Protein AF-A0A1V5XFF1-F1 (afdb_monomer)

Structure (mmCIF, N/CA/C/O backbone):
data_AF-A0A1V5XFF1-F1
#
_entry.id   AF-A0A1V5XFF1-F1
#
loop_
_atom_site.group_PDB
_atom_site.id
_atom_site.type_symbol
_atom_site.label_atom_id
_atom_site.label_alt_id
_atom_site.label_comp_id
_atom_site.label_asym_id
_atom_site.label_entity_id
_atom_site.label_seq_id
_atom_site.pdbx_PDB_ins_code
_atom_site.Cartn_x
_atom_site.Cartn_y
_atom_site.Cartn_z
_atom_site.occupancy
_atom_site.B_iso_or_equiv
_atom_site.auth_seq_id
_atom_site.auth_comp_id
_atom_site.auth_asym_id
_atom_site.auth_atom_id
_atom_site.pdbx_PDB_model_num
ATOM 1 N N . MET A 1 1 ? -29.378 35.249 -7.190 1.00 57.44 1 MET A N 1
ATOM 2 C CA . MET A 1 1 ? -29.214 35.812 -5.827 1.00 57.44 1 MET A CA 1
ATOM 3 C C . MET A 1 1 ? -27.917 35.243 -5.268 1.00 57.44 1 MET A C 1
ATOM 5 O O . MET A 1 1 ? -27.360 34.381 -5.937 1.00 57.44 1 MET A O 1
ATOM 9 N N . ALA A 1 2 ? -27.413 35.712 -4.124 1.00 78.12 2 ALA A N 1
ATOM 10 C CA . ALA A 1 2 ? -26.334 34.986 -3.452 1.00 78.12 2 ALA A CA 1
ATOM 11 C C . ALA A 1 2 ? -26.863 33.614 -3.001 1.00 78.12 2 ALA A C 1
ATOM 13 O O . ALA A 1 2 ? -27.995 33.530 -2.524 1.00 78.12 2 ALA A O 1
ATOM 14 N N . THR A 1 3 ? -26.066 32.566 -3.196 1.00 89.62 3 THR A N 1
ATOM 15 C CA . THR A 1 3 ? -26.368 31.204 -2.737 1.00 89.62 3 THR A CA 1
ATOM 16 C C . THR A 1 3 ? -26.318 31.161 -1.215 1.00 89.62 3 THR A C 1
ATOM 18 O O . THR A 1 3 ? -25.297 31.535 -0.644 1.00 89.62 3 THR A O 1
ATOM 21 N N . LYS A 1 4 ? -27.380 30.693 -0.554 1.00 93.62 4 LYS A N 1
ATOM 22 C CA . LYS A 1 4 ? -27.442 30.577 0.910 1.00 93.62 4 LYS A CA 1
ATOM 23 C C . LYS A 1 4 ? -26.995 29.192 1.378 1.00 93.62 4 LYS A C 1
ATOM 25 O O . LYS A 1 4 ? -27.658 28.196 1.088 1.00 93.62 4 LYS A O 1
ATOM 30 N N . VAL A 1 5 ? -25.917 29.128 2.154 1.00 94.62 5 VAL A N 1
ATOM 31 C CA . VAL A 1 5 ? -25.386 27.894 2.753 1.00 94.62 5 VAL A CA 1
ATOM 32 C C . VAL A 1 5 ? -25.586 27.933 4.266 1.00 94.62 5 VAL A C 1
ATOM 34 O O . VAL A 1 5 ? -25.112 28.852 4.926 1.00 94.62 5 VAL A O 1
ATOM 37 N N . LEU A 1 6 ? -26.253 26.922 4.828 1.00 96.44 6 LEU A N 1
ATOM 38 C CA . LEU A 1 6 ? -26.382 26.752 6.278 1.00 96.44 6 LEU A CA 1
ATOM 39 C C . LEU A 1 6 ? -25.467 25.621 6.757 1.00 96.44 6 LEU A C 1
ATOM 41 O O . LEU A 1 6 ? -25.652 24.460 6.384 1.00 96.44 6 LEU A O 1
ATOM 45 N N . VAL A 1 7 ? -24.498 25.963 7.601 1.00 96.31 7 VAL A N 1
ATOM 46 C CA . VAL A 1 7 ? -23.464 25.062 8.119 1.00 96.31 7 VAL A CA 1
ATOM 47 C C . VAL A 1 7 ? -23.729 24.770 9.594 1.00 96.31 7 VAL A C 1
ATOM 49 O O . VAL A 1 7 ? -23.619 25.650 10.445 1.00 96.31 7 VAL A O 1
ATOM 52 N N . PHE A 1 8 ? -24.059 23.520 9.910 1.00 96.62 8 PHE A N 1
ATOM 53 C CA . PHE A 1 8 ? -24.123 23.034 11.285 1.00 96.62 8 PHE A CA 1
ATOM 54 C C . PHE A 1 8 ? -22.757 22.458 11.662 1.00 96.62 8 PHE A C 1
ATOM 56 O O . PHE A 1 8 ? -22.407 21.363 11.213 1.00 96.62 8 PHE A O 1
ATOM 63 N N . GLU A 1 9 ? -21.996 23.180 12.478 1.00 94.69 9 GLU A N 1
ATOM 64 C CA . GLU A 1 9 ? -20.630 22.819 12.853 1.00 94.69 9 GLU A CA 1
ATOM 65 C C . GLU A 1 9 ? -20.289 23.318 14.261 1.00 94.69 9 GLU A C 1
ATOM 67 O O . GLU A 1 9 ? -20.661 24.426 14.644 1.00 94.69 9 GLU A O 1
ATOM 72 N N . SER A 1 10 ? -19.570 22.501 15.036 1.00 92.25 10 SER A N 1
ATOM 73 C CA . SER A 1 10 ? -19.124 22.866 16.390 1.00 92.25 10 SER A CA 1
ATOM 74 C C . SER A 1 10 ? -17.628 23.143 16.497 1.00 92.25 10 SER A C 1
ATOM 76 O O . SER A 1 10 ? -17.191 23.746 17.477 1.00 92.25 10 SER A O 1
ATOM 78 N N . ASP A 1 11 ? -16.839 22.711 15.510 1.00 92.94 11 ASP A N 1
ATOM 79 C CA . ASP A 1 11 ? -15.443 23.123 15.397 1.00 92.94 11 ASP A CA 1
ATOM 80 C C . ASP A 1 11 ? -15.365 24.532 14.792 1.00 92.94 11 ASP A C 1
ATOM 82 O O . ASP A 1 11 ? -15.561 24.735 13.593 1.00 92.94 11 ASP A O 1
ATOM 86 N N . GLY A 1 12 ? -15.070 25.518 15.640 1.00 89.44 12 GLY A N 1
ATOM 87 C CA . GLY A 1 12 ? -14.941 26.913 15.230 1.00 89.44 12 GLY A CA 1
ATOM 88 C C . GLY A 1 12 ? -13.766 27.196 14.288 1.00 89.44 12 GLY A C 1
ATOM 89 O O . GLY A 1 12 ? -13.786 28.232 13.632 1.00 89.44 12 GLY A O 1
ATOM 90 N N . ALA A 1 13 ? -12.754 26.328 14.184 1.00 90.12 13 ALA A N 1
ATOM 91 C CA . ALA A 1 13 ? -11.696 26.497 13.187 1.00 90.12 13 ALA A CA 1
ATOM 92 C C . ALA A 1 13 ? -12.225 26.114 11.797 1.00 90.12 13 ALA A C 1
ATOM 94 O O . ALA A 1 13 ? -12.281 26.961 10.905 1.00 90.12 13 ALA A O 1
ATOM 95 N N . PHE A 1 14 ? -12.727 24.883 11.664 1.00 91.56 14 PHE A N 1
ATOM 96 C CA . PHE A 1 14 ? -13.289 24.356 10.415 1.00 91.56 14 PHE A CA 1
ATOM 97 C C . PHE A 1 14 ? -14.514 25.160 9.938 1.00 91.56 14 PHE A C 1
ATOM 99 O O . PHE A 1 14 ? -14.679 25.417 8.749 1.00 91.56 14 PHE A O 1
ATOM 106 N N . ALA A 1 15 ? -15.356 25.650 10.854 1.00 92.38 15 ALA A N 1
ATOM 107 C CA . ALA A 1 15 ? -16.485 26.506 10.491 1.00 92.38 15 ALA A CA 1
ATOM 108 C C . ALA A 1 15 ? -16.051 27.859 9.890 1.00 92.38 15 ALA A C 1
ATOM 110 O O . ALA A 1 15 ? -16.702 28.352 8.967 1.00 92.38 15 ALA A O 1
ATOM 111 N N . ASN A 1 16 ? -14.959 28.459 10.381 1.00 91.38 16 ASN A N 1
ATOM 112 C CA . ASN A 1 16 ? -14.420 29.714 9.842 1.00 91.38 16 ASN A CA 1
ATOM 113 C C . ASN A 1 16 ? -13.716 29.511 8.489 1.00 91.38 16 ASN A C 1
ATOM 115 O O . ASN A 1 16 ? -13.835 30.370 7.616 1.00 91.38 16 ASN A O 1
ATOM 119 N N . GLU A 1 17 ? -13.033 28.378 8.307 1.00 92.62 17 GLU A N 1
ATOM 120 C CA . GLU A 1 17 ? -12.456 27.926 7.032 1.00 92.62 17 GLU A CA 1
ATOM 121 C C . GLU A 1 17 ? -13.552 27.843 5.954 1.00 92.62 17 GLU A C 1
ATOM 123 O O . GLU A 1 17 ? -13.580 28.676 5.043 1.00 92.62 17 GLU A O 1
ATOM 128 N N . LEU A 1 18 ? -14.570 26.994 6.170 1.00 92.19 18 LEU A N 1
ATOM 129 C CA . LEU A 1 18 ? -15.725 26.862 5.271 1.00 92.19 18 LEU A CA 1
ATOM 130 C C . LEU A 1 18 ? -16.432 28.198 4.994 1.00 92.19 18 LEU A C 1
ATOM 132 O O . LEU A 1 18 ? -16.826 28.471 3.860 1.00 92.19 18 LEU A O 1
ATOM 136 N N . THR A 1 19 ? -16.603 29.038 6.020 1.00 93.12 19 THR A N 1
ATOM 137 C CA . THR A 1 19 ? -17.236 30.358 5.875 1.00 93.12 19 THR A CA 1
ATOM 138 C C . THR A 1 19 ? -16.433 31.261 4.945 1.00 93.12 19 THR A C 1
ATOM 140 O O . THR A 1 19 ? -17.011 31.883 4.056 1.00 93.12 19 THR A O 1
ATOM 143 N N . THR A 1 20 ? -15.111 31.309 5.116 1.00 91.75 20 THR A N 1
ATOM 144 C CA . THR A 1 20 ? -14.217 32.154 4.313 1.00 91.75 20 THR A CA 1
ATOM 145 C C . THR A 1 20 ? -14.233 31.729 2.845 1.00 91.75 20 THR A C 1
ATOM 147 O O . THR A 1 20 ? -14.353 32.568 1.952 1.00 91.75 20 THR A O 1
ATOM 150 N N . GLU A 1 21 ? -14.169 30.425 2.584 1.00 92.19 21 GLU A N 1
ATOM 151 C CA . GLU A 1 21 ? -14.054 29.883 1.230 1.00 92.19 21 GLU A CA 1
ATOM 152 C C . GLU A 1 21 ? -15.381 29.937 0.455 1.00 92.19 21 GLU A C 1
ATOM 154 O O . GLU A 1 21 ? -15.402 30.354 -0.706 1.00 92.19 21 GLU A O 1
ATOM 159 N N . PHE A 1 22 ? -16.522 29.631 1.088 1.00 91.69 22 PHE A N 1
ATOM 160 C CA . PHE A 1 22 ? -17.830 29.831 0.448 1.00 91.69 22 PHE A CA 1
ATOM 161 C C . PHE A 1 22 ? -18.156 31.322 0.237 1.00 91.69 22 PHE A C 1
ATOM 163 O O . PHE A 1 22 ? -18.743 31.667 -0.793 1.00 91.69 22 PHE A O 1
ATOM 170 N N . GLN A 1 23 ? -17.739 32.225 1.135 1.00 90.50 23 GLN A N 1
ATOM 171 C CA . GLN A 1 23 ? -17.880 33.673 0.915 1.00 90.50 23 GLN A CA 1
ATOM 172 C C . GLN A 1 23 ? -16.998 34.179 -0.235 1.00 90.50 23 GLN A C 1
ATOM 174 O O . GLN A 1 23 ? -17.453 35.013 -1.018 1.00 90.50 23 GLN A O 1
ATOM 179 N N . ALA A 1 24 ? -15.786 33.639 -0.412 1.00 87.94 24 ALA A N 1
ATOM 180 C CA . ALA A 1 24 ? -14.931 33.948 -1.564 1.00 87.94 24 ALA A CA 1
ATOM 181 C C . ALA A 1 24 ? -15.564 33.530 -2.910 1.00 87.94 24 ALA A C 1
ATOM 183 O O . ALA A 1 24 ? -15.320 34.167 -3.934 1.00 87.94 24 ALA A O 1
ATOM 184 N N . LEU A 1 25 ? -16.435 32.513 -2.906 1.00 87.69 25 LEU A N 1
ATOM 185 C CA . LEU A 1 25 ? -17.257 32.112 -4.057 1.00 87.69 25 LEU A CA 1
ATOM 186 C C . LEU A 1 25 ? -18.554 32.934 -4.219 1.00 87.69 25 LEU A C 1
ATOM 188 O O . LEU A 1 25 ? -19.330 32.674 -5.138 1.00 87.69 25 LEU A O 1
ATOM 192 N N . GLY A 1 26 ? -18.809 33.925 -3.359 1.00 87.50 26 GLY A N 1
ATOM 193 C CA . GLY A 1 26 ? -20.008 34.771 -3.405 1.00 87.50 26 GLY A CA 1
ATOM 194 C C . GLY A 1 26 ? -21.254 34.164 -2.748 1.00 87.50 26 GLY A C 1
ATOM 195 O O . GLY A 1 26 ? -22.369 34.611 -3.030 1.00 87.50 26 GLY A O 1
ATOM 196 N N . CYS A 1 27 ? -21.092 33.155 -1.887 1.00 91.50 27 CYS A N 1
ATOM 197 C CA . CYS A 1 27 ? -22.190 32.587 -1.103 1.00 91.50 27 CYS A CA 1
ATOM 198 C C . CYS A 1 27 ? -22.416 33.369 0.203 1.00 91.50 27 CYS A C 1
ATOM 200 O O . CYS A 1 27 ? -21.486 33.880 0.824 1.00 91.50 27 CYS A O 1
ATOM 202 N N . GLU A 1 28 ? -23.667 33.414 0.648 1.00 92.69 28 GLU A N 1
ATOM 203 C CA . GLU A 1 28 ? -24.068 33.879 1.974 1.00 92.69 28 GLU A CA 1
ATOM 204 C C . GLU A 1 28 ? -24.065 32.666 2.917 1.00 92.69 28 GLU A C 1
ATOM 206 O O . GLU A 1 28 ? -24.733 31.670 2.637 1.00 92.69 28 GLU A O 1
ATOM 211 N N . VAL A 1 29 ? -23.279 32.712 3.996 1.00 94.19 29 VAL A N 1
ATOM 212 C CA . VAL A 1 29 ? -23.020 31.544 4.857 1.00 94.19 29 VAL A CA 1
ATOM 213 C C . VAL A 1 29 ? -23.477 31.816 6.286 1.00 94.19 29 VAL A C 1
ATOM 215 O O . VAL A 1 29 ? -22.948 32.712 6.943 1.00 94.19 29 VAL A O 1
ATOM 218 N N . ASP A 1 30 ? -24.420 31.008 6.767 1.00 95.25 30 ASP A N 1
ATOM 219 C CA . ASP A 1 30 ? -24.875 30.973 8.158 1.00 95.25 30 ASP A CA 1
ATOM 220 C C . ASP A 1 30 ? -24.226 29.783 8.887 1.00 95.25 30 ASP A C 1
ATOM 222 O O . ASP A 1 30 ? -24.329 28.644 8.427 1.00 95.25 30 ASP A O 1
ATOM 226 N N . VAL A 1 31 ? -23.606 30.018 10.049 1.00 95.75 31 VAL A N 1
ATOM 227 C CA . VAL A 1 31 ? -23.002 28.971 10.900 1.00 95.75 31 VAL A CA 1
ATOM 228 C C . VAL A 1 31 ? -23.797 28.804 12.196 1.00 95.75 31 VAL A C 1
ATOM 230 O O . VAL A 1 31 ? -24.148 29.787 12.847 1.00 95.75 31 VAL A O 1
ATOM 233 N N . VAL A 1 32 ? -24.041 27.555 12.602 1.00 95.56 32 VAL A N 1
ATOM 234 C CA . VAL A 1 32 ? -24.748 27.194 13.843 1.00 95.56 32 VAL A CA 1
ATOM 235 C C . VAL A 1 32 ? -24.099 26.001 14.552 1.00 95.56 32 VAL A C 1
ATOM 237 O O . VAL A 1 32 ? -23.810 24.988 13.923 1.00 95.56 32 VAL A O 1
ATOM 240 N N . ASP A 1 33 ? -23.942 26.077 15.878 1.00 92.00 33 ASP A N 1
ATOM 241 C CA . ASP A 1 33 ? -23.529 24.934 16.705 1.00 92.00 33 ASP A CA 1
ATOM 242 C C . ASP A 1 33 ? -24.740 24.065 17.102 1.00 92.00 33 ASP A C 1
ATOM 244 O O . ASP A 1 33 ? -24.711 22.840 16.997 1.00 92.00 33 ASP A O 1
ATOM 248 N N . ASP A 1 34 ? -25.841 24.683 17.545 1.00 92.75 34 ASP A N 1
ATOM 249 C CA . ASP A 1 34 ? -27.005 23.963 18.062 1.00 92.75 34 ASP A CA 1
ATOM 250 C C . ASP A 1 34 ? -27.969 23.509 16.958 1.00 92.75 34 ASP A C 1
ATOM 252 O O . ASP A 1 34 ? -28.617 24.312 16.276 1.00 92.75 34 ASP A O 1
ATOM 256 N N . GLY A 1 35 ? -28.168 22.191 16.869 1.00 91.12 35 GLY A N 1
ATOM 257 C CA . GLY A 1 35 ? -29.083 21.566 15.916 1.00 91.12 35 GLY A CA 1
ATOM 258 C C . GLY A 1 35 ? -30.542 22.039 15.995 1.00 91.12 35 GLY A C 1
ATOM 259 O O . GLY A 1 35 ? -31.274 21.885 15.019 1.00 91.12 35 GLY A O 1
ATOM 260 N N . ASN A 1 36 ? -31.004 22.633 17.102 1.00 90.94 36 ASN A N 1
ATOM 261 C CA . ASN A 1 36 ? -32.352 23.208 17.194 1.00 90.94 36 ASN A CA 1
ATOM 262 C C . ASN A 1 36 ? -32.414 24.659 16.706 1.00 90.94 36 ASN A C 1
ATOM 264 O O . ASN A 1 36 ? -33.434 25.038 16.131 1.00 90.94 36 ASN A O 1
ATOM 268 N N . ILE A 1 37 ? -31.348 25.444 16.897 1.00 92.12 37 ILE A N 1
ATOM 269 C CA . ILE A 1 37 ? -31.243 26.805 16.348 1.00 92.12 37 ILE A CA 1
ATOM 270 C C . ILE A 1 37 ? -31.150 26.714 14.824 1.00 92.12 37 ILE A C 1
ATOM 272 O O . ILE A 1 37 ? -31.957 27.322 14.122 1.00 92.12 37 ILE A O 1
ATOM 276 N N . GLY A 1 38 ? -30.275 25.847 14.307 1.00 92.38 38 GLY A N 1
ATOM 277 C CA . GLY A 1 38 ? -30.152 25.608 12.870 1.00 92.38 38 GLY A CA 1
ATOM 278 C C . GLY A 1 38 ? -31.439 25.112 12.205 1.00 92.38 38 GLY A C 1
ATOM 279 O O . GLY A 1 38 ? -31.743 25.505 11.084 1.00 92.38 38 GLY A O 1
ATOM 280 N N . LEU A 1 39 ? -32.271 24.325 12.898 1.00 93.06 39 LEU A N 1
ATOM 281 C CA . LEU A 1 39 ? -33.596 23.943 12.386 1.00 93.06 39 LEU A CA 1
ATOM 282 C C . LEU A 1 39 ? -34.573 25.127 12.291 1.00 93.06 39 LEU A C 1
ATOM 284 O O . LEU A 1 39 ? -35.384 25.168 11.367 1.00 93.06 39 LEU A O 1
ATOM 288 N N . GLN A 1 40 ? -34.502 26.093 13.212 1.00 92.19 40 GLN A N 1
ATOM 289 C CA . GLN A 1 40 ? -35.294 27.326 13.129 1.00 92.19 40 GLN A CA 1
ATOM 290 C C . GLN A 1 40 ? -34.773 28.253 12.022 1.00 92.19 40 GLN A C 1
ATOM 292 O O . GLN A 1 40 ? -35.575 28.852 11.302 1.00 92.19 40 GLN A O 1
ATOM 297 N N . MET A 1 41 ? -33.451 28.329 11.832 1.00 91.75 41 MET A N 1
ATOM 298 C CA . MET A 1 41 ? -32.835 29.081 10.734 1.00 91.75 41 MET A CA 1
ATOM 299 C C . MET A 1 41 ? -33.176 28.469 9.372 1.00 91.75 41 MET A C 1
ATOM 301 O O . MET A 1 41 ? -33.690 29.182 8.518 1.00 91.75 41 MET A O 1
ATOM 305 N N . ALA A 1 42 ? -33.049 27.150 9.193 1.00 93.50 42 ALA A N 1
ATOM 306 C CA . ALA A 1 42 ? -33.443 26.462 7.961 1.00 93.50 42 ALA A CA 1
ATOM 307 C C . ALA A 1 42 ? -34.908 26.748 7.574 1.00 93.50 42 ALA A C 1
ATOM 309 O O . ALA A 1 42 ? -35.191 27.107 6.431 1.00 93.50 42 ALA A O 1
ATOM 310 N N . ALA A 1 43 ? -35.832 26.663 8.539 1.00 90.88 43 ALA A N 1
ATOM 311 C CA . ALA A 1 43 ? -37.259 26.916 8.325 1.00 90.88 43 ALA A CA 1
ATOM 312 C C . ALA A 1 43 ? -37.599 28.376 7.959 1.00 90.88 43 ALA A C 1
ATOM 314 O O . ALA A 1 43 ? -38.610 28.616 7.297 1.00 90.88 43 ALA A O 1
ATOM 315 N N . SER A 1 44 ? -36.781 29.343 8.388 1.00 89.25 44 SER A N 1
ATOM 316 C CA . SER A 1 44 ? -37.032 30.782 8.206 1.00 89.25 44 SER A CA 1
ATOM 317 C C . SER A 1 44 ? -36.254 31.403 7.042 1.00 89.25 44 SER A C 1
ATOM 319 O O . SER A 1 44 ? -36.820 32.200 6.300 1.00 89.25 44 SER A O 1
ATOM 321 N N . HIS A 1 45 ? -34.989 31.021 6.862 1.00 86.12 45 HIS A N 1
ATOM 322 C CA . HIS A 1 45 ? -34.074 31.583 5.863 1.00 86.12 45 HIS A CA 1
ATOM 323 C C . HIS A 1 45 ? -34.062 30.786 4.552 1.00 86.12 45 HIS A C 1
ATOM 325 O O . HIS A 1 45 ? -33.697 31.349 3.525 1.00 86.12 45 HIS A O 1
ATOM 331 N N . ARG A 1 46 ? -34.497 29.511 4.585 1.00 87.19 46 ARG A N 1
ATOM 332 C CA . ARG A 1 46 ? -34.538 28.570 3.448 1.00 87.19 46 ARG A CA 1
ATOM 333 C C . ARG A 1 46 ? -33.233 28.556 2.633 1.00 87.19 46 ARG A C 1
ATOM 335 O O . ARG A 1 46 ? -33.215 29.078 1.521 1.00 87.19 46 ARG A O 1
ATOM 342 N N . PRO A 1 47 ? -32.152 27.979 3.185 1.00 94.19 47 PRO A N 1
ATOM 343 C CA . PRO A 1 47 ? -30.883 27.866 2.477 1.00 94.19 47 PRO A CA 1
ATOM 344 C C . PRO A 1 47 ? -31.010 26.991 1.222 1.00 94.19 47 PRO A C 1
ATOM 346 O O . PRO A 1 47 ? -31.809 26.055 1.187 1.00 94.19 47 PRO A O 1
ATOM 349 N N . ASP A 1 48 ? -30.176 27.270 0.225 1.00 93.62 48 ASP A N 1
ATOM 350 C CA . ASP A 1 48 ? -30.041 26.480 -1.003 1.00 93.62 48 ASP A CA 1
ATOM 351 C C . ASP A 1 48 ? -29.194 25.210 -0.777 1.00 93.62 48 ASP A C 1
ATOM 353 O O . ASP A 1 48 ? -29.283 24.255 -1.547 1.00 93.62 48 ASP A O 1
ATOM 357 N N . LEU A 1 49 ? -28.389 25.181 0.294 1.00 94.62 49 LEU A N 1
ATOM 358 C CA . LEU A 1 49 ? -27.532 24.061 0.694 1.00 94.62 49 LEU A CA 1
ATOM 359 C C . LEU A 1 49 ? -27.452 23.938 2.222 1.00 94.62 49 LEU A C 1
ATOM 361 O O . LEU A 1 49 ? -27.310 24.937 2.928 1.00 94.62 49 LEU A O 1
ATOM 365 N N . ILE A 1 50 ? -27.461 22.705 2.737 1.00 96.44 50 ILE A N 1
ATOM 366 C CA . ILE A 1 50 ? -27.206 22.409 4.154 1.00 96.44 50 ILE A CA 1
ATOM 367 C C . ILE A 1 50 ? -25.979 21.500 4.295 1.00 96.44 50 ILE A C 1
ATOM 369 O O . ILE A 1 50 ? -25.960 20.380 3.783 1.00 96.44 50 ILE A O 1
ATOM 373 N N . LEU A 1 51 ? -24.977 21.952 5.049 1.00 96.19 51 LEU A N 1
ATOM 374 C CA . LEU A 1 51 ? -23.839 21.139 5.485 1.00 96.19 51 LEU A CA 1
ATOM 375 C C . LEU A 1 51 ? -24.036 20.780 6.961 1.00 96.19 51 LEU A C 1
ATOM 377 O O . LEU A 1 51 ? -24.276 21.666 7.779 1.00 96.19 51 LEU A O 1
ATOM 381 N N . LEU A 1 52 ? -23.991 19.492 7.309 1.00 96.88 52 LEU A N 1
ATOM 382 C CA . LEU A 1 52 ? -24.436 19.012 8.621 1.00 96.88 52 LEU A CA 1
ATOM 383 C C . LEU A 1 52 ? -23.425 18.081 9.297 1.00 96.88 52 LEU A C 1
ATOM 385 O O . LEU A 1 52 ? -23.353 16.899 8.959 1.00 96.88 52 LEU A O 1
ATOM 389 N N . SER A 1 53 ? -22.704 18.594 10.298 1.00 95.44 53 SER A N 1
ATOM 390 C CA . SER A 1 53 ? -21.917 17.770 11.223 1.00 95.44 53 SER A CA 1
ATOM 391 C C . SER A 1 53 ? -22.814 16.773 11.980 1.00 95.44 53 SER A C 1
ATOM 393 O O . SER A 1 53 ? -23.938 17.100 12.374 1.00 95.44 53 SER A O 1
ATOM 395 N N . ILE A 1 54 ? -22.335 15.546 12.205 1.00 94.56 54 ILE A N 1
ATOM 396 C CA . ILE A 1 54 ? -22.988 14.584 13.115 1.00 94.56 54 ILE A CA 1
ATOM 397 C C . ILE A 1 54 ? -22.706 14.964 14.565 1.00 94.56 54 ILE A C 1
ATOM 399 O O . ILE A 1 54 ? -23.605 14.905 15.411 1.00 94.56 54 ILE A O 1
ATOM 403 N N . GLU A 1 55 ? -21.459 15.344 14.824 1.00 91.75 55 GLU A N 1
ATOM 404 C CA . GLU A 1 55 ? -20.956 15.860 16.083 1.00 91.75 55 GLU A CA 1
ATOM 405 C C . GLU A 1 55 ? -21.444 17.306 16.241 1.00 91.75 55 GLU A C 1
ATOM 407 O O . GLU A 1 55 ? -20.861 18.233 15.682 1.00 91.75 55 GLU A O 1
ATOM 412 N N . LEU A 1 56 ? -22.548 17.479 16.973 1.00 91.19 56 LEU A N 1
ATOM 413 C CA . LEU A 1 56 ? -23.067 18.772 17.421 1.00 91.19 56 LEU A CA 1
ATOM 414 C C . LEU A 1 56 ? -23.282 18.736 18.944 1.00 91.19 56 LEU A C 1
ATOM 416 O O . LEU A 1 56 ? -23.537 17.666 19.513 1.00 91.19 56 LEU A O 1
ATOM 420 N N . PRO A 1 57 ? -23.256 19.883 19.644 1.00 82.56 57 PRO A N 1
ATOM 421 C CA . PRO A 1 57 ? -23.618 19.943 21.047 1.00 82.56 57 PRO A CA 1
ATOM 422 C C . PRO A 1 57 ? -25.102 19.599 21.210 1.00 82.56 57 PRO A C 1
ATOM 424 O O . PRO A 1 57 ? -25.951 20.002 20.413 1.00 82.56 57 PRO A O 1
ATOM 427 N N . ARG A 1 58 ? -25.434 18.876 22.287 1.00 85.69 58 ARG A N 1
ATOM 428 C CA . ARG A 1 58 ? -26.810 18.586 22.748 1.00 85.69 58 ARG A CA 1
ATOM 429 C C . ARG A 1 58 ? -27.697 17.753 21.794 1.00 85.69 58 ARG A C 1
ATOM 431 O O . ARG A 1 58 ? -28.710 17.230 22.252 1.00 85.69 58 ARG A O 1
ATOM 438 N N . THR A 1 59 ? -27.348 17.575 20.517 1.00 88.94 59 THR A N 1
ATOM 439 C CA . THR A 1 59 ? -28.139 16.822 19.522 1.00 88.94 59 THR A CA 1
ATOM 440 C C . THR A 1 59 ? -27.256 16.054 18.535 1.00 88.94 59 THR A C 1
ATOM 442 O O . THR A 1 59 ? -26.150 16.472 18.236 1.00 88.94 59 THR A O 1
ATOM 445 N N . ASN A 1 60 ? -27.746 14.927 18.009 1.00 91.31 60 ASN A N 1
ATOM 446 C CA . ASN A 1 60 ? -27.053 14.151 16.973 1.00 91.31 60 ASN A CA 1
ATOM 447 C C . ASN A 1 60 ? -27.502 14.608 15.571 1.00 91.31 60 ASN A C 1
ATOM 449 O O . ASN A 1 60 ? -28.710 14.670 15.312 1.00 91.31 60 ASN A O 1
ATOM 453 N N . GLY A 1 61 ? -26.560 14.869 14.658 1.00 91.12 61 GLY A N 1
ATOM 454 C CA . GLY A 1 61 ? -26.860 15.355 13.303 1.00 91.12 61 GLY A CA 1
ATOM 455 C C . GLY A 1 61 ? -27.772 14.442 12.468 1.00 91.12 61 GLY A C 1
ATOM 456 O O . GLY A 1 61 ? -28.607 14.945 11.718 1.00 91.12 61 GLY A O 1
ATOM 457 N N . PHE A 1 62 ? -27.758 13.114 12.654 1.00 93.56 62 PHE A N 1
ATOM 458 C CA . PHE A 1 62 ? -28.733 12.232 11.988 1.00 93.56 62 PHE A CA 1
ATOM 459 C C . PHE A 1 62 ? -30.178 12.551 12.400 1.00 93.56 62 PHE A C 1
ATOM 461 O O . PHE A 1 62 ? -31.084 12.528 11.566 1.00 93.56 62 PHE A O 1
ATOM 468 N N . SER A 1 63 ? -30.412 12.910 13.666 1.00 92.75 63 SER A N 1
ATOM 469 C CA . SER A 1 63 ? -31.734 13.331 14.151 1.00 92.75 63 SER A CA 1
ATOM 470 C C . SER A 1 63 ? -32.152 14.694 13.591 1.00 92.75 63 SER A C 1
ATOM 472 O O . SER A 1 63 ? -33.345 14.926 13.388 1.00 92.75 63 SER A O 1
ATOM 474 N N . VAL A 1 64 ? -31.193 15.579 13.301 1.00 94.44 64 VAL A N 1
ATOM 475 C CA . VAL A 1 64 ? -31.427 16.860 12.612 1.00 94.44 64 VAL A CA 1
ATOM 476 C C . VAL A 1 64 ? -31.792 16.613 11.143 1.00 94.44 64 VAL A C 1
ATOM 478 O O . VAL A 1 64 ? -32.852 17.057 10.705 1.00 94.44 64 VAL A O 1
ATOM 481 N N . CYS A 1 65 ? -31.013 15.805 10.415 1.00 94.94 65 CYS A N 1
ATOM 482 C CA . CYS A 1 65 ? -31.302 15.402 9.032 1.00 94.94 65 CYS A CA 1
ATOM 483 C C . CYS A 1 65 ? -32.696 14.759 8.896 1.00 94.94 65 CYS A C 1
ATOM 485 O O . CYS A 1 65 ? -33.489 15.130 8.032 1.00 94.94 65 CYS A O 1
ATOM 487 N N . ASN A 1 66 ? -33.041 13.855 9.817 1.00 93.94 66 ASN A N 1
ATOM 488 C CA . ASN A 1 66 ? -34.337 13.176 9.874 1.00 93.94 66 ASN A CA 1
ATOM 489 C C . ASN A 1 66 ? -35.510 14.153 10.111 1.00 93.94 66 ASN A C 1
ATOM 491 O O . ASN A 1 66 ? -36.605 13.922 9.603 1.00 93.94 66 ASN A O 1
ATOM 495 N N . ARG A 1 67 ? -35.290 15.266 10.832 1.00 93.44 67 ARG A N 1
ATOM 496 C CA . ARG A 1 67 ? -36.272 16.359 10.979 1.00 93.44 67 ARG A CA 1
ATOM 497 C C . ARG A 1 67 ? -36.383 17.182 9.688 1.00 93.44 67 ARG A C 1
ATOM 499 O O . ARG A 1 67 ? -37.498 17.357 9.206 1.00 93.44 67 ARG A O 1
ATOM 506 N N . ILE A 1 68 ? -35.262 17.589 9.084 1.00 94.44 68 ILE A N 1
ATOM 507 C CA . ILE A 1 68 ? -35.221 18.354 7.817 1.00 94.44 68 ILE A CA 1
ATOM 508 C C . ILE A 1 68 ? -35.932 17.593 6.690 1.00 94.44 68 ILE A C 1
ATOM 510 O O . ILE A 1 68 ? -36.876 18.102 6.094 1.00 94.44 68 ILE A O 1
ATOM 514 N N . LYS A 1 69 ? -35.559 16.329 6.452 1.00 93.75 69 LYS A N 1
ATOM 515 C CA . LYS A 1 69 ? -36.131 15.485 5.386 1.00 93.75 69 LYS A CA 1
ATOM 516 C C . LYS A 1 69 ? -37.568 15.005 5.653 1.00 93.75 69 LYS A C 1
ATOM 518 O O . LYS A 1 69 ? -38.144 14.317 4.812 1.00 93.75 69 LYS A O 1
ATOM 523 N N . LYS A 1 70 ? -38.164 15.366 6.797 1.00 92.50 70 LYS A N 1
ATOM 524 C CA . LYS A 1 70 ? -39.600 15.194 7.089 1.00 92.50 70 LYS A CA 1
ATOM 525 C C . LYS A 1 70 ? -40.416 16.471 6.914 1.00 92.50 70 LYS A C 1
ATOM 527 O O . LYS A 1 70 ? -41.632 16.364 6.772 1.00 92.50 70 LYS A O 1
ATOM 532 N N . ASP A 1 71 ? -39.790 17.645 6.926 1.00 91.38 71 ASP A N 1
ATOM 533 C CA . ASP A 1 71 ? -40.492 18.908 6.718 1.00 91.38 71 ASP A CA 1
ATOM 534 C C . ASP A 1 71 ? -40.839 19.074 5.225 1.00 91.38 71 ASP A C 1
ATOM 536 O O . ASP A 1 71 ? -39.929 19.079 4.389 1.00 91.38 71 ASP A O 1
ATOM 540 N N . PRO A 1 72 ? -42.123 19.228 4.842 1.00 89.56 72 PRO A N 1
ATOM 541 C CA . PRO A 1 72 ? -42.516 19.375 3.440 1.00 89.56 72 PRO A CA 1
ATOM 542 C C . PRO A 1 72 ? -41.891 20.576 2.719 1.00 89.56 72 PRO A C 1
ATOM 544 O O . PRO A 1 72 ? -41.906 20.588 1.490 1.00 89.56 72 PRO A O 1
ATOM 547 N N . SER A 1 73 ? -41.376 21.564 3.457 1.00 88.88 73 SER A N 1
ATOM 548 C CA . SER A 1 73 ? -40.761 22.785 2.934 1.00 88.88 73 SER A CA 1
ATOM 549 C C . SER A 1 73 ? -39.229 22.785 2.921 1.00 88.88 73 SER A C 1
ATOM 551 O O . SER A 1 73 ? -38.655 23.657 2.273 1.00 88.88 73 SER A O 1
ATOM 553 N N . LEU A 1 74 ? -38.576 21.818 3.584 1.00 92.81 74 LEU A N 1
ATOM 554 C CA . LEU A 1 74 ? -37.108 21.698 3.644 1.00 92.81 74 LEU A CA 1
ATOM 555 C C . LEU A 1 74 ? -36.571 20.382 3.061 1.00 92.81 74 LEU A C 1
ATOM 557 O O . LEU A 1 74 ? -35.385 20.282 2.759 1.00 92.81 74 LEU A O 1
ATOM 561 N N . LYS A 1 75 ? -37.425 19.367 2.873 1.00 92.00 75 LYS A N 1
ATOM 562 C CA . LYS A 1 75 ? -37.033 18.033 2.384 1.00 92.00 75 LYS A CA 1
ATOM 563 C C . LYS A 1 75 ? -36.276 18.024 1.049 1.00 92.00 75 LYS A C 1
ATOM 565 O O . LYS A 1 75 ? -35.466 17.124 0.834 1.00 92.00 75 LYS A O 1
ATOM 570 N N . ASP A 1 76 ? -36.547 18.998 0.181 1.00 91.31 76 ASP A N 1
ATOM 571 C CA . ASP A 1 76 ? -35.990 19.082 -1.174 1.00 91.31 76 ASP A CA 1
ATOM 572 C C . ASP A 1 76 ? -34.675 19.884 -1.230 1.00 91.31 76 ASP A C 1
ATOM 574 O O . ASP A 1 76 ? -34.037 19.917 -2.276 1.00 91.31 76 ASP A O 1
ATOM 578 N N . ILE A 1 77 ? -34.250 20.501 -0.117 1.00 93.88 77 ILE A N 1
ATOM 579 C CA . ILE A 1 77 ? -32.954 21.188 -0.014 1.00 93.88 77 ILE A CA 1
ATOM 580 C C . ILE A 1 77 ? -31.835 20.128 0.019 1.00 93.88 77 ILE A C 1
ATOM 582 O O . ILE A 1 77 ? -31.929 19.196 0.834 1.00 93.88 77 ILE A O 1
ATOM 586 N N . PRO A 1 78 ? -30.782 20.242 -0.817 1.00 94.19 78 PRO A N 1
ATOM 587 C CA . PRO A 1 78 ? -29.589 19.405 -0.740 1.00 94.19 78 PRO A CA 1
ATOM 588 C C . PRO A 1 78 ? -28.928 19.469 0.638 1.00 94.19 78 PRO A C 1
ATOM 590 O O . PRO A 1 78 ? -28.637 20.545 1.162 1.00 94.19 78 PRO A O 1
ATOM 593 N N . LEU A 1 79 ? -28.680 18.301 1.225 1.00 96.12 79 LEU A N 1
ATOM 594 C CA . LEU A 1 79 ? -28.068 18.155 2.536 1.00 96.12 79 LEU A CA 1
ATOM 595 C C . LEU A 1 79 ? -26.908 17.162 2.451 1.00 96.12 79 LEU A C 1
ATOM 597 O O . LEU A 1 79 ? -27.103 15.996 2.096 1.00 96.12 79 LEU A O 1
ATOM 601 N N . ILE A 1 80 ? -25.713 17.616 2.829 1.00 96.06 80 ILE A N 1
ATOM 602 C CA . ILE A 1 80 ? -24.503 16.792 2.928 1.00 96.06 80 ILE A CA 1
ATOM 603 C C . ILE A 1 80 ? -24.178 16.580 4.407 1.00 96.06 80 ILE A C 1
ATOM 605 O O . ILE A 1 80 ? -24.076 17.537 5.175 1.00 96.06 80 ILE A O 1
ATOM 609 N N . ILE A 1 81 ? -24.025 15.321 4.819 1.00 95.94 81 ILE A N 1
ATOM 610 C CA . ILE A 1 81 ? -23.610 14.972 6.183 1.00 95.94 81 ILE A CA 1
ATOM 611 C C . ILE A 1 81 ? -22.083 14.908 6.259 1.00 95.94 81 ILE A C 1
ATOM 613 O O . ILE A 1 81 ? -21.450 14.263 5.428 1.00 95.94 81 ILE A O 1
ATOM 617 N N . MET A 1 82 ? -21.504 15.524 7.286 1.00 94.94 82 MET A N 1
ATOM 618 C CA . MET A 1 82 ? -20.069 15.524 7.583 1.00 94.94 82 MET A CA 1
ATOM 619 C C . MET A 1 82 ? -19.829 14.897 8.962 1.00 94.94 82 MET A C 1
ATOM 621 O O . MET A 1 82 ? -20.652 15.068 9.859 1.00 94.94 82 MET A O 1
ATOM 625 N N . SER A 1 83 ? -18.728 14.173 9.171 1.00 93.06 83 SER A N 1
ATOM 626 C CA . SER A 1 83 ? -18.398 13.629 10.501 1.00 93.06 83 SER A CA 1
ATOM 627 C C . SER A 1 83 ? -16.930 13.258 10.652 1.00 93.06 83 SER A C 1
ATOM 629 O O . SER A 1 83 ? -16.316 12.812 9.691 1.00 93.06 83 SER A O 1
ATOM 631 N N . SER A 1 84 ? -16.371 13.434 11.849 1.00 88.75 84 SER A N 1
ATOM 632 C CA . SER A 1 84 ? -14.998 13.030 12.198 1.00 88.75 84 SER A CA 1
ATOM 633 C C . SER A 1 84 ? -14.919 11.661 12.881 1.00 88.75 84 SER A C 1
ATOM 635 O O . SER A 1 84 ? -13.841 11.074 12.921 1.00 88.75 84 SER A O 1
ATOM 637 N N . MET A 1 85 ? -16.035 11.146 13.410 1.00 82.44 85 MET A N 1
ATOM 638 C CA . MET A 1 85 ? -16.083 9.910 14.205 1.00 82.44 85 MET A CA 1
ATOM 639 C C . MET A 1 85 ? -16.945 8.787 13.594 1.00 82.44 85 MET A C 1
ATOM 641 O O . MET A 1 85 ? -17.067 7.714 14.190 1.00 82.44 85 MET A O 1
ATOM 645 N N . SER A 1 86 ? -17.585 9.000 12.439 1.00 77.81 86 SER A N 1
ATOM 646 C CA . SER A 1 86 ? -18.518 8.022 11.857 1.00 77.81 86 SER A CA 1
ATOM 647 C C . SER A 1 86 ? -17.852 7.024 10.915 1.00 77.81 86 SER A C 1
ATOM 649 O O . SER A 1 86 ? -17.611 7.311 9.743 1.00 77.81 86 SER A O 1
ATOM 651 N N . ASN A 1 87 ? -17.706 5.785 11.392 1.00 76.00 87 ASN A N 1
ATOM 652 C CA . ASN A 1 87 ? -17.374 4.632 10.554 1.00 76.00 87 ASN A CA 1
ATOM 653 C C . ASN A 1 87 ? -18.290 4.537 9.318 1.00 76.00 87 ASN A C 1
ATOM 655 O O . ASN A 1 87 ? -19.492 4.815 9.382 1.00 76.00 87 ASN A O 1
ATOM 659 N N . LYS A 1 88 ? -17.736 4.043 8.204 1.00 76.69 88 LYS A N 1
ATOM 660 C CA . LYS A 1 88 ? -18.429 3.889 6.911 1.00 76.69 88 LYS A CA 1
ATOM 661 C C . LYS A 1 88 ? -19.779 3.161 7.016 1.00 76.69 88 LYS A C 1
ATOM 663 O O . LYS A 1 88 ? -20.751 3.585 6.389 1.00 76.69 88 LYS A O 1
ATOM 668 N N . ASP A 1 89 ? -19.867 2.129 7.855 1.00 81.56 89 ASP A N 1
ATOM 669 C CA . ASP A 1 89 ? -21.105 1.375 8.101 1.00 81.56 89 ASP A CA 1
ATOM 670 C C . ASP A 1 89 ? -22.242 2.248 8.657 1.00 81.56 89 ASP A C 1
ATOM 672 O O . ASP A 1 89 ? -23.413 2.001 8.368 1.00 81.56 89 ASP A O 1
ATOM 676 N N . THR A 1 90 ? -21.920 3.281 9.438 1.00 83.88 90 THR A N 1
ATOM 677 C CA . THR A 1 90 ? -22.890 4.215 10.027 1.00 83.88 90 THR A CA 1
ATOM 678 C C . THR A 1 90 ? -23.507 5.108 8.948 1.00 83.88 90 THR A C 1
ATOM 680 O O . THR A 1 90 ? -24.729 5.284 8.904 1.00 83.88 90 THR A O 1
ATOM 683 N N . PHE A 1 91 ? -22.690 5.609 8.012 1.00 90.50 91 PHE A N 1
ATOM 684 C CA . PHE A 1 91 ? -23.188 6.310 6.825 1.00 90.50 91 PHE A CA 1
ATOM 685 C C . PHE A 1 91 ? -24.031 5.385 5.940 1.00 90.50 91 PHE A C 1
ATOM 687 O O . PHE A 1 91 ? -25.127 5.769 5.529 1.00 90.50 91 PHE A O 1
ATOM 694 N N . GLU A 1 92 ? -23.584 4.150 5.686 1.00 87.00 92 GLU A N 1
ATOM 695 C CA . GLU A 1 92 ? -24.350 3.183 4.890 1.00 87.00 92 GLU A CA 1
ATOM 696 C C . GLU A 1 92 ? -25.700 2.815 5.519 1.00 87.00 92 GLU A C 1
ATOM 698 O O . GLU A 1 92 ? -26.687 2.662 4.795 1.00 87.00 92 GLU A O 1
ATOM 703 N N . GLN A 1 93 ? -25.779 2.714 6.848 1.00 86.81 93 GLN A N 1
ATOM 704 C CA . GLN A 1 93 ? -27.042 2.533 7.565 1.00 86.81 93 GLN A CA 1
ATOM 705 C C . GLN A 1 93 ? -27.976 3.733 7.366 1.00 86.81 93 GLN A C 1
ATOM 707 O O . GLN A 1 93 ? -29.139 3.540 7.002 1.00 86.81 93 GLN A O 1
ATOM 712 N N . HIS A 1 94 ? -27.483 4.971 7.510 1.00 89.75 94 HIS A N 1
ATOM 713 C CA . HIS A 1 94 ? -28.305 6.163 7.270 1.00 89.75 94 HIS A CA 1
ATOM 714 C C . HIS A 1 94 ? -28.752 6.277 5.801 1.00 89.75 94 HIS A C 1
ATOM 716 O O . HIS A 1 94 ? -29.891 6.656 5.526 1.00 89.75 94 HIS A O 1
ATOM 722 N N . ARG A 1 95 ? -27.897 5.894 4.842 1.00 91.12 95 ARG A N 1
ATOM 723 C CA . ARG A 1 95 ? -28.179 5.953 3.393 1.00 91.12 95 ARG A CA 1
ATOM 724 C C . ARG A 1 95 ? -29.309 5.011 2.952 1.00 91.12 95 ARG A C 1
ATOM 726 O O . ARG A 1 95 ? -29.933 5.247 1.916 1.00 91.12 95 ARG A O 1
ATOM 733 N N . ARG A 1 96 ? -29.608 3.976 3.750 1.00 88.88 96 ARG A N 1
ATOM 734 C CA . ARG A 1 96 ? -30.732 3.035 3.556 1.00 88.88 96 ARG A CA 1
ATOM 735 C C . ARG A 1 96 ? -32.076 3.579 4.075 1.00 88.88 96 ARG A C 1
ATOM 737 O O . ARG A 1 96 ? -33.114 2.986 3.784 1.00 88.88 96 ARG A O 1
ATOM 744 N N . LEU A 1 97 ? -32.093 4.692 4.816 1.00 89.62 97 LEU A N 1
ATOM 745 C CA . LEU A 1 97 ? -33.328 5.311 5.310 1.00 89.62 97 LEU A CA 1
ATOM 746 C C . LEU A 1 97 ? -34.043 6.132 4.225 1.00 89.62 97 LEU A C 1
ATOM 748 O O . LEU A 1 97 ? -33.440 6.643 3.283 1.00 89.62 97 LEU A O 1
ATOM 752 N N . ARG A 1 98 ? -35.357 6.330 4.402 1.00 86.06 98 ARG A N 1
ATOM 753 C CA . ARG A 1 98 ? -36.165 7.223 3.542 1.00 86.06 98 ARG A CA 1
ATOM 754 C C . ARG A 1 98 ? -35.883 8.714 3.788 1.00 86.06 98 ARG A C 1
ATOM 756 O O . ARG A 1 98 ? -36.265 9.531 2.965 1.00 86.06 98 ARG A O 1
ATOM 763 N N . THR A 1 99 ? -35.214 9.045 4.893 1.00 89.44 99 THR A N 1
ATOM 764 C CA . THR A 1 99 ? -34.765 10.393 5.289 1.00 89.44 99 THR A CA 1
ATOM 765 C C . THR A 1 99 ? -33.239 10.514 5.197 1.00 89.44 99 THR A C 1
ATOM 767 O O . THR A 1 99 ? -32.598 11.039 6.105 1.00 89.44 99 THR A O 1
ATOM 770 N N . ARG A 1 100 ? -32.644 9.927 4.154 1.00 92.69 100 ARG A N 1
ATOM 771 C CA . ARG A 1 100 ? -31.201 9.997 3.892 1.00 92.69 100 ARG A CA 1
ATOM 772 C C . ARG A 1 100 ? -30.760 11.419 3.521 1.00 92.69 100 ARG A C 1
ATOM 774 O O . ARG A 1 100 ? -31.571 12.218 3.058 1.00 92.69 100 ARG A O 1
ATOM 781 N N . ALA A 1 101 ? -29.468 11.677 3.681 1.00 94.62 101 ALA A N 1
ATOM 782 C CA . ALA A 1 101 ? -28.792 12.812 3.063 1.00 94.62 101 ALA A CA 1
ATOM 783 C C . ALA A 1 101 ? -28.500 12.514 1.581 1.00 94.62 101 ALA A C 1
ATOM 785 O O . ALA A 1 101 ? -28.541 11.350 1.159 1.00 94.62 101 ALA A O 1
ATOM 786 N N . GLU A 1 102 ? -28.197 13.550 0.803 1.00 94.25 102 GLU A N 1
ATOM 787 C CA . GLU A 1 102 ? -27.787 13.411 -0.595 1.00 94.25 102 GLU A CA 1
ATOM 788 C C . GLU A 1 102 ? -26.371 12.820 -0.686 1.00 94.25 102 GLU A C 1
ATOM 790 O O . GLU A 1 102 ? -26.160 11.828 -1.394 1.00 94.25 102 GLU A O 1
ATOM 795 N N . ASP A 1 103 ? -25.434 13.341 0.114 1.00 93.81 103 ASP A N 1
ATOM 796 C CA . ASP A 1 103 ? -24.064 12.825 0.210 1.00 93.81 103 ASP A CA 1
ATOM 797 C C . ASP A 1 103 ? -23.506 12.817 1.649 1.00 93.81 103 ASP A C 1
ATOM 799 O O . ASP A 1 103 ? -24.106 13.363 2.580 1.00 93.81 103 ASP A O 1
ATOM 803 N N . TYR A 1 104 ? -22.383 12.116 1.834 1.00 94.44 104 TYR A N 1
ATOM 804 C CA . TYR A 1 104 ? -21.768 11.811 3.126 1.00 94.44 104 TYR A CA 1
ATOM 805 C C . TYR A 1 104 ? -20.239 11.941 3.039 1.00 94.44 104 TYR A C 1
ATOM 807 O O . TYR A 1 104 ? -19.611 11.352 2.156 1.00 94.44 104 TYR A O 1
ATOM 815 N N . LEU A 1 105 ? -19.644 12.669 3.983 1.00 92.94 105 LEU A N 1
ATOM 816 C CA . LEU A 1 105 ? -18.230 13.038 4.013 1.00 92.94 105 LEU A CA 1
ATOM 817 C C . LEU A 1 105 ? -17.589 12.758 5.378 1.00 92.94 105 LEU A C 1
ATOM 819 O O . LEU A 1 105 ? -18.192 12.999 6.424 1.00 92.94 105 LEU A O 1
ATOM 823 N N . HIS A 1 106 ? -16.343 12.282 5.363 1.00 92.62 106 HIS A N 1
ATOM 824 C CA . HIS A 1 106 ? -15.557 12.019 6.568 1.00 92.62 106 HIS A CA 1
ATOM 825 C C . HIS A 1 106 ? -14.481 13.098 6.732 1.00 92.62 106 HIS A C 1
ATOM 827 O O . HIS A 1 106 ? -13.651 13.251 5.845 1.00 92.62 106 HIS A O 1
ATOM 833 N N . LYS A 1 107 ? -14.498 13.827 7.852 1.00 89.38 107 LYS A N 1
ATOM 834 C CA . LYS A 1 107 ? -13.501 14.841 8.236 1.00 89.38 107 LYS A CA 1
ATOM 835 C C . LYS A 1 107 ? -12.146 14.172 8.555 1.00 89.38 107 LYS A C 1
ATOM 837 O O . LYS A 1 107 ? -12.165 13.056 9.084 1.00 89.38 107 LYS A O 1
ATOM 842 N N . PRO A 1 108 ? -10.995 14.831 8.325 1.00 85.56 108 PRO A N 1
ATOM 843 C CA . PRO A 1 108 ? -10.831 16.113 7.631 1.00 85.56 108 PRO A CA 1
ATOM 844 C C . PRO A 1 108 ? -11.141 15.996 6.129 1.00 85.56 108 PRO A C 1
ATOM 846 O O . PRO A 1 108 ? -10.921 14.950 5.526 1.00 85.56 108 PRO A O 1
ATOM 849 N N . ILE A 1 109 ? -11.668 17.071 5.539 1.00 89.31 109 ILE A N 1
ATOM 850 C CA . ILE A 1 109 ? -12.035 17.168 4.116 1.00 89.31 109 ILE A CA 1
ATOM 851 C C . ILE A 1 109 ? -11.370 18.436 3.583 1.00 89.31 109 ILE A C 1
ATOM 853 O O . ILE A 1 109 ? -11.542 19.487 4.195 1.00 89.31 109 ILE A O 1
ATOM 857 N N . ALA A 1 110 ? -10.649 18.368 2.463 1.00 89.81 110 ALA A N 1
ATOM 858 C CA . ALA A 1 110 ? -10.165 19.577 1.801 1.00 89.81 110 ALA A CA 1
ATOM 859 C C . ALA A 1 110 ? -11.334 20.302 1.115 1.00 89.81 110 ALA A C 1
ATOM 861 O O . ALA A 1 110 ? -12.193 19.658 0.507 1.00 89.81 110 ALA A O 1
ATOM 862 N N . PHE A 1 111 ? -11.365 21.637 1.155 1.00 90.31 111 PHE A N 1
ATOM 863 C CA . PHE A 1 111 ? -12.475 22.408 0.584 1.00 90.31 111 PHE A CA 1
ATOM 864 C C . PHE A 1 111 ? -12.738 22.101 -0.896 1.00 90.31 111 PHE A C 1
ATOM 866 O O . PHE A 1 111 ? -13.891 22.038 -1.311 1.00 90.31 111 PHE A O 1
ATOM 873 N N . ALA A 1 112 ? -11.695 21.812 -1.681 1.00 87.56 112 ALA A N 1
ATOM 874 C CA . ALA A 1 112 ? -11.832 21.394 -3.076 1.00 87.56 112 ALA A CA 1
ATOM 875 C C . ALA A 1 112 ? -12.699 20.124 -3.246 1.00 87.56 112 ALA A C 1
ATOM 877 O O . ALA A 1 112 ? -13.556 20.082 -4.131 1.00 87.56 112 ALA A O 1
ATOM 878 N N . ASP A 1 113 ? -12.543 19.122 -2.372 1.00 89.50 113 ASP A N 1
ATOM 879 C CA . ASP A 1 113 ? -13.324 17.874 -2.403 1.00 89.50 113 ASP A CA 1
ATOM 880 C C . ASP A 1 113 ? -14.779 18.096 -1.965 1.00 89.50 113 ASP A C 1
ATOM 882 O O . ASP A 1 113 ? -15.707 17.469 -2.488 1.00 89.50 113 ASP A O 1
ATOM 886 N N . LEU A 1 114 ? -14.991 18.998 -0.999 1.00 91.88 114 LEU A N 1
ATOM 887 C CA . LEU A 1 114 ? -16.321 19.421 -0.565 1.00 91.88 114 LEU A CA 1
ATOM 888 C C . LEU A 1 114 ? -17.033 20.198 -1.682 1.00 91.88 114 LEU A C 1
ATOM 890 O O . LEU A 1 114 ? -18.177 19.883 -2.014 1.00 91.88 114 LEU A O 1
ATOM 894 N N . LEU A 1 115 ? -16.352 21.164 -2.299 1.00 90.69 115 LEU A N 1
ATOM 895 C CA . LEU A 1 115 ? -16.870 21.979 -3.394 1.00 90.69 115 LEU A CA 1
ATOM 896 C C . LEU A 1 115 ? -17.241 21.114 -4.605 1.00 90.69 115 LEU A C 1
ATOM 898 O O . LEU A 1 115 ? -18.339 21.268 -5.136 1.00 90.69 115 LEU A O 1
ATOM 902 N N . GLN A 1 116 ? -16.400 20.142 -4.981 1.00 89.75 116 GLN A N 1
ATOM 903 C CA . GLN A 1 116 ? -16.686 19.198 -6.071 1.00 89.75 116 GLN A CA 1
ATOM 904 C C . GLN A 1 116 ? -17.969 18.375 -5.828 1.00 89.75 116 GLN A C 1
ATOM 906 O O . GLN A 1 116 ? -18.634 17.948 -6.776 1.00 89.75 116 GLN A O 1
ATOM 911 N N . ARG A 1 117 ? -18.343 18.135 -4.565 1.00 91.19 117 ARG A N 1
ATOM 912 C CA . ARG A 1 117 ? -19.590 17.440 -4.195 1.00 91.19 117 ARG A CA 1
ATOM 913 C C . ARG A 1 117 ? -20.776 18.384 -4.136 1.00 91.19 117 ARG A C 1
ATOM 915 O O . ARG A 1 117 ? -21.838 18.045 -4.644 1.00 91.19 117 ARG A O 1
ATOM 922 N N . VAL A 1 118 ? -20.595 19.587 -3.599 1.00 91.31 118 VAL A N 1
ATOM 923 C CA . VAL A 1 118 ? -21.621 20.640 -3.620 1.00 91.31 118 VAL A CA 1
ATOM 924 C C . VAL A 1 118 ? -22.019 21.000 -5.056 1.00 91.31 118 VAL A C 1
ATOM 926 O O . VAL A 1 118 ? -23.210 21.091 -5.351 1.00 91.31 118 VAL A O 1
ATOM 929 N N . GLN A 1 119 ? -21.054 21.090 -5.975 1.00 88.69 119 GLN A N 1
ATOM 930 C CA . GLN A 1 119 ? -21.285 21.374 -7.397 1.00 88.69 119 GLN A CA 1
ATOM 931 C C . GLN A 1 119 ? -22.082 20.285 -8.145 1.00 88.69 119 GLN A C 1
ATOM 933 O O . GLN A 1 119 ? -22.577 20.544 -9.237 1.00 88.69 119 GLN A O 1
ATOM 938 N N . GLN A 1 120 ? -22.282 19.094 -7.563 1.00 87.44 120 GLN A N 1
ATOM 939 C CA . GLN A 1 120 ? -23.192 18.072 -8.112 1.00 87.44 120 GLN A CA 1
ATOM 940 C C . GLN A 1 120 ? -24.670 18.355 -7.793 1.00 87.44 120 GLN A C 1
ATOM 942 O O . GLN A 1 120 ? -25.554 17.743 -8.393 1.00 87.44 120 GLN A O 1
ATOM 947 N N . PHE A 1 121 ? -24.941 19.267 -6.855 1.00 86.69 121 PHE A N 1
ATOM 948 C CA . PHE A 1 121 ? -26.286 19.624 -6.402 1.00 86.69 121 PHE A CA 1
ATOM 949 C C . PHE A 1 121 ? -26.635 21.101 -6.634 1.00 86.69 121 PHE A C 1
ATOM 951 O O . PHE A 1 121 ? -27.821 21.432 -6.645 1.00 86.69 121 PHE A O 1
ATOM 958 N N . LEU A 1 122 ? -25.641 21.982 -6.811 1.00 85.50 122 LEU A N 1
ATOM 959 C CA . LEU A 1 122 ? -25.848 23.425 -6.941 1.00 85.50 122 LEU A CA 1
ATOM 960 C C . LEU A 1 122 ? -24.751 24.103 -7.784 1.00 85.50 122 LEU A C 1
ATOM 962 O O . LEU A 1 122 ? -23.563 23.939 -7.516 1.00 85.50 122 LEU A O 1
ATOM 966 N N . GLU A 1 123 ? -25.140 24.907 -8.778 1.00 76.69 123 GLU A N 1
ATOM 967 C CA . GLU A 1 123 ? -24.219 25.587 -9.708 1.00 76.69 123 GLU A CA 1
ATOM 968 C C . GLU A 1 123 ? -23.514 26.801 -9.065 1.00 76.69 123 GLU A C 1
ATOM 970 O O . GLU A 1 123 ? -23.816 27.959 -9.358 1.00 76.69 123 GLU A O 1
ATOM 975 N N . ILE A 1 124 ? -22.545 26.549 -8.180 1.00 72.06 124 ILE A N 1
ATOM 976 C CA . ILE A 1 124 ? -21.692 27.599 -7.603 1.00 72.06 124 ILE A CA 1
ATOM 977 C C . ILE A 1 124 ? -20.586 27.965 -8.603 1.00 72.06 124 ILE A C 1
ATOM 979 O O . ILE A 1 124 ? -19.586 27.253 -8.734 1.00 72.06 124 ILE A O 1
ATOM 983 N N . SER A 1 125 ? -20.783 29.091 -9.293 1.00 59.97 125 SER A N 1
ATOM 984 C CA . SER A 1 125 ? -19.799 29.741 -10.171 1.00 59.97 125 SER A CA 1
ATOM 985 C C . SER A 1 125 ? -19.233 31.001 -9.503 1.00 59.97 125 SER A C 1
ATOM 987 O O . SER A 1 125 ? -20.008 31.727 -8.877 1.00 59.97 125 SER A O 1
ATOM 989 N N . PRO A 1 126 ? -17.932 31.320 -9.652 1.00 56.19 126 PRO A N 1
ATOM 990 C CA . PRO A 1 126 ? -17.365 32.547 -9.098 1.00 56.19 126 PRO A CA 1
ATOM 991 C C . PRO A 1 126 ? -18.029 33.776 -9.734 1.00 56.19 126 PRO A C 1
ATOM 993 O O . PRO A 1 126 ? -18.002 33.954 -10.953 1.00 56.19 126 PRO A O 1
ATOM 996 N N . SER A 1 127 ? -18.645 34.626 -8.909 1.00 43.16 127 SER A N 1
ATOM 997 C CA . SER A 1 127 ? -19.334 35.826 -9.391 1.00 43.16 127 SER A CA 1
ATOM 998 C C . SER A 1 127 ? -18.346 36.805 -10.022 1.00 43.16 127 SER A C 1
ATOM 1000 O O . SER A 1 127 ? -17.438 37.294 -9.351 1.00 43.16 127 SER A O 1
ATOM 1002 N N . ALA A 1 128 ? -18.574 37.173 -11.285 1.00 45.22 128 ALA A N 1
ATOM 1003 C CA . ALA A 1 128 ? -17.872 38.291 -11.905 1.00 45.22 128 ALA A CA 1
ATOM 1004 C C . ALA A 1 128 ? -18.086 39.573 -11.076 1.00 45.22 128 ALA A C 1
ATOM 1006 O O . ALA A 1 128 ? -19.220 39.917 -10.728 1.00 45.22 128 ALA A O 1
ATOM 1007 N N . GLY A 1 129 ? -16.993 40.259 -10.735 1.00 36.41 129 GLY A N 1
ATOM 1008 C CA . GLY A 1 129 ? -17.033 41.505 -9.968 1.00 36.41 129 GLY A CA 1
ATOM 1009 C C . GLY A 1 129 ? -17.607 42.677 -10.781 1.00 36.41 129 GLY A C 1
ATOM 1010 O O . GLY A 1 129 ? -17.506 42.682 -12.010 1.00 36.41 129 GLY A O 1
ATOM 1011 N N . PRO A 1 130 ? -18.214 43.686 -10.128 1.00 45.03 130 PRO A N 1
ATOM 1012 C CA . PRO A 1 130 ? -18.773 44.841 -10.820 1.00 45.03 130 PRO A CA 1
ATOM 1013 C C . PRO A 1 130 ? -17.682 45.749 -11.411 1.00 45.03 130 PRO A C 1
ATOM 1015 O O . PRO A 1 130 ? -16.664 46.035 -10.788 1.00 45.03 130 PRO A O 1
ATOM 1018 N N . SER A 1 131 ? -17.947 46.240 -12.619 1.00 38.66 131 SER A N 1
ATOM 1019 C CA . SER A 1 131 ? -17.082 47.109 -13.425 1.00 38.66 131 SER A CA 1
ATOM 1020 C C . SER A 1 131 ? -16.754 48.468 -12.795 1.00 38.66 131 SER A C 1
ATOM 1022 O O . SER A 1 131 ? -17.667 49.131 -12.297 1.00 38.66 131 SER A O 1
ATOM 1024 N N . SER A 1 132 ? -15.528 48.970 -13.003 1.00 31.59 132 SER A N 1
ATOM 1025 C CA . SER A 1 132 ? -15.237 50.399 -13.261 1.00 31.59 132 SER A CA 1
ATOM 1026 C C . SER A 1 132 ? -13.794 50.624 -13.737 1.00 31.59 132 SER A C 1
ATOM 1028 O O . SER A 1 132 ? -12.886 50.447 -12.935 1.00 31.59 132 SER A O 1
ATOM 1030 N N . LEU A 1 133 ? -13.642 51.138 -14.970 1.00 32.75 133 LEU A N 1
ATOM 1031 C CA . LEU A 1 133 ? -12.436 51.779 -15.546 1.00 32.75 133 LEU A CA 1
ATOM 1032 C C . LEU A 1 133 ? -11.205 50.844 -15.745 1.00 32.75 133 LEU A C 1
ATOM 1034 O O . LEU A 1 133 ? -10.976 49.934 -14.962 1.00 32.75 133 LEU A O 1
ATOM 1038 N N . GLU A 1 134 ? -10.387 50.970 -16.798 1.00 39.50 134 GLU A N 1
ATOM 1039 C CA . GLU A 1 134 ? -10.272 52.039 -17.811 1.00 39.50 134 GLU A CA 1
ATOM 1040 C C . GLU A 1 134 ? -9.943 51.491 -19.229 1.00 39.50 134 GLU A C 1
ATOM 1042 O O . GLU A 1 134 ? -9.875 50.280 -19.435 1.00 39.50 134 GLU A O 1
ATOM 1047 N N . ASP A 1 135 ? -9.837 52.389 -20.215 1.00 32.38 135 ASP A N 1
ATOM 1048 C CA . ASP A 1 135 ? -9.860 52.137 -21.671 1.00 32.38 135 ASP A CA 1
ATOM 1049 C C . ASP A 1 135 ? -8.633 51.439 -22.309 1.00 32.38 135 ASP A C 1
ATOM 1051 O O . ASP A 1 135 ? -7.503 51.599 -21.857 1.00 32.38 135 ASP A O 1
ATOM 1055 N N . ALA A 1 136 ? -8.875 50.857 -23.501 1.00 34.16 136 ALA A N 1
ATOM 1056 C CA . ALA A 1 136 ? -7.905 50.438 -24.537 1.00 34.16 136 ALA A CA 1
ATOM 1057 C C . ALA A 1 136 ? -6.948 49.276 -24.148 1.00 34.16 136 ALA A C 1
ATOM 1059 O O . ALA A 1 136 ? -6.530 49.128 -23.012 1.00 34.16 136 ALA A O 1
ATOM 1060 N N . ILE A 1 137 ? -6.561 48.365 -25.047 1.00 32.28 137 ILE A N 1
ATOM 1061 C CA . ILE A 1 137 ? -6.123 48.542 -26.444 1.00 32.28 137 ILE A CA 1
ATOM 1062 C C . ILE A 1 137 ? -6.645 47.402 -27.346 1.00 32.28 137 ILE A C 1
ATOM 1064 O O . ILE A 1 137 ? -6.787 46.269 -26.899 1.00 32.28 137 ILE A O 1
ATOM 1068 N N . ILE A 1 138 ? -6.870 47.698 -28.634 1.00 42.03 138 ILE A N 1
ATOM 1069 C CA . ILE A 1 138 ? -7.024 46.694 -29.704 1.00 42.03 138 ILE A CA 1
ATOM 1070 C C . ILE A 1 138 ? -5.685 46.572 -30.441 1.00 42.03 138 ILE A C 1
ATOM 1072 O O . ILE A 1 138 ? -5.261 47.552 -31.056 1.00 42.03 138 ILE A O 1
ATOM 1076 N N . ILE A 1 139 ? -5.061 45.391 -30.418 1.00 35.69 139 ILE A N 1
ATOM 1077 C CA . ILE A 1 139 ? -4.078 44.926 -31.413 1.00 35.69 139 ILE A CA 1
ATOM 1078 C C . ILE A 1 139 ? -4.355 43.431 -31.662 1.00 35.69 139 ILE A C 1
ATOM 1080 O O . ILE A 1 139 ? -4.716 42.714 -30.729 1.00 35.69 139 ILE A O 1
ATOM 1084 N N . ASP A 1 140 ? -4.246 43.014 -32.923 1.00 35.06 140 ASP A N 1
ATOM 1085 C CA . ASP A 1 140 ? -4.443 41.645 -33.415 1.00 35.06 140 ASP A CA 1
ATOM 1086 C C . ASP A 1 140 ? -3.181 40.754 -33.261 1.00 35.06 140 ASP A C 1
ATOM 1088 O O . ASP A 1 140 ? -2.160 41.168 -32.713 1.00 35.06 140 ASP A O 1
ATOM 1092 N N . ASP A 1 141 ? -3.276 39.567 -33.865 1.00 34.66 141 ASP A N 1
ATOM 1093 C CA . ASP A 1 141 ? -2.205 38.697 -34.369 1.00 34.66 141 ASP A CA 1
ATOM 1094 C C . ASP A 1 141 ? -1.444 37.750 -33.422 1.00 34.66 141 ASP A C 1
ATOM 1096 O O . ASP A 1 141 ? -1.189 37.989 -32.241 1.00 34.66 141 ASP A O 1
ATOM 1100 N N . ASP A 1 142 ? -1.093 36.615 -34.036 1.00 45.06 142 ASP A N 1
ATOM 1101 C CA . ASP A 1 142 ? -0.289 35.521 -33.507 1.00 45.06 142 ASP A CA 1
ATOM 1102 C C . ASP A 1 142 ? 1.069 35.989 -32.972 1.00 45.06 142 ASP A C 1
ATOM 1104 O O . ASP A 1 142 ? 1.773 36.763 -33.623 1.00 45.06 142 ASP A O 1
ATOM 1108 N N . ILE A 1 143 ? 1.532 35.365 -31.885 1.00 34.69 143 ILE A N 1
ATOM 1109 C CA . ILE A 1 143 ? 2.965 35.134 -31.685 1.00 34.69 143 ILE A CA 1
ATOM 1110 C C . ILE A 1 143 ? 3.191 33.850 -30.881 1.00 34.69 143 ILE A C 1
ATOM 1112 O O . ILE A 1 143 ? 2.646 33.648 -29.797 1.00 34.69 143 ILE A O 1
ATOM 1116 N N . SER A 1 144 ? 4.029 32.977 -31.432 1.00 42.78 144 SER A N 1
ATOM 1117 C CA . SER A 1 144 ? 4.636 31.843 -30.741 1.00 42.78 144 SER A CA 1
ATOM 1118 C C . SER A 1 144 ? 6.027 32.242 -30.256 1.00 42.78 144 SER A C 1
ATOM 1120 O O . SER A 1 144 ? 6.836 32.663 -31.084 1.00 42.78 144 SER A O 1
ATOM 1122 N N . PHE A 1 145 ? 6.343 32.028 -28.978 1.00 34.28 145 PHE A N 1
ATOM 1123 C CA . PHE A 1 145 ? 7.732 31.977 -28.518 1.00 34.28 145 PHE A CA 1
ATOM 1124 C C . PHE A 1 145 ? 7.952 30.826 -27.539 1.00 34.28 145 PHE A C 1
ATOM 1126 O O . PHE A 1 145 ? 7.181 30.622 -26.603 1.00 34.28 145 PHE A O 1
ATOM 1133 N N . GLU A 1 146 ? 9.018 30.078 -27.808 1.00 40.53 146 GLU A N 1
ATOM 1134 C CA . GLU A 1 146 ? 9.704 29.213 -26.854 1.00 40.53 146 GLU A CA 1
ATOM 1135 C C . GLU A 1 146 ? 10.790 30.030 -26.119 1.00 40.53 146 GL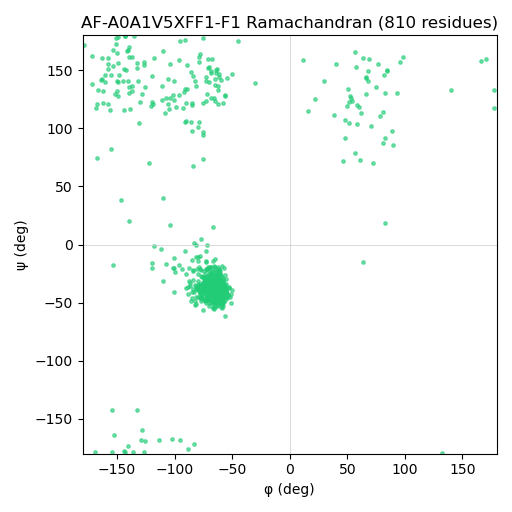U A C 1
ATOM 1137 O O . GLU A 1 146 ? 10.969 31.217 -26.386 1.00 40.53 146 GLU A O 1
ATOM 1142 N N . GLU A 1 147 ? 11.553 29.335 -25.274 1.00 40.09 147 GLU A N 1
ATOM 1143 C CA . GLU A 1 147 ? 12.835 29.743 -24.679 1.00 40.09 147 GLU A CA 1
ATOM 1144 C C . GLU A 1 147 ? 12.828 30.725 -23.485 1.00 40.09 147 GLU A C 1
ATOM 1146 O O . GLU A 1 147 ? 12.602 31.922 -23.604 1.00 40.09 147 GLU A O 1
ATOM 1151 N N . ASN A 1 148 ? 13.210 30.139 -22.342 1.00 35.38 148 ASN A N 1
ATOM 1152 C CA . ASN A 1 148 ? 14.313 30.545 -21.460 1.00 35.38 148 ASN A CA 1
ATOM 1153 C C . ASN A 1 148 ? 14.309 31.948 -20.819 1.00 35.38 148 ASN A C 1
ATOM 1155 O O . ASN A 1 148 ? 14.544 32.954 -21.475 1.00 35.38 148 ASN A O 1
ATOM 1159 N N . ASP A 1 149 ? 14.281 31.953 -19.483 1.00 37.84 149 ASP A N 1
ATOM 1160 C CA . ASP A 1 149 ? 15.399 32.483 -18.687 1.00 37.84 149 ASP A CA 1
ATOM 1161 C C . ASP A 1 149 ? 15.464 31.719 -17.345 1.00 37.84 149 ASP A C 1
ATOM 1163 O O . ASP A 1 149 ? 14.442 31.526 -16.682 1.00 37.84 149 ASP A O 1
ATOM 1167 N N . ASP A 1 150 ? 16.659 31.262 -16.957 1.00 41.81 150 ASP A N 1
ATOM 1168 C CA . ASP A 1 150 ? 16.955 30.715 -15.624 1.00 41.81 150 ASP A CA 1
ATOM 1169 C C . ASP A 1 150 ? 17.440 31.852 -14.705 1.00 41.81 150 ASP A C 1
ATOM 1171 O O . ASP A 1 150 ? 18.367 32.562 -15.088 1.00 41.81 150 ASP A O 1
ATOM 1175 N N . GLU A 1 151 ? 16.942 31.961 -13.464 1.00 39.31 151 GLU A N 1
ATOM 1176 C CA . GLU A 1 151 ? 17.822 32.287 -12.324 1.00 39.31 151 GLU A CA 1
ATOM 1177 C C . GLU A 1 151 ? 17.231 31.926 -10.940 1.00 39.31 151 GLU A C 1
ATOM 1179 O O . GLU A 1 151 ? 16.046 32.092 -10.653 1.00 39.31 151 GLU A O 1
ATOM 1184 N N . ASP A 1 152 ? 18.126 31.414 -10.094 1.00 37.38 152 ASP A N 1
ATOM 1185 C CA . ASP A 1 152 ? 18.002 30.937 -8.710 1.00 37.38 152 ASP A CA 1
ATOM 1186 C C . ASP A 1 152 ? 16.954 31.572 -7.768 1.00 37.38 152 ASP A C 1
ATOM 1188 O O . ASP A 1 152 ? 16.954 32.782 -7.535 1.00 37.38 152 ASP A O 1
ATOM 1192 N N . LEU A 1 153 ? 16.285 30.720 -6.963 1.00 31.34 153 LEU A N 1
ATOM 1193 C CA . LEU A 1 153 ? 16.204 30.978 -5.513 1.00 31.34 153 LEU A CA 1
ATOM 1194 C C . LEU A 1 153 ? 16.017 29.725 -4.625 1.00 31.34 153 LEU A C 1
ATOM 1196 O O . LEU A 1 153 ? 15.409 28.731 -5.003 1.00 31.34 153 LEU A O 1
ATOM 1200 N N . HIS A 1 154 ? 16.489 29.847 -3.378 1.00 36.44 154 HIS A N 1
ATOM 1201 C CA . HIS A 1 154 ? 16.247 28.974 -2.216 1.00 36.44 154 HIS A CA 1
ATOM 1202 C C . HIS A 1 154 ? 16.891 27.576 -2.149 1.00 36.44 154 HIS A C 1
ATOM 1204 O O . HIS A 1 154 ? 16.246 26.548 -1.950 1.00 36.44 154 HIS A O 1
ATOM 1210 N N . THR A 1 155 ? 18.214 27.594 -1.969 1.00 31.25 155 THR A N 1
ATOM 1211 C CA . THR A 1 155 ? 18.821 26.759 -0.914 1.00 31.25 155 THR A CA 1
ATOM 1212 C C . THR A 1 155 ? 18.230 27.112 0.460 1.00 31.25 155 THR A C 1
ATOM 1214 O O . THR A 1 155 ? 18.415 28.243 0.896 1.00 31.25 155 THR A O 1
ATOM 1217 N N . VAL A 1 156 ? 17.621 26.146 1.166 1.00 31.28 156 VAL A N 1
ATOM 1218 C CA . VAL A 1 156 ? 17.883 25.812 2.591 1.00 31.28 156 VAL A CA 1
ATOM 1219 C C . VAL A 1 156 ? 17.419 24.371 2.847 1.00 31.28 156 VAL A C 1
ATOM 1221 O O . VAL A 1 156 ? 16.228 24.086 2.775 1.00 31.28 156 VAL A O 1
ATOM 1224 N N . MET A 1 157 ? 18.318 23.484 3.288 1.00 26.55 157 MET A N 1
ATOM 1225 C CA . MET A 1 157 ? 17.911 22.338 4.108 1.00 26.55 157 MET A CA 1
ATOM 1226 C C . MET A 1 157 ? 19.004 21.927 5.101 1.00 26.55 157 MET A C 1
ATOM 1228 O O . MET A 1 157 ? 20.188 21.980 4.791 1.00 26.55 157 MET A O 1
ATOM 1232 N N . MET A 1 158 ? 18.558 21.470 6.275 1.00 29.67 158 MET A N 1
ATOM 1233 C CA . MET A 1 158 ? 19.309 20.758 7.320 1.00 29.67 158 MET A CA 1
ATOM 1234 C C . MET A 1 158 ? 20.547 21.441 7.938 1.00 29.67 158 MET A C 1
ATOM 1236 O O . MET A 1 158 ? 21.609 21.530 7.330 1.00 29.67 158 MET A O 1
ATOM 1240 N N . ASN A 1 159 ? 20.499 21.652 9.262 1.00 30.70 159 ASN A N 1
ATOM 1241 C CA . ASN A 1 159 ? 21.271 20.773 10.155 1.00 30.70 159 ASN A CA 1
ATOM 1242 C C . ASN A 1 159 ? 20.829 20.811 11.636 1.00 30.70 159 ASN A C 1
ATOM 1244 O O . ASN A 1 159 ? 20.748 21.867 12.246 1.00 30.70 159 ASN A O 1
ATOM 1248 N N . ARG A 1 160 ? 20.672 19.599 12.190 1.00 28.94 160 ARG A N 1
ATOM 1249 C CA . ARG A 1 160 ? 20.987 19.138 13.562 1.00 28.94 160 ARG A CA 1
ATOM 1250 C C . ARG A 1 160 ? 20.482 19.889 14.806 1.00 28.94 160 ARG A C 1
ATOM 1252 O O . ARG A 1 160 ? 20.904 20.987 15.144 1.00 28.94 160 ARG A O 1
ATOM 1259 N N . SER A 1 161 ? 19.763 19.120 15.619 1.00 31.19 161 SER A N 1
ATOM 1260 C CA . SER A 1 161 ? 19.553 19.296 17.058 1.00 31.19 161 SER A CA 1
ATOM 1261 C C . SER A 1 161 ? 20.853 19.233 17.881 1.00 31.19 161 SER A C 1
ATOM 1263 O O . SER A 1 161 ? 21.720 18.403 17.599 1.00 31.19 161 SER A O 1
ATOM 1265 N N . SER A 1 162 ? 20.930 20.006 18.976 1.00 28.39 162 SER A N 1
ATOM 1266 C CA . SER A 1 162 ? 21.641 19.647 20.224 1.00 28.39 162 SER A CA 1
ATOM 1267 C C . SER A 1 162 ? 21.289 20.582 21.395 1.00 28.39 162 SER A C 1
ATOM 1269 O O . SER A 1 162 ? 21.556 21.770 21.310 1.00 28.39 162 SER A O 1
ATOM 1271 N N . LEU A 1 163 ? 20.760 19.978 22.470 1.00 27.20 163 LEU A N 1
ATOM 1272 C CA . LEU A 1 163 ? 20.939 20.275 23.909 1.00 27.20 163 LEU A CA 1
ATOM 1273 C C . LEU A 1 163 ? 20.756 21.699 24.497 1.00 27.20 163 LEU A C 1
ATOM 1275 O O . LEU A 1 163 ? 21.418 22.646 24.101 1.00 27.20 163 LEU A O 1
ATOM 1279 N N . GLU A 1 164 ? 20.009 21.714 25.616 1.00 29.02 164 GLU A N 1
ATOM 1280 C CA . GLU A 1 164 ? 20.057 22.662 26.757 1.00 29.02 164 GLU A CA 1
ATOM 1281 C C . GLU A 1 164 ? 19.599 24.125 26.492 1.00 29.02 164 GLU A C 1
ATOM 1283 O O . GLU A 1 164 ? 19.833 24.696 25.438 1.00 29.02 164 GLU A O 1
ATOM 1288 N N . ALA A 1 165 ? 18.881 24.807 27.398 1.00 28.41 165 ALA A N 1
ATOM 1289 C CA . ALA A 1 165 ? 18.735 24.606 28.846 1.00 28.41 165 ALA A CA 1
ATOM 1290 C C . ALA A 1 165 ? 17.302 24.859 29.383 1.00 28.41 165 ALA A C 1
ATOM 1292 O O . ALA A 1 165 ? 16.460 25.459 28.720 1.00 28.41 165 ALA A O 1
ATOM 1293 N N . PHE A 1 166 ? 17.049 24.422 30.623 1.00 28.23 166 PHE A N 1
ATOM 1294 C CA . PHE A 1 166 ? 15.874 24.794 31.429 1.00 28.23 166 PHE A CA 1
ATOM 1295 C C . PHE A 1 166 ? 16.098 26.145 32.127 1.00 28.23 166 PHE A C 1
ATOM 1297 O O . PHE A 1 166 ? 17.157 26.348 32.719 1.00 28.23 166 PHE A O 1
ATOM 1304 N N . GLU A 1 167 ? 15.069 26.994 32.198 1.00 29.69 167 GLU A N 1
ATOM 1305 C CA . GLU A 1 167 ? 15.007 28.093 33.171 1.00 29.69 167 GLU A CA 1
ATOM 1306 C C . GLU A 1 167 ? 13.583 28.219 33.743 1.00 29.69 167 GLU A C 1
ATOM 1308 O O . GLU A 1 167 ? 12.620 28.481 33.025 1.00 29.69 167 GLU A O 1
ATOM 1313 N N . THR A 1 168 ? 13.440 27.999 35.053 1.00 31.34 168 THR A N 1
ATOM 1314 C CA . THR A 1 168 ? 12.180 28.145 35.804 1.00 31.34 168 THR A CA 1
ATOM 1315 C C . THR A 1 168 ? 12.451 28.842 37.131 1.00 31.34 168 THR A C 1
ATOM 1317 O O . THR A 1 168 ? 13.430 28.529 37.807 1.00 31.34 168 THR A O 1
ATOM 1320 N N . VAL A 1 169 ? 11.587 29.789 37.498 1.00 35.19 169 VAL A N 1
ATOM 1321 C CA . VAL A 1 169 ? 11.863 30.787 38.542 1.00 35.19 169 VAL A CA 1
ATOM 1322 C C . VAL A 1 169 ? 11.584 30.279 39.971 1.00 35.19 169 VAL A C 1
ATOM 1324 O O . VAL A 1 169 ? 10.659 29.512 40.220 1.00 35.19 169 VAL A O 1
ATOM 1327 N N . GLU A 1 170 ? 12.428 30.766 40.884 1.00 31.02 170 GLU A N 1
ATOM 1328 C CA . GLU A 1 170 ? 12.416 30.765 42.363 1.00 31.02 170 GLU A CA 1
ATOM 1329 C C . GLU A 1 170 ? 11.064 31.124 43.066 1.00 31.02 170 GLU A C 1
ATOM 1331 O O . GLU A 1 170 ? 10.147 31.554 42.363 1.00 31.02 170 GLU A O 1
ATOM 1336 N N . PRO A 1 171 ? 10.903 31.066 44.432 1.00 50.56 171 PRO A N 1
ATOM 1337 C CA . PRO A 1 171 ? 11.946 31.123 45.495 1.00 50.56 171 PRO A CA 1
ATOM 1338 C C . PRO A 1 171 ? 11.778 30.257 46.793 1.00 50.56 171 PRO A C 1
ATOM 1340 O O . PRO A 1 171 ? 10.750 29.636 47.041 1.00 50.56 171 PRO A O 1
ATOM 1343 N N . LYS A 1 172 ? 12.764 30.419 47.712 1.00 30.30 172 LYS A N 1
ATOM 1344 C CA . LYS A 1 172 ? 12.695 30.399 49.215 1.00 30.30 172 LYS A CA 1
ATOM 1345 C C . LYS A 1 172 ? 12.877 29.095 50.052 1.00 30.30 172 LYS A C 1
ATOM 1347 O O . LYS A 1 172 ? 11.919 28.512 50.538 1.00 30.30 172 LYS A O 1
ATOM 1352 N N . ALA A 1 173 ? 14.149 28.766 50.347 1.00 33.31 173 ALA A N 1
ATOM 1353 C CA . ALA A 1 173 ? 14.864 28.914 51.652 1.00 33.31 173 ALA A CA 1
ATOM 1354 C C . ALA A 1 173 ? 14.182 28.610 53.031 1.00 33.31 173 ALA A C 1
ATOM 1356 O O . ALA A 1 173 ? 13.013 28.956 53.193 1.00 33.31 173 ALA A O 1
ATOM 1357 N N . PRO A 1 174 ? 14.939 28.271 54.124 1.00 49.12 174 PRO A N 1
ATOM 1358 C CA . PRO A 1 174 ? 16.296 27.664 54.233 1.00 49.12 174 PRO A CA 1
ATOM 1359 C C . PRO A 1 174 ? 16.528 26.643 55.412 1.00 49.12 174 PRO A C 1
ATOM 1361 O O . PRO A 1 174 ? 15.677 26.471 56.276 1.00 49.12 174 PRO A O 1
ATOM 1364 N N . ALA A 1 175 ? 17.775 26.126 55.525 1.00 29.86 175 ALA A N 1
ATOM 1365 C CA . ALA A 1 175 ? 18.441 25.536 56.726 1.00 29.86 175 ALA A CA 1
ATOM 1366 C C . ALA A 1 175 ? 18.038 24.083 57.157 1.00 29.86 175 ALA A C 1
ATOM 1368 O O . ALA A 1 175 ? 16.960 23.625 56.810 1.00 29.86 175 ALA A O 1
ATOM 1369 N N . THR A 1 176 ? 18.841 23.252 57.868 1.00 31.42 176 THR A N 1
ATOM 1370 C CA . THR A 1 176 ? 20.124 23.459 58.605 1.00 31.42 176 THR A CA 1
ATOM 1371 C C . THR A 1 176 ? 20.983 22.160 58.761 1.00 31.42 176 THR A C 1
ATOM 1373 O O . THR A 1 176 ? 20.432 21.096 59.001 1.00 31.42 176 THR A O 1
ATOM 1376 N N . THR A 1 177 ? 22.327 22.278 58.734 1.00 30.39 177 THR A N 1
ATOM 1377 C CA . THR A 1 177 ? 23.389 21.468 59.434 1.00 30.39 177 THR A CA 1
ATOM 1378 C C . THR A 1 177 ? 23.493 19.910 59.439 1.00 30.39 177 THR A C 1
ATOM 1380 O O . THR A 1 177 ? 22.770 19.240 60.162 1.00 30.39 177 THR A O 1
ATOM 1383 N N . ALA A 1 178 ? 24.638 19.428 58.901 1.00 28.84 178 ALA A N 1
ATOM 1384 C CA . ALA A 1 178 ? 25.754 18.718 59.601 1.00 28.84 178 ALA A CA 1
ATOM 1385 C C . ALA A 1 178 ? 25.883 17.161 59.734 1.00 28.84 178 ALA A C 1
ATOM 1387 O O . ALA A 1 178 ? 25.026 16.490 60.285 1.00 28.84 178 ALA A O 1
ATOM 1388 N N . VAL A 1 179 ? 27.102 16.674 59.388 1.00 31.67 179 VAL A N 1
ATOM 1389 C CA . VAL A 1 179 ? 27.953 15.625 60.049 1.00 31.67 179 VAL A CA 1
ATOM 1390 C C . VAL A 1 179 ? 27.352 14.203 60.225 1.00 31.67 179 VAL A C 1
ATOM 1392 O O . VAL A 1 179 ? 26.486 13.996 61.056 1.00 31.67 179 VAL A O 1
ATOM 1395 N N . SER A 1 180 ? 27.713 13.168 59.441 1.00 26.38 180 SER A N 1
ATOM 1396 C CA . SER A 1 180 ? 29.005 12.438 59.275 1.00 26.38 180 SER A CA 1
ATOM 1397 C C . SER A 1 180 ? 29.317 11.358 60.336 1.00 26.38 180 SER A C 1
ATOM 1399 O O . SER A 1 180 ? 29.583 11.696 61.485 1.00 26.38 180 SER A O 1
ATOM 1401 N N . THR A 1 181 ? 29.359 10.070 59.932 1.00 29.53 181 THR A N 1
ATOM 1402 C CA . THR A 1 181 ? 30.429 9.054 60.189 1.00 29.53 181 THR A CA 1
ATOM 1403 C C . THR A 1 181 ? 30.014 7.626 59.758 1.00 29.53 181 THR A C 1
ATOM 1405 O O . THR A 1 181 ? 28.837 7.323 59.592 1.00 29.53 181 THR A O 1
ATOM 1408 N N . THR A 1 182 ? 31.001 6.748 59.542 1.00 29.55 182 THR A N 1
ATOM 1409 C CA . THR A 1 182 ? 30.896 5.300 59.216 1.00 29.55 182 THR A CA 1
ATOM 1410 C C . THR A 1 182 ? 31.742 4.500 60.244 1.00 29.55 182 THR A C 1
ATOM 1412 O O . THR A 1 182 ? 32.231 5.139 61.180 1.00 29.55 182 THR A O 1
ATOM 1415 N N . PRO A 1 183 ? 32.051 3.181 60.123 1.00 50.31 183 PRO A N 1
ATOM 1416 C CA . PRO A 1 183 ? 31.479 2.052 59.357 1.00 50.31 183 PRO A CA 1
ATOM 1417 C C . PRO A 1 183 ? 31.200 0.812 60.269 1.00 50.31 183 PRO A C 1
ATOM 1419 O O . PRO A 1 183 ? 31.352 0.909 61.484 1.00 50.31 183 PRO A O 1
ATOM 1422 N N . SER A 1 184 ? 30.903 -0.385 59.712 1.00 28.48 184 SER A N 1
ATOM 1423 C CA . SER A 1 184 ? 31.673 -1.648 59.966 1.00 28.48 184 SER A CA 1
ATOM 1424 C C . SER A 1 184 ? 30.996 -2.960 59.503 1.00 28.48 184 SER A C 1
ATOM 1426 O O . SER A 1 184 ? 29.783 -3.054 59.353 1.00 28.48 184 SER A O 1
ATOM 1428 N N . ARG A 1 185 ? 31.824 -4.000 59.304 1.00 28.73 185 ARG A N 1
ATOM 1429 C CA . ARG A 1 185 ? 31.521 -5.418 58.973 1.00 28.73 185 ARG A CA 1
ATOM 1430 C C . ARG A 1 185 ? 32.448 -6.295 59.861 1.00 28.73 185 ARG A C 1
ATOM 1432 O O . ARG A 1 185 ? 33.462 -5.748 60.299 1.00 28.73 185 ARG A O 1
ATOM 1439 N N . PRO A 1 186 ? 32.206 -7.605 60.108 1.00 45.97 186 PRO A N 1
ATOM 1440 C CA . PRO A 1 186 ? 32.615 -8.646 59.145 1.00 45.97 186 PRO A CA 1
ATOM 1441 C C . PRO A 1 186 ? 31.720 -9.921 59.085 1.00 45.97 186 PRO A C 1
ATOM 1443 O O . PRO A 1 186 ? 30.729 -10.066 59.789 1.00 45.97 186 PRO A O 1
ATOM 1446 N N . ARG A 1 187 ? 32.096 -10.835 58.174 1.00 31.06 187 ARG A N 1
ATOM 1447 C CA . ARG A 1 187 ? 31.668 -12.255 58.001 1.00 31.06 187 ARG A CA 1
ATOM 1448 C C . ARG A 1 187 ? 32.698 -13.189 58.721 1.00 31.06 187 ARG A C 1
ATOM 1450 O O . ARG A 1 187 ? 33.555 -12.603 59.382 1.00 31.06 187 ARG A O 1
ATOM 1457 N N . PRO A 1 188 ? 32.756 -14.548 58.589 1.00 51.66 188 PRO A N 1
ATOM 1458 C CA . PRO A 1 188 ? 32.036 -15.536 57.742 1.00 51.66 188 PRO A CA 1
ATOM 1459 C C . PRO A 1 188 ? 31.426 -16.701 58.586 1.00 51.66 188 PRO A C 1
ATOM 1461 O O . PRO A 1 188 ? 31.230 -16.506 59.775 1.00 51.66 188 PRO A O 1
ATOM 1464 N N . SER A 1 189 ? 31.057 -17.912 58.127 1.00 30.94 189 SER A N 1
ATOM 1465 C CA . SER A 1 189 ? 31.159 -18.694 56.863 1.00 30.94 189 SER A CA 1
ATOM 1466 C C . SER A 1 189 ? 29.985 -19.718 56.820 1.00 30.94 189 SER A C 1
ATOM 1468 O O . SER A 1 189 ? 29.207 -19.719 57.765 1.00 30.94 189 SER A O 1
ATOM 1470 N N . SER A 1 190 ? 29.736 -20.622 55.858 1.00 33.88 190 SER A N 1
ATOM 1471 C CA . SER A 1 190 ? 30.299 -21.053 54.548 1.00 33.88 190 SER A CA 1
ATOM 1472 C C . SER A 1 190 ? 29.109 -21.654 53.725 1.00 33.88 190 SER A C 1
ATOM 1474 O O . SER A 1 190 ? 27.978 -21.369 54.102 1.00 33.88 190 SER A O 1
ATOM 1476 N N . ARG A 1 191 ? 29.160 -22.433 52.624 1.00 29.17 191 ARG A N 1
ATOM 1477 C CA . ARG A 1 191 ? 30.175 -23.004 51.698 1.00 29.17 191 ARG A CA 1
ATOM 1478 C C . ARG A 1 191 ? 29.506 -23.154 50.298 1.00 29.17 191 ARG A C 1
ATOM 1480 O O . ARG A 1 191 ? 28.287 -23.125 50.204 1.00 29.17 191 ARG A O 1
ATOM 1487 N N . ALA A 1 192 ? 30.289 -23.351 49.231 1.00 26.92 192 ALA A N 1
ATOM 1488 C CA . ALA A 1 192 ? 29.855 -23.793 47.888 1.00 26.92 192 ALA A CA 1
ATOM 1489 C C . ALA A 1 192 ? 30.901 -24.804 47.311 1.00 26.92 192 ALA A C 1
ATOM 1491 O O . ALA A 1 192 ? 31.848 -25.113 48.055 1.00 26.92 192 ALA A O 1
ATOM 1492 N N . PRO A 1 193 ? 30.846 -25.291 46.043 1.00 48.69 193 PRO A N 1
ATOM 1493 C CA . PRO A 1 193 ? 29.811 -25.156 44.990 1.00 48.69 193 PRO A CA 1
ATOM 1494 C C . PRO A 1 193 ? 29.457 -26.474 44.224 1.00 48.69 193 PRO A C 1
ATOM 1496 O O . PRO A 1 193 ? 30.120 -27.478 44.443 1.00 48.69 193 PRO A O 1
ATOM 1499 N N . SER A 1 194 ? 28.511 -26.393 43.258 1.00 31.86 194 SER A N 1
ATOM 1500 C CA . SER A 1 194 ? 28.446 -27.104 41.935 1.00 31.86 194 SER A CA 1
ATOM 1501 C C . SER A 1 194 ? 28.461 -28.661 41.868 1.00 31.86 194 SER A C 1
ATOM 1503 O O . SER A 1 194 ? 29.035 -29.297 42.735 1.00 31.86 194 SER A O 1
ATOM 1505 N N . GLN A 1 195 ? 27.907 -29.372 40.868 1.00 29.75 195 GLN A N 1
ATOM 1506 C CA . GLN A 1 195 ? 27.599 -29.112 39.437 1.00 29.75 195 GLN A CA 1
ATOM 1507 C C . GLN A 1 195 ? 26.365 -29.940 38.959 1.00 29.75 195 GLN A C 1
ATOM 1509 O O . GLN A 1 195 ? 25.981 -30.835 39.697 1.00 29.75 195 GLN A O 1
ATOM 1514 N N . MET A 1 196 ? 25.871 -29.682 37.725 1.00 29.95 196 MET A N 1
ATOM 1515 C CA . MET A 1 196 ? 25.247 -30.611 36.725 1.00 29.95 196 MET A CA 1
ATOM 1516 C C . MET A 1 196 ? 24.071 -31.537 37.156 1.00 29.95 196 MET A C 1
ATOM 1518 O O . MET A 1 196 ? 24.103 -32.158 38.207 1.00 29.95 196 MET A O 1
ATOM 1522 N N . GLU A 1 197 ? 22.929 -31.553 36.446 1.00 31.22 197 GLU A N 1
ATOM 1523 C CA . GLU A 1 197 ? 22.654 -32.336 35.205 1.00 31.22 197 GLU A CA 1
ATOM 1524 C C . GLU A 1 197 ? 22.947 -33.847 35.400 1.00 31.22 197 GLU A C 1
ATOM 1526 O O . GLU A 1 197 ? 24.058 -34.203 35.784 1.00 31.22 197 GLU A O 1
ATOM 1531 N N . VAL A 1 198 ? 22.025 -34.798 35.179 1.00 31.91 198 VAL A N 1
ATOM 1532 C CA . VAL A 1 198 ? 20.882 -34.867 34.231 1.00 31.91 198 VAL A CA 1
ATOM 1533 C C . VAL A 1 198 ? 19.631 -35.577 34.808 1.00 31.91 198 VAL A C 1
ATOM 1535 O O . VAL A 1 198 ? 19.628 -36.011 35.958 1.00 31.91 198 VAL A O 1
ATOM 1538 N N . ASP A 1 199 ? 18.586 -35.646 33.979 1.00 30.56 199 ASP A N 1
ATOM 1539 C CA . ASP A 1 199 ? 17.188 -36.032 34.221 1.00 30.56 199 ASP A CA 1
ATOM 1540 C C . ASP A 1 199 ? 16.862 -37.540 34.407 1.00 30.56 199 ASP A C 1
ATOM 1542 O O . ASP A 1 199 ? 17.694 -38.424 34.201 1.00 30.56 199 ASP A O 1
ATOM 1546 N N . ASP A 1 200 ? 15.563 -37.757 34.670 1.00 32.22 200 ASP A N 1
ATOM 1547 C CA . ASP A 1 200 ? 14.691 -38.880 34.269 1.00 32.22 200 ASP A CA 1
ATOM 1548 C C . ASP A 1 200 ? 14.606 -40.210 35.057 1.00 32.22 200 ASP A C 1
ATOM 1550 O O . ASP A 1 200 ? 15.561 -40.727 35.636 1.00 32.22 200 ASP A O 1
ATOM 1554 N N . LEU A 1 201 ? 13.390 -40.781 34.938 1.00 32.03 201 LEU A N 1
ATOM 1555 C CA . LEU A 1 201 ? 12.886 -42.110 35.337 1.00 32.03 201 LEU A CA 1
ATOM 1556 C C . LEU A 1 201 ? 12.620 -42.325 36.856 1.00 32.03 201 LEU A C 1
ATOM 1558 O O . LEU A 1 201 ? 13.451 -42.002 37.698 1.00 32.03 201 LEU A O 1
ATOM 1562 N N . ASP A 1 202 ? 11.501 -42.926 37.294 1.00 36.50 202 ASP A N 1
ATOM 1563 C CA . ASP A 1 202 ? 10.271 -43.304 36.568 1.00 36.50 202 ASP A CA 1
ATOM 1564 C C . ASP A 1 202 ? 9.082 -43.600 37.522 1.00 36.50 202 ASP A C 1
ATOM 1566 O O . ASP A 1 202 ? 9.291 -43.924 38.688 1.00 36.50 202 ASP A O 1
ATOM 1570 N N . VAL A 1 203 ? 7.860 -43.549 36.967 1.00 30.45 203 VAL A N 1
ATOM 1571 C CA . VAL A 1 203 ? 6.669 -44.400 37.249 1.00 30.45 203 VAL A CA 1
ATOM 1572 C C . VAL A 1 203 ? 6.213 -44.666 38.711 1.00 30.45 203 VAL A C 1
ATOM 1574 O O . VAL A 1 203 ? 6.736 -45.540 39.391 1.00 30.45 203 VAL A O 1
ATOM 1577 N N . ASP A 1 204 ? 5.092 -44.011 39.059 1.00 34.47 204 ASP A N 1
ATOM 1578 C CA . ASP A 1 204 ? 3.871 -44.504 39.749 1.00 34.47 204 ASP A CA 1
ATOM 1579 C C . ASP A 1 204 ? 3.863 -45.194 41.145 1.00 34.47 204 ASP A C 1
ATOM 1581 O O . ASP A 1 204 ? 4.843 -45.698 41.676 1.00 34.47 204 ASP A O 1
ATOM 1585 N N . GLU A 1 205 ? 2.625 -45.260 41.673 1.00 36.66 205 GLU A N 1
ATOM 1586 C CA . GLU A 1 205 ? 2.090 -46.116 42.756 1.00 36.66 205 GLU A CA 1
ATOM 1587 C C . GLU A 1 205 ? 2.329 -45.656 44.229 1.00 36.66 205 GLU A C 1
ATOM 1589 O O . GLU A 1 205 ? 3.454 -45.388 44.630 1.00 36.66 205 GLU A O 1
ATOM 1594 N N . PHE A 1 206 ? 1.357 -45.577 45.165 1.00 29.89 206 PHE A N 1
ATOM 1595 C CA . PHE A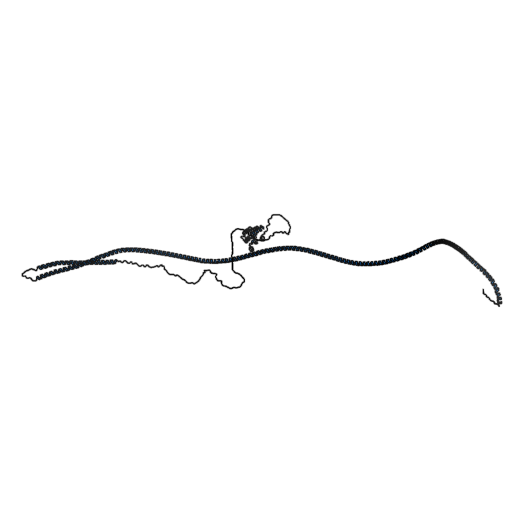 1 206 ? -0.121 -45.445 45.152 1.00 29.89 206 PHE A CA 1
ATOM 1596 C C . PHE A 1 206 ? -0.629 -45.200 46.601 1.00 29.89 206 PHE A C 1
ATOM 1598 O O . PHE A 1 206 ? -0.204 -45.902 47.512 1.00 29.89 206 PHE A O 1
ATOM 1605 N N . ALA A 1 207 ? -1.596 -44.288 46.781 1.00 30.80 207 ALA A N 1
ATOM 1606 C CA . ALA A 1 207 ? -2.527 -44.168 47.927 1.00 30.80 207 ALA A CA 1
ATOM 1607 C C . ALA A 1 207 ? -2.039 -43.868 49.383 1.00 30.80 207 ALA A C 1
ATOM 1609 O O . ALA A 1 207 ? -0.894 -44.045 49.778 1.00 30.80 207 ALA A O 1
ATOM 1610 N N . ASP A 1 208 ? -3.016 -43.393 50.173 1.00 33.78 208 ASP A N 1
ATOM 1611 C CA . ASP A 1 208 ? -3.233 -43.561 51.623 1.00 33.78 208 ASP A CA 1
ATOM 1612 C C . ASP A 1 208 ? -2.165 -43.167 52.671 1.00 33.78 208 ASP A C 1
ATOM 1614 O O . ASP A 1 208 ? -1.605 -44.024 53.351 1.00 33.78 208 ASP A O 1
ATOM 1618 N N . ALA A 1 209 ? -2.057 -41.856 52.966 1.00 30.83 209 ALA A N 1
ATOM 1619 C CA . ALA A 1 209 ? -1.890 -41.340 54.346 1.00 30.83 209 ALA A CA 1
ATOM 1620 C C . ALA A 1 209 ? -2.104 -39.806 54.465 1.00 30.83 209 ALA A C 1
ATOM 1622 O O . ALA A 1 209 ? -1.147 -39.053 54.640 1.00 30.83 209 ALA A O 1
ATOM 1623 N N . ALA A 1 210 ? -3.350 -39.311 54.403 1.00 30.73 210 ALA A N 1
ATOM 1624 C CA . ALA A 1 210 ? -3.641 -37.872 54.568 1.00 30.73 210 ALA A CA 1
ATOM 1625 C C . ALA A 1 210 ? -4.989 -37.565 55.261 1.00 30.73 210 ALA A C 1
ATOM 1627 O O . ALA A 1 210 ? -5.685 -36.625 54.883 1.00 30.73 210 ALA A O 1
ATOM 1628 N N . PHE A 1 211 ? -5.371 -38.357 56.269 1.00 33.06 211 PHE A N 1
ATOM 1629 C CA . PHE A 1 211 ? -6.630 -38.177 57.005 1.00 33.06 211 PHE A CA 1
ATOM 1630 C C . PHE A 1 211 ? -6.395 -37.982 58.511 1.00 33.06 211 PHE A C 1
ATOM 1632 O O . PHE A 1 211 ? -6.718 -38.853 59.313 1.00 33.06 211 PHE A O 1
ATOM 1639 N N . ASP A 1 212 ? -5.828 -36.834 58.898 1.00 35.88 212 ASP A N 1
ATOM 1640 C CA . ASP A 1 212 ? -5.994 -36.304 60.259 1.00 35.88 212 ASP A CA 1
ATOM 1641 C C . ASP A 1 212 ? -5.740 -34.781 60.328 1.00 35.88 212 ASP A C 1
ATOM 1643 O O . ASP A 1 212 ? -4.926 -34.242 59.578 1.00 35.88 212 ASP A O 1
ATOM 1647 N N . ARG A 1 213 ? -6.403 -34.106 61.277 1.00 37.25 213 ARG A N 1
ATOM 1648 C CA . ARG A 1 213 ? -6.244 -32.683 61.661 1.00 37.25 213 ARG A CA 1
ATOM 1649 C C . ARG A 1 213 ? -6.515 -31.589 60.610 1.00 37.25 213 ARG A C 1
ATOM 1651 O O . ARG A 1 213 ? -5.624 -30.797 60.304 1.00 37.25 213 ARG A O 1
ATOM 1658 N N . LEU A 1 214 ? -7.791 -31.376 60.270 1.00 30.44 214 LEU A N 1
ATOM 1659 C CA . LEU A 1 214 ? -8.339 -30.005 60.286 1.00 30.44 214 LEU A CA 1
ATOM 1660 C C . LEU A 1 214 ? -9.869 -29.973 60.463 1.00 30.44 214 LEU A C 1
ATOM 1662 O O . LEU A 1 214 ? -10.591 -29.838 59.483 1.00 30.44 214 LEU A O 1
ATOM 1666 N N . LEU A 1 215 ? -10.345 -30.074 61.710 1.00 30.22 215 LEU A N 1
ATOM 1667 C CA . LEU A 1 215 ? -11.663 -29.616 62.193 1.00 30.22 215 LEU A CA 1
ATOM 1668 C C . LEU A 1 215 ? -11.805 -30.002 63.674 1.00 30.22 215 LEU A C 1
ATOM 1670 O O . LEU A 1 215 ? -11.809 -31.192 63.962 1.00 30.22 215 LEU A O 1
ATOM 1674 N N . ASP A 1 216 ? -11.933 -29.026 64.583 1.00 33.56 216 ASP A N 1
ATOM 1675 C CA . ASP A 1 216 ? -12.911 -29.111 65.684 1.00 33.56 216 ASP A CA 1
ATOM 1676 C C . ASP A 1 216 ? -13.107 -27.756 66.399 1.00 33.56 216 ASP A C 1
ATOM 1678 O O . ASP A 1 216 ? -12.138 -27.071 66.736 1.00 33.56 216 ASP A O 1
ATOM 1682 N N . ALA A 1 217 ? -14.366 -27.378 66.625 1.00 32.28 217 ALA A N 1
ATOM 1683 C CA . ALA A 1 217 ? -14.820 -26.258 67.457 1.00 32.28 217 ALA A CA 1
ATOM 1684 C C . ALA A 1 217 ? -16.325 -26.462 67.761 1.00 32.28 217 ALA A C 1
ATOM 1686 O O . ALA A 1 217 ? -17.046 -26.952 66.891 1.00 32.28 217 ALA A O 1
ATOM 1687 N N . PRO A 1 218 ? -16.821 -26.141 68.971 1.00 42.00 218 PRO A N 1
ATOM 1688 C CA . PRO A 1 218 ? -17.989 -26.837 69.523 1.00 42.00 218 PRO A CA 1
ATOM 1689 C C . PRO A 1 218 ? -19.371 -26.359 69.031 1.00 42.00 218 PRO A C 1
ATOM 1691 O O . PRO A 1 218 ? -19.637 -25.161 68.999 1.00 42.00 218 PRO A O 1
ATOM 1694 N N . GLU A 1 219 ? -20.237 -27.342 68.730 1.00 36.00 219 GLU A N 1
ATOM 1695 C CA . GLU A 1 219 ? -21.574 -27.620 69.324 1.00 36.00 219 GLU A CA 1
ATOM 1696 C C . GLU A 1 219 ? -22.420 -26.432 69.875 1.00 36.00 219 GLU A C 1
ATOM 1698 O O . GLU A 1 219 ? -21.898 -25.584 70.601 1.00 36.00 219 GLU A O 1
ATOM 1703 N N . PRO A 1 220 ? -23.764 -26.427 69.665 1.00 45.59 220 PRO A N 1
ATOM 1704 C CA . PRO A 1 220 ? -24.590 -27.601 69.972 1.00 45.59 220 PRO A CA 1
ATOM 1705 C C . PRO A 1 220 ? -25.605 -28.086 68.921 1.00 45.59 220 PRO A C 1
ATOM 1707 O O . PRO A 1 220 ? -26.110 -27.342 68.081 1.00 45.59 220 PRO A O 1
ATOM 1710 N N . SER A 1 221 ? -25.920 -29.373 69.060 1.00 33.41 221 SER A N 1
ATOM 1711 C CA . SER A 1 221 ? -26.834 -30.205 68.268 1.00 33.41 221 SER A CA 1
ATOM 1712 C C . SER A 1 221 ? -28.266 -30.321 68.843 1.00 33.41 221 SER A C 1
ATOM 1714 O O . SER A 1 221 ? -28.564 -29.833 69.934 1.00 33.41 221 SER A O 1
ATOM 1716 N N . ASP A 1 222 ? -29.169 -30.992 68.111 1.00 31.39 222 ASP A N 1
ATOM 1717 C CA . ASP A 1 222 ? -30.530 -31.353 68.554 1.00 31.39 222 ASP A CA 1
ATOM 1718 C C . ASP A 1 222 ? -30.908 -32.788 68.097 1.00 31.39 222 ASP A C 1
ATOM 1720 O O . ASP A 1 222 ? -30.335 -33.321 67.149 1.00 31.39 222 ASP A O 1
ATOM 1724 N N . GLN A 1 223 ? -31.922 -33.372 68.749 1.00 30.55 223 GLN A N 1
ATOM 1725 C CA . GLN A 1 223 ? -32.588 -34.670 68.510 1.00 30.55 223 GLN A CA 1
ATOM 1726 C C . GLN A 1 223 ? -31.944 -35.963 69.082 1.00 30.55 223 GLN A C 1
ATOM 1728 O O . GLN A 1 223 ? -31.177 -36.672 68.445 1.00 30.55 223 GLN A O 1
ATOM 1733 N N . LYS A 1 224 ? -32.393 -36.297 70.308 1.00 30.67 224 LYS A N 1
ATOM 1734 C CA . LYS A 1 224 ? -32.988 -37.578 70.802 1.00 30.67 224 LYS A CA 1
ATOM 1735 C C . LYS A 1 224 ? -32.920 -38.869 69.931 1.00 30.67 224 LYS A C 1
ATOM 1737 O O . LYS A 1 224 ? -33.066 -38.763 68.720 1.00 30.67 224 LYS A O 1
ATOM 1742 N N . PRO A 1 225 ? -33.063 -40.091 70.528 1.00 46.28 225 PRO A N 1
ATOM 1743 C CA . PRO A 1 225 ? -33.007 -40.472 71.961 1.00 46.28 225 PRO A CA 1
ATOM 1744 C C . PRO A 1 225 ? -32.261 -41.803 72.295 1.00 46.28 225 PRO A C 1
ATOM 1746 O O . PRO A 1 225 ? -32.071 -42.655 71.434 1.00 46.28 225 PRO A O 1
ATOM 1749 N N . SER A 1 226 ? -32.022 -42.067 73.596 1.00 28.47 226 SER A N 1
ATOM 1750 C CA . SER A 1 226 ? -32.514 -43.257 74.356 1.00 28.47 226 SER A CA 1
ATOM 1751 C C . SER A 1 226 ? -31.547 -43.935 75.368 1.00 28.47 226 SER A C 1
ATOM 1753 O O . SER A 1 226 ? -30.418 -44.277 75.059 1.00 28.47 226 SER A O 1
ATOM 1755 N N . GLN A 1 227 ? -32.106 -44.193 76.565 1.00 32.22 227 GLN A N 1
ATOM 1756 C CA . GLN A 1 227 ? -31.814 -45.246 77.567 1.00 32.22 227 GLN A CA 1
ATOM 1757 C C . GLN A 1 227 ? -30.479 -45.342 78.368 1.00 32.22 227 GLN A C 1
ATOM 1759 O O . GLN A 1 227 ? -29.393 -45.536 77.842 1.00 32.22 227 GLN A O 1
ATOM 1764 N N . THR A 1 228 ? -30.680 -45.470 79.694 1.00 26.23 228 THR A N 1
ATOM 1765 C CA . THR A 1 228 ? -29.862 -46.176 80.719 1.00 26.23 228 THR A CA 1
ATOM 1766 C C . THR A 1 228 ? -28.720 -45.443 81.446 1.00 26.23 228 THR A C 1
ATOM 1768 O O . THR A 1 228 ? -27.564 -45.486 81.043 1.00 26.23 228 THR A O 1
ATOM 1771 N N . ALA A 1 229 ? -29.032 -44.958 82.656 1.00 29.75 229 ALA A N 1
ATOM 1772 C CA . ALA A 1 229 ? -28.131 -44.903 83.818 1.00 29.75 229 ALA A CA 1
ATOM 1773 C C . ALA A 1 229 ? -28.968 -45.041 85.115 1.00 29.75 229 ALA A C 1
ATOM 1775 O O . ALA A 1 229 ? -30.171 -44.775 85.093 1.00 29.75 229 ALA A O 1
ATOM 1776 N N . LEU A 1 230 ? -28.371 -45.492 86.227 1.00 29.98 230 LEU A N 1
ATOM 1777 C CA . LEU A 1 230 ? -29.071 -45.830 87.483 1.00 29.98 230 LEU A CA 1
ATOM 1778 C C . LEU A 1 230 ? -28.636 -44.958 88.681 1.00 29.98 230 LEU A C 1
ATOM 1780 O O . LEU A 1 230 ? -27.514 -44.473 88.708 1.00 29.98 230 LEU A O 1
ATOM 1784 N N . GLN A 1 231 ? -29.502 -44.933 89.710 1.00 29.78 231 GLN A N 1
ATOM 1785 C CA . GLN A 1 231 ? -29.190 -44.738 91.145 1.00 29.78 231 GLN A CA 1
ATOM 1786 C C . GLN A 1 231 ? -28.725 -43.325 91.599 1.00 29.78 231 GLN A C 1
ATOM 1788 O O . GLN A 1 231 ? -27.621 -42.899 91.296 1.00 29.78 231 GLN A O 1
ATOM 1793 N N . THR A 1 232 ? -29.590 -42.497 92.224 1.00 30.08 232 THR A N 1
ATOM 1794 C CA . THR A 1 232 ? -30.057 -42.461 93.657 1.00 30.08 232 THR A CA 1
ATOM 1795 C C . THR A 1 232 ? -29.115 -41.687 94.604 1.00 30.08 232 THR A C 1
ATOM 1797 O O . THR A 1 232 ? -27.916 -41.722 94.347 1.00 30.08 232 THR A O 1
ATOM 1800 N N . PRO A 1 233 ? -29.592 -41.030 95.700 1.00 44.19 233 PRO A N 1
ATOM 1801 C CA . PRO A 1 233 ? -30.797 -41.358 96.494 1.00 44.19 233 PRO A CA 1
ATOM 1802 C C . PRO A 1 233 ? -31.720 -40.185 96.915 1.00 44.19 233 PRO A C 1
ATOM 1804 O O . PRO A 1 233 ? -31.436 -39.031 96.626 1.00 44.19 233 PRO A O 1
ATOM 1807 N N . SER A 1 234 ? -32.783 -40.537 97.663 1.00 31.11 234 SER A N 1
ATOM 1808 C CA . SER A 1 234 ? -33.639 -39.676 98.516 1.00 31.11 234 SER A CA 1
ATOM 1809 C C . SER A 1 234 ? -34.419 -38.558 97.792 1.00 31.11 234 SER A C 1
ATOM 1811 O O . SER A 1 234 ? -33.836 -37.615 97.281 1.00 31.11 234 SER A O 1
ATOM 1813 N N . GLN A 1 235 ? -35.755 -38.542 97.688 1.00 30.45 235 GLN A N 1
ATOM 1814 C CA . GLN A 1 235 ? -36.820 -39.009 98.595 1.00 30.45 235 GLN A CA 1
ATOM 1815 C C . GLN A 1 235 ? -36.704 -38.492 100.038 1.00 30.45 235 GLN A C 1
ATOM 1817 O O . GLN A 1 235 ? -35.945 -39.021 100.844 1.00 30.45 235 GLN A O 1
ATOM 1822 N N . ILE A 1 236 ? -37.562 -37.523 100.368 1.00 30.45 236 ILE A N 1
ATOM 1823 C CA . ILE A 1 236 ? -38.129 -37.338 101.707 1.00 30.45 236 ILE A CA 1
ATOM 1824 C C . ILE A 1 236 ? -39.643 -37.503 101.539 1.00 30.45 236 ILE A C 1
ATOM 1826 O O . ILE A 1 236 ? -40.254 -36.813 100.723 1.00 30.45 236 ILE A O 1
ATOM 1830 N N . ALA A 1 237 ? -40.220 -38.466 102.254 1.00 27.09 237 ALA A N 1
ATOM 1831 C CA . ALA A 1 237 ? -41.664 -38.654 102.353 1.00 27.09 237 ALA A CA 1
ATOM 1832 C C . ALA A 1 237 ? -42.219 -37.865 103.554 1.00 27.09 237 ALA A C 1
ATOM 1834 O O . ALA A 1 237 ? -41.462 -37.254 104.308 1.00 27.09 237 ALA A O 1
ATOM 1835 N N . ALA A 1 238 ? -43.539 -37.871 103.729 1.00 29.73 238 ALA A N 1
ATOM 1836 C CA . ALA A 1 238 ? -44.178 -37.268 104.895 1.00 29.73 238 ALA A CA 1
ATOM 1837 C C . ALA A 1 238 ? -43.775 -37.975 106.201 1.00 29.73 238 ALA A C 1
ATOM 1839 O O . ALA A 1 238 ? -43.665 -39.199 106.203 1.00 29.73 238 ALA A O 1
ATOM 1840 N N . ASP A 1 239 ? -43.699 -37.223 107.306 1.00 25.20 239 ASP A N 1
ATOM 1841 C CA . ASP A 1 239 ? -44.452 -37.612 108.504 1.00 25.20 239 ASP A CA 1
ATOM 1842 C C . ASP A 1 239 ? -44.730 -36.450 109.486 1.00 25.20 239 ASP A C 1
ATOM 1844 O O . ASP A 1 239 ? -44.028 -35.442 109.498 1.00 25.20 239 ASP A O 1
ATOM 1848 N N . THR A 1 240 ? -45.794 -36.624 110.278 1.00 28.86 240 THR A N 1
ATOM 1849 C CA . THR A 1 240 ? -46.202 -35.947 111.539 1.00 28.86 240 THR A CA 1
ATOM 1850 C C . THR A 1 240 ? -45.677 -34.537 111.922 1.00 28.86 240 THR A C 1
ATOM 1852 O O . THR A 1 240 ? -44.499 -34.382 112.236 1.00 28.86 240 THR A O 1
ATOM 1855 N N . MET A 1 241 ? -46.582 -33.571 112.189 1.00 27.20 241 MET A N 1
ATOM 1856 C CA . MET A 1 241 ? -46.995 -33.200 113.574 1.00 27.20 241 MET A CA 1
ATOM 1857 C C . MET A 1 241 ? -47.994 -32.014 113.679 1.00 27.20 241 MET A C 1
ATOM 1859 O O . MET A 1 241 ? -47.792 -30.949 113.110 1.00 27.20 241 MET A O 1
ATOM 1863 N N . SER A 1 242 ? -49.034 -32.240 114.488 1.00 25.55 242 SER A N 1
ATOM 1864 C CA . SER A 1 242 ? -49.887 -31.348 115.308 1.00 25.55 242 SER A CA 1
ATOM 1865 C C . SER A 1 242 ? -49.945 -29.813 115.127 1.00 25.55 242 SER A C 1
ATOM 1867 O O . SER A 1 242 ? -49.057 -29.103 115.593 1.00 25.55 242 SER A O 1
ATOM 1869 N N . THR A 1 243 ? -51.124 -29.324 114.712 1.00 29.12 243 THR A N 1
ATOM 1870 C CA . THR A 1 243 ? -52.076 -28.477 115.495 1.00 29.12 243 THR A CA 1
ATOM 1871 C C . THR A 1 243 ? -53.450 -28.547 114.787 1.00 29.12 243 THR A C 1
ATOM 1873 O O . THR A 1 243 ? -53.511 -28.495 113.564 1.00 29.12 243 THR A O 1
ATOM 1876 N N . GLU A 1 244 ? -54.549 -28.983 115.419 1.00 27.05 244 GLU A N 1
ATOM 1877 C CA . GLU A 1 244 ? -55.466 -28.210 116.295 1.00 27.05 244 GLU A CA 1
ATOM 1878 C C . GLU A 1 244 ? -56.003 -26.921 115.624 1.00 27.05 244 GLU A C 1
ATOM 1880 O O . GLU A 1 244 ? -55.203 -26.098 115.200 1.00 27.05 244 GLU A O 1
ATOM 1885 N N . VAL A 1 245 ? -57.311 -26.618 115.514 1.00 28.69 245 VAL A N 1
ATOM 1886 C CA . VAL A 1 245 ? -58.595 -27.226 115.974 1.00 28.69 245 VAL A CA 1
ATOM 1887 C C . VAL A 1 245 ? -59.757 -26.422 115.299 1.00 28.69 245 VAL A C 1
ATOM 1889 O O . VAL A 1 245 ? -59.500 -25.267 114.958 1.00 28.69 245 VAL A O 1
ATOM 1892 N N . PRO A 1 246 ? -61.040 -26.858 115.175 1.00 37.44 246 PRO A N 1
ATOM 1893 C CA . PRO A 1 246 ? -61.659 -28.186 114.991 1.00 37.44 246 PRO A CA 1
ATOM 1894 C C . PRO A 1 246 ? -62.636 -28.233 113.761 1.00 37.44 246 PRO A C 1
ATOM 1896 O O . PRO A 1 246 ? -62.871 -27.214 113.112 1.00 37.44 246 PRO A O 1
ATOM 1899 N N . PRO A 1 247 ? -63.307 -29.365 113.460 1.00 37.44 247 PRO A N 1
ATOM 1900 C CA . PRO A 1 247 ? -64.566 -29.384 112.700 1.00 37.44 247 PRO A CA 1
ATOM 1901 C C . PRO A 1 247 ? -65.802 -29.261 113.620 1.00 37.44 247 PRO A C 1
ATOM 1903 O O . PRO A 1 247 ? -65.759 -29.656 114.785 1.00 37.44 247 PRO A O 1
ATOM 1906 N N . MET A 1 248 ? -66.924 -28.753 113.097 1.00 31.86 248 MET A N 1
ATOM 1907 C CA . MET A 1 248 ? -68.194 -28.668 113.840 1.00 31.86 248 MET A CA 1
ATOM 1908 C C . MET A 1 248 ? -68.868 -30.038 114.018 1.00 31.86 248 MET A C 1
ATOM 1910 O O . MET A 1 248 ? -68.920 -30.833 113.080 1.00 31.86 248 MET A O 1
ATOM 1914 N N . LEU A 1 249 ? -69.504 -30.243 115.175 1.00 32.16 249 LEU A N 1
ATOM 1915 C CA . LEU A 1 249 ? -70.611 -31.186 115.350 1.00 32.16 249 LEU A CA 1
ATOM 1916 C C . LEU A 1 249 ? -71.810 -30.449 115.959 1.00 32.16 249 LEU A C 1
ATOM 1918 O O . LEU A 1 249 ? -71.656 -29.653 116.884 1.00 32.16 249 LEU A O 1
ATOM 1922 N N . LEU A 1 250 ? -72.993 -30.721 115.412 1.00 32.19 250 LEU A N 1
ATOM 1923 C CA . LEU A 1 250 ? -74.289 -30.289 115.935 1.00 32.19 250 LEU A CA 1
ATOM 1924 C C . LEU A 1 250 ? -74.912 -31.409 116.779 1.00 32.19 250 LEU A C 1
ATOM 1926 O O . LEU A 1 250 ? -74.616 -32.580 116.546 1.00 32.19 250 LEU A O 1
ATOM 1930 N N . GLN A 1 251 ? -75.847 -31.022 117.658 1.00 31.56 251 GLN A N 1
ATOM 1931 C CA . GLN A 1 251 ? -76.705 -31.894 118.482 1.00 31.56 251 GLN A CA 1
ATOM 1932 C C . GLN A 1 251 ? -75.948 -32.686 119.588 1.00 31.56 251 GLN A C 1
ATOM 1934 O O . GLN A 1 251 ? -74.760 -32.961 119.480 1.00 31.56 251 GLN A O 1
ATOM 1939 N N . GLU A 1 252 ? -76.550 -33.015 120.739 1.00 32.25 252 GLU A N 1
ATOM 1940 C CA . GLU A 1 252 ? -77.973 -32.957 121.115 1.00 32.25 252 GLU A CA 1
ATOM 1941 C C . GLU A 1 252 ? -78.185 -32.781 122.639 1.00 32.25 252 GLU A C 1
ATOM 1943 O O . GLU A 1 252 ? -77.271 -33.010 123.425 1.00 32.25 252 GLU A O 1
ATOM 1948 N N . GLY A 1 253 ? -79.418 -32.458 123.053 1.00 30.80 253 GLY A N 1
ATOM 1949 C CA . GLY A 1 253 ? -79.973 -32.897 124.345 1.00 30.80 253 GLY A CA 1
ATOM 1950 C C . GLY A 1 253 ? -79.605 -32.129 125.626 1.00 30.80 253 GLY A C 1
ATOM 1951 O O . GLY A 1 253 ? -78.770 -32.574 126.409 1.00 30.80 253 GLY A O 1
ATOM 1952 N N . ILE A 1 254 ? -80.366 -31.074 125.951 1.00 32.41 254 ILE A N 1
ATOM 1953 C CA . ILE A 1 254 ? -80.549 -30.649 127.353 1.00 32.41 254 ILE A CA 1
ATOM 1954 C C . ILE A 1 254 ? -81.694 -31.481 127.955 1.00 32.41 254 ILE A C 1
ATOM 1956 O O . ILE A 1 254 ? -82.862 -31.139 127.779 1.00 32.41 254 ILE A O 1
ATOM 1960 N N . GLU A 1 255 ? -81.385 -32.557 128.684 1.00 29.86 255 GLU A N 1
ATOM 1961 C CA . GLU A 1 255 ? -82.391 -33.240 129.515 1.00 29.86 255 GLU A CA 1
ATOM 1962 C C . GLU A 1 255 ? -82.506 -32.585 130.898 1.00 29.86 255 GLU A C 1
ATOM 1964 O O . GLU A 1 255 ? -81.677 -32.771 131.792 1.00 29.86 255 GLU A O 1
ATOM 1969 N N . THR A 1 256 ? -83.587 -31.835 131.103 1.00 35.69 256 THR A N 1
ATOM 1970 C CA . THR A 1 256 ? -83.960 -31.301 132.415 1.00 35.69 256 THR A CA 1
ATOM 1971 C C . THR A 1 256 ? -84.497 -32.407 133.328 1.00 35.69 256 THR A C 1
ATOM 1973 O O . THR A 1 256 ? -85.522 -33.017 133.016 1.00 35.69 256 THR A O 1
ATOM 1976 N N . ARG A 1 257 ? -83.898 -32.601 134.512 1.00 28.70 257 ARG A N 1
ATOM 1977 C CA . ARG A 1 257 ? -84.544 -33.316 135.630 1.00 28.70 257 ARG A CA 1
ATOM 1978 C C . ARG A 1 257 ? -85.106 -32.325 136.663 1.00 28.70 257 ARG A C 1
ATOM 1980 O O . ARG A 1 257 ? -84.476 -31.298 136.905 1.00 28.70 257 ARG A O 1
ATOM 1987 N N . PRO A 1 258 ? -86.293 -32.594 137.242 1.00 32.59 258 PRO A N 1
ATOM 1988 C CA . PRO A 1 258 ? -87.048 -31.600 138.000 1.00 32.59 258 PRO A CA 1
ATOM 1989 C C . PRO A 1 258 ? -86.519 -31.381 139.422 1.00 32.59 258 PRO A C 1
ATOM 1991 O O . PRO A 1 258 ? -85.816 -32.214 139.992 1.00 32.59 258 PRO A O 1
ATOM 1994 N N . ALA A 1 259 ? -86.910 -30.248 140.006 1.00 35.59 259 ALA A N 1
ATOM 1995 C CA . ALA A 1 259 ? -86.515 -29.839 141.346 1.00 35.59 259 ALA A CA 1
ATOM 1996 C C . ALA A 1 259 ? -87.160 -30.680 142.463 1.00 35.59 259 ALA A C 1
ATOM 1998 O O . ALA A 1 259 ? -88.303 -31.127 142.371 1.00 35.59 259 ALA A O 1
ATOM 1999 N N . THR A 1 260 ? -86.459 -30.787 143.590 1.00 28.77 260 THR A N 1
ATOM 2000 C CA . THR A 1 260 ? -87.061 -31.011 144.911 1.00 28.77 260 THR A CA 1
ATOM 2001 C C . THR A 1 260 ? -86.238 -30.236 145.932 1.00 28.77 260 THR A C 1
ATOM 2003 O O . THR A 1 260 ? -85.061 -30.528 146.124 1.00 28.77 260 THR A O 1
ATOM 2006 N N . ILE A 1 261 ? -86.849 -29.239 146.571 1.00 36.59 261 ILE A N 1
ATOM 2007 C CA . ILE A 1 261 ? -86.264 -28.537 147.718 1.00 36.59 261 ILE A CA 1
ATOM 2008 C C . ILE A 1 261 ? -86.613 -29.359 148.967 1.00 36.59 261 ILE A C 1
ATOM 2010 O O . ILE A 1 261 ? -87.804 -29.561 149.218 1.00 36.59 261 ILE A O 1
ATOM 2014 N N . PRO A 1 262 ? -85.639 -29.844 149.759 1.00 36.06 262 PRO A N 1
ATOM 2015 C CA . PRO A 1 262 ? -85.931 -30.433 151.060 1.00 36.06 262 PRO A CA 1
ATOM 2016 C C . PRO A 1 262 ? -86.472 -29.351 152.002 1.00 36.06 262 PRO A C 1
ATOM 2018 O O . PRO A 1 262 ? -85.837 -28.312 152.179 1.00 36.06 262 PRO A O 1
ATOM 2021 N N . ALA A 1 263 ? -87.637 -29.586 152.604 1.00 33.75 263 ALA A N 1
ATOM 2022 C CA . ALA A 1 263 ? -88.169 -28.703 153.637 1.00 33.75 263 ALA A CA 1
ATOM 2023 C C . ALA A 1 263 ? -87.255 -28.700 154.877 1.00 33.75 263 ALA A C 1
ATOM 2025 O O . ALA A 1 263 ? -86.617 -29.711 155.185 1.00 33.75 263 ALA A O 1
ATOM 2026 N N . LEU A 1 264 ? -87.212 -27.579 155.607 1.00 34.19 264 LEU A N 1
ATOM 2027 C CA . LEU A 1 264 ? -86.536 -27.533 156.904 1.00 34.19 264 LEU A CA 1
ATOM 2028 C C . LEU A 1 264 ? -87.224 -28.514 157.876 1.00 34.19 264 LEU A C 1
ATOM 2030 O O . LEU A 1 264 ? -88.456 -28.528 157.933 1.00 34.19 264 LEU A O 1
ATOM 2034 N N . PRO A 1 265 ? -86.470 -29.302 158.665 1.00 39.50 265 PRO A N 1
ATOM 2035 C CA . PRO A 1 265 ? -87.043 -30.080 159.757 1.00 39.50 265 PRO A CA 1
ATOM 2036 C C . PRO A 1 265 ? -87.678 -29.163 160.808 1.00 39.50 265 PRO A C 1
ATOM 2038 O O . PRO A 1 265 ? -87.056 -28.198 161.254 1.00 39.50 265 PRO A O 1
ATOM 2041 N N . ASP A 1 266 ? -88.898 -29.485 161.231 1.00 47.06 266 ASP A N 1
ATOM 2042 C CA . ASP A 1 266 ? -89.677 -28.682 162.180 1.00 47.06 266 ASP A CA 1
ATOM 2043 C C . ASP A 1 266 ? -89.290 -29.012 163.637 1.00 47.06 266 ASP A C 1
ATOM 2045 O O . ASP A 1 266 ? -90.040 -29.635 164.394 1.00 47.06 266 ASP A O 1
ATOM 2049 N N . ILE A 1 267 ? -88.050 -28.652 163.998 1.00 48.34 267 ILE A N 1
ATOM 2050 C CA . ILE A 1 267 ? -87.345 -29.074 165.227 1.00 48.34 267 ILE A CA 1
ATOM 2051 C C . ILE A 1 267 ? -88.122 -28.738 166.514 1.00 48.34 267 ILE A C 1
ATOM 2053 O O . ILE A 1 267 ? -87.975 -29.430 167.518 1.00 48.34 267 ILE A O 1
ATOM 2057 N N . HIS A 1 268 ? -88.981 -27.716 166.498 1.00 52.28 268 HIS A N 1
ATOM 2058 C CA . HIS A 1 268 ? -89.715 -27.268 167.686 1.00 52.28 268 HIS A CA 1
ATOM 2059 C C . HIS A 1 268 ? -91.019 -28.034 167.961 1.00 52.28 268 HIS A C 1
ATOM 2061 O O . HIS A 1 268 ? -91.566 -27.915 169.058 1.00 52.28 268 HIS A O 1
ATOM 2067 N N . SER A 1 269 ? -91.517 -28.827 167.007 1.00 54.88 269 SER A N 1
ATOM 2068 C CA . SER A 1 269 ? -92.797 -29.539 167.136 1.00 54.88 269 SER A CA 1
ATOM 2069 C C . SER A 1 269 ? -92.776 -30.624 168.227 1.00 54.88 269 SER A C 1
ATOM 2071 O O . SER A 1 269 ? -93.579 -30.572 169.162 1.00 54.88 269 SER A O 1
ATOM 2073 N N . GLU A 1 270 ? -91.824 -31.564 168.172 1.00 56.78 270 GLU A N 1
ATOM 2074 C CA . GLU A 1 270 ? -91.734 -32.667 169.142 1.00 56.78 270 GLU A CA 1
ATOM 2075 C C . GLU A 1 270 ? -91.432 -32.198 170.576 1.00 56.78 270 GLU A C 1
ATOM 2077 O O . GLU A 1 270 ? -91.967 -32.763 171.531 1.00 56.78 270 GLU A O 1
ATOM 2082 N N . GLU A 1 271 ? -90.582 -31.183 170.764 1.00 58.22 271 GLU A N 1
ATOM 2083 C CA . GLU A 1 271 ? -90.224 -30.706 172.109 1.00 58.22 271 GLU A CA 1
ATOM 2084 C C . GLU A 1 271 ? -91.399 -29.999 172.799 1.00 58.22 271 GLU A C 1
ATOM 2086 O O . GLU A 1 271 ? -91.665 -30.251 173.979 1.00 58.22 271 GLU A O 1
ATOM 2091 N N . LEU A 1 272 ? -92.163 -29.188 172.055 1.00 58.50 272 LEU A N 1
ATOM 2092 C CA . LEU A 1 272 ? -93.384 -28.559 172.562 1.00 58.50 272 LEU A CA 1
ATOM 2093 C C . LEU A 1 272 ? -94.450 -29.594 172.941 1.00 58.50 272 LEU A C 1
ATOM 2095 O O . LEU A 1 272 ? -95.112 -29.443 173.971 1.00 58.50 272 LEU A O 1
ATOM 2099 N N . GLU A 1 273 ? -94.615 -30.657 172.149 1.00 63.75 273 GLU A N 1
ATOM 2100 C CA . GLU A 1 273 ? -95.603 -31.697 172.443 1.00 63.75 273 GLU A CA 1
ATOM 2101 C C . GLU A 1 273 ? -95.204 -32.551 173.661 1.00 63.75 273 GLU A C 1
ATOM 2103 O O . GLU A 1 273 ? -96.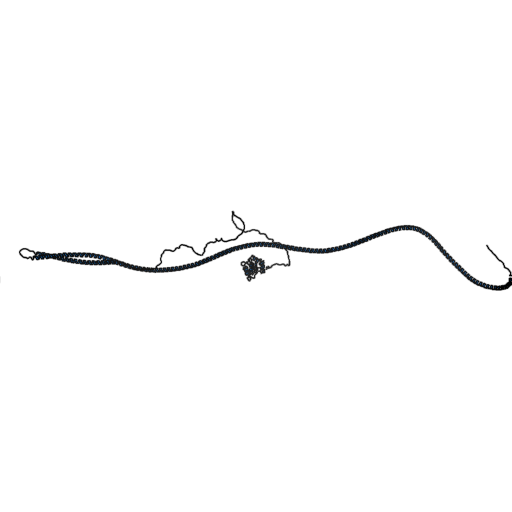064 -32.890 174.481 1.00 63.75 273 GLU A O 1
ATOM 2108 N N . ARG A 1 274 ? -93.905 -32.817 173.868 1.00 66.56 274 ARG A N 1
ATOM 2109 C CA . ARG A 1 274 ? -93.395 -33.482 175.084 1.00 66.56 274 ARG A CA 1
ATOM 2110 C C . ARG A 1 274 ? -93.657 -32.650 176.344 1.00 66.56 274 ARG A C 1
ATOM 2112 O O . ARG A 1 274 ? -94.288 -33.156 177.272 1.00 66.56 274 ARG A O 1
ATOM 2119 N N . LEU A 1 275 ? -93.255 -31.374 176.354 1.00 65.75 275 LEU A N 1
ATOM 2120 C CA . LEU A 1 275 ? -93.456 -30.460 177.492 1.00 65.75 275 LEU A CA 1
ATOM 2121 C C . LEU A 1 275 ? -94.938 -30.338 177.886 1.00 65.75 275 LEU A C 1
ATOM 2123 O O . LEU A 1 275 ? -95.283 -30.348 179.069 1.00 65.75 275 LEU A O 1
ATOM 2127 N N . ARG A 1 276 ? -95.834 -30.275 176.894 1.00 67.44 276 ARG A N 1
ATOM 2128 C CA . ARG A 1 276 ? -97.282 -30.145 177.117 1.00 67.44 276 ARG A CA 1
ATOM 2129 C C . ARG A 1 276 ? -97.890 -31.378 177.796 1.00 67.44 276 ARG A C 1
ATOM 2131 O O . ARG A 1 276 ? -98.681 -31.228 178.725 1.00 67.44 276 ARG A O 1
ATOM 2138 N N . ASN A 1 277 ? -97.480 -32.577 177.377 1.00 69.31 277 ASN A N 1
ATOM 2139 C CA . ASN A 1 277 ? -97.903 -33.846 177.982 1.00 69.31 277 ASN A CA 1
ATOM 2140 C C . ASN A 1 277 ? -97.376 -34.034 179.419 1.00 69.31 277 ASN A C 1
ATOM 2142 O O . ASN A 1 277 ? -97.992 -34.738 180.222 1.00 69.31 277 ASN A O 1
ATOM 2146 N N . GLU A 1 278 ? -96.229 -33.443 179.758 1.00 67.75 278 GLU A N 1
ATOM 2147 C CA . GLU A 1 278 ? -95.620 -33.566 181.087 1.00 67.75 278 GLU A CA 1
ATOM 2148 C C . GLU A 1 278 ? -96.269 -32.618 182.114 1.00 67.75 278 GLU A C 1
ATOM 2150 O O . GLU A 1 278 ? -96.540 -33.021 183.250 1.00 67.75 278 GLU A O 1
ATOM 2155 N N . LEU A 1 279 ? -96.645 -31.407 181.683 1.00 70.81 279 LEU A N 1
ATOM 2156 C CA . LEU A 1 279 ? -97.398 -30.431 182.480 1.00 70.81 279 LEU A CA 1
ATOM 2157 C C . LEU A 1 279 ? -98.749 -30.993 182.976 1.00 70.81 279 LEU A C 1
ATOM 2159 O O . LEU A 1 279 ? -99.063 -30.918 184.167 1.00 70.81 279 LEU A O 1
ATOM 2163 N N . GLU A 1 280 ? -99.533 -31.606 182.084 1.00 71.06 280 GLU A N 1
ATOM 2164 C CA . GLU A 1 280 ? -100.874 -32.140 182.385 1.00 71.06 280 GLU A CA 1
ATOM 2165 C C . GLU A 1 280 ? -100.839 -33.301 183.406 1.00 71.06 280 GLU A C 1
ATOM 2167 O O . GLU A 1 280 ? -101.696 -33.413 184.295 1.00 71.06 280 GLU A O 1
ATOM 2172 N N . ARG A 1 281 ? -99.788 -34.132 183.354 1.00 73.19 281 ARG A N 1
ATOM 2173 C CA . ARG A 1 281 ? -99.530 -35.201 184.339 1.00 73.19 281 ARG A CA 1
ATOM 2174 C C . ARG A 1 281 ? -99.245 -34.648 185.736 1.00 73.19 281 ARG A C 1
ATOM 2176 O O . ARG A 1 281 ? -99.703 -35.215 186.728 1.00 73.19 281 ARG A O 1
ATOM 2183 N N . MET A 1 282 ? -98.509 -33.540 185.833 1.00 68.31 282 MET A N 1
ATOM 2184 C CA . MET A 1 282 ? -98.212 -32.903 187.121 1.00 68.31 282 MET A CA 1
ATOM 2185 C C . MET A 1 282 ? -99.458 -32.242 187.728 1.00 68.31 282 MET A C 1
ATOM 2187 O O . MET A 1 282 ? -99.721 -32.421 188.920 1.00 68.31 282 MET A O 1
ATOM 2191 N N . GLN A 1 283 ? -100.283 -31.578 186.909 1.00 70.12 283 GLN A N 1
ATOM 2192 C CA . GLN A 1 283 ? -101.557 -30.988 187.348 1.00 70.12 283 GLN A CA 1
ATOM 2193 C C . GLN A 1 283 ? -102.516 -32.049 187.913 1.00 70.12 283 GLN A C 1
ATOM 2195 O O . GLN A 1 283 ? -103.069 -31.874 189.001 1.00 70.12 283 GLN A O 1
ATOM 2200 N N . THR A 1 284 ? -102.655 -33.198 187.242 1.00 73.75 284 THR A N 1
ATOM 2201 C CA . THR A 1 284 ? -103.496 -34.303 187.741 1.00 73.75 284 THR A CA 1
ATOM 2202 C C . THR A 1 284 ? -102.956 -34.977 189.008 1.00 73.75 284 THR A C 1
ATOM 2204 O O . THR A 1 284 ? -103.756 -35.499 189.791 1.00 73.75 284 THR A O 1
ATOM 2207 N N . LYS A 1 285 ? -101.640 -34.937 189.279 1.00 71.62 285 LYS A N 1
ATOM 2208 C CA . LYS A 1 285 ? -101.084 -35.429 190.553 1.00 71.62 285 LYS A CA 1
ATOM 2209 C C . LYS A 1 285 ? -101.425 -34.504 191.728 1.00 71.62 285 LYS A C 1
ATOM 2211 O O . LYS A 1 285 ? -101.872 -34.997 192.765 1.00 71.62 285 LYS A O 1
ATOM 2216 N N . ALA A 1 286 ? -101.257 -33.190 191.566 1.00 69.19 286 ALA A N 1
ATOM 2217 C CA . ALA A 1 286 ? -101.480 -32.212 192.637 1.00 69.19 286 ALA A CA 1
ATOM 2218 C C . ALA A 1 286 ? -102.919 -32.254 193.198 1.00 69.19 286 ALA A C 1
ATOM 2220 O O . ALA A 1 286 ? -103.117 -32.198 194.412 1.00 69.19 286 ALA A O 1
ATOM 2221 N N . VAL A 1 287 ? -103.919 -32.437 192.324 1.00 75.81 287 VAL A N 1
ATOM 2222 C CA . VAL A 1 287 ? -105.343 -32.516 192.708 1.00 75.81 287 VAL A CA 1
ATOM 2223 C C . VAL A 1 287 ? -105.658 -33.736 193.585 1.00 75.81 287 VAL A C 1
ATOM 2225 O O . VAL A 1 287 ? -106.499 -33.638 194.476 1.00 75.81 287 VAL A O 1
ATOM 2228 N N . ARG A 1 288 ? -104.988 -34.881 193.379 1.00 72.19 288 ARG A N 1
ATOM 2229 C CA . ARG A 1 288 ? -105.227 -36.094 194.187 1.00 72.19 288 ARG A CA 1
ATOM 2230 C C . ARG A 1 288 ? -104.723 -35.936 195.621 1.00 72.19 288 ARG A C 1
ATOM 2232 O O . ARG A 1 288 ? -105.477 -36.186 196.556 1.00 72.19 288 ARG A O 1
ATOM 2239 N N . LEU A 1 289 ? -103.496 -35.434 195.786 1.00 73.12 289 LEU A N 1
ATOM 2240 C CA . LEU A 1 289 ? -102.883 -35.210 197.103 1.00 73.12 289 LEU A CA 1
ATOM 2241 C C . LEU A 1 289 ? -103.714 -34.264 197.989 1.00 73.12 289 LEU A C 1
ATOM 2243 O O . LEU A 1 289 ? -103.754 -34.428 199.204 1.00 73.12 289 LEU A O 1
ATOM 2247 N N . GLU A 1 290 ? -104.419 -33.299 197.394 1.00 71.25 290 GLU A N 1
ATOM 2248 C CA . GLU A 1 290 ? -105.334 -32.398 198.109 1.00 71.25 290 GLU A CA 1
ATOM 2249 C C . GLU A 1 290 ? -106.589 -33.111 198.655 1.00 71.25 290 GLU A C 1
ATOM 2251 O O . GLU A 1 290 ? -107.081 -32.760 199.732 1.00 71.25 290 GLU A O 1
ATOM 2256 N N . GLN A 1 291 ? -107.090 -34.140 197.962 1.00 71.31 291 GLN A N 1
ATOM 2257 C CA . GLN A 1 291 ? -108.273 -34.895 198.389 1.00 71.31 291 GLN A CA 1
ATOM 2258 C C . GLN A 1 291 ? -107.966 -35.800 199.590 1.00 71.31 291 GLN A C 1
ATOM 2260 O O . GLN A 1 291 ? -108.657 -35.707 200.608 1.00 71.31 291 GLN A O 1
ATOM 2265 N N . ASP A 1 292 ? -106.902 -36.604 199.525 1.00 72.00 292 ASP A N 1
ATOM 2266 C CA . ASP A 1 292 ? -106.518 -37.543 200.596 1.00 72.00 292 ASP A CA 1
ATOM 2267 C C . ASP A 1 292 ? -106.225 -36.820 201.926 1.00 72.00 292 ASP A C 1
ATOM 2269 O O . ASP A 1 292 ? -106.645 -37.232 203.013 1.00 72.00 292 ASP A O 1
ATOM 2273 N N . LEU A 1 293 ? -105.566 -35.665 201.824 1.00 74.38 293 LEU A N 1
ATOM 2274 C CA . LEU A 1 293 ? -105.211 -34.788 202.938 1.00 74.38 293 LEU A CA 1
ATOM 2275 C C . LEU A 1 293 ? -106.465 -34.188 203.606 1.00 74.38 293 LEU A C 1
ATOM 2277 O O . LEU A 1 293 ? -106.515 -34.029 204.829 1.00 74.38 293 LEU A O 1
ATOM 2281 N N . SER A 1 294 ? -107.525 -33.920 202.833 1.00 72.56 294 SER A N 1
ATOM 2282 C CA . SER A 1 294 ? -108.808 -33.467 203.386 1.00 72.56 294 SER A CA 1
ATOM 2283 C C . SER A 1 294 ? -109.511 -34.543 204.231 1.00 72.56 294 SER A C 1
ATOM 2285 O O . SER A 1 294 ? -110.097 -34.214 205.265 1.00 72.56 294 SER A O 1
ATOM 2287 N N . ALA A 1 295 ? -109.391 -35.820 203.847 1.00 70.69 295 ALA A N 1
ATOM 2288 C CA . ALA A 1 295 ? -109.981 -36.950 204.563 1.00 70.69 295 ALA A CA 1
ATOM 2289 C C . ALA A 1 295 ? -109.264 -37.227 205.898 1.00 70.69 295 ALA A C 1
ATOM 2291 O O . ALA A 1 295 ? -109.911 -37.293 206.943 1.00 70.69 295 ALA A O 1
ATOM 2292 N N . SER A 1 296 ? -107.925 -37.284 205.898 1.00 68.19 296 SER A N 1
ATOM 2293 C CA . SER A 1 296 ? -107.122 -37.507 207.117 1.00 68.19 296 SER A CA 1
ATOM 2294 C C . SER A 1 296 ? -107.400 -36.460 208.213 1.00 68.19 296 SER A C 1
ATOM 2296 O O . SER A 1 296 ? -107.519 -36.785 209.401 1.00 68.19 296 SER A O 1
ATOM 2298 N N . ARG A 1 297 ? -107.610 -35.196 207.820 1.00 72.81 297 ARG A N 1
ATOM 2299 C CA . ARG A 1 297 ? -107.987 -34.099 208.731 1.00 72.81 297 ARG A CA 1
ATOM 2300 C C . ARG A 1 297 ? -109.408 -34.213 209.303 1.00 72.81 297 ARG A C 1
ATOM 2302 O O . ARG A 1 297 ? -109.692 -33.556 210.307 1.00 72.81 297 ARG A O 1
ATOM 2309 N N . ALA A 1 298 ? -110.302 -34.996 208.697 1.00 68.00 298 ALA A N 1
ATOM 2310 C CA . ALA A 1 298 ? -111.670 -35.187 209.184 1.00 68.00 298 ALA A CA 1
ATOM 2311 C C . ALA A 1 298 ? -111.739 -36.226 210.316 1.00 68.00 298 ALA A C 1
ATOM 2313 O O . ALA A 1 298 ? -112.356 -35.962 211.350 1.00 68.00 298 ALA A O 1
ATOM 2314 N N . ASP A 1 299 ? -111.062 -37.368 210.169 1.00 65.88 299 ASP A N 1
ATOM 2315 C CA . ASP A 1 299 ? -111.094 -38.431 211.184 1.00 65.88 299 ASP A CA 1
ATOM 2316 C C . ASP A 1 299 ? -110.314 -38.070 212.460 1.00 65.88 299 ASP A C 1
ATOM 2318 O O . ASP A 1 299 ? -110.735 -38.444 213.5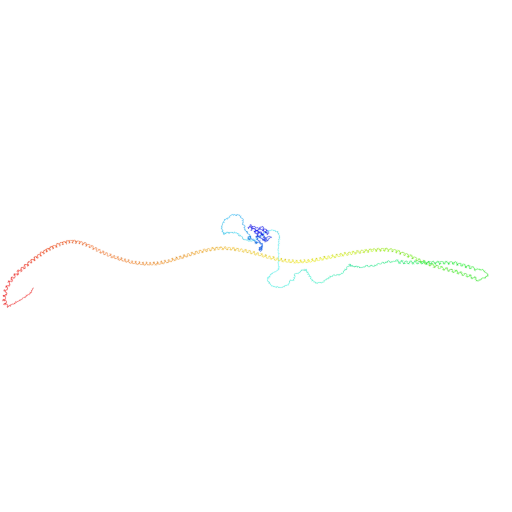55 1.00 65.88 299 ASP A O 1
ATOM 2322 N N . ASN A 1 300 ? -109.274 -37.228 212.360 1.00 65.75 300 ASN A N 1
ATOM 2323 C CA . ASN A 1 300 ? -108.622 -36.623 213.531 1.00 65.75 300 ASN A CA 1
ATOM 2324 C C . ASN A 1 300 ? -109.635 -35.930 214.470 1.00 65.75 300 ASN A C 1
ATOM 2326 O O . ASN A 1 300 ? -109.608 -36.151 215.680 1.00 65.75 300 ASN A O 1
ATOM 2330 N N . ARG A 1 301 ? -110.576 -35.142 213.922 1.00 70.50 301 ARG A N 1
ATOM 2331 C CA . ARG A 1 301 ? -111.578 -34.407 214.724 1.00 70.50 301 ARG A CA 1
ATOM 2332 C C . ARG A 1 301 ? -112.552 -35.343 215.440 1.00 70.50 301 ARG A C 1
ATOM 2334 O O . ARG A 1 301 ? -112.910 -35.090 216.585 1.00 70.50 301 ARG A O 1
ATOM 2341 N N . ARG A 1 302 ? -112.955 -36.439 214.787 1.00 66.88 302 ARG A N 1
ATOM 2342 C CA . ARG A 1 302 ? -113.848 -37.453 215.379 1.00 66.88 302 ARG A CA 1
ATOM 2343 C C . ARG A 1 302 ? -113.228 -38.125 216.601 1.00 66.88 302 ARG A C 1
ATOM 2345 O O . ARG A 1 302 ? -113.942 -38.417 217.557 1.00 66.88 302 ARG A O 1
ATOM 2352 N N . LEU A 1 303 ? -111.919 -38.370 216.575 1.00 64.75 303 LEU A N 1
ATOM 2353 C CA . LEU A 1 303 ? -111.201 -38.946 217.712 1.00 64.75 303 LEU A CA 1
ATOM 2354 C C . LEU A 1 303 ? -111.021 -37.915 218.843 1.00 64.75 303 LEU A C 1
ATOM 2356 O O . LEU A 1 303 ? -111.256 -38.263 220.000 1.00 64.75 303 LEU A O 1
ATOM 2360 N N . GLU A 1 304 ? -110.717 -36.643 218.530 1.00 65.38 304 GLU A N 1
ATOM 2361 C CA . GLU A 1 304 ? -110.661 -35.550 219.529 1.00 65.38 304 GLU A CA 1
ATOM 2362 C C . GLU A 1 304 ? -111.993 -35.397 220.294 1.00 65.38 304 GLU A C 1
ATOM 2364 O O . GLU A 1 304 ? -112.005 -35.143 221.500 1.00 65.38 304 GLU A O 1
ATOM 2369 N N . GLU A 1 305 ? -113.123 -35.585 219.610 1.00 63.31 305 GLU A N 1
ATOM 2370 C CA . GLU A 1 305 ? -114.465 -35.434 220.181 1.00 63.31 305 GLU A CA 1
ATOM 2371 C C . GLU A 1 305 ? -114.876 -36.613 221.088 1.00 63.31 305 GLU A C 1
ATOM 2373 O O . GLU A 1 305 ? -115.547 -36.411 222.102 1.00 63.31 305 GLU A O 1
ATOM 2378 N N . GLN A 1 306 ? -114.408 -37.835 220.798 1.00 60.47 306 GLN A N 1
ATOM 2379 C CA . GLN A 1 306 ? -114.656 -39.009 221.648 1.00 60.47 306 GLN A CA 1
ATOM 2380 C C . GLN A 1 306 ? -113.899 -38.950 222.980 1.00 60.47 306 GLN A C 1
ATOM 2382 O O . GLN A 1 306 ? -114.486 -39.291 224.007 1.00 60.47 306 GLN A O 1
ATOM 2387 N N . VAL A 1 307 ? -112.646 -38.479 222.996 1.00 63.88 307 VAL A N 1
ATOM 2388 C CA . VAL A 1 307 ? -111.834 -38.368 224.229 1.00 63.88 307 VAL A CA 1
ATOM 2389 C C . VAL A 1 307 ? -112.490 -37.441 225.268 1.00 63.88 307 VAL A C 1
ATOM 2391 O O . VAL A 1 307 ? -112.483 -37.746 226.457 1.00 63.88 307 VAL A O 1
ATOM 2394 N N . ARG A 1 308 ? -113.153 -36.357 224.836 1.00 63.78 308 ARG A N 1
ATOM 2395 C CA . ARG A 1 308 ? -113.880 -35.441 225.743 1.00 63.78 308 ARG A CA 1
ATOM 2396 C C . ARG A 1 308 ? -115.095 -36.072 226.427 1.00 63.78 308 ARG A C 1
ATOM 2398 O O . ARG A 1 308 ? -115.489 -35.643 227.508 1.00 63.78 308 ARG A O 1
ATOM 2405 N N . SER A 1 309 ? -115.721 -37.074 225.806 1.00 58.72 309 SER A N 1
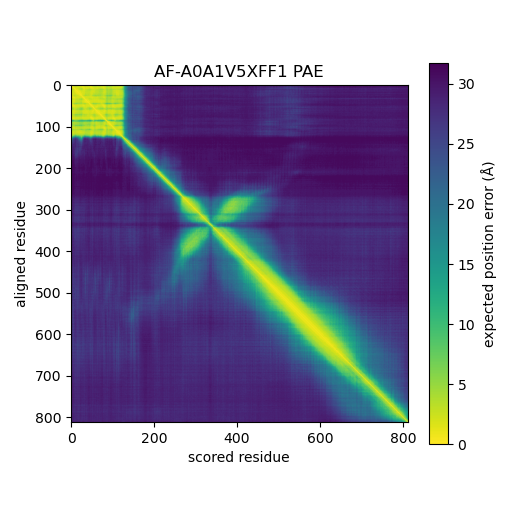ATOM 2406 C CA . SER A 1 309 ? -116.910 -37.724 226.379 1.00 58.72 309 SER A CA 1
ATOM 2407 C C . SER A 1 309 ? -116.581 -38.553 227.622 1.00 58.72 309 SER A C 1
ATOM 2409 O O . SER A 1 309 ? -117.371 -38.599 228.565 1.00 58.72 309 SER A O 1
ATOM 2411 N N . THR A 1 310 ? -115.393 -39.162 227.662 1.00 60.97 310 THR A N 1
ATOM 2412 C CA . THR A 1 310 ? -114.981 -40.044 228.759 1.00 60.97 310 THR A CA 1
ATOM 2413 C C . THR A 1 310 ? -114.535 -39.268 230.003 1.00 60.97 310 THR A C 1
ATOM 2415 O O . THR A 1 310 ? -114.643 -39.788 231.111 1.00 60.97 310 THR A O 1
ATOM 2418 N N . GLU A 1 311 ? -114.153 -37.991 229.866 1.00 59.50 311 GLU A N 1
ATOM 2419 C CA . GLU A 1 311 ? -113.830 -37.115 231.004 1.00 59.50 311 GLU A CA 1
ATOM 2420 C C . GLU A 1 311 ? -115.007 -36.973 231.991 1.00 59.50 311 GLU A C 1
ATOM 2422 O O . GLU A 1 311 ? -114.787 -36.894 233.201 1.00 59.50 311 GLU A O 1
ATOM 2427 N N . GLN A 1 312 ? -116.261 -37.021 231.516 1.00 57.38 312 GLN A N 1
ATOM 2428 C CA . GLN A 1 312 ? -117.449 -36.923 232.378 1.00 57.38 312 GLN A CA 1
ATOM 2429 C C . GLN A 1 312 ? -117.596 -38.105 233.352 1.00 57.38 312 GLN A C 1
ATOM 2431 O O . GLN A 1 312 ? -118.073 -37.912 234.471 1.00 57.38 312 GLN A O 1
ATOM 2436 N N . ALA A 1 313 ? -117.127 -39.304 232.984 1.00 57.91 313 ALA A N 1
ATOM 2437 C CA . ALA A 1 313 ? -117.190 -40.486 233.848 1.00 57.91 313 ALA A CA 1
ATOM 2438 C C . ALA A 1 313 ? -116.305 -40.354 235.106 1.00 57.91 313 ALA A C 1
ATOM 2440 O O . ALA A 1 313 ? -116.583 -40.974 236.134 1.00 57.91 313 ALA A O 1
ATOM 2441 N N . SER A 1 314 ? -115.272 -39.500 235.069 1.00 56.75 314 SER A N 1
ATOM 2442 C CA . SER A 1 314 ? -114.387 -39.263 236.220 1.00 56.75 314 SER A CA 1
ATOM 2443 C C . SER A 1 314 ? -115.126 -38.688 237.440 1.00 56.75 314 SER A C 1
ATOM 2445 O O . SER A 1 314 ? -114.809 -39.040 238.578 1.00 56.75 314 SER A O 1
ATOM 2447 N N . ALA A 1 315 ? -116.164 -37.873 237.218 1.00 58.91 315 ALA A N 1
ATOM 2448 C CA . ALA A 1 315 ? -116.977 -37.278 238.279 1.00 58.91 315 ALA A CA 1
ATOM 2449 C C . ALA A 1 315 ? -117.945 -38.282 238.938 1.00 58.91 315 ALA A C 1
ATOM 2451 O O . ALA A 1 315 ? -118.375 -38.083 240.077 1.00 58.91 315 ALA A O 1
ATOM 2452 N N . GLU A 1 316 ? -118.291 -39.370 238.246 1.00 58.38 316 GLU A N 1
ATOM 2453 C CA . GLU A 1 316 ? -119.192 -40.403 238.766 1.00 58.38 316 GLU A CA 1
ATOM 2454 C C . GLU A 1 316 ? -118.468 -41.349 239.740 1.00 58.38 316 GLU A C 1
ATOM 2456 O O . GLU A 1 316 ? -119.022 -41.716 240.780 1.00 58.38 316 GLU A O 1
ATOM 2461 N N . VAL A 1 317 ? -117.180 -41.618 239.487 1.00 59.12 317 VAL A N 1
ATOM 2462 C CA . VAL A 1 317 ? -116.284 -42.355 240.398 1.00 59.12 317 VAL A CA 1
ATOM 2463 C C . VAL A 1 317 ? -116.210 -41.689 241.780 1.00 59.12 317 VAL A C 1
ATOM 2465 O O . VAL A 1 317 ? -116.458 -42.350 242.792 1.00 59.12 317 VAL A O 1
ATOM 2468 N N . GLU A 1 318 ? -115.972 -40.370 241.848 1.00 59.94 318 GLU A N 1
ATOM 2469 C CA . GLU A 1 318 ? -115.976 -39.631 243.126 1.00 59.94 318 GLU A CA 1
ATOM 2470 C C . GLU A 1 318 ? -117.295 -39.778 243.900 1.00 59.94 318 GLU A C 1
ATOM 2472 O O . GLU A 1 318 ? -117.318 -39.762 245.137 1.00 59.94 318 GLU A O 1
ATOM 2477 N N . ARG A 1 319 ? -118.414 -39.867 243.175 1.00 60.41 319 ARG A N 1
ATOM 2478 C CA . ARG A 1 319 ? -119.757 -39.895 243.753 1.00 60.41 319 ARG A CA 1
ATOM 2479 C C . ARG A 1 319 ? -120.057 -41.241 244.408 1.00 60.41 319 ARG A C 1
ATOM 2481 O O . ARG A 1 319 ? -120.655 -41.265 245.485 1.00 60.41 319 ARG A O 1
ATOM 2488 N N . LEU A 1 320 ? -119.599 -42.337 243.798 1.00 60.97 320 LEU A N 1
ATOM 2489 C CA . LEU A 1 320 ? -119.684 -43.685 244.365 1.00 60.97 320 LEU A CA 1
ATOM 2490 C C . LEU A 1 320 ? -118.819 -43.828 245.624 1.00 60.97 320 LEU A C 1
ATOM 2492 O O . LEU A 1 320 ? -119.281 -44.415 246.605 1.00 60.97 320 LEU A O 1
ATOM 2496 N N . GLN A 1 321 ? -117.624 -43.222 245.638 1.00 60.06 321 GLN A N 1
ATOM 2497 C CA . GLN A 1 321 ? -116.704 -43.231 246.784 1.00 60.06 321 GLN A CA 1
ATOM 2498 C C . GLN A 1 321 ? -117.401 -42.809 248.094 1.00 60.06 321 GLN A C 1
ATOM 2500 O O . GLN A 1 321 ? -117.358 -43.530 249.090 1.00 60.06 321 GLN A O 1
ATOM 2505 N N . ARG A 1 322 ? -118.118 -41.674 248.079 1.00 60.66 322 ARG A N 1
ATOM 2506 C CA . ARG A 1 322 ? -118.740 -41.074 249.281 1.00 60.66 322 ARG A CA 1
ATOM 2507 C C . ARG A 1 322 ? -119.826 -41.960 249.909 1.00 60.66 322 ARG A C 1
ATOM 2509 O O . ARG A 1 322 ? -120.005 -41.944 251.123 1.00 60.66 322 ARG A O 1
ATOM 2516 N N . GLN A 1 323 ? -120.523 -42.768 249.105 1.00 58.03 323 GLN A N 1
ATOM 2517 C CA . GLN A 1 323 ? -121.569 -43.679 249.592 1.00 58.03 323 GLN A CA 1
ATOM 2518 C C . GLN A 1 323 ? -121.014 -44.894 250.355 1.00 58.03 323 GLN A C 1
ATOM 2520 O O . GLN A 1 323 ? -121.750 -45.530 251.108 1.00 58.03 323 GLN A O 1
ATOM 2525 N N . ILE A 1 324 ? -119.740 -45.246 250.156 1.00 60.72 324 ILE A N 1
ATOM 2526 C CA . ILE A 1 324 ? -119.101 -46.373 250.851 1.00 60.72 324 ILE A CA 1
ATOM 2527 C C . ILE A 1 324 ? -118.825 -46.012 252.318 1.00 60.72 324 ILE A C 1
ATOM 2529 O O . ILE A 1 324 ? -118.989 -46.854 253.203 1.00 60.72 324 ILE A O 1
ATOM 2533 N N . ASP A 1 325 ? -118.448 -44.764 252.599 1.00 58.91 325 ASP A N 1
ATOM 2534 C CA . ASP A 1 325 ? -118.109 -44.330 253.958 1.00 58.91 325 ASP A CA 1
ATOM 2535 C C . ASP A 1 325 ? -119.345 -44.085 254.834 1.00 58.91 325 ASP A C 1
ATOM 2537 O O . ASP A 1 325 ? -119.336 -44.440 256.015 1.00 58.91 325 ASP A O 1
ATOM 2541 N N . GLU A 1 326 ? -120.446 -43.594 254.256 1.00 59.25 326 GLU A N 1
ATOM 2542 C CA . GLU A 1 326 ? -121.720 -43.450 254.972 1.00 59.25 326 GLU A CA 1
ATOM 2543 C C . GLU A 1 326 ? -122.243 -44.809 255.477 1.00 59.25 326 GLU A C 1
ATOM 2545 O O . GLU A 1 326 ? -122.636 -44.931 256.640 1.00 59.25 326 GLU A O 1
ATOM 2550 N N . LEU A 1 327 ? -122.152 -45.868 254.660 1.00 56.81 327 LEU A N 1
ATOM 2551 C CA . LEU A 1 327 ? -122.578 -47.223 255.039 1.00 56.81 327 LEU A CA 1
ATOM 2552 C C . LEU A 1 327 ? -121.754 -47.832 256.188 1.00 56.81 327 LEU A C 1
ATOM 2554 O O . LEU A 1 327 ? -122.315 -48.564 257.006 1.00 56.81 327 LEU A O 1
ATOM 2558 N N . LYS A 1 328 ? -120.457 -47.509 256.307 1.00 59.03 328 LYS A N 1
ATOM 2559 C CA . LYS A 1 328 ? -119.605 -47.991 257.417 1.00 59.03 328 LYS A CA 1
ATOM 2560 C C . LYS A 1 328 ? -120.033 -47.432 258.777 1.00 59.03 328 LYS A C 1
ATOM 2562 O O . LYS A 1 328 ? -119.854 -48.103 259.792 1.00 59.03 328 LYS A O 1
ATOM 2567 N N . SER A 1 329 ? -120.602 -46.223 258.814 1.00 54.50 329 SER A N 1
ATOM 2568 C CA . SER A 1 329 ? -120.941 -45.522 260.065 1.00 54.50 329 SER A CA 1
ATOM 2569 C C . SER A 1 329 ? -121.968 -46.259 260.939 1.00 54.50 329 SER A C 1
ATOM 2571 O O . SER A 1 329 ? -121.972 -46.114 262.160 1.00 54.50 329 SER A O 1
ATOM 2573 N N . ARG A 1 330 ? -122.825 -47.086 260.328 1.00 51.16 330 ARG A N 1
ATOM 2574 C CA . ARG A 1 330 ? -124.017 -47.673 260.960 1.00 51.16 330 ARG A CA 1
ATOM 2575 C C . ARG A 1 330 ? -123.739 -48.914 261.829 1.00 51.16 330 ARG A C 1
ATOM 2577 O O . ARG A 1 330 ? -124.674 -49.479 262.388 1.00 51.16 330 ARG A O 1
ATOM 2584 N N . ALA A 1 331 ? -122.485 -49.359 261.928 1.00 52.25 331 ALA A N 1
ATOM 2585 C CA . ALA A 1 331 ? -122.131 -50.721 262.343 1.00 52.25 331 ALA A CA 1
ATOM 2586 C C . ALA A 1 331 ? -121.587 -50.893 263.786 1.00 52.25 331 ALA A C 1
ATOM 2588 O O . ALA A 1 331 ? -120.969 -51.921 264.064 1.00 52.25 331 ALA A O 1
ATOM 2589 N N . SER A 1 332 ? -121.750 -49.930 264.711 1.00 53.31 332 SER A N 1
ATOM 2590 C CA . SER A 1 332 ? -121.110 -50.017 266.045 1.00 53.31 332 SER A CA 1
ATOM 2591 C C . SER A 1 332 ? -121.788 -49.217 267.175 1.00 53.31 332 SER A C 1
ATOM 2593 O O . SER A 1 332 ? -121.755 -47.990 267.136 1.00 53.31 332 SER A O 1
ATOM 2595 N N . ILE A 1 333 ? -122.315 -49.898 268.214 1.00 53.84 333 ILE A N 1
ATOM 2596 C CA . ILE A 1 333 ? -122.609 -49.358 269.569 1.00 53.84 333 ILE A CA 1
ATOM 2597 C C . ILE A 1 333 ? -122.476 -50.476 270.657 1.00 53.84 333 ILE A C 1
ATOM 2599 O O . ILE A 1 333 ? -122.904 -51.604 270.410 1.00 53.84 333 ILE A O 1
ATOM 2603 N N . PRO A 1 334 ? -121.914 -50.191 271.859 1.00 54.19 334 PRO A N 1
ATOM 2604 C CA . PRO A 1 334 ? -121.868 -51.070 273.056 1.00 54.19 334 PRO A CA 1
ATOM 2605 C C . PRO A 1 334 ? -122.931 -50.669 274.131 1.00 54.19 334 PRO A C 1
ATOM 2607 O O . PRO A 1 334 ? -123.712 -49.761 273.860 1.00 54.19 334 PRO A O 1
ATOM 2610 N N . PRO A 1 335 ? -122.931 -51.155 275.403 1.00 55.38 335 PRO A N 1
ATOM 2611 C CA . PRO A 1 335 ? -122.532 -52.448 275.989 1.00 55.38 335 PRO A CA 1
ATOM 2612 C C . PRO A 1 335 ? -123.640 -53.124 276.856 1.00 55.38 335 PRO A C 1
ATOM 2614 O O . PRO A 1 335 ? -124.426 -52.458 277.525 1.00 55.38 335 PRO A O 1
ATOM 2617 N N . GLY A 1 336 ? -123.566 -54.451 277.033 1.00 45.72 336 GLY A N 1
ATOM 2618 C CA . GLY A 1 336 ? -124.138 -55.146 278.207 1.00 45.72 336 GLY A CA 1
ATOM 2619 C C . GLY A 1 336 ? -125.544 -55.771 278.084 1.00 45.72 336 GLY A C 1
ATOM 2620 O O . GLY A 1 336 ? -126.348 -55.404 277.242 1.00 45.72 336 GLY A O 1
ATOM 2621 N N . ARG A 1 337 ? -125.785 -56.755 278.969 1.00 38.38 337 ARG A N 1
ATOM 2622 C CA . ARG A 1 337 ? -127.015 -57.530 279.275 1.00 38.38 337 ARG A CA 1
ATOM 2623 C C . ARG A 1 337 ? -127.965 -57.965 278.128 1.00 38.38 337 ARG A C 1
ATOM 2625 O O . ARG A 1 337 ? -128.786 -57.203 277.644 1.00 38.38 337 ARG A O 1
ATOM 2632 N N . THR A 1 338 ? -127.992 -59.285 277.899 1.00 38.56 338 THR A N 1
ATOM 2633 C CA . THR A 1 338 ? -129.188 -60.100 277.556 1.00 38.56 338 THR A CA 1
ATOM 2634 C C . THR A 1 338 ? -130.134 -59.590 276.454 1.00 38.56 338 THR A C 1
ATOM 2636 O O . THR A 1 338 ? -131.154 -58.969 276.744 1.00 38.56 338 THR A O 1
ATOM 2639 N N . GLY A 1 339 ? -129.885 -60.012 275.212 1.00 42.41 339 GLY A N 1
ATOM 2640 C CA . GLY A 1 339 ? -130.840 -59.958 274.099 1.00 42.41 339 GLY A CA 1
ATOM 2641 C C . GLY A 1 339 ? -130.388 -60.875 272.956 1.00 42.41 339 GLY A C 1
ATOM 2642 O O . GLY A 1 339 ? -129.190 -61.000 272.716 1.00 42.41 339 GLY A O 1
ATOM 2643 N N . THR A 1 340 ? -131.317 -61.561 272.287 1.00 46.28 340 THR A N 1
ATOM 2644 C CA . THR A 1 340 ? -131.017 -62.530 271.213 1.00 46.28 340 THR A CA 1
ATOM 2645 C C . THR A 1 340 ? -131.234 -61.929 269.826 1.00 46.28 340 THR A C 1
ATOM 2647 O O . THR A 1 340 ? -132.353 -61.527 269.516 1.00 46.28 340 THR A O 1
ATOM 2650 N N . VAL A 1 341 ? -130.213 -61.967 268.966 1.00 50.59 341 VAL A N 1
ATOM 2651 C CA . VAL A 1 341 ? -130.320 -61.722 267.512 1.00 50.59 341 VAL A CA 1
ATOM 2652 C C . VAL A 1 341 ? -129.553 -62.829 266.772 1.00 50.59 341 VAL A C 1
ATOM 2654 O O . VAL A 1 341 ? -128.655 -63.450 267.342 1.00 50.59 341 VAL A O 1
ATOM 2657 N N . SER A 1 342 ? -129.964 -63.145 265.541 1.00 35.84 342 SER A N 1
ATOM 2658 C CA . SER A 1 342 ? -129.551 -64.347 264.801 1.00 35.84 342 SER A CA 1
ATOM 2659 C C . SER A 1 342 ? -128.524 -64.057 263.698 1.00 35.84 342 SER A C 1
ATOM 2661 O O . SER A 1 342 ? -128.481 -62.963 263.144 1.00 35.84 342 SER A O 1
ATOM 2663 N N . SER A 1 343 ? -127.730 -65.063 263.321 1.00 49.91 343 SER A N 1
ATOM 2664 C CA . SER A 1 343 ? -126.568 -64.975 262.414 1.00 49.91 343 SER A CA 1
ATOM 2665 C C . SER A 1 343 ? -126.868 -64.629 260.941 1.00 49.91 343 SER A C 1
ATOM 2667 O O . SER A 1 343 ? -126.007 -64.843 260.091 1.00 49.91 343 SER A O 1
ATOM 2669 N N . ARG A 1 344 ? -128.070 -64.142 260.607 1.00 55.81 344 ARG A N 1
ATOM 2670 C CA . ARG A 1 344 ? -128.507 -63.910 259.219 1.00 55.81 344 ARG A CA 1
ATOM 2671 C C . ARG A 1 344 ? -128.145 -62.516 258.696 1.00 55.81 344 ARG A C 1
ATOM 2673 O O . ARG A 1 344 ? -127.643 -62.405 257.588 1.00 55.81 344 ARG A O 1
ATOM 2680 N N . GLU A 1 345 ? -128.326 -61.476 259.508 1.00 52.72 345 GLU A N 1
ATOM 2681 C CA . GLU A 1 345 ? -128.191 -60.066 259.086 1.00 52.72 345 GLU A CA 1
ATOM 2682 C C . GLU A 1 345 ? -126.738 -59.642 258.788 1.00 52.72 345 GLU A C 1
ATOM 2684 O O . GLU A 1 345 ? -126.494 -58.674 258.072 1.00 52.72 345 GLU A O 1
ATOM 2689 N N . PHE A 1 346 ? -125.753 -60.377 259.315 1.00 52.53 346 PHE A N 1
ATOM 2690 C CA . PHE A 1 346 ? -124.328 -60.059 259.156 1.00 52.53 346 PHE A CA 1
ATOM 2691 C C . PHE A 1 346 ? -123.741 -60.482 257.795 1.00 52.53 346 PHE A C 1
ATOM 2693 O O . PHE A 1 346 ? -122.605 -60.117 257.486 1.00 52.53 346 PHE A O 1
ATOM 2700 N N . LEU A 1 347 ? -124.478 -61.264 256.993 1.00 55.78 347 LEU A N 1
ATOM 2701 C CA . LEU A 1 347 ? -124.042 -61.684 255.656 1.00 55.78 347 LEU A CA 1
ATOM 2702 C C . LEU A 1 347 ? -124.309 -60.583 254.619 1.00 55.78 347 LEU A C 1
ATOM 2704 O O . LEU A 1 347 ? -123.392 -60.165 253.911 1.00 55.78 347 LEU A O 1
ATOM 2708 N N . ASP A 1 348 ? -125.544 -60.077 254.596 1.00 57.38 348 ASP A N 1
ATOM 2709 C CA . ASP A 1 348 ? -126.068 -59.139 253.596 1.00 57.38 348 ASP A CA 1
ATOM 2710 C C . ASP A 1 348 ? -125.223 -57.850 253.501 1.00 57.38 348 ASP A C 1
ATOM 2712 O O . ASP A 1 348 ? -124.927 -57.360 252.408 1.00 57.38 348 ASP A O 1
ATOM 2716 N N . LEU A 1 349 ? -124.740 -57.333 254.643 1.00 57.25 349 LEU A N 1
ATOM 2717 C CA . LEU A 1 349 ? -123.861 -56.153 254.687 1.00 57.25 349 LEU A CA 1
ATOM 2718 C C . LEU A 1 349 ? -122.524 -56.349 253.949 1.00 57.25 349 LEU A C 1
ATOM 2720 O O . LEU A 1 349 ? -121.936 -55.374 253.479 1.00 57.25 349 LEU A O 1
ATOM 2724 N N . ARG A 1 350 ? -122.012 -57.584 253.871 1.00 58.19 350 ARG A N 1
ATOM 2725 C CA . ARG A 1 350 ? -120.698 -57.878 253.280 1.00 58.19 350 ARG A CA 1
ATOM 2726 C C . ARG A 1 350 ? -120.762 -58.030 251.762 1.00 58.19 350 ARG A C 1
ATOM 2728 O O . ARG A 1 350 ? -119.792 -57.701 251.081 1.00 58.19 350 ARG A O 1
ATOM 2735 N N . GLU A 1 351 ? -121.891 -58.493 251.234 1.00 59.41 351 GLU A N 1
ATOM 2736 C CA . GLU A 1 351 ? -122.114 -58.632 249.792 1.00 59.41 351 GLU A CA 1
ATOM 2737 C C . GLU A 1 351 ? -122.273 -57.262 249.111 1.00 59.41 351 GLU A C 1
ATOM 2739 O O . GLU A 1 351 ? -121.673 -57.012 248.063 1.00 59.41 351 GLU A O 1
ATOM 2744 N N . ALA A 1 352 ? -122.980 -56.330 249.761 1.00 57.03 352 ALA A N 1
ATOM 2745 C CA . ALA A 1 352 ? -123.210 -54.976 249.253 1.00 57.03 352 ALA A CA 1
ATOM 2746 C C . ALA A 1 352 ? -121.921 -54.161 249.013 1.00 57.03 352 ALA A C 1
ATOM 2748 O O . ALA A 1 352 ? -121.871 -53.356 248.082 1.00 57.03 352 ALA A O 1
ATOM 2749 N N . LEU A 1 353 ? -120.877 -54.364 249.828 1.00 58.00 353 LEU A N 1
ATOM 2750 C CA . LEU A 1 353 ? -119.615 -53.620 249.714 1.00 58.00 353 LEU A CA 1
ATOM 2751 C C . LEU A 1 353 ? -118.820 -54.038 248.461 1.00 58.00 353 LEU A C 1
ATOM 2753 O O . LEU A 1 353 ? -118.394 -53.197 247.674 1.00 58.00 353 LEU A O 1
ATOM 2757 N N . ASN A 1 354 ? -118.695 -55.351 248.245 1.00 57.16 354 ASN A N 1
ATOM 2758 C CA . ASN A 1 354 ? -117.850 -55.958 247.209 1.00 57.16 354 ASN A CA 1
ATOM 2759 C C . ASN A 1 354 ? -118.322 -55.668 245.769 1.00 57.16 354 ASN A C 1
ATOM 2761 O O . ASN A 1 354 ? -117.533 -55.738 244.827 1.00 57.16 354 ASN A O 1
ATOM 2765 N N . ASN A 1 355 ? -119.604 -55.339 245.579 1.00 58.94 355 ASN A N 1
ATOM 2766 C CA . ASN A 1 355 ? -120.125 -54.958 244.265 1.00 58.94 355 ASN A CA 1
ATOM 2767 C C . ASN A 1 355 ? -119.674 -53.551 243.834 1.00 58.94 355 ASN A C 1
ATOM 2769 O O . ASN A 1 355 ? -119.421 -53.354 242.647 1.00 58.94 355 ASN A O 1
ATOM 2773 N N . LYS A 1 356 ? -119.510 -52.594 244.762 1.00 59.31 356 LYS A N 1
ATOM 2774 C CA . LYS A 1 356 ? -119.130 -51.212 244.408 1.00 59.31 356 LYS A CA 1
ATOM 2775 C C . LYS A 1 356 ? -117.661 -51.061 244.016 1.00 59.31 356 LYS A C 1
ATOM 2777 O O . LYS A 1 356 ? -117.357 -50.305 243.098 1.00 59.31 356 LYS A O 1
ATOM 2782 N N . ASP A 1 357 ? -116.759 -51.820 244.639 1.00 59.31 357 ASP A N 1
ATOM 2783 C CA . ASP A 1 357 ? -115.326 -51.759 244.311 1.00 59.31 357 ASP A CA 1
ATOM 2784 C C . ASP A 1 357 ? -115.019 -52.231 242.872 1.00 59.31 357 ASP A C 1
ATOM 2786 O O . ASP A 1 357 ? -114.059 -51.766 242.257 1.00 59.31 357 ASP A O 1
ATOM 2790 N N . LYS A 1 358 ? -115.855 -53.107 242.289 1.00 58.78 358 LYS A N 1
ATOM 2791 C CA . LYS A 1 358 ? -115.725 -53.542 240.884 1.00 58.78 358 LYS A CA 1
ATOM 2792 C C . LYS A 1 358 ? -116.064 -52.449 239.871 1.00 58.78 358 LYS A C 1
ATOM 2794 O O . LYS A 1 358 ? -115.437 -52.383 238.816 1.00 58.78 358 LYS A O 1
ATOM 2799 N N . GLU A 1 359 ? -117.066 -51.630 240.172 1.00 60.31 359 GLU A N 1
ATOM 2800 C CA . GLU A 1 359 ? -117.652 -50.658 239.240 1.00 60.31 359 GLU A CA 1
ATOM 2801 C C . GLU A 1 359 ? -116.662 -49.527 238.909 1.00 60.31 359 GLU A C 1
ATOM 2803 O O . GLU A 1 359 ? -116.508 -49.135 237.753 1.00 60.31 359 GLU A O 1
ATOM 2808 N N . ILE A 1 360 ? -115.885 -49.099 239.910 1.00 59.72 360 ILE A N 1
ATOM 2809 C CA . ILE A 1 360 ? -114.841 -48.071 239.781 1.00 59.72 360 ILE A CA 1
ATOM 2810 C C . ILE A 1 360 ? -113.670 -48.520 238.887 1.00 59.72 360 ILE A C 1
ATOM 2812 O O . ILE A 1 360 ? -113.053 -47.686 238.222 1.00 59.72 360 ILE A O 1
ATOM 2816 N N . LEU A 1 361 ? -113.341 -49.817 238.858 1.00 59.22 361 LEU A N 1
ATOM 2817 C CA . LEU A 1 361 ? -112.170 -50.30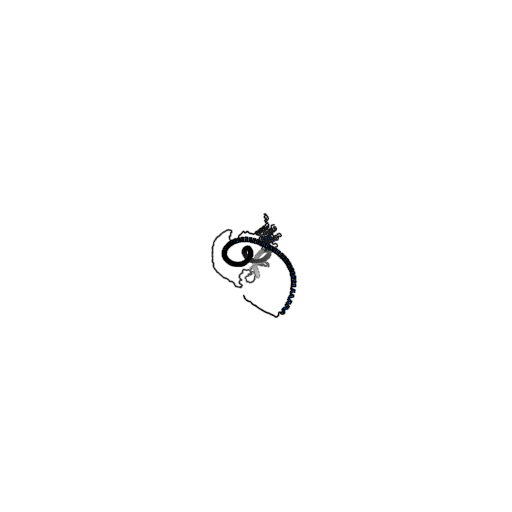7 238.123 1.00 59.22 361 LEU A CA 1
ATOM 2818 C C . LEU A 1 361 ? -112.395 -50.282 236.601 1.00 59.22 361 LEU A C 1
ATOM 2820 O O . LEU A 1 361 ? -111.519 -49.843 235.858 1.00 59.22 361 LEU A O 1
ATOM 2824 N N . ALA A 1 362 ? -113.585 -50.685 236.144 1.00 61.34 362 ALA A N 1
ATOM 2825 C CA . ALA A 1 362 ? -113.912 -50.809 234.720 1.00 61.34 362 ALA A CA 1
ATOM 2826 C C . ALA A 1 362 ? -113.897 -49.467 233.961 1.00 61.34 362 ALA A C 1
ATOM 2828 O O . ALA A 1 362 ? -113.517 -49.421 232.791 1.00 61.34 362 ALA A O 1
ATOM 2829 N N . LEU A 1 363 ? -114.266 -48.367 234.627 1.00 61.50 363 LEU A N 1
ATOM 2830 C CA . LEU A 1 363 ? -114.274 -47.024 234.031 1.00 61.50 363 LEU A CA 1
ATOM 2831 C C . LEU A 1 363 ? -112.862 -46.481 233.745 1.00 61.50 363 LEU A C 1
ATOM 2833 O O . LEU A 1 363 ? -112.707 -45.580 232.921 1.00 61.50 363 LEU A O 1
ATOM 2837 N N . ARG A 1 364 ? -111.822 -47.008 234.408 1.00 59.75 364 ARG A N 1
ATOM 2838 C CA . ARG A 1 364 ? -110.457 -46.468 234.305 1.00 59.75 364 ARG A CA 1
ATOM 2839 C C . ARG A 1 364 ? -109.695 -46.963 233.074 1.00 59.75 364 ARG A C 1
ATOM 2841 O O . ARG A 1 364 ? -108.964 -46.176 232.477 1.00 59.75 364 ARG A O 1
ATOM 2848 N N . ASP A 1 365 ? -109.909 -48.211 232.661 1.00 60.94 365 ASP A N 1
ATOM 2849 C CA . ASP A 1 365 ? -109.248 -48.784 231.477 1.00 60.94 365 ASP A CA 1
ATOM 2850 C C . ASP A 1 365 ? -109.737 -48.136 230.167 1.00 60.94 365 ASP A C 1
ATOM 2852 O O . ASP A 1 365 ? -108.941 -47.899 229.255 1.00 60.94 365 ASP A O 1
ATOM 2856 N N . GLN A 1 366 ? -111.026 -47.774 230.076 1.00 61.09 366 GLN A N 1
ATOM 2857 C CA . GLN A 1 366 ? -111.595 -47.161 228.864 1.00 61.09 366 GLN A CA 1
ATOM 2858 C C . GLN A 1 366 ? -110.954 -45.811 228.496 1.00 61.09 366 GLN A C 1
ATOM 2860 O O . GLN A 1 366 ? -110.812 -45.524 227.307 1.00 61.09 366 GLN A O 1
ATOM 2865 N N . MET A 1 367 ? -110.528 -45.014 229.485 1.00 58.44 367 MET A N 1
ATOM 2866 C CA . MET A 1 367 ? -109.833 -43.737 229.256 1.00 58.44 367 MET A CA 1
ATOM 2867 C C . MET A 1 367 ? -108.534 -43.937 228.460 1.00 58.44 367 MET A C 1
ATOM 2869 O O . MET A 1 367 ? -108.344 -43.336 227.403 1.00 58.44 367 MET A O 1
ATOM 2873 N N . SER A 1 368 ? -107.652 -44.822 228.940 1.00 60.19 368 SER A N 1
ATOM 2874 C CA . SER A 1 368 ? -106.296 -44.977 228.390 1.00 60.19 368 SER A CA 1
ATOM 2875 C C . SER A 1 368 ? -106.286 -45.557 226.970 1.00 60.19 368 SER A C 1
ATOM 2877 O O . SER A 1 368 ? -105.398 -45.250 226.172 1.00 60.19 368 SER A O 1
ATOM 2879 N N . GLN A 1 369 ? -107.299 -46.358 226.623 1.00 61.81 369 GLN A N 1
ATOM 2880 C CA . GLN A 1 369 ? -107.462 -46.900 225.274 1.00 61.81 369 GLN A CA 1
ATOM 2881 C C . GLN A 1 369 ? -107.679 -45.780 224.234 1.00 61.81 369 GLN A C 1
ATOM 2883 O O . GLN A 1 369 ? -107.124 -45.846 223.137 1.00 61.81 369 GLN A O 1
ATOM 2888 N N . LYS A 1 370 ? -108.463 -44.746 224.580 1.00 64.50 370 LYS A N 1
ATOM 2889 C CA . LYS A 1 370 ? -108.927 -43.699 223.651 1.00 64.50 370 LYS A CA 1
ATOM 2890 C C . LYS A 1 370 ? -107.866 -42.658 223.304 1.00 64.50 370 LYS A C 1
ATOM 2892 O O . LYS A 1 370 ? -107.737 -42.286 222.140 1.00 64.50 370 LYS A O 1
ATOM 2897 N N . GLU A 1 371 ? -107.066 -42.229 224.277 1.00 61.97 371 GLU A N 1
ATOM 2898 C CA . GLU A 1 371 ? -105.987 -41.249 224.061 1.00 61.97 371 GLU A CA 1
ATOM 2899 C C . GLU A 1 371 ? -104.937 -41.750 223.051 1.00 61.97 371 GLU A C 1
ATOM 2901 O O . GLU A 1 371 ? -104.338 -40.971 222.308 1.00 61.97 371 GLU A O 1
ATOM 2906 N N . LYS A 1 372 ? -104.738 -43.072 222.990 1.00 63.41 372 LYS A N 1
ATOM 2907 C CA . LYS A 1 372 ? -103.724 -43.721 222.153 1.00 63.41 372 LYS A CA 1
ATOM 2908 C C . LYS A 1 372 ? -104.097 -43.787 220.667 1.00 63.41 372 LYS A C 1
ATOM 2910 O O . LYS A 1 372 ? -103.205 -43.782 219.822 1.00 63.41 372 LYS A O 1
ATOM 2915 N N . GLU A 1 373 ? -105.392 -43.818 220.345 1.00 62.25 373 GLU A N 1
ATOM 2916 C CA . GLU A 1 373 ? -105.894 -43.785 218.961 1.00 62.25 373 GLU A CA 1
ATOM 2917 C C . GLU A 1 373 ? -105.696 -42.398 218.320 1.00 62.25 373 GLU A C 1
ATOM 2919 O O . GLU A 1 373 ? -105.433 -42.295 217.122 1.00 62.25 373 GLU A O 1
ATOM 2924 N N . LEU A 1 374 ? -105.755 -41.335 219.131 1.00 67.94 374 LEU A N 1
ATOM 2925 C CA . LEU A 1 374 ? -105.652 -39.941 218.694 1.00 67.94 374 LEU A CA 1
ATOM 2926 C C . LEU A 1 374 ? -104.306 -39.606 218.031 1.00 67.94 374 LEU A C 1
ATOM 2928 O O . LEU A 1 374 ? -104.259 -38.951 216.991 1.00 67.94 374 LEU A O 1
ATOM 2932 N N . LEU A 1 375 ? -103.207 -40.035 218.657 1.00 69.06 375 LEU A N 1
ATOM 2933 C CA . LEU A 1 375 ? -101.846 -39.677 218.247 1.00 69.06 375 LEU A CA 1
ATOM 2934 C C . LEU A 1 375 ? -101.499 -40.234 216.860 1.00 69.06 375 LEU A C 1
ATOM 2936 O O . LEU A 1 375 ? -100.998 -39.497 216.014 1.00 69.06 375 LEU A O 1
ATOM 2940 N N . ALA A 1 376 ? -101.844 -41.498 216.600 1.00 64.62 376 ALA A N 1
ATOM 2941 C CA . ALA A 1 376 ? -101.540 -42.167 215.334 1.00 64.62 376 ALA A CA 1
ATOM 2942 C C . ALA A 1 376 ? -102.233 -41.515 214.121 1.00 64.62 376 ALA A C 1
ATOM 2944 O O . ALA A 1 376 ? -101.680 -41.514 213.022 1.00 64.62 376 ALA A O 1
ATOM 2945 N N . ALA A 1 377 ? -103.420 -40.926 214.308 1.00 64.00 377 ALA A N 1
ATOM 2946 C CA . ALA A 1 377 ? -104.121 -40.209 213.244 1.00 64.00 377 ALA A CA 1
ATOM 2947 C C . ALA A 1 377 ? -103.429 -38.887 212.858 1.00 64.00 377 ALA A C 1
ATOM 2949 O O . ALA A 1 377 ? -103.552 -38.437 211.714 1.00 64.00 377 ALA A O 1
ATOM 2950 N N . ARG A 1 378 ? -102.697 -38.258 213.788 1.00 68.31 378 ARG A N 1
ATOM 2951 C CA . ARG A 1 378 ? -102.119 -36.918 213.600 1.00 68.31 378 ARG A CA 1
ATOM 2952 C C . ARG A 1 378 ? -100.864 -36.938 212.726 1.00 68.31 378 ARG A C 1
ATOM 2954 O O . ARG A 1 378 ? -100.707 -36.064 211.876 1.00 68.31 378 ARG A O 1
ATOM 2961 N N . ASP A 1 379 ? -100.026 -37.965 212.876 1.00 70.38 379 ASP A N 1
ATOM 2962 C CA . ASP A 1 379 ? -98.789 -38.132 212.097 1.00 70.38 379 ASP A CA 1
ATOM 2963 C C . ASP A 1 379 ? -99.059 -38.326 210.593 1.00 70.38 379 ASP A C 1
ATOM 2965 O O . ASP A 1 379 ? -98.333 -37.792 209.752 1.00 70.38 379 ASP A O 1
ATOM 2969 N N . VAL A 1 380 ? -100.144 -39.027 210.236 1.00 70.69 380 VAL A N 1
ATOM 2970 C CA . VAL A 1 380 ? -100.532 -39.282 208.833 1.00 70.69 380 VAL A CA 1
ATOM 2971 C C . VAL A 1 380 ? -100.920 -37.993 208.095 1.00 70.69 380 VAL A C 1
ATOM 2973 O O . VAL A 1 380 ? -100.655 -37.867 206.901 1.00 70.69 380 VAL A O 1
ATOM 2976 N N . SER A 1 381 ? -101.488 -36.999 208.787 1.00 70.12 381 SER A N 1
ATOM 2977 C CA . SER A 1 381 ? -101.856 -35.723 208.154 1.00 70.12 381 SER A CA 1
ATOM 2978 C C . SER A 1 381 ? -100.640 -34.855 207.797 1.00 70.12 381 SER A C 1
ATOM 2980 O O . SER A 1 381 ? -100.761 -33.984 206.939 1.00 70.12 381 SER A O 1
ATOM 2982 N N . LEU A 1 382 ? -99.482 -35.063 208.439 1.00 72.06 382 LEU A N 1
ATOM 2983 C CA . LEU A 1 382 ? -98.283 -34.229 208.264 1.00 72.06 382 LEU A CA 1
ATOM 2984 C C . LEU A 1 382 ? -97.371 -34.680 207.112 1.00 72.06 382 LEU A C 1
ATOM 2986 O O . LEU A 1 382 ? -96.563 -33.886 206.628 1.00 72.06 382 LEU A O 1
ATOM 2990 N N . SER A 1 383 ? -97.474 -35.933 206.657 1.00 71.81 383 SER A N 1
ATOM 2991 C CA . SER A 1 383 ? -96.699 -36.426 205.510 1.00 71.81 383 SER A CA 1
ATOM 2992 C C . SER A 1 383 ? -97.261 -35.911 204.181 1.00 71.81 383 SER A C 1
ATOM 2994 O O . SER A 1 383 ? -96.510 -35.385 203.359 1.00 71.81 383 SER A O 1
ATOM 2996 N N . LEU A 1 384 ? -98.586 -35.980 204.008 1.00 74.75 384 LEU A N 1
ATOM 2997 C CA . LEU A 1 384 ? -99.299 -35.540 202.802 1.00 74.75 384 LEU A CA 1
ATOM 2998 C C . LEU A 1 384 ? -99.134 -34.033 202.527 1.00 74.75 384 LEU A C 1
ATOM 3000 O O . LEU A 1 384 ? -99.047 -33.621 201.370 1.00 74.75 384 LEU A O 1
ATOM 3004 N N . GLU A 1 385 ? -99.029 -33.207 203.576 1.00 68.25 385 GLU A N 1
ATOM 3005 C CA . GLU A 1 385 ? -98.785 -31.760 203.446 1.00 68.25 385 GLU A CA 1
ATOM 3006 C C . GLU A 1 385 ? -97.449 -31.432 202.764 1.00 68.25 385 GLU A C 1
ATOM 3008 O O . GLU A 1 385 ? -97.362 -30.431 202.052 1.00 68.25 385 GLU A O 1
ATOM 3013 N N . ARG A 1 386 ? -96.426 -32.283 202.925 1.00 73.88 386 ARG A N 1
ATOM 3014 C CA . ARG A 1 386 ? -95.109 -32.078 202.304 1.00 73.88 386 ARG A CA 1
ATOM 3015 C C . ARG A 1 386 ? -95.108 -32.451 200.826 1.00 73.88 386 ARG A C 1
ATOM 3017 O O . ARG A 1 386 ? -94.645 -31.662 200.010 1.00 73.88 386 ARG A O 1
ATOM 3024 N N . GLU A 1 387 ? -95.674 -33.606 200.467 1.00 74.44 387 GLU A N 1
ATOM 3025 C CA . GLU A 1 387 ? -95.673 -34.053 199.065 1.00 74.44 387 GLU A CA 1
ATOM 3026 C C . GLU A 1 387 ? -96.467 -33.101 198.154 1.00 74.44 387 GLU A C 1
ATOM 3028 O O . GLU A 1 387 ? -96.089 -32.904 196.999 1.00 74.44 387 GLU A O 1
ATOM 3033 N N . LYS A 1 388 ? -97.525 -32.450 198.668 1.00 75.06 388 LYS A N 1
ATOM 3034 C CA . LYS A 1 388 ? -98.265 -31.448 197.887 1.00 75.06 388 LYS A CA 1
ATOM 3035 C C . LYS A 1 388 ? -97.357 -30.288 197.449 1.00 75.06 388 LYS A C 1
ATOM 3037 O O . LYS A 1 388 ? -97.361 -29.947 196.266 1.00 75.06 388 LYS A O 1
ATOM 3042 N N . ALA A 1 389 ? -96.572 -29.717 198.366 1.00 72.25 389 ALA A N 1
ATOM 3043 C CA . ALA A 1 389 ? -95.714 -28.561 198.087 1.00 72.25 389 ALA A CA 1
ATOM 3044 C C . ALA A 1 389 ? -94.700 -28.851 196.963 1.00 72.25 389 ALA A C 1
ATOM 3046 O O . ALA A 1 389 ? -94.672 -28.136 195.961 1.00 72.25 389 ALA A O 1
ATOM 3047 N N . ASP A 1 390 ? -93.976 -29.971 197.060 1.00 76.50 390 ASP A N 1
ATOM 3048 C CA . ASP A 1 390 ? -92.956 -30.392 196.083 1.00 76.50 390 ASP A CA 1
ATOM 3049 C C . ASP A 1 390 ? -93.506 -30.610 194.656 1.00 76.50 390 ASP A C 1
ATOM 3051 O O . ASP A 1 390 ? -92.745 -30.593 193.680 1.00 76.50 390 ASP A O 1
ATOM 3055 N N . THR A 1 391 ? -94.815 -30.857 194.508 1.00 74.75 391 THR A N 1
ATOM 3056 C CA . THR A 1 391 ? -95.468 -30.966 193.187 1.00 74.75 391 THR A CA 1
ATOM 3057 C C . THR A 1 391 ? -95.866 -29.621 192.588 1.00 74.75 391 THR A C 1
ATOM 3059 O O . THR A 1 391 ? -96.012 -29.532 191.370 1.00 74.75 391 THR A O 1
ATOM 3062 N N . GLN A 1 392 ? -96.029 -28.585 193.413 1.00 72.94 392 GLN A N 1
ATOM 3063 C CA . GLN A 1 392 ? -96.593 -27.303 192.998 1.00 72.94 392 GLN A CA 1
ATOM 3064 C C . GLN A 1 392 ? -95.519 -26.340 192.459 1.00 72.94 392 GLN A C 1
ATOM 3066 O O . GLN A 1 392 ? -95.759 -25.682 191.447 1.00 72.94 392 GLN A O 1
ATOM 3071 N N . ASP A 1 393 ? -94.312 -26.335 193.036 1.00 75.25 393 ASP A N 1
ATOM 3072 C CA . ASP A 1 393 ? -93.192 -25.506 192.549 1.00 75.25 393 ASP A CA 1
ATOM 3073 C C . ASP A 1 393 ? -92.728 -25.909 191.138 1.00 75.25 393 ASP A C 1
ATOM 3075 O O . ASP A 1 393 ? -92.523 -25.058 190.272 1.00 75.25 393 ASP A O 1
ATOM 3079 N N . LYS A 1 394 ? -92.645 -27.219 190.863 1.00 74.19 394 LYS A N 1
ATOM 3080 C CA . LYS A 1 394 ? -92.236 -27.770 189.552 1.00 74.19 394 LYS A CA 1
ATOM 3081 C C . LYS A 1 394 ? -93.181 -27.391 188.411 1.00 74.19 394 LYS A C 1
ATOM 3083 O O . LYS A 1 394 ? -92.789 -27.412 187.250 1.00 74.19 394 LYS A O 1
ATOM 3088 N N . LEU A 1 395 ? -94.428 -27.059 188.733 1.00 74.25 395 LEU A N 1
ATOM 3089 C CA . LEU A 1 395 ? -95.448 -26.698 187.754 1.00 74.25 395 LEU A CA 1
ATOM 3090 C C . LEU A 1 395 ? -95.190 -25.299 187.164 1.00 74.25 395 LEU A C 1
ATOM 3092 O O . LEU A 1 395 ? -95.296 -25.110 185.955 1.00 74.25 395 LEU A O 1
ATOM 3096 N N . LEU A 1 396 ? -94.747 -24.353 188.000 1.00 75.25 396 LEU A N 1
ATOM 3097 C CA . LEU A 1 396 ? -94.412 -22.979 187.600 1.00 75.25 396 LEU A CA 1
ATOM 3098 C C . LEU A 1 396 ? -93.166 -22.882 186.703 1.00 75.25 396 LEU A C 1
ATOM 3100 O O . LEU A 1 396 ? -93.008 -21.908 185.964 1.00 75.25 396 LEU A O 1
ATOM 3104 N N . GLU A 1 397 ? -92.263 -23.862 186.772 1.00 74.69 397 GLU A N 1
ATOM 3105 C CA . GLU A 1 397 ? -91.029 -23.874 185.979 1.00 74.69 397 GLU A CA 1
ATOM 3106 C C . GLU A 1 397 ? -91.301 -24.230 184.507 1.00 74.69 397 GLU A C 1
ATOM 3108 O O . GLU A 1 397 ? -90.828 -23.532 183.605 1.00 74.69 397 GLU A O 1
ATOM 3113 N N . PHE A 1 398 ? -92.149 -25.233 184.253 1.00 74.00 398 PHE A N 1
ATOM 3114 C CA . PHE A 1 398 ? -92.557 -25.619 182.897 1.00 74.00 398 PHE A CA 1
ATOM 3115 C C . PHE A 1 398 ? -93.436 -24.563 182.202 1.00 74.00 398 PHE A C 1
ATOM 3117 O O . PHE A 1 398 ? -93.288 -24.341 180.999 1.00 74.00 398 PHE A O 1
ATOM 3124 N N . GLU A 1 399 ? -94.314 -23.862 182.935 1.00 72.12 399 GLU A N 1
ATOM 3125 C CA . GLU A 1 399 ? -95.172 -22.814 182.350 1.00 72.12 399 GLU A CA 1
ATOM 3126 C C . GLU A 1 399 ? -94.373 -21.638 181.760 1.00 72.12 399 GLU A C 1
ATOM 3128 O O . GLU A 1 399 ? -94.791 -21.058 180.756 1.00 72.12 399 GLU A O 1
ATOM 3133 N N . LYS A 1 400 ? -93.197 -21.314 182.320 1.00 74.62 400 LYS A N 1
ATOM 3134 C CA . LYS A 1 400 ? -92.297 -20.300 181.742 1.00 74.62 400 LYS A CA 1
ATOM 3135 C C . LYS A 1 400 ? -91.704 -20.744 180.408 1.00 74.62 400 LYS A C 1
ATOM 3137 O O . LYS A 1 400 ? -91.762 -19.989 179.441 1.00 74.62 400 LYS A O 1
ATOM 3142 N N . GLN A 1 401 ? -91.169 -21.965 180.349 1.00 74.56 401 GLN A N 1
ATOM 3143 C CA . GLN A 1 401 ? -90.481 -22.487 179.161 1.00 74.56 401 GLN A CA 1
ATOM 3144 C C . GLN A 1 401 ? -91.400 -22.481 177.928 1.00 74.56 401 GLN A C 1
ATOM 3146 O O . GLN A 1 401 ? -90.987 -22.082 176.840 1.00 74.56 401 GLN A O 1
ATOM 3151 N N . ALA A 1 402 ? -92.679 -22.828 178.108 1.00 71.56 402 ALA A N 1
ATOM 3152 C CA . ALA A 1 402 ? -93.678 -22.809 177.039 1.00 71.56 402 ALA A CA 1
ATOM 3153 C C . ALA A 1 402 ? -93.964 -21.405 176.456 1.00 71.56 402 ALA A C 1
ATOM 3155 O O . ALA A 1 402 ? -94.433 -21.297 175.319 1.00 71.56 402 ALA A O 1
ATOM 3156 N N . LEU A 1 403 ? -93.702 -20.326 177.204 1.00 74.69 403 LEU A N 1
ATOM 3157 C CA . LEU A 1 403 ? -93.975 -18.953 176.768 1.00 74.69 403 LEU A CA 1
ATOM 3158 C C . LEU A 1 403 ? -92.850 -18.398 175.879 1.00 74.69 403 LEU A C 1
ATOM 3160 O O . LEU A 1 403 ? -93.143 -17.779 174.852 1.00 74.69 403 LEU A O 1
ATOM 3164 N N . ASP A 1 404 ? -91.588 -18.678 176.220 1.00 74.06 404 ASP A N 1
ATOM 3165 C CA . ASP A 1 404 ? -90.415 -18.220 175.460 1.00 74.06 404 ASP A CA 1
ATOM 3166 C C . ASP A 1 404 ? -90.359 -18.831 174.047 1.00 74.06 404 ASP A C 1
ATOM 3168 O O . ASP A 1 404 ? -90.102 -18.120 173.069 1.00 74.06 404 ASP A O 1
ATOM 3172 N N . PHE A 1 405 ? -90.686 -20.124 173.902 1.00 72.69 405 PHE A N 1
ATOM 3173 C CA . PHE A 1 405 ? -90.766 -20.780 172.587 1.00 72.69 405 PHE A CA 1
ATOM 3174 C C . PHE A 1 405 ? -91.765 -20.087 171.648 1.00 72.69 405 PHE A C 1
ATOM 3176 O O . PHE A 1 405 ? -91.454 -19.858 170.476 1.00 72.69 405 PHE A O 1
ATOM 3183 N N . ARG A 1 406 ? -92.940 -19.683 172.155 1.00 73.06 406 ARG A N 1
ATOM 3184 C CA . ARG A 1 406 ? -93.966 -19.015 171.337 1.00 73.06 406 ARG A CA 1
ATOM 3185 C C . ARG A 1 406 ? -93.467 -17.683 170.767 1.00 73.06 406 ARG A C 1
ATOM 3187 O O . ARG A 1 406 ? -93.695 -17.405 169.595 1.00 73.06 406 ARG A O 1
ATOM 3194 N N . MET A 1 407 ? -92.713 -16.909 171.550 1.00 72.62 407 MET A N 1
ATOM 3195 C CA . MET A 1 407 ? -92.143 -15.632 171.096 1.00 72.62 407 MET A CA 1
ATOM 3196 C C . MET A 1 407 ? -91.047 -15.781 170.024 1.00 72.62 407 MET A C 1
ATOM 3198 O O . MET A 1 407 ? -90.766 -14.814 169.312 1.00 72.62 407 MET A O 1
ATOM 3202 N N . SER A 1 408 ? -90.432 -16.962 169.880 1.00 74.19 408 SER A N 1
ATOM 3203 C CA . SER A 1 408 ? -89.509 -17.244 168.768 1.00 74.19 408 SER A CA 1
ATOM 3204 C C . SER A 1 408 ? -90.249 -17.568 167.467 1.00 74.19 408 SER A C 1
ATOM 3206 O O . SER A 1 408 ? -89.860 -17.072 166.409 1.00 74.19 408 SER A O 1
ATOM 3208 N N . ILE A 1 409 ? -91.344 -18.334 167.540 1.00 74.69 409 ILE A N 1
ATOM 3209 C CA . ILE A 1 409 ? -92.147 -18.736 166.371 1.00 74.69 409 ILE A CA 1
ATOM 3210 C C . ILE A 1 409 ? -92.737 -17.510 165.653 1.00 74.69 409 ILE A C 1
ATOM 3212 O O . ILE A 1 409 ? -92.627 -17.397 164.428 1.00 74.69 409 ILE A O 1
ATOM 3216 N N . ASP A 1 410 ? -93.280 -16.547 166.406 1.00 71.62 410 ASP A N 1
ATOM 3217 C CA . ASP A 1 410 ? -93.852 -15.314 165.841 1.00 71.62 410 ASP A CA 1
ATOM 3218 C C . ASP A 1 410 ? -92.811 -14.501 165.039 1.00 71.62 410 ASP A C 1
ATOM 3220 O O . ASP A 1 410 ? -93.126 -13.938 163.989 1.00 71.62 410 ASP A O 1
ATOM 3224 N N . ARG A 1 411 ? -91.545 -14.472 165.487 1.00 72.25 411 ARG A N 1
ATOM 3225 C CA . ARG A 1 411 ? -90.450 -13.763 164.794 1.00 72.25 411 ARG A CA 1
ATOM 3226 C C . ARG A 1 411 ? -90.044 -14.450 163.491 1.00 72.25 411 ARG A C 1
ATOM 3228 O O . ARG A 1 411 ? -89.930 -13.779 162.466 1.00 72.25 411 ARG A O 1
ATOM 3235 N N . LEU A 1 412 ? -89.856 -15.770 163.525 1.00 73.19 412 LEU A N 1
ATOM 3236 C CA . LEU A 1 412 ? -89.475 -16.561 162.348 1.00 73.19 412 LEU A CA 1
ATOM 3237 C C . LEU A 1 412 ? -90.539 -16.474 161.243 1.00 73.19 412 LEU A C 1
ATOM 3239 O O . LEU A 1 412 ? -90.204 -16.344 160.066 1.00 73.19 412 LEU A O 1
ATOM 3243 N N . THR A 1 413 ? -91.818 -16.454 161.629 1.00 71.81 413 THR A N 1
ATOM 3244 C CA . THR A 1 413 ? -92.953 -16.332 160.699 1.00 71.81 413 THR A CA 1
ATOM 3245 C C . THR A 1 413 ? -92.901 -15.030 159.888 1.00 71.81 413 THR A C 1
ATOM 3247 O O . THR A 1 413 ? -93.138 -15.048 158.680 1.00 71.81 413 THR A O 1
ATOM 3250 N N . VAL A 1 414 ? -92.527 -13.903 160.511 1.00 74.44 414 VAL A N 1
ATOM 3251 C CA . VAL A 1 414 ? -92.369 -12.613 159.809 1.00 74.44 414 VAL A CA 1
ATOM 3252 C C . VAL A 1 414 ? -91.177 -12.641 158.848 1.00 74.44 414 VAL A C 1
ATOM 3254 O O . VAL A 1 414 ? -91.306 -12.206 157.704 1.00 74.44 414 VAL A O 1
ATOM 3257 N N . GLN A 1 415 ? -90.035 -13.195 159.274 1.00 73.38 415 GLN A N 1
ATOM 3258 C CA . GLN A 1 415 ? -88.840 -13.286 158.424 1.00 73.38 415 GLN A CA 1
ATOM 3259 C C . GLN A 1 415 ? -89.095 -14.127 157.165 1.00 73.38 415 GLN A C 1
ATOM 3261 O O . GLN A 1 415 ? -88.718 -13.712 156.069 1.00 73.38 415 GLN A O 1
ATOM 3266 N N . HIS A 1 416 ? -89.807 -15.251 157.296 1.00 75.75 416 HIS A N 1
ATOM 3267 C CA . HIS A 1 416 ? -90.146 -16.104 156.157 1.00 75.75 416 HIS A CA 1
ATOM 3268 C C . HIS A 1 416 ? -91.025 -15.386 155.115 1.00 75.75 416 HIS A C 1
ATOM 3270 O O . HIS A 1 416 ? -90.826 -15.561 153.912 1.00 75.75 416 HIS A O 1
ATOM 3276 N N . GLY A 1 417 ? -91.955 -14.528 155.555 1.00 70.31 417 GLY A N 1
ATOM 3277 C CA . GLY A 1 417 ? -92.771 -13.704 154.658 1.00 70.31 417 GLY A CA 1
ATOM 3278 C C . GLY A 1 417 ? -91.939 -12.722 153.824 1.00 70.31 417 GLY A C 1
ATOM 3279 O O . GLY A 1 417 ? -92.140 -12.611 152.613 1.00 70.31 417 GLY A O 1
ATOM 3280 N N . GLU A 1 418 ? -90.952 -12.059 154.436 1.00 73.25 418 GLU A N 1
ATOM 3281 C CA . GLU A 1 418 ? -90.037 -11.189 153.689 1.00 73.25 418 GLU A CA 1
ATOM 3282 C C . GLU A 1 418 ? -89.162 -11.964 152.691 1.00 73.25 418 GLU A C 1
ATOM 3284 O O . GLU A 1 418 ? -88.872 -11.459 151.605 1.00 73.25 418 GLU A O 1
ATOM 3289 N N . GLU A 1 419 ? -88.705 -13.167 153.047 1.00 71.44 419 GLU A N 1
ATOM 3290 C CA . GLU A 1 419 ? -87.882 -14.002 152.165 1.00 71.44 419 GLU A CA 1
ATOM 3291 C C . GLU A 1 419 ? -88.671 -14.542 150.968 1.00 71.44 419 GLU A C 1
ATOM 3293 O O . GLU A 1 419 ? -88.161 -14.502 149.847 1.00 71.44 419 GLU A O 1
ATOM 3298 N N . GLN A 1 420 ? -89.934 -14.946 151.152 1.00 71.38 420 GLN A N 1
ATOM 3299 C CA . GLN A 1 420 ? -90.805 -15.314 150.030 1.00 71.38 420 GLN A CA 1
ATOM 3300 C C . GLN A 1 420 ? -90.989 -14.150 149.045 1.00 71.38 420 GLN A C 1
ATOM 3302 O O . GLN A 1 420 ? -90.882 -14.350 147.833 1.00 71.38 420 GLN A O 1
ATOM 3307 N N . GLN A 1 421 ? -91.201 -12.923 149.534 1.00 72.38 421 GLN A N 1
ATOM 3308 C CA . GLN A 1 421 ? -91.385 -11.769 148.650 1.00 72.38 421 GLN A CA 1
ATOM 3309 C C . GLN A 1 421 ? -90.084 -11.356 147.933 1.00 72.38 421 GLN A C 1
ATOM 3311 O O . GLN A 1 421 ? -90.129 -10.985 146.759 1.00 72.38 421 GLN A O 1
ATOM 3316 N N . LYS A 1 422 ? -88.918 -11.498 148.583 1.00 77.19 422 LYS A N 1
ATOM 3317 C CA . LYS A 1 422 ? -87.595 -11.339 147.940 1.00 77.19 422 LYS A CA 1
ATOM 3318 C C . LYS A 1 422 ? -87.359 -12.410 146.864 1.00 77.19 422 LYS A C 1
ATOM 3320 O O . LYS A 1 422 ? -86.864 -12.086 145.788 1.00 77.19 422 LYS A O 1
ATOM 3325 N N . SER A 1 423 ? -87.753 -13.659 147.122 1.00 74.94 423 SER A N 1
ATOM 3326 C CA . SER A 1 423 ? -87.666 -14.768 146.161 1.00 74.94 423 SER A CA 1
ATOM 3327 C C . SER A 1 423 ? -88.515 -14.511 144.908 1.00 74.94 423 SER A C 1
ATOM 3329 O O . SER A 1 423 ? -88.017 -14.629 143.789 1.00 74.94 423 SER A O 1
ATOM 3331 N N . ALA A 1 424 ? -89.762 -14.056 145.080 1.00 73.81 424 ALA A N 1
ATOM 3332 C CA . ALA A 1 424 ? -90.656 -13.730 143.968 1.00 73.81 424 ALA A CA 1
ATOM 3333 C C . ALA A 1 424 ? -90.114 -12.595 143.073 1.00 73.81 424 ALA A C 1
ATOM 3335 O O . ALA A 1 424 ? -90.150 -12.709 141.847 1.00 73.81 424 ALA A O 1
ATOM 3336 N N . ASP A 1 425 ? -89.567 -11.526 143.663 1.00 76.06 425 ASP A N 1
ATOM 3337 C CA . ASP A 1 425 ? -88.974 -10.415 142.903 1.00 76.06 425 ASP A CA 1
ATOM 3338 C C . ASP A 1 425 ? -87.682 -10.834 142.171 1.00 76.06 425 ASP A C 1
ATOM 3340 O O . ASP A 1 425 ? -87.474 -10.476 141.011 1.00 76.06 425 ASP A O 1
ATOM 3344 N N . LEU A 1 426 ? -86.843 -11.674 142.791 1.00 78.38 426 LEU A N 1
ATOM 3345 C CA . LEU A 1 426 ? -85.686 -12.282 142.121 1.00 78.38 426 LEU A CA 1
ATOM 3346 C C . LEU A 1 426 ? -86.102 -13.174 140.942 1.00 78.38 426 LEU A C 1
ATOM 3348 O O . LEU A 1 426 ? -85.469 -13.121 139.888 1.00 78.38 426 LEU A O 1
ATOM 3352 N N . GLN A 1 427 ? -87.176 -13.953 141.082 1.00 78.50 427 GLN A N 1
ATOM 3353 C CA . GLN A 1 427 ? -87.673 -14.827 140.019 1.00 78.50 427 GLN A CA 1
ATOM 3354 C C . GLN A 1 427 ? -88.297 -14.033 138.856 1.00 78.50 427 GLN A C 1
ATOM 3356 O O . GLN A 1 427 ? -88.097 -14.386 137.693 1.00 78.50 427 GLN A O 1
ATOM 3361 N N . ALA A 1 428 ? -88.966 -12.909 139.136 1.00 76.50 428 ALA A N 1
ATOM 3362 C CA . ALA A 1 428 ? -89.429 -11.979 138.105 1.00 76.50 428 ALA A CA 1
ATOM 3363 C C . ALA A 1 428 ? -88.257 -11.348 137.326 1.00 76.50 428 ALA A C 1
ATOM 3365 O O . ALA A 1 428 ? -88.276 -11.319 136.093 1.00 76.50 428 ALA A O 1
ATOM 3366 N N . ARG A 1 429 ? -87.200 -10.908 138.027 1.00 79.88 429 ARG A N 1
ATOM 3367 C CA . ARG A 1 42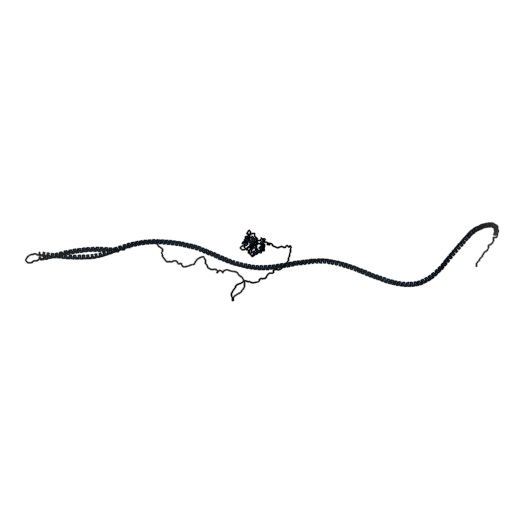9 ? -85.965 -10.386 137.407 1.00 79.88 429 ARG A CA 1
ATOM 3368 C C . ARG A 1 429 ? -85.240 -11.445 136.573 1.00 79.88 429 ARG A C 1
ATOM 3370 O O . ARG A 1 429 ? -84.743 -11.123 135.497 1.00 79.88 429 ARG A O 1
ATOM 3377 N N . LEU A 1 430 ? -85.197 -12.696 137.040 1.00 81.12 430 LEU A N 1
ATOM 3378 C CA . LEU A 1 430 ? -84.597 -13.813 136.307 1.00 81.12 430 LEU A CA 1
ATOM 3379 C C . LEU A 1 430 ? -85.321 -14.061 134.977 1.00 81.12 430 LEU A C 1
ATOM 3381 O O . LEU A 1 430 ? -84.665 -14.149 133.944 1.00 81.12 430 LEU A O 1
ATOM 3385 N N . ASN A 1 431 ? -86.656 -14.095 134.986 1.00 80.31 431 ASN A N 1
ATOM 3386 C CA . ASN A 1 431 ? -87.451 -14.289 133.771 1.00 80.31 431 ASN A CA 1
ATOM 3387 C C . ASN A 1 431 ? -87.266 -13.136 132.767 1.00 80.31 431 ASN A C 1
ATOM 3389 O O . ASN A 1 431 ? -87.098 -13.386 131.577 1.00 80.31 431 ASN A O 1
ATOM 3393 N N . ALA A 1 432 ? -87.221 -11.884 133.239 1.00 79.62 432 ALA A N 1
ATOM 3394 C CA . ALA A 1 432 ? -86.925 -10.731 132.384 1.00 79.62 432 ALA A CA 1
ATOM 3395 C C . ALA A 1 432 ? -85.505 -10.796 131.782 1.00 79.62 432 ALA A C 1
ATOM 3397 O O . ALA A 1 432 ? -85.315 -10.484 130.608 1.00 79.62 432 ALA A O 1
ATOM 3398 N N . SER A 1 433 ? -84.518 -11.251 132.563 1.00 78.50 433 SER A N 1
ATOM 3399 C CA . SER A 1 433 ? -83.142 -11.467 132.094 1.00 78.50 433 SER A CA 1
ATOM 3400 C C . SER A 1 433 ? -83.059 -12.576 131.037 1.00 78.50 433 SER A C 1
ATOM 3402 O O . SER A 1 433 ? -82.368 -12.414 130.035 1.00 78.50 433 SER A O 1
ATOM 3404 N N . LEU A 1 434 ? -83.801 -13.677 131.211 1.00 83.25 434 LEU A N 1
ATOM 3405 C CA . LEU A 1 434 ? -83.881 -14.760 130.224 1.00 83.25 434 LEU A CA 1
ATOM 3406 C C . LEU A 1 434 ? -84.492 -14.277 128.903 1.00 83.25 434 LEU A C 1
ATOM 3408 O O . LEU A 1 434 ? -83.890 -14.487 127.856 1.00 83.25 434 LEU A O 1
ATOM 3412 N N . GLN A 1 435 ? -85.609 -13.546 128.948 1.00 81.31 435 GLN A N 1
ATOM 3413 C CA . GLN A 1 435 ? -86.225 -12.978 127.743 1.00 81.31 435 GLN A CA 1
ATOM 3414 C C . GLN A 1 435 ? -85.283 -11.992 127.022 1.00 81.31 435 GLN A C 1
ATOM 3416 O O . GLN A 1 435 ? -85.203 -11.989 125.794 1.00 81.31 435 GLN A O 1
ATOM 3421 N N . GLN A 1 436 ? -84.513 -11.190 127.767 1.00 83.56 436 GLN A N 1
ATOM 3422 C CA . GLN A 1 436 ? -83.494 -10.308 127.189 1.00 83.56 436 GLN A CA 1
ATOM 3423 C C . GLN A 1 436 ? -82.327 -11.089 126.552 1.00 83.56 436 GLN A C 1
ATOM 3425 O O . GLN A 1 436 ? -81.788 -10.656 125.533 1.00 83.56 436 GLN A O 1
ATOM 3430 N N . ILE A 1 437 ? -81.940 -12.234 127.124 1.00 82.75 437 ILE A N 1
ATOM 3431 C CA . ILE A 1 437 ? -80.919 -13.136 126.568 1.00 82.75 437 ILE A CA 1
ATOM 3432 C C . ILE A 1 437 ? -81.430 -13.812 125.287 1.00 82.75 437 ILE A C 1
ATOM 3434 O O . ILE A 1 437 ? -80.697 -13.861 124.302 1.00 82.75 437 ILE A O 1
ATOM 3438 N N . GLU A 1 438 ? -82.687 -14.259 125.249 1.00 82.00 438 GLU A N 1
ATOM 3439 C CA . GLU A 1 438 ? -83.330 -14.801 124.042 1.00 82.00 438 GLU A CA 1
ATOM 3440 C C . GLU A 1 438 ? -83.401 -13.750 122.919 1.00 82.00 438 GLU A C 1
ATOM 3442 O O . GLU A 1 438 ? -83.008 -14.032 121.786 1.00 82.00 438 GLU A O 1
ATOM 3447 N N . GLU A 1 439 ? -83.795 -12.509 123.235 1.00 81.69 439 GLU A N 1
ATOM 3448 C CA . GLU A 1 439 ? -83.767 -11.385 122.287 1.00 81.69 439 GLU A CA 1
ATOM 3449 C C . GLU A 1 439 ? -82.359 -11.000 121.808 1.00 81.69 439 GLU A C 1
ATOM 3451 O O . GLU A 1 439 ? -82.222 -10.428 120.725 1.00 81.69 439 GLU A O 1
ATOM 3456 N N . GLN A 1 440 ? -81.306 -11.261 122.588 1.00 81.69 440 GLN A N 1
ATOM 3457 C CA . GLN A 1 440 ? -79.932 -11.057 122.125 1.00 81.69 440 GLN A CA 1
ATOM 3458 C C . GLN A 1 440 ? -79.435 -12.231 121.281 1.00 81.69 440 GLN A C 1
ATOM 3460 O O . GLN A 1 440 ? -78.793 -11.992 120.261 1.00 81.69 440 GLN A O 1
ATOM 3465 N N . HIS A 1 441 ? -79.778 -13.474 121.630 1.00 83.62 441 HIS A N 1
ATOM 3466 C CA . HIS A 1 441 ? -79.434 -14.642 120.822 1.00 83.62 441 HIS A CA 1
ATOM 3467 C C . HIS A 1 441 ? -80.056 -14.585 119.425 1.00 83.62 441 HIS A C 1
ATOM 3469 O O . HIS A 1 441 ? -79.334 -14.810 118.457 1.00 83.62 441 HIS A O 1
ATOM 3475 N N . THR A 1 442 ? -81.337 -14.223 119.287 1.00 84.00 442 THR A N 1
ATOM 3476 C CA . THR A 1 442 ? -81.963 -14.083 117.958 1.00 84.00 442 THR A CA 1
ATOM 3477 C C . THR A 1 442 ? -81.230 -13.046 117.107 1.00 84.00 442 THR A C 1
ATOM 3479 O O . THR A 1 442 ? -80.759 -13.380 116.021 1.00 84.00 442 THR A O 1
ATOM 3482 N N . ARG A 1 443 ? -81.002 -11.836 117.637 1.00 84.00 443 ARG A N 1
ATOM 3483 C CA . ARG A 1 443 ? -80.253 -10.766 116.947 1.00 84.00 443 ARG A CA 1
ATOM 3484 C C . ARG A 1 443 ? -78.825 -11.175 116.568 1.00 84.00 443 ARG A C 1
ATOM 3486 O O . ARG A 1 443 ? -78.355 -10.789 115.501 1.00 84.00 443 ARG A O 1
ATOM 3493 N N . ILE A 1 444 ? -78.136 -11.948 117.414 1.00 84.38 444 ILE A N 1
ATOM 3494 C CA . ILE A 1 444 ? -76.803 -12.493 117.105 1.00 84.38 444 ILE A CA 1
ATOM 3495 C C . ILE A 1 444 ? -76.902 -13.493 115.950 1.00 84.38 444 ILE A C 1
ATOM 3497 O O . ILE A 1 444 ? -76.202 -13.318 114.957 1.00 84.38 444 ILE A O 1
ATOM 3501 N N . THR A 1 445 ? -77.817 -14.467 116.008 1.00 82.94 445 THR A N 1
ATOM 3502 C CA . THR A 1 445 ? -77.984 -15.453 114.923 1.00 82.94 445 THR A CA 1
ATOM 3503 C C . THR A 1 445 ? -78.410 -14.817 113.595 1.00 82.94 445 THR A C 1
ATOM 3505 O O . THR A 1 445 ? -77.974 -15.261 112.535 1.00 82.94 445 THR A O 1
ATOM 3508 N N . GLU A 1 446 ? -79.194 -13.734 113.624 1.00 83.56 446 GLU A N 1
ATOM 3509 C CA . GLU A 1 446 ? -79.533 -12.945 112.434 1.00 83.56 446 GLU A CA 1
ATOM 3510 C C . GLU A 1 446 ? -78.311 -12.195 111.874 1.00 83.56 446 GLU A C 1
ATOM 3512 O O . GLU A 1 446 ? -78.092 -12.207 110.662 1.00 83.56 446 GLU A O 1
ATOM 3517 N N . GLN A 1 447 ? -77.472 -11.593 112.729 1.00 84.00 447 GLN A N 1
ATOM 3518 C CA . GLN A 1 447 ? -76.213 -10.968 112.297 1.00 84.00 447 GLN A CA 1
ATOM 3519 C C . GLN A 1 447 ? -75.195 -11.980 111.759 1.00 84.00 447 GLN A C 1
ATOM 3521 O O . GLN A 1 447 ? -74.488 -11.675 110.800 1.00 84.00 447 GLN A O 1
ATOM 3526 N N . GLU A 1 448 ? -75.109 -13.170 112.348 1.00 83.62 448 GLU A N 1
ATOM 3527 C CA . GLU A 1 448 ? -74.237 -14.251 111.881 1.00 83.62 448 GLU A CA 1
ATOM 3528 C C . GLU A 1 448 ? -74.717 -14.803 110.534 1.00 83.62 448 GLU A C 1
ATOM 3530 O O . GLU A 1 448 ? -73.911 -14.946 109.617 1.00 83.62 448 GLU A O 1
ATOM 3535 N N . ALA A 1 449 ? -76.028 -15.004 110.356 1.00 81.88 449 ALA A N 1
ATOM 3536 C CA . ALA A 1 449 ? -76.610 -15.413 109.077 1.00 81.88 449 ALA A CA 1
ATOM 3537 C C . ALA A 1 449 ? -76.449 -14.351 107.972 1.00 81.88 449 ALA A C 1
ATOM 3539 O O . ALA A 1 449 ? -76.235 -14.704 106.811 1.00 81.88 449 ALA A O 1
ATOM 3540 N N . LEU A 1 450 ? -76.525 -13.057 108.309 1.00 86.25 450 LEU A N 1
ATOM 3541 C CA . LEU A 1 450 ? -76.238 -11.966 107.369 1.00 86.25 450 LEU A CA 1
ATOM 3542 C C . LEU A 1 450 ? -74.757 -11.938 106.978 1.00 86.25 450 LEU A C 1
ATOM 3544 O O . LEU A 1 450 ? -74.449 -11.970 105.790 1.00 86.25 450 LEU A O 1
ATOM 3548 N N . ARG A 1 451 ? -73.842 -11.975 107.954 1.00 85.31 451 ARG A N 1
ATOM 3549 C CA . ARG A 1 451 ? -72.391 -12.004 107.701 1.00 85.31 451 ARG A CA 1
ATOM 3550 C C . ARG A 1 451 ? -71.943 -13.236 106.924 1.00 85.31 451 ARG A C 1
ATOM 3552 O O . ARG A 1 451 ? -71.014 -13.138 106.128 1.00 85.31 451 ARG A O 1
ATOM 3559 N N . LEU A 1 452 ? -72.586 -14.385 107.139 1.00 86.75 452 LEU A N 1
ATOM 3560 C CA . LEU A 1 452 ? -72.317 -15.589 106.361 1.00 86.75 452 LEU A CA 1
ATOM 3561 C C . LEU A 1 452 ? -72.693 -15.376 104.889 1.00 86.75 452 LEU A C 1
ATOM 3563 O O . LEU A 1 452 ? -71.862 -15.642 104.031 1.00 86.75 452 LEU A O 1
ATOM 3567 N N . ARG A 1 453 ? -73.869 -14.800 104.598 1.00 84.75 453 ARG A N 1
ATOM 3568 C CA . ARG A 1 453 ? -74.275 -14.455 103.221 1.00 84.75 453 ARG A CA 1
ATOM 3569 C C . ARG A 1 453 ? -73.355 -13.421 102.577 1.00 84.75 453 ARG A C 1
ATOM 3571 O O . ARG A 1 453 ? -72.928 -13.626 101.450 1.00 84.75 453 ARG A O 1
ATOM 3578 N N . GLU A 1 454 ? -73.000 -12.351 103.291 1.00 86.88 454 GLU A N 1
ATOM 3579 C CA . GLU A 1 454 ? -72.032 -11.349 102.811 1.00 86.88 454 GLU A CA 1
ATOM 3580 C C . GLU A 1 454 ? -70.674 -12.003 102.485 1.00 86.88 454 GLU A C 1
ATOM 3582 O O . GLU A 1 454 ? -70.063 -11.710 101.458 1.00 86.88 454 GLU A O 1
ATOM 3587 N N . SER A 1 455 ? -70.220 -12.945 103.320 1.00 83.69 455 SER A N 1
ATOM 3588 C CA . SER A 1 455 ? -68.997 -13.726 103.098 1.00 83.69 455 SER A CA 1
ATOM 3589 C C . SER A 1 455 ? -69.112 -14.694 101.909 1.00 83.69 455 SER A C 1
ATOM 3591 O O . SER A 1 455 ? -68.166 -14.823 101.134 1.00 83.69 455 SER A O 1
ATOM 3593 N N . GLU A 1 456 ? -70.262 -15.345 101.720 1.00 87.12 456 GLU A N 1
ATOM 3594 C CA . GLU A 1 456 ? -70.542 -16.240 100.587 1.00 87.12 456 GLU A CA 1
ATOM 3595 C C . GLU A 1 456 ? -70.633 -15.471 99.257 1.00 87.12 456 GLU A C 1
ATOM 3597 O O . GLU A 1 456 ? -70.050 -15.898 98.259 1.00 87.12 456 GLU A O 1
ATOM 3602 N N . GLU A 1 457 ? -71.272 -14.297 99.236 1.00 86.06 457 GLU A N 1
ATOM 3603 C CA . GLU A 1 457 ? -71.308 -13.398 98.074 1.00 86.06 457 GLU A CA 1
ATOM 3604 C C . GLU A 1 457 ? -69.910 -12.834 97.748 1.00 86.06 457 GLU A C 1
ATOM 3606 O O . GLU A 1 457 ? -69.491 -12.810 96.582 1.00 86.06 457 GLU A O 1
ATOM 3611 N N . HIS A 1 458 ? -69.127 -12.447 98.761 1.00 87.00 458 HIS A N 1
ATOM 3612 C CA . HIS A 1 458 ? -67.729 -12.051 98.568 1.00 87.00 458 HIS A CA 1
ATOM 3613 C C . HIS A 1 458 ? -66.846 -13.209 98.072 1.00 87.00 458 HIS A C 1
ATOM 3615 O O . HIS A 1 458 ? -66.021 -13.006 97.179 1.00 87.00 458 HIS A O 1
ATOM 3621 N N . ALA A 1 459 ? -67.037 -14.431 98.572 1.00 87.06 459 ALA A N 1
ATOM 3622 C CA . ALA A 1 459 ? -66.336 -15.612 98.072 1.00 87.06 459 ALA A CA 1
ATOM 3623 C C . ALA A 1 459 ? -66.702 -15.916 96.608 1.00 87.06 459 ALA A C 1
ATOM 3625 O O . ALA A 1 459 ? -65.809 -16.150 95.792 1.00 87.06 459 ALA A O 1
ATOM 3626 N N . ALA A 1 460 ? -67.987 -15.837 96.247 1.00 87.38 460 ALA A N 1
ATOM 3627 C CA . ALA A 1 460 ? -68.459 -16.046 94.880 1.00 87.38 460 ALA A CA 1
ATOM 3628 C C . ALA A 1 460 ? -67.881 -15.008 93.900 1.00 87.38 460 ALA A C 1
ATOM 3630 O O . ALA A 1 460 ? -67.399 -15.377 92.828 1.00 87.38 460 ALA A O 1
ATOM 3631 N N . THR A 1 461 ? -67.864 -13.723 94.276 1.00 89.19 461 THR A N 1
ATOM 3632 C CA . THR A 1 461 ? -67.275 -12.650 93.448 1.00 89.19 461 THR A CA 1
ATOM 3633 C C . THR A 1 461 ? -65.753 -12.756 93.313 1.00 89.19 461 THR A C 1
ATOM 3635 O O . THR A 1 461 ? -65.212 -12.480 92.240 1.00 89.19 461 THR A O 1
ATOM 3638 N N . LEU A 1 462 ? -65.047 -13.235 94.341 1.00 89.50 462 LEU A N 1
ATOM 3639 C CA . LEU A 1 462 ? -63.631 -13.604 94.230 1.00 89.50 462 LEU A CA 1
ATOM 3640 C C . LEU A 1 462 ? -63.421 -14.813 93.302 1.00 89.50 462 LEU A C 1
ATOM 3642 O O . LEU A 1 462 ? -62.444 -14.851 92.553 1.00 89.50 462 LEU A O 1
ATOM 3646 N N . GLU A 1 463 ? -64.328 -15.794 93.300 1.00 88.69 463 GLU A N 1
ATOM 3647 C CA . GLU A 1 463 ? -64.226 -16.966 92.424 1.00 88.69 463 GLU A CA 1
ATOM 3648 C C . GLU A 1 463 ? -64.545 -16.647 90.950 1.00 88.69 463 GLU A C 1
ATOM 3650 O O . GLU A 1 463 ? -63.965 -17.270 90.053 1.00 88.69 463 GLU A O 1
ATOM 3655 N N . THR A 1 464 ? -65.407 -15.661 90.663 1.00 91.00 464 THR A N 1
ATOM 3656 C CA . THR A 1 464 ? -65.602 -15.151 89.292 1.00 91.00 464 THR A CA 1
ATOM 3657 C C . THR A 1 464 ? -64.406 -14.325 88.829 1.00 91.00 464 THR A C 1
ATOM 3659 O O . THR A 1 464 ? -63.854 -14.635 87.775 1.00 91.00 464 THR A O 1
ATOM 3662 N N . GLN A 1 465 ? -63.906 -13.385 89.642 1.00 91.31 465 GLN A N 1
ATOM 3663 C CA . GLN A 1 465 ? -62.684 -12.624 89.329 1.00 91.31 465 GLN A CA 1
ATOM 3664 C C . GLN A 1 465 ? -61.477 -13.545 89.085 1.00 91.31 465 GLN A C 1
ATOM 3666 O O . GLN A 1 465 ? -60.691 -13.325 88.166 1.00 91.31 465 GLN A O 1
ATOM 3671 N N . LYS A 1 466 ? -61.350 -14.633 89.857 1.00 92.81 466 LYS A N 1
ATOM 3672 C CA . LYS A 1 466 ? -60.321 -15.664 89.653 1.00 92.81 466 LYS A CA 1
ATOM 3673 C C . LYS A 1 466 ? -60.485 -16.415 88.325 1.00 92.81 466 LYS A C 1
ATOM 3675 O O . LYS A 1 466 ? -59.478 -16.729 87.692 1.00 92.81 466 LYS A O 1
ATOM 3680 N N . ARG A 1 467 ? -61.717 -16.706 87.882 1.00 90.06 467 ARG A N 1
ATOM 3681 C CA . ARG A 1 467 ? -61.964 -17.296 86.549 1.00 90.06 467 ARG A CA 1
ATOM 3682 C C . ARG A 1 467 ? -61.593 -16.326 85.432 1.00 90.06 467 ARG A C 1
ATOM 3684 O O . ARG A 1 467 ? -60.884 -16.730 84.517 1.00 90.06 467 ARG A O 1
ATOM 3691 N N . GLU A 1 468 ? -62.011 -15.069 85.534 1.00 91.94 468 GLU A N 1
ATOM 3692 C CA . GLU A 1 468 ? -61.706 -14.019 84.554 1.00 91.94 468 GLU A CA 1
ATOM 3693 C C . GLU A 1 468 ? -60.192 -13.780 84.437 1.00 91.94 468 GLU A C 1
ATOM 3695 O O . GLU A 1 468 ? -59.650 -13.773 83.332 1.00 91.94 468 GLU A O 1
ATOM 3700 N N . ALA A 1 469 ? -59.484 -13.685 85.568 1.00 90.19 469 ALA A N 1
ATOM 3701 C CA . ALA A 1 469 ? -58.029 -13.542 85.600 1.00 90.19 469 ALA A CA 1
ATOM 3702 C C . ALA A 1 469 ? -57.300 -14.753 84.989 1.00 90.19 469 ALA A C 1
ATOM 3704 O O . ALA A 1 469 ? -56.355 -14.576 84.221 1.00 90.19 469 ALA A O 1
ATOM 3705 N N . ASN A 1 470 ? -57.753 -15.980 85.272 1.00 91.88 470 ASN A N 1
ATOM 3706 C CA . ASN A 1 470 ? -57.197 -17.186 84.650 1.00 91.88 470 ASN A CA 1
ATOM 3707 C C . ASN A 1 470 ? -57.446 -17.210 83.132 1.00 91.88 470 ASN A C 1
ATOM 3709 O O . ASN A 1 470 ? -56.527 -17.495 82.370 1.00 91.88 470 ASN A O 1
ATOM 3713 N N . GLN A 1 471 ? -58.651 -16.853 82.679 1.00 93.44 471 GLN A N 1
ATOM 3714 C CA . GLN A 1 471 ? -58.980 -16.794 81.252 1.00 93.44 471 GLN A CA 1
ATOM 3715 C C . GLN A 1 471 ? -58.153 -15.724 80.517 1.00 93.44 471 GLN A C 1
ATOM 3717 O O . GLN A 1 471 ? -57.693 -15.960 79.401 1.00 93.44 471 GLN A O 1
ATOM 3722 N N . ALA A 1 472 ? -57.895 -14.576 81.151 1.00 92.12 472 ALA A N 1
ATOM 3723 C CA . ALA A 1 472 ? -56.984 -13.564 80.622 1.00 92.12 472 ALA A CA 1
ATOM 3724 C C . ALA A 1 472 ? -55.530 -14.070 80.538 1.00 92.12 472 ALA A C 1
ATOM 3726 O O . ALA A 1 472 ? -54.850 -13.810 79.545 1.00 92.12 472 ALA A O 1
ATOM 3727 N N . LEU A 1 473 ? -55.057 -14.830 81.534 1.00 94.00 473 LEU A N 1
ATOM 3728 C CA . LEU A 1 473 ? -53.725 -15.447 81.515 1.00 94.00 473 LEU A CA 1
ATOM 3729 C C . LEU A 1 473 ? -53.576 -16.502 80.410 1.00 94.00 473 LEU A C 1
ATOM 3731 O O . LEU A 1 473 ? -52.524 -16.552 79.773 1.00 94.00 473 LEU A O 1
ATOM 3735 N N . ASP A 1 474 ? -54.600 -17.316 80.152 1.00 92.88 474 ASP A N 1
ATOM 3736 C CA . ASP A 1 474 ? -54.558 -18.315 79.078 1.00 92.88 474 ASP A CA 1
ATOM 3737 C C . ASP A 1 474 ? -54.669 -17.674 77.679 1.00 92.88 474 ASP A C 1
ATOM 3739 O O . ASP A 1 474 ? -53.959 -18.095 76.765 1.00 92.88 474 ASP A O 1
ATOM 3743 N N . ASN A 1 475 ? -55.424 -16.578 77.521 1.00 92.75 475 ASN A N 1
ATOM 3744 C CA . ASN A 1 475 ? -55.388 -15.764 76.297 1.00 92.75 475 ASN A CA 1
ATOM 3745 C C . ASN A 1 475 ? -53.979 -15.190 76.040 1.00 92.75 475 ASN A C 1
ATOM 3747 O O . ASN A 1 475 ? -53.426 -15.364 74.954 1.00 92.75 475 ASN A O 1
ATOM 3751 N N . LEU A 1 476 ? -53.359 -14.572 77.055 1.00 93.94 476 LEU A N 1
ATOM 3752 C CA . LEU A 1 476 ? -51.999 -14.017 76.965 1.00 93.94 476 LEU A CA 1
ATOM 3753 C C . LEU A 1 476 ? -50.926 -15.095 76.725 1.00 93.94 476 LEU A C 1
ATOM 3755 O O . LEU A 1 476 ? -49.892 -14.815 76.117 1.00 93.94 476 LEU A O 1
ATOM 3759 N N . ARG A 1 477 ? -51.157 -16.339 77.168 1.00 94.19 477 ARG A N 1
ATOM 3760 C CA . ARG A 1 477 ? -50.315 -17.493 76.812 1.00 94.19 477 ARG A CA 1
ATOM 3761 C C . ARG A 1 477 ? -50.431 -17.837 75.331 1.00 94.19 477 ARG A C 1
ATOM 3763 O O . ARG A 1 477 ? -49.395 -17.961 74.688 1.00 94.19 477 ARG A O 1
ATOM 3770 N N . GLY A 1 478 ? -51.645 -17.914 74.784 1.00 93.06 478 GLY A N 1
ATOM 3771 C CA . GLY A 1 478 ? -51.861 -18.151 73.351 1.00 93.06 478 GLY A CA 1
ATOM 3772 C C . GLY A 1 478 ? -51.250 -17.054 72.469 1.00 93.06 478 GLY A C 1
ATOM 3773 O O . GLY A 1 478 ? -50.549 -17.346 71.498 1.00 93.06 478 GLY A O 1
ATOM 3774 N N . GLU A 1 479 ? -51.421 -15.782 72.842 1.00 95.06 479 GLU A N 1
ATOM 3775 C CA . GLU A 1 479 ? -50.740 -14.660 72.178 1.00 95.06 479 GLU A CA 1
ATOM 3776 C C . GLU A 1 479 ? -49.213 -14.814 72.240 1.00 95.06 479 GLU A C 1
ATOM 3778 O O . GLU A 1 479 ? -48.537 -14.713 71.215 1.00 95.06 479 GLU A O 1
ATOM 3783 N N . ARG A 1 480 ? -48.652 -15.144 73.411 1.00 95.88 480 ARG A N 1
ATOM 3784 C CA . ARG A 1 480 ? -47.210 -15.383 73.564 1.00 95.88 480 ARG A CA 1
ATOM 3785 C C . ARG A 1 480 ? -46.709 -16.558 72.717 1.00 95.88 480 ARG A C 1
ATOM 3787 O O . ARG A 1 480 ? -45.619 -16.454 72.162 1.00 95.88 480 ARG A O 1
ATOM 3794 N N . GLU A 1 481 ? -47.464 -17.648 72.604 1.00 94.75 481 GLU A N 1
ATOM 3795 C CA . GLU A 1 481 ? -47.100 -18.791 71.758 1.00 94.75 481 GLU A CA 1
ATOM 3796 C C . GLU A 1 481 ? -47.105 -18.413 70.270 1.00 94.75 481 GLU A C 1
ATOM 3798 O O . GLU A 1 481 ? -46.116 -18.671 69.585 1.00 94.75 481 GLU A O 1
ATOM 3803 N N . THR A 1 482 ? -48.134 -17.709 69.782 1.00 95.31 482 THR A N 1
ATOM 3804 C CA . THR A 1 482 ? -48.177 -17.246 68.376 1.00 95.31 482 THR A CA 1
ATOM 3805 C C . THR A 1 482 ? -47.092 -16.215 68.041 1.00 95.31 482 THR A C 1
ATOM 3807 O O . THR A 1 482 ? -46.542 -16.225 66.936 1.00 95.31 482 THR A O 1
ATOM 3810 N N . LEU A 1 483 ? -46.721 -15.355 68.996 1.00 95.56 483 LEU A N 1
ATOM 3811 C CA . LEU A 1 483 ? -45.558 -14.476 68.865 1.00 95.56 483 LEU A CA 1
ATOM 3812 C C . LEU A 1 483 ? -44.251 -15.280 68.853 1.00 95.56 483 LEU A C 1
ATOM 3814 O O . LEU A 1 483 ? -43.382 -14.999 68.033 1.00 95.56 483 LEU A O 1
ATOM 3818 N N . SER A 1 484 ? -44.126 -16.308 69.698 1.00 96.19 484 SER A N 1
ATOM 3819 C CA . SER A 1 484 ? -42.950 -17.183 69.738 1.00 96.19 484 SER A CA 1
ATOM 3820 C C . SER A 1 484 ? -42.746 -17.935 68.421 1.00 96.19 484 SER A C 1
ATOM 3822 O O . SER A 1 484 ? -41.623 -17.975 67.927 1.00 96.19 484 SER A O 1
ATOM 3824 N N . THR A 1 485 ? -43.805 -18.486 67.813 1.00 96.38 485 THR A N 1
ATOM 3825 C CA . THR A 1 485 ? -43.699 -19.141 66.496 1.00 96.38 485 THR A CA 1
ATOM 3826 C C . THR A 1 485 ? -43.333 -18.151 65.394 1.00 96.38 485 THR A C 1
ATOM 3828 O O . THR A 1 485 ? -42.547 -18.471 64.511 1.00 96.38 485 THR A O 1
ATOM 3831 N N . ARG A 1 486 ? -43.852 -16.919 65.451 1.00 97.38 486 ARG A N 1
ATOM 3832 C CA . ARG A 1 486 ? -43.534 -15.902 64.441 1.00 97.38 486 ARG A CA 1
ATOM 3833 C C . ARG A 1 486 ? -42.117 -15.339 64.585 1.00 97.38 486 ARG A C 1
ATOM 3835 O O . ARG A 1 486 ? -41.525 -14.932 63.589 1.00 97.38 486 ARG A O 1
ATOM 3842 N N . ILE A 1 487 ? -41.562 -15.327 65.798 1.00 96.94 487 ILE A N 1
ATOM 3843 C CA . ILE A 1 487 ? -40.145 -15.021 66.029 1.00 96.94 487 ILE A CA 1
ATOM 3844 C C . ILE A 1 487 ? -39.273 -16.098 65.374 1.00 96.94 487 ILE A C 1
ATOM 3846 O O . ILE A 1 487 ? -38.416 -15.741 64.572 1.00 96.94 487 ILE A O 1
ATOM 3850 N N . THR A 1 488 ? -39.544 -17.390 65.598 1.00 96.00 488 THR A N 1
ATOM 3851 C CA . THR A 1 488 ? -38.731 -18.465 64.999 1.00 96.00 488 THR A CA 1
ATOM 3852 C C . THR A 1 488 ? -38.851 -18.541 63.471 1.00 96.00 488 THR A C 1
ATOM 3854 O O . THR A 1 488 ? -37.869 -18.853 62.794 1.00 96.00 488 THR A O 1
ATOM 3857 N N . GLU A 1 489 ? -40.003 -18.179 62.893 1.00 96.25 489 GLU A N 1
ATOM 3858 C CA . GLU A 1 489 ? -40.131 -17.971 61.442 1.00 96.25 489 GLU A CA 1
ATOM 3859 C C . GLU A 1 489 ? -39.229 -16.832 60.940 1.00 96.25 489 GLU A C 1
ATOM 3861 O O . GLU A 1 489 ? -38.509 -17.014 59.960 1.00 96.25 489 GLU A O 1
ATOM 3866 N N . LEU A 1 490 ? -39.221 -15.675 61.614 1.00 96.25 490 LEU A N 1
ATOM 3867 C CA . LEU A 1 490 ? -38.393 -14.523 61.234 1.00 96.25 490 LEU A CA 1
ATOM 3868 C C . LEU A 1 490 ? -36.891 -14.777 61.431 1.00 96.25 490 LEU A C 1
ATOM 3870 O O . LEU A 1 490 ? -36.091 -14.326 60.615 1.00 96.25 490 LEU A O 1
ATOM 3874 N N . GLU A 1 491 ? -36.498 -15.515 62.469 1.00 97.25 491 GLU A N 1
ATOM 3875 C CA . GLU A 1 491 ? -35.112 -15.945 62.699 1.00 97.25 491 GLU A CA 1
ATOM 3876 C C . GLU A 1 491 ? -34.619 -16.860 61.570 1.00 97.25 491 GLU A C 1
ATOM 3878 O O . GLU A 1 491 ? -33.510 -16.674 61.058 1.00 97.25 491 GLU A O 1
ATOM 3883 N N . LYS A 1 492 ? -35.467 -17.787 61.103 1.00 97.19 492 LYS A N 1
ATOM 3884 C CA . LYS A 1 492 ? -35.175 -18.596 59.915 1.00 97.19 492 LYS A CA 1
ATOM 3885 C C . LYS A 1 492 ? -35.068 -17.730 58.655 1.00 97.19 492 LYS A C 1
ATOM 3887 O O . LYS A 1 492 ? -34.093 -17.855 57.918 1.00 97.19 492 LYS A O 1
ATOM 3892 N N . ASP A 1 493 ? -36.026 -16.833 58.428 1.00 97.12 493 ASP A N 1
ATOM 3893 C CA . ASP A 1 493 ? -36.058 -15.945 57.258 1.00 97.12 493 ASP A CA 1
ATOM 3894 C C . ASP A 1 493 ? -34.813 -15.035 57.197 1.00 97.12 493 ASP A C 1
ATOM 3896 O O . ASP A 1 493 ? -34.287 -14.749 56.121 1.00 97.12 493 ASP A O 1
ATOM 3900 N N . LEU A 1 494 ? -34.298 -14.610 58.358 1.00 97.12 494 LEU A N 1
ATOM 3901 C CA . LEU A 1 494 ? -33.032 -13.886 58.492 1.00 97.12 494 LEU A CA 1
ATOM 3902 C C . LEU A 1 494 ? -31.816 -14.777 58.202 1.00 97.12 494 LEU A C 1
ATOM 3904 O O . LEU A 1 494 ? -30.912 -14.330 57.496 1.00 97.12 494 LEU A O 1
ATOM 3908 N N . SER A 1 495 ? -31.800 -16.025 58.678 1.00 96.50 495 SER A N 1
ATOM 3909 C CA . SER A 1 495 ? -30.740 -17.000 58.374 1.00 96.50 495 SER A CA 1
ATOM 3910 C C . SER A 1 495 ? -30.645 -17.290 56.869 1.00 96.50 495 SER A C 1
ATOM 3912 O O . SER A 1 495 ? -29.579 -17.135 56.270 1.00 96.50 495 SER A O 1
ATOM 3914 N N . ASP A 1 496 ? -31.774 -17.590 56.218 1.00 96.81 496 ASP A N 1
ATOM 3915 C CA . ASP A 1 496 ? -31.844 -17.857 54.774 1.00 96.81 496 ASP A CA 1
ATOM 3916 C C . ASP A 1 496 ? -31.402 -16.632 53.942 1.00 96.81 496 ASP A C 1
ATOM 3918 O O . ASP A 1 496 ? -30.704 -16.768 52.931 1.00 96.81 496 ASP A O 1
ATOM 3922 N N . ARG A 1 497 ? -31.725 -15.408 54.392 1.00 96.94 497 ARG A N 1
ATOM 3923 C CA . ARG A 1 497 ? -31.214 -14.162 53.787 1.00 96.94 497 ARG A CA 1
ATOM 3924 C C . ARG A 1 497 ? -29.712 -13.981 54.003 1.00 96.94 497 ARG A C 1
ATOM 3926 O O . ARG A 1 497 ? -29.029 -13.583 53.063 1.00 96.94 497 ARG A O 1
ATOM 3933 N N . ASN A 1 498 ? -29.191 -14.285 55.190 1.00 97.75 498 ASN A N 1
ATOM 3934 C CA . ASN A 1 498 ? -27.766 -14.166 55.502 1.00 97.75 498 ASN A CA 1
ATOM 3935 C C . ASN A 1 498 ? -26.923 -15.135 54.651 1.00 97.75 498 ASN A C 1
ATOM 3937 O O . ASN A 1 498 ? -25.932 -14.730 54.050 1.00 97.75 498 ASN A O 1
ATOM 3941 N N . ASN A 1 499 ? -27.392 -16.377 54.489 1.00 96.94 499 ASN A N 1
ATOM 3942 C CA . ASN A 1 499 ? -26.791 -17.379 53.599 1.00 96.94 499 ASN A CA 1
ATOM 3943 C C . ASN A 1 499 ? -26.808 -16.944 52.120 1.00 96.94 499 ASN A C 1
ATOM 3945 O O . ASN A 1 499 ? -25.892 -17.247 51.355 1.00 96.94 499 ASN A O 1
ATOM 3949 N N . ARG A 1 500 ? -27.832 -16.189 51.699 1.00 97.88 500 ARG A N 1
ATOM 3950 C CA . ARG A 1 500 ? -27.889 -15.597 50.355 1.00 97.88 500 ARG A CA 1
ATOM 3951 C C . ARG A 1 500 ? -26.950 -14.396 50.192 1.00 97.88 500 ARG A C 1
ATOM 3953 O O . ARG A 1 500 ? -26.420 -14.205 49.100 1.00 97.88 500 ARG A O 1
ATOM 3960 N N . ILE A 1 501 ? -26.736 -13.602 51.243 1.00 97.88 501 ILE A N 1
ATOM 3961 C CA . ILE A 1 501 ? -25.778 -12.485 51.238 1.00 97.88 501 ILE A CA 1
ATOM 3962 C C . ILE A 1 501 ? -24.351 -13.021 51.093 1.00 97.88 501 ILE A C 1
ATOM 3964 O O . ILE A 1 501 ? -23.657 -12.605 50.170 1.00 97.88 501 ILE A O 1
ATOM 3968 N N . THR A 1 502 ? -23.940 -14.006 51.897 1.00 96.94 502 THR A N 1
ATOM 3969 C CA . THR A 1 502 ? -22.590 -14.596 51.798 1.00 96.94 502 THR A CA 1
ATOM 3970 C C . THR A 1 502 ? -22.343 -15.287 50.451 1.00 96.94 502 THR A C 1
ATOM 3972 O O . THR A 1 502 ? -21.235 -15.220 49.917 1.00 96.94 502 THR A O 1
ATOM 3975 N N . GLY A 1 503 ? -23.377 -15.878 49.839 1.00 96.88 503 GLY A N 1
ATOM 3976 C CA . GLY A 1 503 ? -23.324 -16.347 48.450 1.00 96.88 503 GLY A CA 1
ATOM 3977 C C . GLY A 1 503 ? -23.025 -15.220 47.451 1.00 96.88 503 GLY A C 1
ATOM 3978 O O . GLY A 1 503 ? -22.096 -15.334 46.654 1.00 96.88 503 GLY A O 1
ATOM 3979 N N . LEU A 1 504 ? -23.758 -14.103 47.533 1.00 96.81 504 LEU A N 1
ATOM 3980 C CA . LEU A 1 504 ? -23.549 -12.934 46.667 1.00 96.81 504 LEU A CA 1
ATOM 3981 C C . LEU A 1 504 ? -22.186 -12.256 46.891 1.00 96.81 504 LEU A C 1
ATOM 3983 O O . LEU A 1 504 ? -21.568 -11.810 45.930 1.00 96.81 504 LEU A O 1
ATOM 3987 N N . GLU A 1 505 ? -21.683 -12.212 48.125 1.00 97.88 505 GLU A N 1
ATOM 3988 C CA . GLU A 1 505 ? -20.335 -11.712 48.430 1.00 97.88 505 GLU A CA 1
ATOM 3989 C C . GLU A 1 505 ? -19.236 -12.554 47.770 1.00 97.88 505 GLU A C 1
ATOM 3991 O O . GLU A 1 505 ? -18.208 -12.017 47.358 1.00 97.88 505 GLU A O 1
ATOM 3996 N N . ASN A 1 506 ? -19.431 -13.869 47.661 1.00 97.12 506 ASN A N 1
ATOM 3997 C CA . ASN A 1 506 ? -18.479 -14.756 46.995 1.00 97.12 506 ASN A CA 1
ATOM 3998 C C . ASN A 1 506 ? -18.568 -14.639 45.464 1.00 97.12 506 ASN A C 1
ATOM 4000 O O . ASN A 1 506 ? -17.529 -14.584 44.805 1.00 97.12 506 ASN A O 1
ATOM 4004 N N . ASP A 1 507 ? -19.775 -14.485 44.909 1.00 97.81 507 ASP A N 1
ATOM 4005 C CA . ASP A 1 507 ? -19.990 -14.122 43.500 1.00 97.81 507 ASP A CA 1
ATOM 4006 C C . ASP A 1 507 ? -19.315 -12.788 43.135 1.00 97.81 507 ASP A C 1
ATOM 4008 O O . ASP A 1 507 ? -18.768 -12.655 42.039 1.00 97.81 507 ASP A O 1
ATOM 4012 N N . ILE A 1 508 ? -19.344 -11.798 44.036 1.00 97.56 508 ILE A N 1
ATOM 4013 C CA . ILE A 1 508 ? -18.670 -10.504 43.855 1.00 97.56 508 ILE A CA 1
ATOM 4014 C C . ILE A 1 508 ? -17.147 -10.697 43.843 1.00 97.56 508 ILE A C 1
ATOM 4016 O O . ILE A 1 508 ? -16.529 -10.384 42.831 1.00 97.56 508 ILE A O 1
ATOM 4020 N N . LYS A 1 509 ? -16.552 -11.343 44.858 1.00 97.19 509 LYS A N 1
ATOM 4021 C CA . LYS A 1 509 ? -15.096 -11.627 44.902 1.00 97.19 509 LYS A CA 1
ATOM 4022 C C . LYS A 1 509 ? -14.597 -12.380 43.658 1.00 97.19 509 LYS A C 1
ATOM 4024 O O . LYS A 1 509 ? -13.501 -12.111 43.162 1.00 97.19 509 LYS A O 1
ATOM 4029 N N . ALA A 1 510 ? -15.394 -13.314 43.135 1.00 96.69 510 ALA A N 1
ATOM 4030 C CA . ALA A 1 510 ? -15.084 -14.043 41.905 1.00 96.69 510 ALA A CA 1
ATOM 4031 C C . ALA A 1 510 ? -15.142 -13.149 40.650 1.00 96.69 510 ALA A C 1
ATOM 4033 O O . ALA A 1 510 ? -14.337 -13.318 39.733 1.00 96.69 510 ALA A O 1
ATOM 4034 N N . ARG A 1 511 ? -16.064 -12.176 40.603 1.00 97.00 511 ARG A N 1
ATOM 4035 C CA . ARG A 1 511 ? -16.131 -11.169 39.530 1.00 97.00 511 ARG A CA 1
ATOM 4036 C C . ARG A 1 511 ? -14.991 -10.165 39.627 1.00 97.00 511 ARG A C 1
ATOM 4038 O O . ARG A 1 511 ? -14.387 -9.895 38.598 1.00 97.00 511 ARG A O 1
ATOM 4045 N N . ASP A 1 512 ? -14.659 -9.686 40.822 1.00 98.12 512 ASP A N 1
ATOM 4046 C CA . ASP A 1 512 ? -13.552 -8.752 41.056 1.00 98.12 512 ASP A CA 1
ATOM 4047 C C . ASP A 1 512 ? -12.223 -9.370 40.597 1.00 98.12 512 ASP A C 1
ATOM 4049 O O . ASP A 1 512 ? -11.492 -8.775 39.810 1.00 98.12 512 ASP A O 1
ATOM 4053 N N . SER A 1 513 ? -11.976 -10.632 40.971 1.00 96.88 513 SER A N 1
ATOM 4054 C CA . SER A 1 513 ? -10.804 -11.404 40.526 1.00 96.88 513 SER A CA 1
ATOM 4055 C C . SER A 1 513 ? -10.711 -11.492 38.995 1.00 96.88 513 SER A C 1
ATOM 4057 O O . SER A 1 513 ? -9.633 -11.350 38.418 1.00 96.88 513 SER A O 1
ATOM 4059 N N . ARG A 1 514 ? -11.853 -11.687 38.321 1.00 98.00 514 ARG A N 1
ATOM 4060 C CA . ARG A 1 514 ? -11.946 -11.737 36.855 1.00 98.00 514 ARG A CA 1
ATOM 4061 C C . ARG A 1 514 ? -11.838 -10.356 36.198 1.00 98.00 514 ARG A C 1
ATOM 4063 O O . ARG A 1 514 ? -11.391 -10.271 35.058 1.00 98.00 514 ARG A O 1
ATOM 4070 N N . ILE A 1 515 ? -12.237 -9.284 36.880 1.00 98.00 515 ILE A N 1
ATOM 4071 C CA . ILE A 1 515 ? -12.009 -7.910 36.417 1.00 98.00 515 ILE A CA 1
ATOM 4072 C C . ILE A 1 515 ? -10.504 -7.634 36.417 1.00 98.00 515 ILE A C 1
ATOM 4074 O O . ILE A 1 515 ? -9.984 -7.270 35.370 1.00 98.00 515 ILE A O 1
ATOM 4078 N N . THR A 1 516 ? -9.787 -7.950 37.499 1.00 97.38 516 THR A N 1
ATOM 4079 C CA . THR A 1 516 ? -8.321 -7.806 37.560 1.00 97.38 516 THR A CA 1
ATOM 4080 C C . THR A 1 516 ? -7.592 -8.652 36.506 1.00 97.38 516 THR A C 1
ATOM 4082 O O . THR A 1 516 ? -6.629 -8.188 35.897 1.00 97.38 516 THR A O 1
ATOM 4085 N N . GLU A 1 517 ? -8.070 -9.869 36.216 1.00 97.50 517 GLU A N 1
ATOM 4086 C CA . GLU A 1 517 ? -7.555 -10.681 35.101 1.00 97.50 517 GLU A CA 1
ATOM 4087 C C . GLU A 1 517 ? -7.759 -9.983 33.740 1.00 97.50 517 GLU A C 1
ATOM 4089 O O . GLU A 1 517 ? -6.849 -9.942 32.907 1.00 97.50 517 GLU A O 1
ATOM 4094 N N . LEU A 1 518 ? -8.944 -9.411 33.501 1.00 97.00 518 LEU A N 1
ATOM 4095 C CA . LEU A 1 518 ? -9.260 -8.699 32.260 1.00 97.00 518 LEU A CA 1
ATOM 4096 C C . LEU A 1 518 ? -8.488 -7.378 32.128 1.00 97.00 518 LEU A C 1
ATOM 4098 O O . LEU A 1 518 ? -8.049 -7.061 31.026 1.00 97.00 518 LEU A O 1
ATOM 4102 N N . GLU A 1 519 ? -8.274 -6.649 33.222 1.00 98.00 519 GLU A N 1
ATOM 4103 C CA . GLU A 1 519 ? -7.446 -5.437 33.277 1.00 98.00 519 GLU A CA 1
ATOM 4104 C C . GLU A 1 519 ? -5.988 -5.746 32.904 1.00 98.00 519 GLU A C 1
ATOM 4106 O O . GLU A 1 519 ? -5.411 -5.053 32.064 1.00 98.00 519 GLU A O 1
ATOM 4111 N N . GLY A 1 520 ? -5.418 -6.843 33.420 1.00 96.88 520 GLY A N 1
ATOM 4112 C CA . GLY A 1 520 ? -4.098 -7.331 33.001 1.00 96.88 520 GLY A CA 1
ATOM 4113 C C . GLY A 1 520 ? -4.040 -7.679 31.507 1.00 96.88 520 GLY A C 1
ATOM 4114 O O . GLY A 1 520 ? -3.160 -7.208 30.790 1.00 96.88 520 GLY A O 1
ATOM 4115 N N . ASN A 1 521 ? -5.036 -8.420 31.005 1.00 97.94 521 ASN A N 1
ATOM 4116 C CA . ASN A 1 521 ? -5.156 -8.756 29.578 1.00 97.94 521 ASN A CA 1
ATOM 4117 C C . ASN A 1 521 ? -5.351 -7.528 28.662 1.00 97.94 521 ASN A C 1
ATOM 4119 O O . ASN A 1 521 ? -5.063 -7.610 27.464 1.00 97.94 521 ASN A O 1
ATOM 4123 N N . VAL A 1 522 ? -5.878 -6.413 29.179 1.00 97.81 522 VAL A N 1
ATOM 4124 C CA . VAL A 1 522 ? -5.943 -5.131 28.460 1.00 97.81 522 VAL A CA 1
ATOM 4125 C C . VAL A 1 522 ? -4.570 -4.462 28.465 1.00 97.81 522 VAL A C 1
ATOM 4127 O O . VAL A 1 522 ? -4.069 -4.159 27.387 1.00 97.81 522 VAL A O 1
ATOM 4130 N N . GLY A 1 523 ? -3.895 -4.367 29.614 1.00 97.31 523 GLY A N 1
ATOM 4131 C CA . GLY A 1 523 ? -2.534 -3.819 29.697 1.00 97.31 523 GLY A CA 1
ATOM 4132 C C . GLY A 1 523 ? -1.524 -4.536 28.787 1.00 97.31 523 GLY A C 1
ATOM 4133 O O . GLY A 1 523 ? -0.737 -3.887 28.100 1.00 97.31 523 GLY A O 1
ATOM 4134 N N . ASP A 1 524 ? -1.586 -5.867 28.688 1.00 97.38 524 ASP A N 1
ATOM 4135 C CA . ASP A 1 524 ? -0.758 -6.646 27.751 1.00 97.38 524 ASP A CA 1
ATOM 4136 C C . ASP A 1 524 ? -1.066 -6.340 26.273 1.00 97.38 524 ASP A C 1
ATOM 4138 O O . ASP A 1 524 ? -0.175 -6.377 25.417 1.00 97.38 524 ASP A O 1
ATOM 4142 N N . ARG A 1 525 ? -2.322 -6.007 25.950 1.00 97.56 525 ARG A N 1
ATOM 4143 C CA . ARG A 1 525 ? -2.720 -5.573 24.603 1.00 97.56 525 ARG A CA 1
ATOM 4144 C C . ARG A 1 525 ? -2.264 -4.151 24.314 1.00 97.56 525 ARG A C 1
ATOM 4146 O O . ARG A 1 525 ? -1.760 -3.927 23.218 1.00 97.56 525 ARG A O 1
ATOM 4153 N N . ASP A 1 526 ? -2.357 -3.243 25.276 1.00 98.12 526 ASP A N 1
ATOM 4154 C CA . ASP A 1 526 ? -1.892 -1.861 25.138 1.00 98.12 526 ASP A CA 1
ATOM 4155 C C . ASP A 1 526 ? -0.368 -1.818 24.943 1.00 98.12 526 ASP A C 1
ATOM 4157 O O . ASP A 1 526 ? 0.125 -1.205 23.995 1.00 98.12 526 ASP A O 1
ATOM 4161 N N . ASN A 1 527 ? 0.385 -2.595 25.733 1.00 97.06 527 ASN A N 1
ATOM 4162 C CA . ASN A 1 527 ? 1.825 -2.807 25.540 1.00 97.06 527 ASN A CA 1
ATOM 4163 C C . ASN A 1 527 ? 2.150 -3.334 24.127 1.00 97.06 527 ASN A C 1
ATOM 4165 O O . ASN A 1 527 ? 3.107 -2.889 23.487 1.00 97.06 527 ASN A O 1
ATOM 4169 N N . ARG A 1 528 ? 1.337 -4.262 23.602 1.00 98.12 528 ARG A N 1
ATOM 4170 C CA . ARG A 1 528 ? 1.489 -4.786 22.236 1.00 98.12 528 ARG A CA 1
ATOM 4171 C C . ARG A 1 528 ? 1.126 -3.756 21.159 1.00 98.12 528 ARG A C 1
ATOM 4173 O O . ARG A 1 528 ? 1.773 -3.754 20.113 1.00 98.12 528 ARG A O 1
ATOM 4180 N N . ILE A 1 529 ? 0.133 -2.898 21.391 1.00 98.06 529 ILE A N 1
ATOM 4181 C CA . ILE A 1 529 ? -0.236 -1.797 20.488 1.00 98.06 529 ILE A CA 1
ATOM 4182 C C . ILE A 1 529 ? 0.924 -0.801 20.398 1.00 98.06 529 ILE A C 1
ATOM 4184 O O . ILE A 1 529 ? 1.397 -0.544 19.295 1.00 98.06 529 ILE A O 1
ATOM 4188 N N . VAL A 1 530 ? 1.480 -0.359 21.531 1.00 97.62 530 VAL A N 1
ATOM 4189 C CA . VAL A 1 530 ? 2.667 0.520 21.573 1.00 97.62 530 VAL A CA 1
ATOM 4190 C C . VAL A 1 530 ? 3.868 -0.106 20.849 1.00 97.62 530 VAL A C 1
ATOM 4192 O O . VAL A 1 530 ? 4.598 0.584 20.136 1.00 97.62 530 VAL A O 1
ATOM 4195 N N . GLY A 1 531 ? 4.062 -1.425 20.968 1.00 96.75 531 GLY A N 1
ATOM 4196 C CA . GLY A 1 531 ? 5.056 -2.156 20.177 1.00 96.75 531 GLY A CA 1
ATOM 4197 C C . GLY A 1 531 ? 4.819 -2.036 18.665 1.00 96.75 531 GLY A C 1
ATOM 4198 O O . GLY A 1 531 ? 5.729 -1.658 17.928 1.00 96.75 531 GLY A O 1
ATOM 4199 N N . LEU A 1 532 ? 3.589 -2.296 18.210 1.00 97.00 532 LEU A N 1
ATOM 4200 C CA . LEU A 1 532 ? 3.202 -2.205 16.797 1.00 97.00 532 LEU A CA 1
ATOM 4201 C C . LEU A 1 532 ? 3.281 -0.773 16.244 1.00 97.00 532 LEU A C 1
ATOM 4203 O O . LEU A 1 532 ? 3.692 -0.594 15.101 1.00 97.00 532 LEU A O 1
ATOM 4207 N N . GLU A 1 533 ? 2.956 0.248 17.037 1.00 98.12 533 GLU A N 1
ATOM 4208 C CA . GLU A 1 533 ? 3.111 1.655 16.647 1.00 98.12 533 GLU A CA 1
ATOM 4209 C C . GLU A 1 533 ? 4.571 2.038 16.378 1.00 98.12 533 GLU A C 1
ATOM 4211 O O . GLU A 1 533 ? 4.853 2.816 15.468 1.00 98.12 533 GLU A O 1
ATOM 4216 N N . ASN A 1 534 ? 5.515 1.513 17.161 1.00 97.12 534 ASN A N 1
ATOM 4217 C CA . ASN A 1 534 ? 6.942 1.779 16.968 1.00 97.12 534 ASN A CA 1
ATOM 4218 C C . ASN A 1 534 ? 7.507 1.007 15.764 1.00 97.12 534 ASN A C 1
ATOM 4220 O O . ASN A 1 534 ? 8.346 1.529 15.027 1.00 97.12 534 ASN A O 1
ATOM 4224 N N . ASP A 1 535 ? 6.982 -0.191 15.512 1.00 98.00 535 ASP A N 1
ATOM 4225 C CA . ASP A 1 535 ? 7.205 -0.965 14.288 1.00 98.00 535 ASP A CA 1
ATOM 4226 C C . ASP A 1 535 ? 6.704 -0.215 13.038 1.00 98.00 535 ASP A C 1
ATOM 4228 O O . ASP A 1 535 ? 7.386 -0.201 12.013 1.00 98.00 535 ASP A O 1
ATOM 4232 N N . ILE A 1 536 ? 5.539 0.441 13.126 1.00 97.56 536 ILE A N 1
ATOM 4233 C CA . ILE A 1 536 ? 4.962 1.282 12.065 1.00 97.56 536 ILE A CA 1
ATOM 4234 C C . ILE A 1 536 ? 5.845 2.511 11.816 1.00 97.56 536 ILE A C 1
ATOM 4236 O O . ILE A 1 536 ? 6.383 2.626 10.720 1.00 97.56 536 ILE A O 1
ATOM 4240 N N . LYS A 1 537 ? 6.146 3.327 12.839 1.00 96.88 537 LYS A N 1
ATOM 4241 C CA . LYS A 1 537 ? 7.030 4.514 12.720 1.00 96.88 537 LYS A CA 1
ATOM 4242 C C . LYS A 1 537 ? 8.387 4.181 12.077 1.00 96.88 537 LYS A C 1
ATOM 4244 O O . LYS A 1 537 ? 8.937 4.967 11.303 1.00 96.88 537 LYS A O 1
ATOM 4249 N N . THR A 1 538 ? 8.925 2.997 12.379 1.00 97.44 538 THR A N 1
ATOM 4250 C CA . THR A 1 538 ? 10.180 2.482 11.805 1.00 97.44 538 THR A CA 1
ATOM 4251 C C . THR A 1 538 ? 10.034 2.108 10.323 1.00 97.44 538 THR A C 1
ATOM 4253 O O . THR A 1 538 ? 10.958 2.321 9.537 1.00 97.44 538 THR A O 1
ATOM 4256 N N . ARG A 1 539 ? 8.880 1.564 9.914 1.00 97.44 539 ARG A N 1
ATOM 4257 C CA . ARG A 1 539 ? 8.564 1.266 8.507 1.00 97.44 539 ARG A CA 1
ATOM 4258 C C . ARG A 1 539 ? 8.298 2.539 7.714 1.00 97.44 539 ARG A C 1
ATOM 4260 O O . ARG A 1 539 ? 8.849 2.651 6.628 1.00 97.44 539 ARG A O 1
ATOM 4267 N N . ASP A 1 540 ? 7.556 3.492 8.269 1.00 98.00 540 ASP A N 1
ATOM 4268 C CA . ASP A 1 540 ? 7.270 4.787 7.639 1.00 98.00 540 ASP A CA 1
ATOM 4269 C C . ASP A 1 540 ? 8.576 5.539 7.339 1.00 98.00 540 ASP A C 1
ATOM 4271 O O . ASP A 1 540 ? 8.826 5.932 6.203 1.00 98.00 540 ASP A O 1
ATOM 4275 N N . SER A 1 541 ? 9.485 5.604 8.321 1.00 96.56 541 SER A N 1
ATOM 4276 C CA . SER A 1 541 ? 10.826 6.193 8.155 1.00 96.56 541 SER A CA 1
ATOM 4277 C C . SER A 1 541 ? 11.616 5.561 6.995 1.00 96.56 541 SER A C 1
ATOM 4279 O O . SER A 1 541 ? 12.320 6.252 6.260 1.00 96.56 541 SER A O 1
ATOM 4281 N N . ARG A 1 542 ? 11.484 4.241 6.811 1.00 98.06 542 ARG A N 1
ATOM 4282 C CA . ARG A 1 542 ? 12.122 3.482 5.724 1.00 98.06 542 ARG A CA 1
ATOM 4283 C C . ARG A 1 542 ? 11.383 3.613 4.386 1.00 98.06 542 ARG A C 1
ATOM 4285 O O . ARG A 1 542 ? 12.007 3.452 3.341 1.00 98.06 542 ARG A O 1
ATOM 4292 N N . ILE A 1 543 ? 10.080 3.891 4.392 1.00 98.19 543 ILE A N 1
ATOM 4293 C CA . ILE A 1 543 ? 9.322 4.227 3.180 1.00 98.19 543 ILE A CA 1
ATOM 4294 C C . ILE A 1 543 ? 9.832 5.566 2.642 1.00 98.19 543 ILE A C 1
ATOM 4296 O O . ILE A 1 543 ? 10.257 5.605 1.494 1.00 98.19 543 ILE A O 1
ATOM 4300 N N . THR A 1 544 ? 9.959 6.592 3.489 1.00 96.88 544 THR A N 1
ATOM 4301 C CA . THR A 1 544 ? 10.519 7.898 3.093 1.00 96.88 544 THR A CA 1
ATOM 4302 C C . THR A 1 544 ? 11.967 7.808 2.586 1.00 96.88 544 THR A C 1
ATOM 4304 O O . THR A 1 544 ? 12.325 8.479 1.619 1.00 96.88 544 THR A O 1
ATOM 4307 N N . GLU A 1 545 ? 12.804 6.940 3.170 1.00 97.50 545 GLU A N 1
ATOM 4308 C CA . GLU A 1 545 ? 14.148 6.645 2.636 1.00 97.50 545 GLU A CA 1
ATOM 4309 C C . GLU A 1 545 ? 14.085 6.045 1.216 1.00 97.50 545 GLU A C 1
ATOM 4311 O O . GLU A 1 545 ? 14.826 6.457 0.322 1.00 97.50 545 GLU A O 1
ATOM 4316 N N . LEU A 1 546 ? 13.182 5.085 0.986 1.00 97.31 546 LEU A N 1
ATOM 4317 C CA . LEU A 1 546 ? 13.005 4.445 -0.320 1.00 97.31 546 LEU A CA 1
ATOM 4318 C C . LEU A 1 546 ? 12.402 5.394 -1.365 1.00 97.31 546 LEU A C 1
ATOM 4320 O O . LEU A 1 546 ? 12.815 5.337 -2.520 1.00 97.31 546 LEU A O 1
ATOM 4324 N N . GLU A 1 547 ? 11.480 6.273 -0.973 1.00 97.94 547 GLU A N 1
ATOM 4325 C CA . GLU A 1 547 ? 10.896 7.314 -1.829 1.00 97.94 547 GLU A CA 1
ATOM 4326 C C . GLU A 1 547 ? 11.971 8.299 -2.313 1.00 97.94 547 GLU A C 1
ATOM 4328 O O . GLU A 1 547 ? 12.050 8.576 -3.510 1.00 97.94 547 GLU A O 1
ATOM 4333 N N . GLY A 1 548 ? 12.879 8.732 -1.428 1.00 96.94 548 GLY A N 1
ATOM 4334 C CA . GLY A 1 548 ? 14.049 9.532 -1.813 1.00 96.94 548 GLY A CA 1
ATOM 4335 C C . GLY A 1 548 ? 14.964 8.810 -2.811 1.00 96.94 548 GLY A C 1
ATOM 4336 O O . GLY A 1 548 ? 15.332 9.373 -3.841 1.00 96.94 548 GLY A O 1
ATOM 4337 N N . ILE A 1 549 ? 15.263 7.527 -2.568 1.00 97.88 549 ILE A N 1
ATOM 4338 C CA . ILE A 1 549 ? 16.082 6.696 -3.473 1.00 97.88 549 ILE A CA 1
ATOM 4339 C C . ILE A 1 549 ? 15.403 6.472 -4.838 1.00 97.88 549 ILE A C 1
ATOM 4341 O O . ILE A 1 549 ? 16.098 6.253 -5.834 1.00 97.88 549 ILE A O 1
ATOM 4345 N N . VAL A 1 550 ? 14.068 6.499 -4.910 1.00 97.81 550 VAL A N 1
ATOM 4346 C CA . VAL A 1 550 ? 13.323 6.467 -6.179 1.00 97.81 550 VAL A CA 1
ATOM 4347 C C . VAL A 1 550 ? 13.441 7.814 -6.896 1.00 97.81 550 VAL A C 1
ATOM 4349 O O . VAL A 1 550 ? 13.881 7.823 -8.042 1.00 97.81 550 VAL A O 1
ATOM 4352 N N . GLY A 1 551 ? 13.210 8.940 -6.214 1.00 97.56 551 GLY A N 1
ATOM 4353 C CA . GLY A 1 551 ? 13.381 10.279 -6.798 1.00 97.56 551 GLY A CA 1
ATOM 4354 C C . GLY A 1 551 ? 14.786 10.526 -7.370 1.00 97.56 551 GLY A C 1
ATOM 4355 O O . GLY A 1 551 ? 14.924 11.000 -8.497 1.00 97.56 551 GLY A O 1
ATOM 4356 N N . ASP A 1 552 ? 15.841 10.111 -6.660 1.00 97.44 552 ASP A N 1
ATOM 4357 C CA . ASP A 1 552 ? 17.230 10.159 -7.154 1.00 97.44 552 ASP A CA 1
ATOM 4358 C C . ASP A 1 552 ? 17.441 9.341 -8.443 1.00 97.44 552 ASP A C 1
ATOM 4360 O O . ASP A 1 552 ? 18.258 9.694 -9.301 1.00 97.44 552 ASP A O 1
ATOM 4364 N N . ARG A 1 553 ? 16.719 8.223 -8.597 1.00 97.75 553 ARG A N 1
ATOM 4365 C CA . ARG A 1 553 ? 16.785 7.377 -9.798 1.00 97.75 553 ARG A CA 1
ATOM 4366 C C . ARG A 1 553 ? 15.997 7.973 -10.949 1.00 97.75 553 ARG A C 1
ATOM 4368 O O . ARG A 1 553 ? 16.503 7.929 -12.066 1.00 97.75 553 ARG A O 1
ATOM 4375 N N . ASP A 1 554 ? 14.834 8.550 -10.687 1.00 98.25 554 ASP A N 1
ATOM 4376 C CA . ASP A 1 554 ? 13.999 9.179 -11.708 1.00 98.25 554 ASP A CA 1
ATOM 4377 C C . ASP A 1 554 ? 14.700 10.423 -12.279 1.00 98.25 554 ASP A C 1
ATOM 4379 O O . ASP A 1 554 ? 14.859 10.539 -13.494 1.00 98.25 554 ASP A O 1
ATOM 4383 N N . ASN A 1 555 ? 15.291 11.261 -11.417 1.00 97.00 555 ASN A N 1
ATOM 4384 C CA . ASN A 1 555 ? 16.177 12.362 -11.821 1.00 97.00 555 ASN A CA 1
ATOM 4385 C C . ASN A 1 555 ? 17.346 11.875 -12.701 1.00 97.00 555 ASN A C 1
ATOM 4387 O O . ASN A 1 555 ? 17.686 12.488 -13.717 1.00 97.00 555 ASN A O 1
ATOM 4391 N N . ARG A 1 556 ? 17.956 10.733 -12.351 1.00 98.19 556 ARG A N 1
ATOM 4392 C CA . ARG A 1 556 ? 19.024 10.117 -13.153 1.00 98.19 556 ARG A CA 1
ATOM 4393 C C . ARG A 1 556 ? 18.520 9.548 -14.486 1.00 98.19 556 ARG A C 1
ATOM 4395 O O . ARG A 1 556 ? 19.277 9.573 -15.456 1.00 98.19 556 ARG A O 1
ATOM 4402 N N . ILE A 1 557 ? 17.292 9.033 -14.550 1.00 98.19 557 ILE A N 1
ATOM 4403 C CA . ILE A 1 557 ? 16.668 8.557 -15.793 1.00 98.19 557 ILE A CA 1
ATOM 4404 C C . ILE A 1 557 ? 16.440 9.741 -16.735 1.00 98.19 557 ILE A C 1
ATOM 4406 O O . ILE A 1 557 ? 16.933 9.692 -17.857 1.00 98.19 557 ILE A O 1
ATOM 4410 N N . VAL A 1 558 ? 1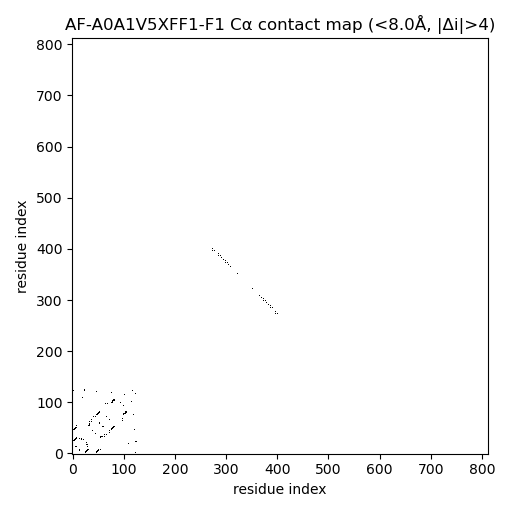5.841 10.839 -16.261 1.00 97.69 558 VAL A N 1
ATOM 4411 C CA . VAL A 1 558 ? 15.656 12.078 -17.047 1.00 97.69 558 VAL A CA 1
ATOM 4412 C C . VAL A 1 558 ? 16.992 12.610 -17.585 1.00 97.69 558 VAL A C 1
ATOM 4414 O O . VAL A 1 558 ? 17.098 12.973 -18.759 1.00 97.69 558 VAL A O 1
ATOM 4417 N N . GLY A 1 559 ? 18.048 12.588 -16.763 1.00 96.88 559 GLY A N 1
ATOM 4418 C CA . GLY A 1 559 ? 19.404 12.926 -17.204 1.00 96.88 559 GLY A CA 1
ATOM 4419 C C . GLY A 1 559 ? 19.902 12.035 -18.349 1.00 96.88 559 GLY A C 1
ATOM 4420 O O . GLY A 1 559 ? 20.388 12.545 -19.356 1.00 96.88 559 GLY A O 1
ATOM 4421 N N . LEU A 1 560 ? 19.738 10.711 -18.235 1.00 97.38 560 LEU A N 1
ATOM 4422 C CA . LEU A 1 560 ? 20.124 9.750 -19.278 1.00 97.38 560 LEU A CA 1
ATOM 4423 C C . LEU A 1 560 ? 19.274 9.870 -20.553 1.00 97.38 560 LEU A C 1
ATOM 4425 O O . LEU A 1 560 ? 19.805 9.687 -21.644 1.00 97.38 560 LEU A O 1
ATOM 4429 N N . GLU A 1 561 ? 17.988 10.202 -20.447 1.00 98.25 561 GLU A N 1
ATOM 4430 C CA . GLU A 1 561 ? 17.113 10.439 -21.601 1.00 98.25 561 GLU A CA 1
ATOM 4431 C C . GLU A 1 561 ? 17.548 11.669 -22.405 1.00 98.25 561 GLU A C 1
ATOM 4433 O O . GLU A 1 561 ? 17.569 11.628 -23.635 1.00 98.25 561 GLU A O 1
ATOM 4438 N N . ASN A 1 562 ? 17.949 12.752 -21.736 1.00 97.31 562 ASN A N 1
ATOM 4439 C CA . ASN A 1 562 ? 18.490 13.938 -22.407 1.00 97.31 562 ASN A CA 1
ATOM 4440 C C . ASN A 1 562 ? 19.872 13.664 -23.030 1.00 97.31 562 ASN A C 1
ATOM 4442 O O . ASN A 1 562 ? 20.164 14.129 -24.135 1.00 97.31 562 ASN A O 1
ATOM 4446 N N . ASP A 1 563 ? 20.683 12.831 -22.376 1.00 98.12 563 ASP A N 1
ATOM 4447 C CA . ASP A 1 563 ? 21.958 12.338 -22.905 1.00 98.12 563 ASP A CA 1
ATOM 4448 C C . ASP A 1 563 ? 21.763 11.465 -24.166 1.00 98.12 563 ASP A C 1
ATOM 4450 O O . ASP A 1 563 ? 22.566 11.532 -25.098 1.00 98.12 563 ASP A O 1
ATOM 4454 N N . ILE A 1 564 ? 20.671 10.689 -24.236 1.00 97.88 564 ILE A N 1
ATOM 4455 C CA . ILE A 1 564 ? 20.259 9.907 -25.416 1.00 97.88 564 ILE A CA 1
ATOM 4456 C C . ILE A 1 564 ? 19.779 10.828 -26.546 1.00 97.88 564 ILE A C 1
ATOM 4458 O O . ILE A 1 564 ? 20.367 10.781 -27.623 1.00 97.88 564 ILE A O 1
ATOM 4462 N N . LYS A 1 565 ? 18.827 11.744 -26.295 1.00 97.19 565 LYS A N 1
ATOM 4463 C CA . LYS A 1 565 ? 18.347 12.727 -27.297 1.00 97.19 565 LYS A CA 1
ATOM 4464 C C . LYS A 1 565 ? 19.508 13.484 -27.957 1.00 97.19 565 LYS A C 1
ATOM 4466 O O . LYS A 1 565 ? 19.552 13.643 -29.174 1.00 97.19 565 LYS A O 1
ATOM 4471 N N . THR A 1 566 ? 20.491 13.901 -27.155 1.00 97.62 566 THR A N 1
ATOM 4472 C CA . THR A 1 566 ? 21.700 14.601 -27.626 1.00 97.62 566 THR A CA 1
ATOM 4473 C C . THR A 1 566 ? 22.555 13.730 -28.557 1.00 97.62 566 THR A C 1
ATOM 4475 O O . THR A 1 566 ? 23.135 14.224 -29.527 1.00 97.62 566 THR A O 1
ATOM 4478 N N . ARG A 1 567 ? 22.635 12.420 -28.292 1.00 97.44 567 ARG A N 1
ATOM 4479 C CA . ARG A 1 567 ? 23.355 11.458 -29.140 1.00 97.44 567 ARG A CA 1
ATOM 4480 C C . ARG A 1 567 ? 22.587 11.151 -30.423 1.00 97.44 567 ARG A C 1
ATOM 4482 O O . ARG A 1 567 ? 23.228 11.082 -31.466 1.00 97.44 567 ARG A O 1
ATOM 4489 N N . ASP A 1 568 ? 21.263 11.039 -30.373 1.00 98.31 568 ASP A N 1
ATOM 4490 C CA . ASP A 1 568 ? 20.418 10.753 -31.541 1.00 98.31 568 ASP A CA 1
ATOM 4491 C C . ASP A 1 568 ? 20.445 11.905 -32.562 1.00 98.31 568 ASP A C 1
ATOM 4493 O O . ASP A 1 568 ? 20.634 11.673 -33.760 1.00 98.31 568 ASP A O 1
ATOM 4497 N N . SER A 1 569 ? 20.398 13.161 -32.099 1.00 96.81 569 SER A N 1
ATOM 4498 C CA . SER A 1 569 ? 20.628 14.341 -32.950 1.00 96.81 569 SER A CA 1
ATOM 4499 C C . SER A 1 569 ? 21.998 14.297 -33.640 1.00 96.81 569 SER A C 1
ATOM 4501 O O . SER A 1 569 ? 22.112 14.562 -34.837 1.00 96.81 569 SER A O 1
ATOM 4503 N N . ARG A 1 570 ? 23.048 13.895 -32.912 1.00 98.12 570 ARG A N 1
ATOM 4504 C CA . ARG A 1 570 ? 24.412 13.769 -33.449 1.00 98.12 570 ARG A CA 1
ATOM 4505 C C . ARG A 1 570 ? 24.591 12.560 -34.376 1.00 98.12 570 ARG A C 1
ATOM 4507 O O . ARG A 1 570 ? 25.416 12.612 -35.284 1.00 98.12 570 ARG A O 1
ATOM 4514 N N . ILE A 1 571 ? 23.848 11.473 -34.171 1.00 98.19 571 ILE A N 1
ATOM 4515 C CA . ILE A 1 571 ? 23.787 10.349 -35.117 1.00 98.19 571 ILE A CA 1
ATOM 4516 C C . ILE A 1 571 ? 23.153 10.834 -36.423 1.00 98.19 571 ILE A C 1
ATOM 4518 O O . ILE A 1 571 ? 23.757 10.658 -37.475 1.00 98.19 571 ILE A O 1
ATOM 4522 N N . THR A 1 572 ? 22.030 11.551 -36.341 1.00 97.31 572 THR A N 1
ATOM 4523 C CA . THR A 1 572 ? 21.339 12.142 -37.501 1.00 97.31 572 THR A CA 1
ATOM 4524 C C . THR A 1 572 ? 22.253 13.086 -38.303 1.00 97.31 572 THR A C 1
ATOM 4526 O O . THR A 1 572 ? 22.303 13.015 -39.532 1.00 97.31 572 THR A O 1
ATOM 4529 N N . GLU A 1 573 ? 23.040 13.935 -37.626 1.00 97.69 573 GLU A N 1
ATOM 4530 C CA . GLU A 1 573 ? 24.068 14.785 -38.257 1.00 97.69 573 GLU A CA 1
ATOM 4531 C C . GLU A 1 573 ? 25.134 13.951 -38.997 1.00 97.69 573 GLU A C 1
ATOM 4533 O O . GLU A 1 573 ? 25.467 14.222 -40.155 1.00 97.69 573 GLU A O 1
ATOM 4538 N N . LEU A 1 574 ? 25.665 12.911 -38.345 1.00 97.38 574 LEU A N 1
ATOM 4539 C CA . LEU A 1 574 ? 26.692 12.038 -38.918 1.00 97.38 574 LEU A CA 1
ATOM 4540 C C . LEU A 1 574 ? 26.172 11.221 -40.109 1.00 97.38 574 LEU A C 1
ATOM 4542 O O . LEU A 1 574 ? 26.912 11.043 -41.076 1.00 97.38 574 LEU A O 1
ATOM 4546 N N . GLU A 1 575 ? 24.920 10.765 -40.074 1.00 98.12 575 GLU A N 1
ATOM 4547 C CA . GLU A 1 575 ? 24.261 10.080 -41.192 1.00 98.12 575 GLU A CA 1
ATOM 4548 C C . GLU A 1 575 ? 24.105 11.009 -42.406 1.00 98.12 575 GLU A C 1
ATOM 4550 O O . GLU A 1 575 ? 24.431 10.607 -43.525 1.00 98.12 575 GLU A O 1
ATOM 4555 N N . GLY A 1 576 ? 23.737 12.279 -42.193 1.00 97.06 576 GLY A N 1
ATOM 4556 C CA . GLY A 1 576 ? 23.742 13.302 -43.246 1.00 97.06 576 GLY A CA 1
ATOM 4557 C C . GLY A 1 576 ? 25.132 13.507 -43.866 1.00 97.06 576 GLY A C 1
ATOM 4558 O O . GLY A 1 576 ? 25.289 13.461 -45.087 1.00 97.06 576 GLY A O 1
ATOM 4559 N N . ILE A 1 577 ? 26.170 13.635 -43.029 1.00 97.94 577 ILE A N 1
ATOM 4560 C CA . ILE A 1 577 ? 27.569 13.780 -43.474 1.00 97.94 577 ILE A CA 1
ATOM 4561 C C . ILE A 1 577 ? 28.065 12.539 -44.243 1.00 97.94 577 ILE A C 1
ATOM 4563 O O . ILE A 1 577 ? 28.912 12.669 -45.132 1.00 97.94 577 ILE A O 1
ATOM 4567 N N . VAL A 1 578 ? 27.574 11.337 -43.921 1.00 97.75 578 VAL A N 1
ATOM 4568 C CA . VAL A 1 578 ? 27.861 10.112 -44.688 1.00 97.75 578 VAL A CA 1
ATOM 4569 C C . VAL A 1 578 ? 27.141 10.141 -46.038 1.00 97.75 578 VAL A C 1
ATOM 4571 O O . VAL A 1 578 ? 27.802 9.958 -47.059 1.00 97.75 578 VAL A O 1
ATOM 4574 N N . GLY A 1 579 ? 25.851 10.488 -46.079 1.00 97.69 579 GLY A N 1
ATOM 4575 C CA . GLY A 1 579 ? 25.093 10.621 -47.330 1.00 97.69 579 GLY A CA 1
ATOM 4576 C C . GLY A 1 579 ? 25.721 11.611 -48.321 1.00 97.69 579 GLY A C 1
ATOM 4577 O O . GLY A 1 579 ? 25.875 11.299 -49.503 1.00 97.69 579 GLY A O 1
ATOM 4578 N N . ASP A 1 580 ? 26.187 12.769 -47.847 1.00 97.44 580 ASP A N 1
ATOM 4579 C CA . ASP A 1 580 ? 26.922 13.743 -48.670 1.00 97.44 580 ASP A CA 1
ATOM 4580 C C . ASP A 1 580 ? 28.246 13.188 -49.224 1.00 97.44 580 ASP A C 1
ATOM 4582 O O . ASP A 1 580 ? 28.651 13.503 -50.351 1.00 97.44 580 ASP A O 1
ATOM 4586 N N . ARG A 1 581 ? 28.935 12.333 -48.458 1.00 97.50 581 ARG A N 1
ATOM 4587 C CA . ARG A 1 581 ? 30.163 11.664 -48.909 1.00 97.50 581 ARG A CA 1
ATOM 4588 C C . ARG A 1 581 ? 29.867 10.594 -49.951 1.00 97.50 581 ARG A C 1
ATOM 4590 O O . ARG A 1 581 ? 30.591 10.546 -50.942 1.00 97.50 581 ARG A O 1
ATOM 4597 N N . ASP A 1 582 ? 28.807 9.814 -49.789 1.00 98.31 582 ASP A N 1
ATOM 4598 C CA . ASP A 1 582 ? 28.407 8.775 -50.745 1.00 98.31 582 ASP A CA 1
ATOM 4599 C C . ASP A 1 582 ? 27.911 9.384 -52.068 1.00 98.31 582 ASP A C 1
ATOM 4601 O O . ASP A 1 582 ? 28.295 8.932 -53.153 1.00 98.31 582 ASP A O 1
ATOM 4605 N N . ASN A 1 583 ? 27.173 10.498 -52.003 1.00 97.00 583 ASN A N 1
ATOM 4606 C CA . ASN A 1 583 ? 26.841 11.326 -53.167 1.00 97.00 583 ASN A CA 1
ATOM 4607 C C . ASN A 1 583 ? 28.111 11.819 -53.888 1.00 97.00 583 ASN A C 1
ATOM 4609 O O . ASN A 1 583 ? 28.229 11.712 -55.114 1.00 97.00 583 ASN A O 1
ATOM 4613 N N . ARG A 1 584 ? 29.106 12.312 -53.138 1.00 98.06 584 ARG A N 1
ATOM 4614 C CA . ARG A 1 584 ? 30.392 12.763 -53.695 1.00 98.06 584 ARG A CA 1
ATOM 4615 C C . ARG A 1 584 ? 31.220 11.619 -54.290 1.00 98.06 584 ARG A C 1
ATOM 4617 O O . ARG A 1 584 ? 31.847 11.824 -55.329 1.00 98.06 584 ARG A O 1
ATOM 4624 N N . ILE A 1 585 ? 31.234 10.440 -53.667 1.00 97.94 585 ILE A N 1
ATOM 4625 C CA . ILE A 1 585 ? 31.903 9.237 -54.187 1.00 97.94 585 ILE A CA 1
ATOM 4626 C C . ILE A 1 585 ? 31.250 8.826 -55.508 1.00 97.94 585 ILE A C 1
ATOM 4628 O O . ILE A 1 585 ? 31.948 8.698 -56.509 1.00 97.94 585 ILE A O 1
ATOM 4632 N N . THR A 1 586 ? 29.917 8.755 -55.551 1.00 97.00 586 THR A N 1
ATOM 4633 C CA . THR A 1 586 ? 29.141 8.451 -56.766 1.00 97.00 586 THR A CA 1
ATOM 4634 C C . THR A 1 586 ? 29.452 9.432 -57.906 1.00 97.00 586 THR A C 1
ATOM 4636 O O . THR A 1 586 ? 29.623 9.025 -59.057 1.00 97.00 586 THR A O 1
ATOM 4639 N N . GLY A 1 587 ? 29.596 10.727 -57.597 1.00 96.75 587 GLY A N 1
ATOM 4640 C CA . GLY A 1 587 ? 30.057 11.737 -58.554 1.00 96.75 587 GLY A CA 1
ATOM 4641 C C . GLY A 1 587 ? 31.467 11.453 -59.086 1.00 96.75 587 GLY A C 1
ATOM 4642 O O . GLY A 1 587 ? 31.667 11.409 -60.299 1.00 96.75 587 GLY A O 1
ATOM 4643 N N . LEU A 1 588 ? 32.430 11.200 -58.193 1.00 96.94 588 LEU A N 1
ATOM 4644 C CA . LEU A 1 588 ? 33.820 10.892 -58.553 1.00 96.94 588 LEU A CA 1
ATOM 4645 C C . LEU A 1 588 ? 33.952 9.602 -59.375 1.00 96.94 588 LEU A C 1
ATOM 4647 O O . LEU A 1 588 ? 34.754 9.560 -60.305 1.00 96.94 588 LEU A O 1
ATOM 4651 N N . GLU A 1 589 ? 33.154 8.571 -59.095 1.00 98.12 589 GLU A N 1
ATOM 4652 C CA . GLU A 1 589 ? 33.125 7.354 -59.909 1.00 98.12 589 GLU A CA 1
ATOM 4653 C C . GLU A 1 589 ? 32.660 7.612 -61.345 1.00 98.12 589 GLU A C 1
ATOM 4655 O O . GLU A 1 589 ? 33.174 7.003 -62.282 1.00 98.12 589 GLU A O 1
ATOM 4660 N N . ASN A 1 590 ? 31.674 8.488 -61.540 1.00 97.19 590 ASN A N 1
ATOM 4661 C CA . ASN A 1 590 ? 31.175 8.824 -62.875 1.00 97.19 590 ASN A CA 1
ATOM 4662 C C . ASN A 1 590 ? 32.180 9.700 -63.640 1.00 97.19 590 ASN A C 1
ATOM 4664 O O . ASN A 1 590 ? 32.373 9.517 -64.845 1.00 97.19 590 ASN A O 1
ATOM 4668 N N . ASP A 1 591 ? 32.900 10.564 -62.925 1.00 97.69 591 ASP A N 1
ATOM 4669 C CA . ASP A 1 591 ? 34.067 11.294 -63.424 1.00 97.69 591 ASP A CA 1
ATOM 4670 C C . ASP A 1 591 ? 35.186 10.335 -63.881 1.00 97.69 591 ASP A C 1
ATOM 4672 O O . ASP A 1 591 ? 35.774 10.534 -64.945 1.00 97.69 591 ASP A O 1
ATOM 4676 N N . ILE A 1 592 ? 35.452 9.268 -63.116 1.00 97.31 592 ILE A N 1
ATOM 4677 C CA . ILE A 1 592 ? 36.423 8.216 -63.458 1.00 97.31 592 ILE A CA 1
ATOM 4678 C C . ILE A 1 592 ? 35.968 7.443 -64.703 1.00 97.31 592 ILE A C 1
ATOM 4680 O O . ILE A 1 592 ? 36.688 7.462 -65.695 1.00 97.31 592 ILE A O 1
ATOM 4684 N N . LYS A 1 593 ? 34.741 6.900 -64.731 1.00 96.88 593 LYS A N 1
ATOM 4685 C CA . LYS A 1 593 ? 34.172 6.192 -65.904 1.00 96.88 593 LYS A CA 1
ATOM 4686 C C . LYS A 1 593 ? 34.262 7.036 -67.191 1.00 96.88 593 LYS A C 1
ATOM 4688 O O . LYS A 1 593 ? 34.552 6.518 -68.273 1.00 96.88 593 LYS A O 1
ATOM 4693 N N . THR A 1 594 ? 34.058 8.351 -67.075 1.00 97.31 594 THR A N 1
ATOM 4694 C CA . THR A 1 594 ? 34.182 9.312 -68.188 1.00 97.31 594 THR A CA 1
ATOM 4695 C C . THR A 1 594 ? 35.636 9.494 -68.642 1.00 97.31 594 THR A C 1
ATOM 4697 O O . THR A 1 594 ? 35.909 9.568 -69.842 1.00 97.31 594 THR A O 1
ATOM 4700 N N . ARG A 1 595 ? 36.591 9.542 -67.703 1.00 97.06 595 ARG A N 1
ATOM 4701 C CA . ARG A 1 595 ? 38.031 9.623 -68.002 1.00 97.06 595 ARG A CA 1
ATOM 4702 C C . ARG A 1 595 ? 38.555 8.326 -68.608 1.00 97.06 595 ARG A C 1
ATOM 4704 O O . ARG A 1 595 ? 39.272 8.411 -69.596 1.00 97.06 595 ARG A O 1
ATOM 4711 N N . ASP A 1 596 ? 38.152 7.169 -68.092 1.00 98.12 596 ASP A N 1
ATOM 4712 C CA . ASP A 1 596 ? 38.533 5.852 -68.617 1.00 98.12 596 ASP A CA 1
ATOM 4713 C C . ASP A 1 596 ? 38.074 5.689 -70.073 1.00 98.12 596 ASP A C 1
ATOM 4715 O O . ASP A 1 596 ? 38.873 5.357 -70.945 1.00 98.12 596 ASP A O 1
ATOM 4719 N N . SER A 1 597 ? 36.820 6.059 -70.369 1.00 96.25 597 SER A N 1
ATOM 4720 C CA . SER A 1 597 ? 36.282 6.076 -71.740 1.00 96.25 597 SER A CA 1
ATOM 4721 C C . SER A 1 597 ? 37.137 6.931 -72.690 1.00 96.25 597 SER A C 1
ATOM 4723 O O . SER A 1 597 ? 37.429 6.525 -73.815 1.00 96.25 597 SER A O 1
ATOM 4725 N N . ARG A 1 598 ? 37.589 8.103 -72.222 1.00 97.69 598 ARG A N 1
ATOM 4726 C CA . ARG A 1 598 ? 38.478 9.001 -72.976 1.00 97.69 598 ARG A CA 1
ATOM 4727 C C . ARG A 1 598 ? 39.913 8.471 -73.079 1.00 97.69 598 ARG A C 1
ATOM 4729 O O . ARG A 1 598 ? 40.584 8.752 -74.068 1.00 97.69 598 ARG A O 1
ATOM 4736 N N . ILE A 1 599 ? 40.403 7.730 -72.086 1.00 97.56 599 ILE A N 1
ATOM 4737 C CA . ILE A 1 599 ? 41.712 7.068 -72.144 1.00 97.56 599 ILE A CA 1
ATOM 4738 C C . ILE A 1 599 ? 41.682 6.004 -73.241 1.00 97.56 599 ILE A C 1
ATOM 4740 O O . ILE A 1 599 ? 42.520 6.072 -74.133 1.00 97.56 599 ILE A O 1
ATOM 4744 N N . SER A 1 600 ? 40.668 5.136 -73.282 1.00 96.38 600 SER A N 1
ATOM 4745 C CA . SER A 1 600 ? 40.531 4.136 -74.351 1.00 96.38 600 SER A CA 1
ATOM 4746 C C . SER A 1 600 ? 40.352 4.751 -75.747 1.00 96.38 600 SER A C 1
ATOM 4748 O O . SER A 1 600 ? 40.882 4.222 -76.724 1.00 96.38 600 SER A O 1
ATOM 4750 N N . GLU A 1 601 ? 39.677 5.902 -75.865 1.00 97.00 601 GLU A N 1
ATOM 4751 C CA . GLU A 1 601 ? 39.637 6.670 -77.121 1.00 97.00 601 GLU A CA 1
ATOM 4752 C C . GLU A 1 601 ? 41.041 7.155 -77.536 1.00 97.00 601 GLU A C 1
ATOM 4754 O O . GLU A 1 601 ? 41.431 7.038 -78.702 1.00 97.00 601 GLU A O 1
ATOM 4759 N N . LEU A 1 602 ? 41.827 7.683 -76.592 1.00 96.38 602 LEU A N 1
ATOM 4760 C CA . LEU A 1 602 ? 43.191 8.154 -76.844 1.00 96.38 602 LEU A CA 1
ATOM 4761 C C . LEU A 1 602 ? 44.157 7.002 -77.160 1.00 96.38 602 LEU A C 1
ATOM 4763 O O . LEU A 1 602 ? 44.989 7.154 -78.050 1.00 96.38 602 LEU A O 1
ATOM 4767 N N . GLU A 1 603 ? 44.024 5.855 -76.495 1.00 97.56 603 GLU A N 1
ATOM 4768 C CA . GLU A 1 603 ? 44.787 4.629 -76.768 1.00 97.56 603 GLU A CA 1
ATOM 4769 C C . GLU A 1 603 ? 44.507 4.106 -78.184 1.00 97.56 603 GLU A C 1
ATOM 4771 O O . GLU A 1 603 ? 45.447 3.829 -78.930 1.00 97.56 603 GLU A O 1
ATOM 4776 N N . GLY A 1 604 ? 43.237 4.077 -78.612 1.00 96.12 604 GLY A N 1
ATOM 4777 C CA . GLY A 1 604 ? 42.867 3.757 -79.996 1.00 96.12 604 GLY A CA 1
ATOM 4778 C C . GLY A 1 604 ? 43.479 4.733 -81.011 1.00 96.12 604 GLY A C 1
ATOM 4779 O O . GLY A 1 604 ? 44.108 4.314 -81.981 1.00 96.12 604 GLY A O 1
ATOM 4780 N N . ASN A 1 605 ? 43.394 6.040 -80.737 1.00 97.00 605 ASN A N 1
ATOM 4781 C CA . ASN A 1 605 ? 44.022 7.083 -81.558 1.00 97.00 605 ASN A CA 1
ATOM 4782 C C . ASN A 1 605 ? 45.560 6.981 -81.620 1.00 97.00 605 ASN A C 1
ATOM 4784 O O . ASN A 1 605 ? 46.158 7.462 -82.586 1.00 97.00 605 ASN A O 1
ATOM 4788 N N . VAL A 1 606 ? 46.217 6.412 -80.603 1.00 96.94 606 VAL A N 1
ATOM 4789 C CA . VAL A 1 606 ? 47.659 6.113 -80.626 1.00 96.94 606 VAL A CA 1
ATOM 4790 C C . VAL A 1 606 ? 47.925 4.875 -81.479 1.00 96.94 606 VAL A C 1
ATOM 4792 O O . VAL A 1 606 ? 48.741 4.960 -82.392 1.00 96.94 606 VAL A O 1
ATOM 4795 N N . GLY A 1 607 ? 47.167 3.789 -81.304 1.00 96.50 607 GLY A N 1
ATOM 4796 C CA . GLY A 1 607 ? 47.285 2.587 -82.141 1.00 96.50 607 GLY A CA 1
ATOM 4797 C C . GLY A 1 607 ? 47.106 2.866 -83.641 1.00 96.50 607 GLY A C 1
ATOM 4798 O O . GLY A 1 607 ? 47.885 2.381 -84.460 1.00 96.50 607 GLY A O 1
ATOM 4799 N N . ASP A 1 608 ? 46.153 3.721 -84.020 1.00 96.19 608 ASP A N 1
ATOM 4800 C CA . ASP A 1 608 ? 45.975 4.170 -85.411 1.00 96.19 608 ASP A CA 1
ATOM 4801 C C . ASP A 1 608 ? 47.176 4.974 -85.944 1.00 96.19 608 ASP A C 1
ATOM 4803 O O . ASP A 1 608 ? 47.519 4.893 -87.130 1.00 96.19 608 ASP A O 1
ATOM 4807 N N . ARG A 1 609 ? 47.851 5.741 -85.078 1.00 96.31 609 ARG A N 1
ATOM 4808 C CA . ARG A 1 609 ? 49.079 6.468 -85.437 1.00 96.31 609 ARG A CA 1
ATOM 4809 C C . ARG A 1 609 ? 50.263 5.525 -85.575 1.00 96.31 609 ARG A C 1
ATOM 4811 O O . ARG A 1 609 ? 51.006 5.681 -86.538 1.00 96.31 609 ARG A O 1
ATOM 4818 N N . ASP A 1 610 ? 50.403 4.540 -84.697 1.00 97.69 610 ASP A N 1
ATOM 4819 C CA . ASP A 1 610 ? 51.476 3.545 -84.756 1.00 97.69 610 ASP A CA 1
ATOM 4820 C C . ASP A 1 610 ? 51.337 2.664 -86.008 1.00 97.69 610 ASP A C 1
ATOM 4822 O O . ASP A 1 610 ? 52.300 2.493 -86.756 1.00 97.69 610 ASP A O 1
ATOM 4826 N N . ASN A 1 611 ? 50.114 2.226 -86.335 1.00 95.94 611 ASN A N 1
ATOM 4827 C CA . ASN A 1 611 ? 49.797 1.557 -87.603 1.00 95.94 611 ASN A CA 1
ATOM 4828 C C . ASN A 1 611 ? 50.183 2.418 -88.822 1.00 95.94 611 ASN A C 1
ATOM 4830 O O . ASN A 1 611 ? 50.762 1.923 -89.794 1.00 95.94 611 ASN A O 1
ATOM 4834 N N . ARG A 1 612 ? 49.900 3.728 -88.776 1.00 97.25 612 ARG A N 1
ATOM 4835 C CA . ARG A 1 612 ? 50.290 4.672 -89.834 1.00 97.25 612 ARG A CA 1
ATOM 4836 C C . ARG A 1 612 ? 51.806 4.884 -89.905 1.00 97.25 612 ARG A C 1
ATOM 4838 O O . ARG A 1 612 ? 52.325 5.027 -91.011 1.00 97.25 612 ARG A O 1
ATOM 4845 N N . ILE A 1 613 ? 52.508 4.914 -88.773 1.00 96.81 613 ILE A N 1
ATOM 4846 C CA . ILE A 1 613 ? 53.972 5.032 -88.712 1.00 96.81 613 ILE A CA 1
ATOM 4847 C C . ILE A 1 613 ? 54.612 3.786 -89.326 1.00 96.81 613 ILE A C 1
ATOM 4849 O O . ILE A 1 613 ? 55.383 3.934 -90.267 1.00 96.81 613 ILE A O 1
ATOM 4853 N N . ALA A 1 614 ? 54.203 2.579 -88.925 1.00 94.19 614 ALA A N 1
ATOM 4854 C CA . ALA A 1 614 ? 54.689 1.326 -89.511 1.00 94.19 614 ALA A CA 1
ATOM 4855 C C . ALA A 1 614 ? 54.434 1.246 -91.033 1.00 94.19 614 ALA A C 1
ATOM 4857 O O . ALA A 1 614 ? 55.282 0.780 -91.800 1.00 94.19 614 ALA A O 1
ATOM 4858 N N . GLY A 1 615 ? 53.289 1.763 -91.499 1.00 94.94 615 GLY A N 1
ATOM 4859 C CA . GLY A 1 615 ? 53.008 1.930 -92.927 1.00 94.94 615 GLY A CA 1
ATOM 4860 C C . GLY A 1 615 ? 54.004 2.865 -93.625 1.00 94.94 615 GLY A C 1
ATOM 4861 O O . GLY A 1 615 ? 54.558 2.506 -94.662 1.00 94.94 615 GLY A O 1
ATOM 4862 N N . LEU A 1 616 ? 54.280 4.036 -93.039 1.00 95.69 616 LEU A N 1
ATOM 4863 C CA . LEU A 1 616 ? 55.258 5.002 -93.556 1.00 95.69 616 LEU A CA 1
ATOM 4864 C C . LEU A 1 616 ? 56.700 4.469 -93.515 1.00 95.69 616 LEU A C 1
ATOM 4866 O O . LEU A 1 616 ? 57.460 4.740 -94.439 1.00 95.69 616 LEU A O 1
ATOM 4870 N N . GLU A 1 617 ? 57.074 3.683 -92.506 1.00 96.94 617 GLU A N 1
ATOM 4871 C CA . GLU A 1 617 ? 58.379 3.013 -92.414 1.00 96.94 617 GLU A CA 1
ATOM 4872 C C . GLU A 1 617 ? 58.562 1.964 -93.523 1.00 96.94 617 GLU A C 1
ATOM 4874 O O . GLU A 1 617 ? 59.629 1.886 -94.134 1.00 96.94 617 GLU A O 1
ATOM 4879 N N . SER A 1 618 ? 57.514 1.198 -93.848 1.00 95.44 618 SER A N 1
ATOM 4880 C CA . SER A 1 618 ? 57.512 0.270 -94.991 1.00 95.44 618 SER A CA 1
ATOM 4881 C C . SER A 1 618 ? 57.651 1.005 -96.335 1.00 95.44 618 SER A C 1
ATOM 4883 O O . SER A 1 618 ? 58.397 0.581 -97.226 1.00 95.44 618 SER A O 1
ATOM 4885 N N . ASP A 1 619 ? 56.973 2.148 -96.461 1.00 96.31 619 ASP A N 1
ATOM 4886 C CA . ASP A 1 619 ? 57.047 3.052 -97.611 1.00 96.31 619 ASP A CA 1
ATOM 4887 C C . ASP A 1 619 ? 58.459 3.645 -97.778 1.00 96.31 619 ASP A C 1
ATOM 4889 O O . ASP A 1 619 ? 59.000 3.661 -98.885 1.00 96.31 619 ASP A O 1
ATOM 4893 N N . ILE A 1 620 ? 59.084 4.082 -96.677 1.00 95.88 620 ILE A N 1
ATOM 4894 C CA . ILE A 1 620 ? 60.471 4.568 -96.629 1.00 95.88 620 ILE A CA 1
ATOM 4895 C C . ILE A 1 620 ? 61.430 3.450 -97.037 1.00 95.88 620 ILE A C 1
ATOM 4897 O O . ILE A 1 620 ? 62.153 3.615 -98.012 1.00 95.88 620 ILE A O 1
ATOM 4901 N N . LYS A 1 621 ? 61.349 2.266 -96.422 1.00 95.50 621 LYS A N 1
ATOM 4902 C CA . LYS A 1 621 ? 62.203 1.110 -96.751 1.00 95.50 621 LYS A CA 1
ATOM 4903 C C . LYS A 1 621 ? 62.117 0.695 -98.227 1.00 95.50 621 LYS A C 1
ATOM 4905 O O . LYS A 1 621 ? 63.109 0.270 -98.826 1.00 95.50 621 LYS A O 1
ATOM 4910 N N . THR A 1 622 ? 60.940 0.834 -98.835 1.00 95.81 622 THR A N 1
ATOM 4911 C CA . THR A 1 622 ? 60.725 0.581 -100.267 1.00 95.81 622 THR A CA 1
ATOM 4912 C C . THR A 1 622 ? 61.352 1.680 -101.134 1.00 95.81 622 THR A C 1
ATOM 4914 O O . THR A 1 622 ? 61.942 1.385 -102.176 1.00 95.81 622 THR A O 1
ATOM 4917 N N . ARG A 1 623 ? 61.291 2.946 -100.701 1.00 95.38 623 ARG A N 1
ATOM 4918 C CA . ARG A 1 623 ? 61.983 4.068 -101.357 1.00 95.38 623 ARG A CA 1
ATOM 4919 C C . ARG A 1 623 ? 63.499 3.951 -101.229 1.00 95.38 623 ARG A C 1
ATOM 4921 O O . ARG A 1 623 ? 64.162 4.121 -102.242 1.00 95.38 623 ARG A O 1
ATOM 4928 N N . ASP A 1 624 ? 64.031 3.586 -100.066 1.00 97.06 624 ASP A N 1
ATOM 4929 C CA . ASP A 1 624 ? 65.466 3.375 -99.835 1.00 97.06 624 ASP A CA 1
ATOM 4930 C C . ASP A 1 624 ? 66.009 2.269 -100.745 1.00 97.06 624 ASP A C 1
ATOM 4932 O O . ASP A 1 624 ? 67.001 2.463 -101.442 1.00 97.06 624 ASP A O 1
ATOM 4936 N N . SER A 1 625 ? 65.287 1.145 -100.843 1.00 94.62 625 SER A N 1
ATOM 4937 C CA . SER A 1 625 ? 65.623 0.046 -101.762 1.00 94.62 625 SER A CA 1
ATOM 4938 C C . SER A 1 625 ? 65.714 0.525 -103.220 1.00 94.62 625 SER A C 1
ATOM 4940 O O . SER A 1 625 ? 66.639 0.160 -103.946 1.00 94.62 625 SER A O 1
ATOM 4942 N N . ARG A 1 626 ? 64.783 1.393 -103.640 1.00 96.12 626 ARG A N 1
ATOM 4943 C CA . ARG A 1 626 ? 64.775 2.017 -104.973 1.00 96.12 626 ARG A CA 1
ATOM 4944 C C . ARG A 1 626 ? 65.846 3.103 -105.134 1.00 96.12 626 ARG A C 1
ATOM 4946 O O . ARG A 1 626 ? 66.334 3.301 -106.243 1.00 96.12 626 ARG A O 1
ATOM 4953 N N . ILE A 1 627 ? 66.220 3.810 -104.069 1.00 95.62 627 ILE A N 1
ATOM 4954 C CA . ILE A 1 627 ? 67.331 4.768 -104.080 1.00 95.62 627 ILE A CA 1
ATOM 4955 C C . ILE A 1 627 ? 68.636 4.007 -104.306 1.00 95.62 627 ILE A C 1
ATOM 4957 O O . ILE A 1 627 ? 69.335 4.338 -105.255 1.00 95.62 627 ILE A O 1
ATOM 4961 N N . SER A 1 628 ? 68.900 2.922 -103.574 1.00 94.44 628 SER A N 1
ATOM 4962 C CA . SER A 1 628 ? 70.086 2.086 -103.801 1.00 94.44 628 SER A CA 1
ATOM 4963 C C . SER A 1 628 ? 70.110 1.429 -105.189 1.00 94.44 628 SER A C 1
ATOM 4965 O O . SER A 1 628 ? 71.175 1.313 -105.795 1.00 94.44 628 SER A O 1
ATOM 4967 N N . GLU A 1 629 ? 68.953 1.057 -105.752 1.00 94.81 629 GLU A N 1
ATOM 4968 C CA . GLU A 1 629 ? 68.855 0.626 -107.155 1.00 94.81 629 GLU A CA 1
ATOM 4969 C C . GLU A 1 629 ? 69.257 1.757 -108.125 1.00 94.81 629 GLU A C 1
ATOM 4971 O O . GLU A 1 629 ? 70.027 1.540 -109.065 1.00 94.81 629 GLU A O 1
ATOM 4976 N N . LEU A 1 630 ? 68.771 2.982 -107.900 1.00 94.19 630 LEU A N 1
ATOM 4977 C CA . LEU A 1 630 ? 69.104 4.153 -108.716 1.00 94.19 630 LEU A CA 1
ATOM 4978 C C . LEU A 1 630 ? 70.573 4.578 -108.557 1.00 94.19 630 LEU A C 1
ATOM 4980 O O . LEU A 1 630 ? 71.203 4.926 -109.551 1.00 94.19 630 LEU A O 1
ATOM 4984 N N . GLU A 1 631 ? 71.140 4.498 -107.354 1.00 95.06 631 GLU A N 1
ATOM 4985 C CA . GLU A 1 631 ? 72.560 4.733 -107.070 1.00 95.06 631 GLU A CA 1
ATOM 4986 C C . GLU A 1 631 ? 73.447 3.696 -107.769 1.00 95.06 631 GLU A C 1
ATOM 4988 O O . GLU A 1 631 ? 74.447 4.065 -108.388 1.00 95.06 631 GLU A O 1
ATOM 4993 N N . GLY A 1 632 ? 73.047 2.419 -107.769 1.00 93.19 632 GLY A N 1
ATOM 4994 C CA . GLY A 1 632 ? 73.690 1.364 -108.557 1.00 93.19 632 GLY A CA 1
ATOM 4995 C C . GLY A 1 632 ? 73.673 1.679 -110.055 1.00 93.19 632 GLY A C 1
ATOM 4996 O O . GLY A 1 632 ? 74.726 1.730 -110.689 1.00 93.19 632 GLY A O 1
ATOM 4997 N N . ASN A 1 633 ? 72.500 2.014 -110.604 1.00 94.75 633 ASN A N 1
ATOM 4998 C CA . ASN A 1 633 ? 72.348 2.441 -112.000 1.00 94.75 633 ASN A CA 1
ATOM 4999 C C . ASN A 1 633 ? 73.184 3.694 -112.342 1.00 94.75 633 ASN A C 1
ATOM 5001 O O . ASN A 1 633 ? 73.696 3.812 -113.457 1.00 94.75 633 ASN A O 1
ATOM 5005 N N . VAL A 1 634 ? 73.330 4.644 -111.413 1.00 94.38 634 VAL A N 1
ATOM 5006 C CA . VAL A 1 634 ? 74.182 5.834 -111.582 1.00 94.38 634 VAL A CA 1
ATOM 5007 C C . VAL A 1 634 ? 75.667 5.467 -111.515 1.00 94.38 634 VAL A C 1
ATOM 5009 O O . VAL A 1 634 ? 76.439 5.982 -112.318 1.00 94.38 634 VAL A O 1
ATOM 5012 N N . SER A 1 635 ? 76.071 4.537 -110.646 1.00 92.81 635 SER A N 1
ATOM 5013 C CA . SER A 1 635 ? 77.444 4.015 -110.582 1.00 92.81 635 SER A CA 1
ATOM 5014 C C . SER A 1 635 ? 77.831 3.250 -111.854 1.00 92.81 635 SER A C 1
ATOM 5016 O O . SER A 1 635 ? 78.926 3.445 -112.381 1.00 92.81 635 SER A O 1
ATOM 5018 N N . ASP A 1 636 ? 76.924 2.431 -112.391 1.00 93.81 636 ASP A N 1
ATOM 5019 C CA . ASP A 1 636 ? 77.113 1.714 -113.657 1.00 93.81 636 ASP A CA 1
ATOM 5020 C C . ASP A 1 636 ? 77.225 2.691 -114.840 1.00 93.81 636 ASP A C 1
ATOM 5022 O O . ASP A 1 636 ? 78.100 2.543 -115.696 1.00 93.81 636 ASP A O 1
ATOM 5026 N N . ARG A 1 637 ? 76.399 3.749 -114.862 1.00 93.69 637 ARG A N 1
ATOM 5027 C CA . ARG A 1 637 ? 76.523 4.849 -115.834 1.00 93.69 637 ARG A CA 1
ATOM 5028 C C . ARG A 1 637 ? 77.818 5.641 -115.662 1.00 93.69 637 ARG A C 1
ATOM 5030 O O . ARG A 1 637 ? 78.396 6.026 -116.670 1.00 93.69 637 ARG A O 1
ATOM 5037 N N . GLY A 1 638 ? 78.285 5.845 -114.430 1.00 94.12 638 GLY A N 1
ATOM 5038 C CA . GLY A 1 638 ? 79.580 6.458 -114.126 1.00 94.12 638 GLY A CA 1
ATOM 5039 C C . GLY A 1 638 ? 80.723 5.661 -114.747 1.00 94.12 638 GLY A C 1
ATOM 5040 O O . GLY A 1 638 ? 81.431 6.186 -115.597 1.00 94.12 638 GLY A O 1
ATOM 5041 N N . ARG A 1 639 ? 80.793 4.354 -114.461 1.00 92.44 639 ARG A N 1
ATOM 5042 C CA . ARG A 1 639 ? 81.766 3.440 -115.087 1.00 92.44 639 ARG A CA 1
ATOM 5043 C C . ARG A 1 639 ? 81.668 3.440 -116.616 1.00 92.44 639 ARG A C 1
ATOM 5045 O O . ARG A 1 639 ? 82.691 3.411 -117.293 1.00 92.44 639 ARG A O 1
ATOM 5052 N N . ARG A 1 640 ? 80.460 3.542 -117.183 1.00 94.00 640 ARG A N 1
ATOM 5053 C CA . ARG A 1 640 ? 80.278 3.664 -118.639 1.00 94.00 640 ARG A CA 1
ATOM 5054 C C . ARG A 1 640 ? 80.754 5.010 -119.203 1.00 94.00 640 ARG A C 1
ATOM 5056 O O . ARG A 1 640 ? 81.185 5.051 -120.352 1.00 94.00 640 ARG A O 1
ATOM 5063 N N . ILE A 1 641 ? 80.694 6.092 -118.429 1.00 93.62 641 ILE A N 1
ATOM 5064 C CA . ILE A 1 641 ? 81.306 7.380 -118.786 1.00 93.62 641 ILE A CA 1
ATOM 5065 C C . ILE A 1 641 ? 82.833 7.271 -118.689 1.00 93.62 641 ILE A C 1
ATOM 5067 O O . ILE A 1 641 ? 83.497 7.654 -119.642 1.00 93.62 641 ILE A O 1
ATOM 5071 N N . ASP A 1 642 ? 83.391 6.645 -117.648 1.00 92.88 642 ASP A N 1
ATOM 5072 C CA . ASP A 1 642 ? 84.840 6.408 -117.526 1.00 92.88 642 ASP A CA 1
ATOM 5073 C C . ASP A 1 642 ? 85.404 5.581 -118.702 1.00 92.88 642 ASP A C 1
ATOM 5075 O O . ASP A 1 642 ? 86.481 5.886 -119.226 1.00 92.88 642 ASP A O 1
ATOM 5079 N N . GLU A 1 643 ? 84.666 4.555 -119.150 1.00 90.88 643 GLU A N 1
ATOM 5080 C CA . GLU A 1 643 ? 84.953 3.768 -120.361 1.00 90.88 643 GLU A CA 1
ATOM 5081 C C . GLU A 1 643 ? 84.919 4.626 -121.635 1.00 90.88 643 GLU A C 1
ATOM 5083 O O . GLU A 1 643 ? 85.812 4.525 -122.482 1.00 90.88 643 GLU A O 1
ATOM 5088 N N . LEU A 1 644 ? 83.893 5.470 -121.789 1.00 91.12 644 LEU A N 1
ATOM 5089 C CA . LEU A 1 644 ? 83.754 6.356 -122.944 1.00 91.12 644 LEU A CA 1
ATOM 5090 C C . LEU A 1 644 ? 84.853 7.421 -122.957 1.00 91.12 644 LEU A C 1
ATOM 5092 O O . LEU A 1 644 ? 85.476 7.614 -123.996 1.00 91.12 644 LEU A O 1
ATOM 5096 N N . ASP A 1 645 ? 85.178 8.027 -121.818 1.00 94.06 645 ASP A N 1
ATOM 5097 C CA . ASP A 1 645 ? 86.280 8.976 -121.673 1.00 94.06 645 ASP A CA 1
ATOM 5098 C C . ASP A 1 645 ? 87.639 8.308 -121.911 1.00 94.06 645 ASP A C 1
ATOM 5100 O O . ASP A 1 645 ? 88.558 8.950 -122.420 1.00 94.06 645 ASP A O 1
ATOM 5104 N N . ALA A 1 646 ? 87.798 7.021 -121.583 1.00 89.62 646 ALA A N 1
ATOM 5105 C CA . ALA A 1 646 ? 88.992 6.256 -121.940 1.00 89.62 646 ALA A CA 1
ATOM 5106 C C . ALA A 1 646 ? 89.080 6.025 -123.458 1.00 89.62 646 ALA A C 1
ATOM 5108 O O . ALA A 1 646 ? 90.153 6.195 -124.037 1.00 89.62 646 ALA A O 1
ATOM 5109 N N . SER A 1 647 ? 87.956 5.728 -124.118 1.00 91.69 647 SER A N 1
ATOM 5110 C CA . SER A 1 647 ? 87.884 5.629 -125.583 1.00 91.69 647 SER A CA 1
ATOM 5111 C C . SER A 1 647 ? 88.097 6.982 -126.274 1.00 91.69 647 SER A C 1
ATOM 5113 O O . SER A 1 647 ? 88.735 7.037 -127.322 1.00 91.69 647 SER A O 1
ATOM 5115 N N . VAL A 1 648 ? 87.613 8.084 -125.692 1.00 91.81 648 VAL A N 1
ATOM 5116 C CA . VAL A 1 648 ? 87.868 9.450 -126.174 1.00 91.81 648 VAL A CA 1
ATOM 5117 C C . VAL A 1 648 ? 89.343 9.807 -125.999 1.00 91.81 648 VAL A C 1
ATOM 5119 O O . VAL A 1 648 ? 89.929 10.360 -126.921 1.00 91.81 648 VAL A O 1
ATOM 5122 N N . ARG A 1 649 ? 89.985 9.419 -124.888 1.00 90.56 649 ARG A N 1
ATOM 5123 C CA . ARG A 1 649 ? 91.437 9.582 -124.687 1.00 90.56 649 ARG A CA 1
ATOM 5124 C C . ARG A 1 649 ? 92.275 8.759 -125.676 1.00 90.56 649 ARG A C 1
ATOM 5126 O O . ARG A 1 649 ? 93.247 9.295 -126.203 1.00 90.56 649 ARG A O 1
ATOM 5133 N N . ASP A 1 650 ? 91.888 7.521 -126.001 1.00 90.88 650 ASP A N 1
ATOM 5134 C CA . ASP A 1 650 ? 92.497 6.753 -127.107 1.00 90.88 650 ASP A CA 1
ATOM 5135 C C . ASP A 1 650 ? 92.339 7.489 -128.445 1.00 90.88 650 ASP A C 1
ATOM 5137 O O . ASP A 1 650 ? 93.318 7.724 -129.155 1.00 90.88 650 ASP A O 1
ATOM 5141 N N . HIS A 1 651 ? 91.114 7.899 -128.782 1.00 89.44 651 HIS A N 1
ATOM 5142 C CA . HIS A 1 651 ? 90.839 8.605 -130.030 1.00 89.44 651 HIS A CA 1
ATOM 5143 C C . HIS A 1 651 ? 91.585 9.938 -130.114 1.00 89.44 651 HIS A C 1
ATOM 5145 O O . HIS A 1 651 ? 92.085 10.275 -131.183 1.00 89.44 651 HIS A O 1
ATOM 5151 N N . GLN A 1 652 ? 91.728 10.663 -129.005 1.00 90.31 652 GLN A N 1
ATOM 5152 C CA . GLN A 1 652 ? 92.465 11.918 -128.954 1.00 90.31 652 GLN A CA 1
ATOM 5153 C C . GLN A 1 652 ? 93.977 11.698 -129.072 1.00 90.31 652 GLN A C 1
ATOM 5155 O O . GLN A 1 652 ? 94.608 12.381 -129.868 1.00 90.31 652 GLN A O 1
ATOM 5160 N N . SER A 1 653 ? 94.551 10.678 -128.425 1.00 87.69 653 SER A N 1
ATOM 5161 C CA . SER A 1 653 ? 95.961 10.307 -128.635 1.00 87.69 653 SER A CA 1
ATOM 5162 C C . SER A 1 653 ? 96.234 9.854 -130.080 1.00 87.69 653 SER A C 1
ATOM 5164 O O . SER A 1 653 ? 97.260 10.190 -130.670 1.00 87.69 653 SER A O 1
ATOM 5166 N N . ARG A 1 654 ? 95.280 9.158 -130.712 1.00 88.56 654 ARG A N 1
ATOM 5167 C CA . ARG A 1 654 ? 95.339 8.789 -132.138 1.00 88.56 654 ARG A CA 1
ATOM 5168 C C . ARG A 1 654 ? 95.149 9.984 -133.075 1.00 88.56 654 ARG A C 1
ATOM 5170 O O . ARG A 1 654 ? 95.713 9.974 -134.168 1.00 88.56 654 ARG A O 1
ATOM 5177 N N . LEU A 1 655 ? 94.389 11.003 -132.670 1.00 89.25 655 LEU A N 1
ATOM 5178 C CA . LEU A 1 655 ? 94.296 12.282 -133.377 1.00 89.25 655 LEU A CA 1
ATOM 5179 C C . LEU A 1 655 ? 95.594 13.082 -133.233 1.00 89.25 655 LEU A C 1
ATOM 5181 O O . LEU A 1 655 ? 96.109 13.539 -134.240 1.00 89.25 655 LEU A O 1
ATOM 5185 N N . GLU A 1 656 ? 96.202 13.144 -132.049 1.00 86.75 656 GLU A N 1
ATOM 5186 C CA . GLU A 1 656 ? 97.523 13.754 -131.832 1.00 86.75 656 GLU A CA 1
ATOM 5187 C C . GLU A 1 656 ? 98.619 13.047 -132.647 1.00 86.75 656 GLU A C 1
ATOM 5189 O O . GLU A 1 656 ? 99.450 13.702 -133.279 1.00 86.75 656 GLU A O 1
ATOM 5194 N N . GLN A 1 657 ? 98.587 11.710 -132.723 1.00 87.38 657 GLN A N 1
ATOM 5195 C CA . GLN A 1 657 ? 99.461 10.931 -133.606 1.00 87.38 657 GLN A CA 1
ATOM 5196 C C . GLN A 1 657 ? 99.195 11.244 -135.088 1.00 87.38 657 GLN A C 1
ATOM 5198 O O . GLN A 1 657 ? 100.137 11.346 -135.876 1.00 87.38 657 GLN A O 1
ATOM 5203 N N . ARG A 1 658 ? 97.928 11.424 -135.483 1.00 85.06 658 ARG A N 1
ATOM 5204 C CA . ARG A 1 658 ? 97.551 11.829 -136.845 1.00 85.06 658 ARG A CA 1
ATOM 5205 C C . ARG A 1 658 ? 97.971 13.257 -137.167 1.00 85.06 658 ARG A C 1
ATOM 5207 O O . ARG A 1 658 ? 98.456 13.478 -138.268 1.00 85.06 658 ARG A O 1
ATOM 5214 N N . ASP A 1 659 ? 97.884 14.186 -136.226 1.00 88.50 659 ASP A N 1
ATOM 5215 C CA . ASP A 1 659 ? 98.346 15.566 -136.377 1.00 88.50 659 ASP A CA 1
ATOM 5216 C C . ASP A 1 659 ? 99.875 15.649 -136.417 1.00 88.50 659 ASP A C 1
ATOM 5218 O O . ASP A 1 659 ? 100.427 16.469 -137.149 1.00 88.50 659 ASP A O 1
ATOM 5222 N N . ALA A 1 660 ? 100.583 14.772 -135.699 1.00 83.69 660 ALA A N 1
ATOM 5223 C CA . ALA A 1 660 ? 102.026 14.601 -135.848 1.00 83.69 660 ALA A CA 1
ATOM 5224 C C . ALA A 1 660 ? 102.385 14.066 -137.248 1.00 83.69 660 ALA A C 1
ATOM 5226 O O . ALA A 1 660 ? 103.240 14.649 -137.914 1.00 83.69 660 ALA A O 1
ATOM 5227 N N . GLN A 1 661 ? 101.677 13.040 -137.743 1.00 83.38 661 GLN A N 1
ATOM 5228 C CA . GLN A 1 661 ? 101.824 12.553 -139.123 1.00 83.38 661 GLN A CA 1
ATOM 5229 C C . GLN A 1 661 ? 101.488 13.637 -140.159 1.00 83.38 661 GLN A C 1
ATOM 5231 O O . GLN A 1 661 ? 102.194 13.771 -141.153 1.00 83.38 661 GLN A O 1
ATOM 5236 N N . ILE A 1 662 ? 100.447 14.444 -139.934 1.00 86.44 662 ILE A N 1
ATOM 5237 C CA . ILE A 1 662 ? 100.070 15.558 -140.814 1.00 86.44 662 ILE A CA 1
ATOM 5238 C C . ILE A 1 662 ? 101.137 16.655 -140.783 1.00 86.44 662 ILE A C 1
ATOM 5240 O O . ILE A 1 662 ? 101.467 17.176 -141.842 1.00 86.44 662 ILE A O 1
ATOM 5244 N N . LYS A 1 663 ? 101.729 16.980 -139.627 1.00 85.31 663 LYS A N 1
ATOM 5245 C CA . LYS A 1 663 ? 102.856 17.926 -139.533 1.00 85.31 663 LYS A CA 1
ATOM 5246 C C . LYS A 1 663 ? 104.099 17.417 -140.259 1.00 85.31 663 LYS A C 1
ATOM 5248 O O . LYS A 1 663 ? 104.724 18.194 -140.972 1.00 85.31 663 LYS A O 1
ATOM 5253 N N . GLU A 1 664 ? 104.432 16.133 -140.132 1.00 84.06 664 GLU A N 1
ATOM 5254 C CA . GLU A 1 664 ? 105.545 15.530 -140.874 1.00 84.06 664 GLU A CA 1
ATOM 5255 C C . GLU A 1 664 ? 105.275 15.543 -142.386 1.00 84.06 664 GLU A C 1
ATOM 5257 O O . GLU A 1 664 ? 106.126 15.968 -143.163 1.00 84.06 664 GLU A O 1
ATOM 5262 N N . LEU A 1 665 ? 104.065 15.170 -142.817 1.00 80.88 665 LEU A N 1
ATOM 5263 C CA . LEU A 1 665 ? 103.653 15.248 -144.220 1.00 80.88 665 LEU A CA 1
ATOM 5264 C C . LEU A 1 665 ? 103.626 16.694 -144.738 1.00 80.88 665 LEU A C 1
ATOM 5266 O O . LEU A 1 665 ? 104.014 16.922 -145.877 1.00 80.88 665 LEU A O 1
ATOM 5270 N N . GLN A 1 666 ? 103.228 17.672 -143.920 1.00 84.12 666 GLN A N 1
ATOM 5271 C CA . GLN A 1 666 ? 103.306 19.099 -144.249 1.00 84.12 666 GLN A CA 1
ATOM 5272 C C . GLN A 1 666 ? 104.755 19.570 -144.388 1.00 84.12 666 GLN A C 1
ATOM 5274 O O . GLN A 1 666 ? 105.039 20.341 -145.295 1.00 84.12 666 GLN A O 1
ATOM 5279 N N . GLU A 1 667 ? 105.681 19.094 -143.555 1.00 83.50 667 GLU A N 1
ATOM 5280 C CA . GLU A 1 667 ? 107.105 19.410 -143.700 1.00 83.50 667 GLU A CA 1
ATOM 5281 C C . GLU A 1 667 ? 107.688 18.765 -144.966 1.00 83.50 667 GLU A C 1
ATOM 5283 O O . GLU A 1 667 ? 108.350 19.434 -145.755 1.00 83.50 667 GLU A O 1
ATOM 5288 N N . GLN A 1 668 ? 107.334 17.508 -145.256 1.00 79.88 668 GLN A N 1
ATOM 5289 C CA . GLN A 1 668 ? 107.655 16.848 -146.526 1.00 79.88 668 GLN A CA 1
ATOM 5290 C C . GLN A 1 668 ? 106.960 17.485 -147.748 1.00 79.88 668 GLN A C 1
ATOM 5292 O O . GLN A 1 668 ? 107.366 17.224 -148.885 1.00 79.88 668 GLN A O 1
ATOM 5297 N N . VAL A 1 669 ? 105.890 18.260 -147.552 1.00 82.75 669 VAL A N 1
ATOM 5298 C CA . VAL A 1 669 ? 105.253 19.077 -148.595 1.00 82.75 669 VAL A CA 1
ATOM 5299 C C . VAL A 1 669 ? 106.009 20.392 -148.750 1.00 82.75 669 VAL A C 1
ATOM 5301 O O . VAL A 1 669 ? 106.439 20.651 -149.865 1.00 82.75 669 VAL A O 1
ATOM 5304 N N . ARG A 1 670 ? 106.326 21.133 -147.677 1.00 82.25 670 ARG A N 1
ATOM 5305 C CA . ARG A 1 670 ? 107.194 22.333 -147.732 1.00 82.25 670 ARG A CA 1
ATOM 5306 C C . ARG A 1 670 ? 108.537 22.043 -148.395 1.00 82.25 670 ARG A C 1
ATOM 5308 O O . ARG A 1 670 ? 108.994 22.799 -149.243 1.00 82.25 670 ARG A O 1
ATOM 5315 N N . ASP A 1 671 ? 109.151 20.914 -148.059 1.00 79.25 671 ASP A N 1
ATOM 5316 C CA . ASP A 1 671 ? 110.436 20.477 -148.609 1.00 79.25 671 ASP A CA 1
ATOM 5317 C C . ASP A 1 671 ? 110.327 19.988 -150.075 1.00 79.25 671 ASP A C 1
ATOM 5319 O O . ASP A 1 671 ? 111.331 19.885 -150.782 1.00 79.25 671 ASP A O 1
ATOM 5323 N N . ARG A 1 672 ? 109.110 19.724 -150.577 1.00 80.25 672 ARG A N 1
ATOM 5324 C CA . ARG A 1 672 ? 108.811 19.555 -152.015 1.00 80.25 672 ARG A CA 1
ATOM 5325 C C . ARG A 1 672 ? 108.443 20.879 -152.689 1.00 80.25 672 ARG A C 1
ATOM 5327 O O . ARG A 1 672 ? 108.875 21.099 -153.812 1.00 80.25 672 ARG A O 1
ATOM 5334 N N . GLU A 1 673 ? 107.712 21.764 -152.019 1.00 78.75 673 GLU A N 1
ATOM 5335 C CA . GLU A 1 673 ? 107.347 23.109 -152.482 1.00 78.75 673 GLU A CA 1
ATOM 5336 C C . GLU A 1 673 ? 108.591 23.987 -152.661 1.00 78.75 673 GLU A C 1
ATOM 5338 O O . GLU A 1 673 ? 108.713 24.665 -153.673 1.00 78.75 673 GLU A O 1
ATOM 5343 N N . ALA A 1 674 ? 109.579 23.895 -151.768 1.00 74.50 674 ALA A N 1
ATOM 5344 C CA . ALA A 1 674 ? 110.878 24.552 -151.922 1.00 74.50 674 ALA A CA 1
ATOM 5345 C C . ALA A 1 674 ? 111.656 24.037 -153.151 1.00 74.50 674 ALA A C 1
ATOM 5347 O O . ALA A 1 674 ? 112.282 24.817 -153.870 1.00 74.50 674 ALA A O 1
ATOM 5348 N N . LYS A 1 675 ? 111.579 22.731 -153.443 1.00 74.19 675 LYS A N 1
ATOM 5349 C CA . LYS A 1 675 ? 112.198 22.120 -154.637 1.00 74.19 675 LYS A CA 1
ATOM 5350 C C . LYS A 1 675 ? 111.428 22.452 -155.918 1.00 74.19 675 LYS A C 1
ATOM 5352 O O . LYS A 1 675 ? 112.042 22.619 -156.969 1.00 74.19 675 LYS A O 1
ATOM 5357 N N . LEU A 1 676 ? 110.107 22.610 -155.830 1.00 77.69 676 LEU A N 1
ATOM 5358 C CA . LEU A 1 676 ? 109.280 23.169 -156.899 1.00 77.69 676 LEU A CA 1
ATOM 5359 C C . LEU A 1 676 ? 109.596 24.650 -157.131 1.00 77.69 676 LEU A C 1
ATOM 5361 O O . LEU A 1 676 ? 109.682 25.047 -158.282 1.00 77.69 676 LEU A O 1
ATOM 5365 N N . ALA A 1 677 ? 109.859 25.440 -156.088 1.00 74.44 677 ALA A N 1
ATOM 5366 C CA . ALA A 1 677 ? 110.233 26.848 -156.207 1.00 74.44 677 ALA A CA 1
ATOM 5367 C C . ALA A 1 677 ? 111.620 27.052 -156.855 1.00 74.44 677 ALA A C 1
ATOM 5369 O O . ALA A 1 677 ? 111.767 27.959 -157.675 1.00 74.44 677 ALA A O 1
ATOM 5370 N N . ASP A 1 678 ? 112.615 26.190 -156.580 1.00 74.75 678 ASP A N 1
ATOM 5371 C CA . ASP A 1 678 ? 113.864 26.142 -157.374 1.00 74.75 678 ASP A CA 1
ATOM 5372 C C . ASP A 1 678 ? 113.564 25.811 -158.846 1.00 74.75 678 ASP A C 1
ATOM 5374 O O . ASP A 1 678 ? 114.037 26.492 -159.758 1.00 74.75 678 ASP A O 1
ATOM 5378 N N . GLY A 1 679 ? 112.708 24.810 -159.077 1.00 70.06 679 GLY A N 1
ATOM 5379 C CA . GLY A 1 679 ? 112.237 24.431 -160.410 1.00 70.06 679 GLY A CA 1
ATOM 5380 C C . GLY A 1 679 ? 111.547 25.575 -161.161 1.00 70.06 679 GLY A C 1
ATOM 5381 O O . GLY A 1 679 ? 111.862 25.811 -162.323 1.00 70.06 679 GLY A O 1
ATOM 5382 N N . GLU A 1 680 ? 110.660 26.321 -160.500 1.00 75.00 680 GLU A N 1
ATOM 5383 C CA . GLU A 1 680 ? 109.968 27.490 -161.048 1.00 75.00 680 GLU A CA 1
ATOM 5384 C C . GLU A 1 680 ? 110.907 28.668 -161.296 1.00 75.00 680 GLU A C 1
ATOM 5386 O O . GLU A 1 680 ? 110.748 29.367 -162.293 1.00 75.00 680 GLU A O 1
ATOM 5391 N N . SER A 1 681 ? 111.887 28.904 -160.421 1.00 73.75 681 SER A N 1
ATOM 5392 C CA . SER A 1 681 ? 112.912 29.932 -160.634 1.00 73.75 681 SER A CA 1
ATOM 5393 C C . SER A 1 681 ? 113.689 29.645 -161.927 1.00 73.75 681 SER A C 1
ATOM 5395 O O . SER A 1 681 ? 113.838 30.506 -162.795 1.00 73.75 681 SER A O 1
ATOM 5397 N N . ARG A 1 682 ? 114.065 28.376 -162.121 1.00 73.12 682 ARG A N 1
ATOM 5398 C CA . ARG A 1 682 ? 114.774 27.864 -163.307 1.00 73.12 682 ARG A CA 1
ATOM 5399 C C . ARG A 1 682 ? 113.865 27.652 -164.526 1.00 73.12 682 ARG A C 1
ATOM 5401 O O . ARG A 1 682 ? 114.371 27.399 -165.622 1.00 73.12 682 ARG A O 1
ATOM 5408 N N . ALA A 1 683 ? 112.545 27.744 -164.354 1.00 73.62 683 ALA A N 1
ATOM 5409 C CA . ALA A 1 683 ? 111.574 27.883 -165.436 1.00 73.62 683 ALA A CA 1
ATOM 5410 C C . ALA A 1 683 ? 111.481 29.351 -165.870 1.00 73.62 683 ALA A C 1
ATOM 5412 O O . ALA A 1 683 ? 111.763 29.645 -167.023 1.00 73.62 683 ALA A O 1
ATOM 5413 N N . LYS A 1 684 ? 111.271 30.284 -164.932 1.00 73.50 684 LYS A N 1
ATOM 5414 C CA . LYS A 1 684 ? 111.208 31.736 -165.181 1.00 73.50 684 LYS A CA 1
ATOM 5415 C C . LYS A 1 684 ? 112.480 32.284 -165.850 1.00 73.50 684 LYS A C 1
ATOM 5417 O O . LYS A 1 684 ? 112.382 33.139 -166.725 1.00 73.50 684 LYS A O 1
ATOM 5422 N N . GLU A 1 685 ? 113.660 31.748 -165.523 1.00 73.81 685 GLU A N 1
ATOM 5423 C CA . GLU A 1 685 ? 114.922 32.042 -166.233 1.00 73.81 685 GLU A CA 1
ATOM 5424 C C . GLU A 1 685 ? 114.883 31.631 -167.724 1.00 73.81 685 GLU A C 1
ATOM 5426 O O . GLU A 1 685 ? 115.438 32.316 -168.586 1.00 73.81 685 GLU A O 1
ATOM 5431 N N . LYS A 1 686 ? 114.214 30.518 -168.050 1.00 70.81 686 LYS A N 1
ATOM 5432 C CA . LYS A 1 686 ? 114.023 30.047 -169.430 1.00 70.81 686 LYS A CA 1
ATOM 5433 C C . LYS A 1 686 ? 112.897 30.790 -170.136 1.00 70.81 686 LYS A C 1
ATOM 5435 O O . LYS A 1 686 ? 113.059 31.104 -171.308 1.00 70.81 686 LYS A O 1
ATOM 5440 N N . ASP A 1 687 ? 111.811 31.106 -169.441 1.00 75.50 687 ASP A N 1
ATOM 5441 C CA . ASP A 1 687 ? 110.659 31.809 -170.008 1.00 75.50 687 ASP A CA 1
ATOM 5442 C C . ASP A 1 687 ? 111.046 33.242 -170.406 1.00 75.50 687 ASP A C 1
ATOM 5444 O O . ASP A 1 687 ? 110.841 33.633 -171.551 1.00 75.50 687 ASP A O 1
ATOM 5448 N N . ALA A 1 688 ? 111.785 33.966 -169.554 1.00 70.44 688 ALA A N 1
ATOM 5449 C CA . ALA A 1 688 ? 112.356 35.275 -169.901 1.00 70.44 688 ALA A CA 1
ATOM 5450 C C . ALA A 1 688 ? 113.331 35.219 -171.102 1.00 70.44 688 ALA A C 1
ATOM 5452 O O . ALA A 1 688 ? 113.523 36.205 -171.816 1.00 70.44 688 ALA A O 1
ATOM 5453 N N . ARG A 1 689 ? 113.947 34.055 -171.349 1.00 73.88 689 ARG A N 1
ATOM 5454 C CA . ARG A 1 689 ? 114.800 33.791 -172.518 1.00 73.88 689 ARG A CA 1
ATOM 5455 C C . ARG A 1 689 ? 113.994 33.381 -173.760 1.00 73.88 689 ARG A C 1
ATOM 5457 O O . ARG A 1 689 ? 114.489 33.562 -174.870 1.00 73.88 689 ARG A O 1
ATOM 5464 N N . ILE A 1 690 ? 112.778 32.863 -173.591 1.00 74.94 690 ILE A N 1
ATOM 5465 C CA . ILE A 1 690 ? 111.814 32.603 -174.668 1.00 74.94 690 ILE A CA 1
ATOM 5466 C C . ILE A 1 690 ? 111.159 33.917 -175.110 1.00 74.94 690 ILE A C 1
ATOM 5468 O O . ILE A 1 690 ? 111.140 34.181 -176.307 1.00 74.94 690 ILE A O 1
ATOM 5472 N N . ASP A 1 691 ? 110.736 34.780 -174.180 1.00 74.69 691 ASP A N 1
ATOM 5473 C CA . ASP A 1 691 ? 110.138 36.094 -174.480 1.00 74.69 691 ASP A CA 1
ATOM 5474 C C . ASP A 1 691 ? 111.033 36.953 -175.392 1.00 74.69 691 ASP A C 1
ATOM 5476 O O . ASP A 1 691 ? 110.563 37.527 -176.377 1.00 74.69 691 ASP A O 1
ATOM 5480 N N . GLY A 1 692 ? 112.344 36.993 -175.119 1.00 70.25 692 GLY A N 1
ATOM 5481 C CA . GLY A 1 692 ? 113.310 37.692 -175.975 1.00 70.25 692 GLY A CA 1
ATOM 5482 C C . GLY A 1 692 ? 113.389 37.114 -177.395 1.00 70.25 692 GLY A C 1
ATOM 5483 O O . GLY A 1 692 ? 113.376 37.861 -178.372 1.00 70.25 692 GLY A O 1
ATOM 5484 N N . LEU A 1 693 ? 113.391 35.782 -177.525 1.00 69.75 693 LEU A N 1
ATOM 5485 C CA . LEU A 1 693 ? 113.394 35.099 -178.825 1.00 69.75 693 LEU A CA 1
ATOM 5486 C C . LEU A 1 693 ? 112.064 35.275 -179.579 1.00 69.75 693 LEU A C 1
ATOM 5488 O O . LEU A 1 693 ? 112.061 35.361 -180.808 1.00 69.75 693 LEU A O 1
ATOM 5492 N N . GLU A 1 694 ? 110.934 35.370 -178.874 1.00 67.69 694 GLU A N 1
ATOM 5493 C CA . GLU A 1 694 ? 109.645 35.708 -179.481 1.00 67.69 694 GLU A CA 1
ATOM 5494 C C . GLU A 1 694 ? 109.597 37.152 -179.990 1.00 67.69 694 GLU A C 1
ATOM 5496 O O . GLU A 1 694 ? 108.996 37.407 -181.038 1.00 67.69 694 GLU A O 1
ATOM 5501 N N . GLN A 1 695 ? 110.225 38.098 -179.288 1.00 68.81 695 GLN A N 1
ATOM 5502 C CA . GLN A 1 695 ? 110.284 39.492 -179.723 1.00 68.81 695 GLN A CA 1
ATOM 5503 C C . GLN A 1 695 ? 111.068 39.635 -181.040 1.00 68.81 695 GLN A C 1
ATOM 5505 O O . GLN A 1 695 ? 110.572 40.271 -181.976 1.00 68.81 695 GLN A O 1
ATOM 5510 N N . ASP A 1 696 ? 112.216 38.960 -181.159 1.00 67.31 696 ASP A N 1
ATOM 5511 C CA . ASP A 1 696 ? 112.979 38.864 -182.413 1.00 67.31 696 ASP A CA 1
ATOM 5512 C C . ASP A 1 696 ? 112.160 38.193 -183.535 1.00 67.31 696 ASP A C 1
ATOM 5514 O O . ASP A 1 696 ? 112.138 38.665 -184.678 1.00 67.31 696 ASP A O 1
ATOM 5518 N N . LEU A 1 697 ? 111.420 37.122 -183.219 1.00 68.62 697 LEU A N 1
ATOM 5519 C CA . LEU A 1 697 ? 110.585 36.406 -184.190 1.00 68.62 697 LEU A CA 1
ATOM 5520 C C . LEU A 1 697 ? 109.431 37.271 -184.730 1.00 68.62 697 LEU A C 1
ATOM 5522 O O . LEU A 1 697 ? 109.083 37.172 -185.910 1.00 68.62 697 LEU A O 1
ATOM 5526 N N . ARG A 1 698 ? 108.841 38.140 -183.899 1.00 69.50 698 ARG A N 1
ATOM 5527 C CA . ARG A 1 698 ? 107.791 39.087 -184.323 1.00 69.50 698 ARG A CA 1
ATOM 5528 C C . ARG A 1 698 ? 108.353 40.148 -185.277 1.00 69.50 698 ARG A C 1
ATOM 5530 O O . ARG A 1 698 ? 107.743 40.401 -186.314 1.00 69.50 698 ARG A O 1
ATOM 5537 N N . ALA A 1 699 ? 109.547 40.679 -184.999 1.00 67.19 699 ALA A N 1
ATOM 5538 C CA . ALA A 1 699 ? 110.238 41.614 -185.894 1.00 67.19 699 ALA A CA 1
ATOM 5539 C C . ALA A 1 699 ? 110.623 40.983 -187.251 1.00 67.19 699 ALA A C 1
ATOM 5541 O O . ALA A 1 699 ? 110.641 41.669 -188.274 1.00 67.19 699 ALA A O 1
ATOM 5542 N N . ALA A 1 700 ? 110.893 39.673 -187.285 1.00 63.06 700 ALA A N 1
ATOM 5543 C CA . ALA A 1 700 ? 111.114 38.939 -188.530 1.00 63.06 700 ALA A CA 1
ATOM 5544 C C . ALA A 1 700 ? 109.823 38.762 -189.358 1.00 63.06 700 ALA A C 1
ATOM 5546 O O . ALA A 1 700 ? 109.856 38.942 -190.574 1.00 63.06 700 ALA A O 1
ATOM 5547 N N . ARG A 1 701 ? 108.684 38.453 -188.715 1.00 67.62 701 ARG A N 1
ATOM 5548 C CA . ARG A 1 701 ? 107.396 38.211 -189.400 1.00 67.62 701 ARG A CA 1
ATOM 5549 C C . ARG A 1 701 ? 106.819 39.452 -190.082 1.00 67.62 701 ARG A C 1
ATOM 5551 O O . ARG A 1 701 ? 106.339 39.352 -191.208 1.00 67.62 701 ARG A O 1
ATOM 5558 N N . GLN A 1 702 ? 106.928 40.623 -189.455 1.00 66.12 702 GLN A N 1
ATOM 5559 C CA . GLN A 1 702 ? 106.410 41.863 -190.045 1.00 66.12 702 GLN A CA 1
ATOM 5560 C C . GLN A 1 702 ? 107.096 42.193 -191.388 1.00 66.12 702 GLN A C 1
ATOM 5562 O O . GLN A 1 702 ? 106.441 42.615 -192.336 1.00 66.12 702 GLN A O 1
ATOM 5567 N N . ARG A 1 703 ? 108.396 41.884 -191.520 1.00 64.06 703 ARG A N 1
ATOM 5568 C CA . ARG A 1 703 ? 109.147 42.025 -192.783 1.00 64.06 703 ARG A CA 1
ATOM 5569 C C . ARG A 1 703 ? 108.740 41.024 -193.868 1.00 64.06 703 ARG A C 1
ATOM 5571 O O . ARG A 1 703 ? 108.968 41.296 -195.041 1.00 64.06 703 ARG A O 1
ATOM 5578 N N . THR A 1 704 ? 108.178 39.866 -193.516 1.00 64.12 704 THR A N 1
ATOM 5579 C CA . THR A 1 704 ? 107.655 38.924 -194.523 1.00 64.12 704 THR A CA 1
ATOM 5580 C C . THR A 1 704 ? 106.289 39.350 -195.059 1.00 64.12 704 THR A C 1
ATOM 5582 O O . THR A 1 704 ? 106.052 39.207 -196.254 1.00 64.12 704 THR A O 1
ATOM 5585 N N . GLU A 1 705 ? 105.435 39.957 -194.229 1.00 64.38 705 GLU A N 1
ATOM 5586 C CA . GLU A 1 705 ? 104.119 40.465 -194.656 1.00 64.38 705 GLU A CA 1
ATOM 5587 C C . GLU A 1 705 ? 104.250 41.618 -195.673 1.00 64.38 705 GLU A C 1
ATOM 5589 O O . GLU A 1 705 ? 103.534 41.643 -196.676 1.00 64.38 705 GLU A O 1
ATOM 5594 N N . GLU A 1 706 ? 105.229 42.515 -195.490 1.00 61.88 706 GLU A N 1
ATOM 5595 C CA . GLU A 1 706 ? 105.559 43.576 -196.460 1.00 61.88 706 GLU A CA 1
ATOM 5596 C C . GLU A 1 706 ? 105.966 43.015 -197.841 1.00 61.88 706 GLU A C 1
ATOM 5598 O O . GLU A 1 706 ? 105.596 43.569 -198.878 1.00 61.88 706 GLU A O 1
ATOM 5603 N N . VAL A 1 707 ? 106.679 41.882 -197.877 1.00 66.81 707 VAL A N 1
ATOM 5604 C CA . VAL A 1 707 ? 107.143 41.242 -199.124 1.00 66.81 707 VAL A CA 1
ATOM 5605 C C . VAL A 1 707 ? 106.024 40.462 -199.827 1.00 66.81 707 VAL A C 1
ATOM 5607 O O . VAL A 1 707 ? 105.947 40.468 -201.060 1.00 66.81 707 VAL A O 1
ATOM 5610 N N . GLU A 1 708 ? 105.124 39.814 -199.081 1.00 62.12 708 GLU A N 1
ATOM 5611 C CA . GLU A 1 708 ? 103.967 39.131 -199.675 1.00 62.12 708 GLU A CA 1
ATOM 5612 C C . GLU A 1 708 ? 102.934 40.115 -200.248 1.00 62.12 708 GLU A C 1
ATOM 5614 O O . GLU A 1 708 ? 102.303 39.817 -201.267 1.00 62.12 708 GLU A O 1
ATOM 5619 N N . ALA A 1 709 ? 102.810 41.318 -199.675 1.00 63.12 709 ALA A N 1
ATOM 5620 C CA . ALA A 1 709 ? 101.968 42.379 -200.225 1.00 63.12 709 ALA A CA 1
ATOM 5621 C C . ALA A 1 709 ? 102.397 42.782 -201.651 1.00 63.12 709 ALA A C 1
ATOM 5623 O O . ALA A 1 709 ? 101.569 42.758 -202.566 1.00 63.12 709 ALA A O 1
ATOM 5624 N N . GLU A 1 710 ? 103.689 43.066 -201.884 1.00 63.84 710 GLU A N 1
ATOM 5625 C CA . GLU A 1 710 ? 104.170 43.411 -203.234 1.00 63.84 710 GLU A CA 1
ATOM 5626 C C . GLU A 1 710 ? 104.000 42.265 -204.244 1.00 63.84 710 GLU A C 1
ATOM 5628 O O . GLU A 1 710 ? 103.813 42.499 -205.442 1.00 63.84 710 GLU A O 1
ATOM 5633 N N . ARG A 1 711 ? 104.112 41.010 -203.791 1.00 67.69 711 ARG A N 1
ATOM 5634 C CA . ARG A 1 711 ? 103.963 39.838 -204.661 1.00 67.69 711 ARG A CA 1
ATOM 5635 C C . ARG A 1 711 ? 102.544 39.745 -205.221 1.00 67.69 711 ARG A C 1
ATOM 5637 O O . ARG A 1 711 ? 102.376 39.586 -206.429 1.00 67.69 711 ARG A O 1
ATOM 5644 N N . ASN A 1 712 ? 101.534 39.901 -204.370 1.00 66.94 712 ASN A N 1
ATOM 5645 C CA . ASN A 1 712 ? 100.133 39.745 -204.764 1.00 66.94 712 ASN A CA 1
ATOM 5646 C C . ASN A 1 712 ? 99.668 40.786 -205.811 1.00 66.94 712 ASN A C 1
ATOM 5648 O O . ASN A 1 712 ? 98.800 40.475 -206.629 1.00 66.94 712 ASN A O 1
ATOM 5652 N N . GLU A 1 713 ? 100.270 41.986 -205.862 1.00 69.31 713 GLU A N 1
ATOM 5653 C CA . GLU A 1 713 ? 100.002 42.987 -206.919 1.00 69.31 713 GLU A CA 1
ATOM 5654 C C . GLU A 1 713 ? 100.760 42.710 -208.239 1.00 69.31 713 GLU A C 1
ATOM 5656 O O . GLU A 1 713 ? 100.365 43.171 -209.314 1.00 69.31 713 GLU A O 1
ATOM 5661 N N . ARG A 1 714 ? 101.850 41.934 -208.201 1.00 65.94 714 ARG A N 1
ATOM 5662 C CA . ARG A 1 714 ? 102.511 41.429 -209.420 1.00 65.94 714 ARG A CA 1
ATOM 5663 C C . ARG A 1 714 ? 101.708 40.266 -210.015 1.00 65.94 714 ARG A C 1
ATOM 5665 O O . ARG A 1 714 ? 101.455 40.251 -211.219 1.00 65.94 714 ARG A O 1
ATOM 5672 N N . ASP A 1 715 ? 101.194 39.389 -209.155 1.00 67.12 715 ASP A N 1
ATOM 5673 C CA . ASP A 1 715 ? 100.360 38.237 -209.520 1.00 67.12 715 ASP A CA 1
ATOM 5674 C C . ASP A 1 715 ? 98.924 38.625 -209.967 1.00 67.12 715 ASP A C 1
ATOM 5676 O O . ASP A 1 715 ? 98.159 37.765 -210.413 1.00 67.12 715 ASP A O 1
ATOM 5680 N N . SER A 1 716 ? 98.513 39.902 -209.890 1.00 66.38 716 SER A N 1
ATOM 5681 C CA . SER A 1 716 ? 97.305 40.410 -210.576 1.00 66.38 716 SER A CA 1
ATOM 5682 C C . SER A 1 716 ? 97.597 40.829 -212.020 1.00 66.38 716 SER A C 1
ATOM 5684 O O . SER A 1 716 ? 96.934 40.341 -212.934 1.00 66.38 716 SER A O 1
ATOM 5686 N N . ARG A 1 717 ? 98.652 41.628 -212.247 1.00 65.69 717 ARG A N 1
ATOM 5687 C CA . ARG A 1 717 ? 99.063 42.092 -213.588 1.00 65.69 717 ARG A CA 1
ATOM 5688 C C . ARG A 1 717 ? 99.364 40.952 -214.566 1.00 65.69 717 ARG A C 1
ATOM 5690 O O . ARG A 1 717 ? 99.162 41.123 -215.765 1.00 65.69 717 ARG A O 1
ATOM 5697 N N . ILE A 1 718 ? 99.817 39.796 -214.078 1.00 69.38 718 ILE A N 1
ATOM 5698 C CA . ILE A 1 718 ? 100.036 38.601 -214.911 1.00 69.38 718 ILE A CA 1
ATOM 5699 C C . ILE A 1 718 ? 98.710 38.083 -215.505 1.00 69.38 718 ILE A C 1
ATOM 5701 O O . ILE A 1 718 ? 98.633 37.865 -216.712 1.00 69.38 718 ILE A O 1
ATOM 5705 N N . ARG A 1 719 ? 97.640 37.981 -214.704 1.00 68.88 719 ARG A N 1
ATOM 5706 C CA . ARG A 1 719 ? 96.332 37.455 -215.148 1.00 68.88 719 ARG A CA 1
ATOM 5707 C C . ARG A 1 719 ? 95.654 38.331 -216.206 1.00 68.88 719 ARG A C 1
ATOM 5709 O O . ARG A 1 719 ? 95.024 37.811 -217.127 1.00 68.88 719 ARG A O 1
ATOM 5716 N N . ASP A 1 720 ? 95.821 39.650 -216.129 1.00 63.53 720 ASP A N 1
ATOM 5717 C CA . ASP A 1 720 ? 95.295 40.576 -217.144 1.00 63.53 720 ASP A CA 1
ATOM 5718 C C . ASP A 1 720 ? 96.028 40.435 -218.495 1.00 63.53 720 ASP A C 1
ATOM 5720 O O . ASP A 1 720 ? 95.422 40.562 -219.567 1.00 63.53 720 ASP A O 1
ATOM 5724 N N . LEU A 1 721 ? 97.321 40.092 -218.469 1.00 64.31 721 LEU A N 1
ATOM 5725 C CA . LEU A 1 721 ? 98.104 39.789 -219.672 1.00 64.31 721 LEU A CA 1
ATOM 5726 C C . LEU A 1 721 ? 97.743 38.414 -220.264 1.00 64.31 721 LEU A C 1
ATOM 5728 O O . LEU A 1 721 ? 97.657 38.284 -221.484 1.00 64.31 721 LEU A O 1
ATOM 5732 N N . GLU A 1 722 ? 97.441 37.413 -219.434 1.00 61.19 722 GLU A N 1
ATOM 5733 C CA . GLU A 1 722 ? 96.930 36.109 -219.892 1.00 61.19 722 GLU A CA 1
ATOM 5734 C C . GLU A 1 722 ? 95.547 36.241 -220.560 1.00 61.19 722 GLU A C 1
ATOM 5736 O O . GLU A 1 722 ? 95.321 35.713 -221.652 1.00 61.19 722 GLU A O 1
ATOM 5741 N N . SER A 1 723 ? 94.649 37.037 -219.966 1.00 62.47 723 SER A N 1
ATOM 5742 C CA . SER A 1 723 ? 93.340 37.405 -220.534 1.00 62.47 723 SER A CA 1
ATOM 5743 C C . SER A 1 723 ? 93.465 38.102 -221.899 1.00 62.47 723 SER A C 1
ATOM 5745 O O . SER A 1 723 ? 92.689 37.842 -222.825 1.00 62.47 723 SER A O 1
ATOM 5747 N N . SER A 1 724 ? 94.498 38.936 -222.062 1.00 52.25 724 SER A N 1
ATOM 5748 C CA . SER A 1 724 ? 94.816 39.606 -223.329 1.00 52.25 724 SER A CA 1
ATOM 5749 C C . SER A 1 724 ? 95.258 38.627 -224.429 1.00 52.25 724 SER A C 1
ATOM 5751 O O . SER A 1 724 ? 95.002 38.868 -225.608 1.00 52.25 724 SER A O 1
ATOM 5753 N N . LEU A 1 725 ? 95.889 37.507 -224.060 1.00 58.50 725 LEU A N 1
ATOM 5754 C CA . LEU A 1 725 ? 96.437 36.516 -224.992 1.00 58.50 725 LEU A CA 1
ATOM 5755 C C . LEU A 1 725 ? 95.355 35.553 -225.517 1.00 58.50 725 LEU A C 1
ATOM 5757 O O . LEU A 1 725 ? 95.355 35.207 -226.699 1.00 58.50 725 LEU A O 1
ATOM 5761 N N . ALA A 1 726 ? 94.383 35.185 -224.676 1.00 60.66 726 ALA A N 1
ATOM 5762 C CA . ALA A 1 726 ? 93.293 34.277 -225.047 1.00 60.66 726 ALA A CA 1
ATOM 5763 C C . ALA A 1 726 ? 92.426 34.803 -226.212 1.00 60.66 726 ALA A C 1
ATOM 5765 O O . ALA A 1 726 ? 92.080 34.039 -227.113 1.00 60.66 726 ALA A O 1
ATOM 5766 N N . LYS A 1 727 ? 92.127 36.112 -226.244 1.00 60.38 727 LYS A N 1
ATOM 5767 C CA . LYS A 1 727 ? 91.327 36.732 -227.323 1.00 60.38 727 LYS A CA 1
ATOM 5768 C C . LYS A 1 727 ? 92.020 36.695 -228.688 1.00 60.38 727 LYS A C 1
ATOM 5770 O O . LYS A 1 727 ? 91.385 36.416 -229.700 1.00 60.38 727 LYS A O 1
ATOM 5775 N N . ILE A 1 728 ? 93.335 36.908 -228.708 1.00 62.78 728 ILE A N 1
ATOM 5776 C CA . ILE A 1 728 ? 94.141 36.878 -229.939 1.00 62.78 728 ILE A CA 1
ATOM 5777 C C . ILE A 1 728 ? 94.146 35.465 -230.554 1.00 62.78 728 ILE A C 1
ATOM 5779 O O . ILE A 1 728 ? 94.203 35.318 -231.774 1.00 62.78 728 ILE A O 1
ATOM 5783 N N . ILE A 1 729 ? 94.036 34.420 -229.725 1.00 62.94 729 ILE A N 1
ATOM 5784 C CA . ILE A 1 729 ? 93.910 33.030 -230.187 1.00 62.94 729 ILE A CA 1
ATOM 5785 C C . ILE A 1 729 ? 92.523 32.780 -230.801 1.00 62.94 729 ILE A C 1
ATOM 5787 O O . ILE A 1 729 ? 92.449 32.215 -231.891 1.00 62.94 729 ILE A O 1
ATOM 5791 N N . THR A 1 730 ? 91.434 33.244 -230.176 1.00 66.06 730 THR A N 1
ATOM 5792 C CA . THR A 1 730 ? 90.080 33.063 -230.737 1.00 66.06 730 THR A CA 1
ATOM 5793 C C . THR A 1 730 ? 89.878 33.801 -232.062 1.00 66.06 730 THR A C 1
ATOM 5795 O O . THR A 1 730 ? 89.301 33.232 -232.987 1.00 66.06 730 THR A O 1
ATOM 5798 N N . ASP A 1 731 ? 90.416 35.017 -232.205 1.00 61.88 731 ASP A N 1
ATOM 5799 C CA . ASP A 1 731 ? 90.321 35.780 -233.459 1.00 61.88 731 ASP A CA 1
ATOM 5800 C C . ASP A 1 731 ? 91.136 35.122 -234.591 1.00 61.88 731 ASP A C 1
ATOM 5802 O O . ASP A 1 731 ? 90.705 35.093 -235.747 1.00 61.88 731 ASP A O 1
ATOM 5806 N N . ARG A 1 732 ? 92.295 34.525 -234.264 1.00 66.00 732 ARG A N 1
ATOM 5807 C CA . ARG A 1 732 ? 93.104 33.725 -235.204 1.00 66.00 732 ARG A CA 1
ATOM 5808 C C . ARG A 1 732 ? 92.336 32.505 -235.715 1.00 66.00 732 ARG A C 1
ATOM 5810 O O . ARG A 1 732 ? 92.437 32.178 -236.897 1.00 66.00 732 ARG A O 1
ATOM 5817 N N . ASP A 1 733 ? 91.598 31.830 -234.841 1.00 59.38 733 ASP A N 1
ATOM 5818 C CA . ASP A 1 733 ? 90.933 30.571 -235.181 1.00 59.38 733 ASP A CA 1
ATOM 5819 C C . ASP A 1 733 ? 89.656 30.804 -236.002 1.00 59.38 733 ASP A C 1
ATOM 5821 O O . ASP A 1 733 ? 89.447 30.103 -236.993 1.00 59.38 733 ASP A O 1
ATOM 5825 N N . ALA A 1 734 ? 88.917 31.889 -235.745 1.00 58.72 734 ALA A N 1
ATOM 5826 C CA . ALA A 1 734 ? 87.875 32.372 -236.658 1.00 58.72 734 ALA A CA 1
ATOM 5827 C C . ALA A 1 734 ? 88.432 32.699 -238.065 1.00 58.72 734 ALA A C 1
ATOM 5829 O O . ALA A 1 734 ? 87.806 32.392 -239.085 1.00 58.72 734 ALA A O 1
ATOM 5830 N N . LEU A 1 735 ? 89.648 33.259 -238.146 1.00 55.84 735 LEU A N 1
ATOM 5831 C CA . LEU A 1 735 ? 90.339 33.513 -239.418 1.00 55.84 735 LEU A CA 1
ATOM 5832 C C . LEU A 1 735 ? 90.765 32.217 -240.143 1.00 55.84 735 LEU A C 1
ATOM 5834 O O . LEU A 1 735 ? 90.897 32.203 -241.370 1.00 55.84 735 LEU A O 1
ATOM 5838 N N . ALA A 1 736 ? 90.991 31.128 -239.403 1.00 56.06 736 ALA A N 1
ATOM 5839 C CA . ALA A 1 736 ? 91.298 29.810 -239.956 1.00 56.06 736 ALA A CA 1
ATOM 5840 C C . ALA A 1 736 ? 90.038 29.070 -240.439 1.00 56.06 736 ALA A C 1
ATOM 5842 O O . ALA A 1 736 ? 90.109 28.325 -241.419 1.00 56.06 736 ALA A O 1
ATOM 5843 N N . GLU A 1 737 ? 88.892 29.303 -239.800 1.00 56.00 737 GLU A N 1
ATOM 5844 C CA . GLU A 1 737 ? 87.600 28.717 -240.166 1.00 56.00 737 GLU A CA 1
ATOM 5845 C C . GLU A 1 737 ? 87.044 29.340 -241.458 1.00 56.00 737 GLU A C 1
ATOM 5847 O O . GLU A 1 737 ? 86.784 28.621 -242.419 1.00 56.00 737 GLU A O 1
ATOM 5852 N N . ALA A 1 738 ? 87.065 30.672 -241.592 1.00 56.72 738 ALA A N 1
ATOM 5853 C CA . ALA A 1 738 ? 86.727 31.351 -242.854 1.00 56.72 738 ALA A CA 1
ATOM 5854 C C . ALA A 1 738 ? 87.648 30.955 -244.036 1.00 56.72 738 ALA A C 1
ATOM 5856 O O . ALA A 1 738 ? 87.259 31.007 -245.206 1.00 56.72 738 ALA A O 1
ATOM 5857 N N . LYS A 1 739 ? 88.884 30.525 -243.746 1.00 52.88 739 LYS A N 1
ATOM 5858 C CA . LYS A 1 739 ? 89.821 29.971 -244.739 1.00 52.88 739 LYS A CA 1
ATOM 5859 C C . LYS A 1 739 ? 89.481 28.522 -245.128 1.00 52.88 739 LYS A C 1
ATOM 5861 O O . LYS A 1 739 ? 89.880 28.080 -246.206 1.00 52.88 739 LYS A O 1
ATOM 5866 N N . ARG A 1 740 ? 88.738 27.801 -244.283 1.00 62.19 740 ARG A N 1
ATOM 5867 C CA . ARG A 1 740 ? 88.192 26.461 -244.542 1.00 62.19 740 ARG A CA 1
ATOM 5868 C C . ARG A 1 740 ? 87.018 26.538 -245.519 1.00 62.19 740 ARG A C 1
ATOM 5870 O O . ARG A 1 740 ? 87.073 25.872 -246.549 1.00 62.19 740 ARG A O 1
ATOM 5877 N N . ASP A 1 741 ? 86.072 27.450 -245.296 1.00 55.94 741 ASP A N 1
ATOM 5878 C CA . ASP A 1 741 ? 84.932 27.710 -246.196 1.00 55.94 741 ASP A CA 1
ATOM 5879 C C . ASP A 1 741 ? 85.375 28.045 -247.634 1.00 55.94 741 ASP A C 1
ATOM 5881 O O . ASP A 1 741 ? 84.783 27.594 -248.619 1.00 55.94 741 ASP A O 1
ATOM 5885 N N . LEU A 1 742 ? 86.456 28.824 -247.764 1.00 54.34 742 LEU A N 1
ATOM 5886 C CA . LEU A 1 742 ? 87.084 29.162 -249.048 1.00 54.34 742 LEU A CA 1
ATOM 5887 C C . LEU A 1 742 ? 87.824 27.981 -249.702 1.00 54.34 742 LEU A C 1
ATOM 5889 O O . LEU A 1 742 ? 88.070 28.011 -250.907 1.00 54.34 742 LEU A O 1
ATOM 5893 N N . SER A 1 743 ? 88.174 26.945 -248.936 1.00 53.44 743 SER A N 1
ATOM 5894 C CA . SER A 1 743 ? 88.746 25.698 -249.453 1.00 53.44 743 SER A CA 1
ATOM 5895 C C . SER A 1 743 ? 87.670 24.684 -249.849 1.00 53.44 743 SER A C 1
ATOM 5897 O O . SER A 1 743 ? 87.886 23.914 -250.780 1.00 53.44 743 SER A O 1
ATOM 5899 N N . GLU A 1 744 ? 86.522 24.679 -249.173 1.00 59.03 744 GLU A N 1
ATOM 5900 C CA . GLU A 1 744 ? 85.437 23.720 -249.414 1.00 59.03 744 GLU A CA 1
ATOM 5901 C C . GLU A 1 744 ? 84.620 24.104 -250.660 1.00 59.03 744 GLU A C 1
ATOM 5903 O O . GLU A 1 744 ? 84.450 23.296 -251.569 1.00 59.03 744 GLU A O 1
ATOM 5908 N N . LYS A 1 745 ? 84.298 25.395 -250.837 1.00 54.94 745 LYS A N 1
ATOM 5909 C CA . LYS A 1 745 ? 83.757 25.906 -252.118 1.00 54.94 745 LYS A CA 1
ATOM 5910 C C . LYS A 1 745 ? 84.716 25.738 -253.299 1.00 54.94 745 LYS A C 1
ATOM 5912 O O . LYS A 1 745 ? 84.291 25.748 -254.454 1.00 54.94 745 LYS A O 1
ATOM 5917 N N . ARG A 1 746 ? 86.019 25.592 -253.033 1.00 56.09 746 ARG A N 1
ATOM 5918 C CA . ARG A 1 746 ? 87.012 25.280 -254.065 1.00 56.09 746 ARG A CA 1
ATOM 5919 C C . ARG A 1 746 ? 86.980 23.796 -254.444 1.00 56.09 746 ARG A C 1
ATOM 5921 O O . ARG A 1 746 ? 87.030 23.507 -255.637 1.00 56.09 746 ARG A O 1
ATOM 5928 N N . SER A 1 747 ? 86.858 22.874 -253.487 1.00 57.31 747 SER A N 1
ATOM 5929 C CA . SER A 1 747 ? 86.746 21.445 -253.805 1.00 57.31 747 SER A CA 1
ATOM 5930 C C . SER A 1 747 ? 85.428 21.113 -254.515 1.00 57.31 747 SER A C 1
ATOM 5932 O O . SER A 1 747 ? 85.449 20.314 -255.447 1.00 57.31 747 SER A O 1
ATOM 5934 N N . GLU A 1 748 ? 84.314 21.782 -254.193 1.00 55.75 748 GLU A N 1
ATOM 5935 C CA . GLU A 1 748 ? 83.059 21.660 -254.960 1.00 55.75 748 GLU A CA 1
ATOM 5936 C C . GLU A 1 748 ? 83.240 22.015 -256.450 1.00 55.75 748 GLU A C 1
ATOM 5938 O O . GLU A 1 748 ? 82.751 21.302 -257.331 1.00 55.75 748 GLU A O 1
ATOM 5943 N N . LEU A 1 749 ? 83.986 23.083 -256.755 1.00 60.34 749 LEU A N 1
ATOM 5944 C CA . LEU A 1 749 ? 84.286 23.487 -258.135 1.00 60.34 749 LEU A CA 1
ATOM 5945 C C . LEU A 1 749 ? 85.300 22.555 -258.820 1.00 60.34 749 LEU A C 1
ATOM 5947 O O . LEU A 1 749 ? 85.154 22.263 -260.007 1.00 60.34 749 LEU A O 1
ATOM 5951 N N . GLU A 1 750 ? 86.290 22.033 -258.093 1.00 53.91 750 GLU A N 1
ATOM 5952 C CA . GLU A 1 750 ? 87.223 21.025 -258.619 1.00 53.91 750 GLU A CA 1
ATOM 5953 C C . GLU A 1 750 ? 86.516 19.673 -258.888 1.00 53.91 750 GLU A C 1
ATOM 5955 O O . GLU A 1 750 ? 86.858 18.984 -259.851 1.00 53.91 750 GLU A O 1
ATOM 5960 N N . VAL A 1 751 ? 85.447 19.339 -258.153 1.00 59.72 751 VAL A N 1
ATOM 5961 C CA . VAL A 1 751 ? 84.556 18.197 -258.449 1.00 59.72 751 VAL A CA 1
ATOM 5962 C C . VAL A 1 751 ? 83.704 18.442 -259.706 1.00 59.72 751 VAL A C 1
ATOM 5964 O O . VAL A 1 751 ? 83.582 17.545 -260.543 1.00 59.72 751 VAL A O 1
ATOM 5967 N N . GLN A 1 752 ? 83.171 19.654 -259.909 1.00 50.59 752 GLN A N 1
ATOM 5968 C CA . GLN A 1 752 ? 82.471 20.013 -261.159 1.00 50.59 752 GLN A CA 1
ATOM 5969 C C . GLN A 1 752 ? 83.408 19.997 -262.384 1.00 50.59 752 GLN A C 1
ATOM 5971 O O . GLN A 1 752 ? 82.997 19.618 -263.488 1.00 50.59 752 GLN A O 1
ATOM 5976 N N . LEU A 1 753 ? 84.685 20.340 -262.188 1.00 53.38 753 LEU A N 1
ATOM 5977 C CA . LEU A 1 753 ? 85.729 20.190 -263.201 1.00 53.38 753 LEU A CA 1
ATOM 5978 C C . LEU A 1 753 ? 86.000 18.704 -263.505 1.00 53.38 753 LEU A C 1
ATOM 5980 O O . LEU A 1 753 ? 86.035 18.321 -264.674 1.00 53.38 753 LEU A O 1
ATOM 5984 N N . GLY A 1 754 ? 86.098 17.851 -262.479 1.00 55.19 754 GLY A N 1
ATOM 5985 C CA . GLY A 1 754 ? 86.264 16.399 -262.627 1.00 55.19 754 GLY A CA 1
ATOM 5986 C C . GLY A 1 754 ? 85.159 15.743 -263.464 1.00 55.19 754 GLY A C 1
ATOM 5987 O O . GLY A 1 754 ? 85.455 15.053 -264.440 1.00 55.19 754 GLY A O 1
ATOM 5988 N N . ALA A 1 755 ? 83.891 16.054 -263.175 1.00 54.50 755 ALA A N 1
ATOM 5989 C CA . ALA A 1 755 ? 82.737 15.572 -263.948 1.00 54.50 755 ALA A CA 1
ATOM 5990 C C . ALA A 1 755 ? 82.724 16.053 -265.418 1.00 54.50 755 ALA A C 1
ATOM 5992 O O . ALA A 1 755 ? 82.058 15.464 -266.272 1.00 54.50 755 ALA A O 1
ATOM 5993 N N . SER A 1 756 ? 83.468 17.119 -265.731 1.00 53.69 756 SER A N 1
ATOM 5994 C CA . SER A 1 756 ? 83.664 17.605 -267.102 1.00 53.69 756 SER A CA 1
ATOM 5995 C C . SER A 1 756 ? 84.829 16.893 -267.806 1.00 53.69 756 SER A C 1
ATOM 5997 O O . SER A 1 756 ? 84.727 16.597 -268.995 1.00 53.69 756 SER A O 1
ATOM 5999 N N . VAL A 1 757 ? 85.901 16.550 -267.082 1.00 60.41 757 VAL A N 1
ATOM 6000 C CA . VAL A 1 757 ? 87.050 15.780 -267.600 1.00 60.41 757 VAL A CA 1
ATOM 6001 C C . VAL A 1 757 ? 86.680 14.317 -267.871 1.00 60.41 757 VAL A C 1
ATOM 6003 O O . VAL A 1 757 ? 87.069 13.768 -268.899 1.00 60.41 757 VAL A O 1
ATOM 6006 N N . GLU A 1 758 ? 85.847 13.694 -267.036 1.00 54.97 758 GLU A N 1
ATOM 6007 C CA . GLU A 1 758 ? 85.320 12.345 -267.307 1.00 54.97 758 GLU A CA 1
ATOM 6008 C C . GLU A 1 758 ? 84.499 12.302 -268.616 1.00 54.97 758 GLU A C 1
ATOM 6010 O O . GLU A 1 758 ? 84.522 11.321 -269.364 1.00 54.97 758 GLU A O 1
ATOM 6015 N N . LYS A 1 759 ? 83.862 13.428 -268.963 1.00 53.72 759 LYS A N 1
ATOM 6016 C CA . LYS A 1 759 ? 83.141 13.641 -270.225 1.00 53.72 759 LYS A CA 1
ATOM 6017 C C . LYS A 1 759 ? 84.062 13.789 -271.443 1.00 53.72 759 LYS A C 1
ATOM 6019 O O . LYS A 1 759 ? 83.648 13.441 -272.546 1.00 53.72 759 LYS A O 1
ATOM 6024 N N . VAL A 1 760 ? 85.301 14.254 -271.251 1.00 55.81 760 VAL A N 1
ATOM 6025 C CA . VAL A 1 760 ? 86.353 14.216 -272.284 1.00 55.81 760 VAL A CA 1
ATOM 6026 C C . VAL A 1 760 ? 86.760 12.762 -272.538 1.00 55.81 760 VAL A C 1
ATOM 6028 O O . VAL A 1 760 ? 86.686 12.303 -273.676 1.00 55.81 760 VAL A O 1
ATOM 6031 N N . GLY A 1 761 ? 87.053 11.998 -271.479 1.00 53.41 761 GLY A N 1
ATOM 6032 C CA . GLY A 1 761 ? 87.460 10.591 -271.593 1.00 53.41 761 GLY A CA 1
ATOM 6033 C C . GLY A 1 761 ? 86.435 9.695 -272.305 1.00 53.41 761 GLY A C 1
ATOM 6034 O O . GLY A 1 761 ? 86.810 8.852 -273.119 1.00 53.41 761 GLY A O 1
ATOM 6035 N N . GLN A 1 762 ? 85.133 9.906 -272.072 1.00 53.84 762 GLN A N 1
ATOM 6036 C CA . GLN A 1 762 ? 84.071 9.161 -272.769 1.00 53.84 762 GLN A CA 1
ATOM 6037 C C . GLN A 1 762 ? 84.007 9.454 -274.280 1.00 53.84 762 GLN A C 1
ATOM 6039 O O . GLN A 1 762 ? 83.671 8.563 -275.062 1.00 53.84 762 GLN A O 1
ATOM 6044 N N . LEU A 1 763 ? 84.349 10.673 -274.710 1.00 58.72 763 LEU A N 1
ATOM 6045 C CA . LEU A 1 763 ? 84.386 11.046 -276.127 1.00 58.72 763 LEU A CA 1
ATOM 6046 C C . LEU A 1 763 ? 85.684 10.580 -276.806 1.00 58.72 763 LEU A C 1
ATOM 6048 O O . LEU A 1 763 ? 85.641 10.089 -277.932 1.00 58.72 763 LEU A O 1
ATOM 6052 N N . GLU A 1 764 ? 86.825 10.644 -276.118 1.00 52.50 764 GLU A N 1
ATOM 6053 C CA . GLU A 1 764 ? 88.111 10.154 -276.638 1.00 52.50 764 GLU A CA 1
ATOM 6054 C C . GLU A 1 764 ? 88.148 8.620 -276.778 1.00 52.50 764 GLU A C 1
ATOM 6056 O O . GLU A 1 764 ? 88.704 8.097 -277.748 1.00 52.50 764 GLU A O 1
ATOM 6061 N N . ALA A 1 765 ? 87.471 7.881 -275.891 1.00 56.06 765 ALA A N 1
ATOM 6062 C CA . ALA A 1 765 ? 87.307 6.431 -276.023 1.00 56.06 765 ALA A CA 1
ATOM 6063 C C . ALA A 1 765 ? 86.572 6.028 -277.321 1.00 56.06 765 ALA A C 1
ATOM 6065 O O . ALA A 1 765 ? 86.922 5.025 -277.952 1.00 56.06 765 ALA A O 1
ATOM 6066 N N . LEU A 1 766 ? 85.592 6.830 -277.759 1.00 59.91 766 LEU A N 1
ATOM 6067 C CA . LEU A 1 766 ? 84.880 6.622 -279.026 1.00 59.91 766 LEU A CA 1
ATOM 6068 C C . LEU A 1 766 ? 85.762 6.918 -280.252 1.00 59.91 766 LEU A C 1
ATOM 6070 O O . LEU A 1 766 ? 85.605 6.258 -281.279 1.00 59.91 766 LEU A O 1
ATOM 6074 N N . VAL A 1 767 ? 86.732 7.836 -280.142 1.00 61.66 767 VAL A N 1
ATOM 6075 C CA . VAL A 1 767 ? 87.703 8.123 -281.216 1.00 61.66 767 VAL A CA 1
ATOM 6076 C C . VAL A 1 767 ? 88.623 6.925 -281.478 1.00 61.66 767 VAL A C 1
ATOM 6078 O O . VAL A 1 767 ? 88.864 6.581 -282.638 1.00 61.66 767 VAL A O 1
ATOM 6081 N N . LEU A 1 768 ? 89.128 6.257 -280.434 1.00 56.09 768 LEU A N 1
ATOM 6082 C CA . LEU A 1 768 ? 90.063 5.133 -280.604 1.00 56.09 768 LEU A CA 1
ATOM 6083 C C . LEU A 1 768 ? 89.391 3.846 -281.113 1.00 56.09 768 LEU A C 1
ATOM 6085 O O . LEU A 1 768 ? 89.979 3.129 -281.929 1.00 56.09 768 LEU A O 1
ATOM 6089 N N . ALA A 1 769 ? 88.171 3.548 -280.653 1.00 56.25 769 ALA A N 1
ATOM 6090 C CA . ALA A 1 769 ? 87.490 2.284 -280.947 1.00 56.25 769 ALA A CA 1
ATOM 6091 C C . ALA A 1 769 ? 87.179 2.083 -282.446 1.00 56.25 769 ALA A C 1
ATOM 6093 O O . ALA A 1 769 ? 87.299 0.966 -282.959 1.00 56.25 769 ALA A O 1
ATOM 6094 N N . GLU A 1 770 ? 86.831 3.157 -283.162 1.00 59.53 770 GLU A N 1
ATOM 6095 C CA . GLU A 1 770 ? 86.640 3.138 -284.620 1.00 59.53 770 GLU A CA 1
ATOM 6096 C C . GLU A 1 770 ? 87.971 2.970 -285.374 1.00 59.53 770 GLU A C 1
ATOM 6098 O O . GLU A 1 770 ? 88.088 2.132 -286.274 1.00 59.53 770 GLU A O 1
ATOM 6103 N N . GLN A 1 771 ? 89.014 3.711 -284.978 1.00 60.88 771 GLN A N 1
ATOM 6104 C CA . GLN A 1 771 ? 90.304 3.696 -285.679 1.00 60.88 771 GLN A CA 1
ATOM 6105 C C . GLN A 1 771 ? 91.008 2.331 -285.623 1.00 60.88 771 GLN A C 1
ATOM 6107 O O . GLN A 1 771 ? 91.618 1.909 -286.611 1.00 60.88 771 GLN A O 1
ATOM 6112 N N . GLU A 1 772 ? 90.916 1.608 -284.502 1.00 55.06 772 GLU A N 1
ATOM 6113 C CA . GLU A 1 772 ? 91.430 0.236 -284.428 1.00 55.06 772 GLU A CA 1
ATOM 6114 C C . GLU A 1 772 ? 90.610 -0.758 -285.259 1.00 55.06 772 GLU A C 1
ATOM 6116 O O . GLU A 1 772 ? 91.194 -1.664 -285.861 1.00 55.06 772 GLU A O 1
ATOM 6121 N N . ARG A 1 773 ? 89.278 -0.613 -285.317 1.00 51.50 773 ARG A N 1
ATOM 6122 C CA . ARG A 1 773 ? 88.412 -1.516 -286.096 1.00 51.50 773 ARG A CA 1
ATOM 6123 C C . ARG A 1 773 ? 88.733 -1.461 -287.587 1.00 51.50 773 ARG A C 1
ATOM 6125 O O . ARG A 1 773 ? 88.862 -2.517 -288.205 1.00 51.50 773 ARG A O 1
ATOM 6132 N N . ALA A 1 774 ? 88.965 -0.267 -288.131 1.00 57.16 774 ALA A N 1
ATOM 6133 C CA . ALA A 1 774 ? 89.428 -0.103 -289.508 1.00 57.16 774 ALA A CA 1
ATOM 6134 C C . ALA A 1 774 ? 90.815 -0.744 -289.735 1.00 57.16 774 ALA A C 1
ATOM 6136 O O . ALA A 1 774 ? 90.980 -1.558 -290.643 1.00 57.16 774 ALA A O 1
ATOM 6137 N N . LYS A 1 775 ? 91.804 -0.464 -288.871 1.00 53.25 775 LYS A N 1
ATOM 6138 C CA . LYS A 1 775 ? 93.163 -1.038 -288.996 1.00 53.25 775 LYS A CA 1
ATOM 6139 C C . LYS A 1 775 ? 93.186 -2.570 -288.898 1.00 53.25 775 LYS A C 1
ATOM 6141 O O . LYS A 1 775 ? 93.957 -3.220 -289.604 1.00 53.25 775 LYS A O 1
ATOM 6146 N N . LYS A 1 776 ? 92.325 -3.172 -288.070 1.00 54.69 776 LYS A N 1
ATOM 6147 C CA . LYS A 1 776 ? 92.235 -4.637 -287.909 1.00 54.69 776 LYS A CA 1
ATOM 6148 C C . LYS A 1 776 ? 91.613 -5.353 -289.115 1.00 54.69 776 LYS A C 1
ATOM 6150 O O . LYS A 1 776 ? 91.902 -6.533 -289.305 1.00 54.69 776 LYS A O 1
ATOM 6155 N N . LEU A 1 777 ? 90.850 -4.659 -289.966 1.00 57.88 777 LEU A N 1
ATOM 6156 C CA . LEU A 1 777 ? 90.421 -5.189 -291.270 1.00 57.88 777 LEU A CA 1
ATOM 6157 C C . LEU A 1 777 ? 91.559 -5.222 -292.303 1.00 57.88 777 LEU A C 1
ATOM 6159 O O . LEU A 1 777 ? 91.531 -6.060 -293.198 1.00 57.88 777 LEU A O 1
ATOM 6163 N N . GLN A 1 778 ? 92.579 -4.369 -292.161 1.00 56.69 778 GLN A N 1
ATOM 6164 C CA . GLN A 1 778 ? 93.706 -4.305 -293.094 1.00 56.69 778 GLN A CA 1
ATOM 6165 C C . GLN A 1 778 ? 94.746 -5.409 -292.835 1.00 56.69 778 GLN A C 1
ATOM 6167 O O . GLN A 1 778 ? 95.152 -6.102 -293.759 1.00 56.69 778 GLN A O 1
ATOM 6172 N N . VAL A 1 779 ? 95.128 -5.642 -291.572 1.00 53.91 779 VAL A N 1
ATOM 6173 C CA . VAL A 1 779 ? 96.178 -6.625 -291.217 1.00 53.91 779 VAL A CA 1
ATOM 6174 C C . VAL A 1 779 ? 95.739 -8.085 -291.425 1.00 53.91 779 VAL A C 1
ATOM 6176 O O . VAL A 1 779 ? 96.581 -8.964 -291.607 1.00 53.91 779 VAL A O 1
ATOM 6179 N N . LYS A 1 780 ? 94.433 -8.384 -291.377 1.00 51.34 780 LYS A N 1
ATOM 6180 C CA . LYS A 1 780 ? 93.968 -9.777 -291.272 1.00 51.34 780 LYS A CA 1
ATOM 6181 C C . LYS A 1 780 ? 94.024 -10.574 -292.585 1.00 51.34 780 LYS A C 1
ATOM 6183 O O . LYS A 1 780 ? 94.180 -11.786 -292.505 1.00 51.34 780 LYS A O 1
ATOM 6188 N N . TRP A 1 781 ? 93.939 -9.934 -293.756 1.00 59.53 781 TRP A N 1
ATOM 6189 C CA . TRP A 1 781 ? 93.955 -10.651 -295.046 1.00 59.53 781 TRP A CA 1
ATOM 6190 C C . TRP A 1 781 ? 95.364 -10.841 -295.636 1.00 59.53 781 TRP A C 1
ATOM 6192 O O . TRP A 1 781 ? 95.616 -11.837 -296.306 1.00 59.53 781 TRP A O 1
ATOM 6202 N N . ASP A 1 782 ? 96.330 -9.977 -295.296 1.00 54.34 782 ASP A N 1
ATOM 6203 C CA . ASP A 1 782 ? 97.744 -10.181 -295.666 1.00 54.34 782 ASP A CA 1
ATOM 6204 C C . ASP A 1 782 ? 98.342 -11.467 -295.057 1.00 54.34 782 ASP A C 1
ATOM 6206 O O . ASP A 1 782 ? 99.306 -12.022 -295.588 1.00 54.34 782 ASP A O 1
ATOM 6210 N N . HIS A 1 783 ? 97.775 -11.981 -293.957 1.00 52.69 783 HIS A N 1
ATOM 6211 C CA . HIS A 1 783 ? 98.241 -13.224 -293.335 1.00 52.69 783 HIS A CA 1
ATOM 6212 C C . HIS A 1 783 ? 97.925 -14.472 -294.179 1.00 52.69 783 HIS A C 1
ATOM 6214 O O . HIS A 1 783 ? 98.730 -15.409 -294.207 1.00 52.69 783 HIS A O 1
ATOM 6220 N N . ASP A 1 784 ? 96.810 -14.466 -294.919 1.00 58.47 784 ASP A N 1
ATOM 6221 C CA . ASP A 1 784 ? 96.371 -15.593 -295.757 1.00 58.47 784 ASP A CA 1
ATOM 6222 C C . ASP A 1 784 ? 97.322 -15.847 -296.944 1.00 58.47 784 ASP A C 1
ATOM 6224 O O . ASP A 1 784 ? 97.315 -16.925 -297.537 1.00 58.47 784 ASP A O 1
ATOM 6228 N N . LYS A 1 785 ? 98.218 -14.896 -297.240 1.00 48.72 785 LYS A N 1
ATOM 6229 C CA . LYS A 1 785 ? 99.315 -15.054 -298.202 1.00 48.72 785 LYS A CA 1
ATOM 6230 C C . LYS A 1 785 ? 100.379 -16.065 -297.754 1.00 48.72 785 LYS A C 1
ATOM 6232 O O . LYS A 1 785 ? 100.899 -16.801 -298.583 1.00 48.72 785 LYS A O 1
ATOM 6237 N N . ALA A 1 786 ? 100.773 -16.058 -296.476 1.00 54.19 786 ALA A N 1
ATOM 6238 C CA . ALA A 1 786 ? 102.117 -16.504 -296.066 1.00 54.19 786 ALA A CA 1
ATOM 6239 C C . ALA A 1 786 ? 102.175 -17.803 -295.234 1.00 54.19 786 ALA A C 1
ATOM 6241 O O . ALA A 1 786 ? 103.265 -18.274 -294.887 1.00 54.19 786 ALA A O 1
ATOM 6242 N N . SER A 1 787 ? 101.031 -18.386 -294.867 1.00 49.88 787 SER A N 1
ATOM 6243 C CA . SER A 1 787 ? 100.989 -19.660 -294.132 1.00 49.88 787 SER A CA 1
ATOM 6244 C C . SER A 1 787 ? 101.081 -20.875 -295.065 1.00 49.88 787 SER A C 1
ATOM 6246 O O . SER A 1 787 ? 101.792 -21.831 -294.747 1.00 49.88 787 SER A O 1
ATOM 6248 N N . LEU A 1 788 ? 100.444 -20.815 -296.241 1.00 59.62 788 LEU A N 1
ATOM 6249 C CA . LEU A 1 788 ? 100.365 -21.939 -297.181 1.00 59.62 788 LEU A CA 1
ATOM 6250 C C . LEU A 1 788 ? 101.710 -22.258 -297.864 1.00 59.62 788 LEU A C 1
ATOM 6252 O O . LEU A 1 788 ? 102.009 -23.428 -298.093 1.00 59.62 788 LEU A O 1
ATOM 6256 N N . ASP A 1 789 ? 102.565 -21.255 -298.101 1.00 57.91 789 ASP A N 1
ATOM 6257 C CA . ASP A 1 789 ? 103.923 -21.457 -298.641 1.00 57.91 789 ASP A CA 1
ATOM 6258 C C . ASP A 1 789 ? 104.797 -22.334 -297.726 1.00 57.91 789 ASP A C 1
ATOM 6260 O O . ASP A 1 789 ? 105.540 -23.200 -298.195 1.00 57.91 789 ASP A O 1
ATOM 6264 N N . ARG A 1 790 ? 104.695 -22.162 -296.398 1.00 49.34 790 ARG A N 1
ATOM 6265 C CA . ARG A 1 790 ? 105.517 -22.918 -295.432 1.00 49.34 790 ARG A CA 1
ATOM 6266 C C . ARG A 1 790 ? 105.200 -24.412 -295.413 1.00 49.34 790 ARG A C 1
ATOM 6268 O O . ARG A 1 790 ? 106.103 -25.211 -295.157 1.00 49.34 790 ARG A O 1
ATOM 6275 N N . ALA A 1 791 ? 103.964 -24.795 -295.738 1.00 50.91 791 ALA A N 1
ATOM 6276 C CA . ALA A 1 791 ? 103.552 -26.196 -295.818 1.00 50.91 791 ALA A CA 1
ATOM 6277 C C . ALA A 1 791 ? 104.328 -26.989 -296.888 1.00 50.91 791 ALA A C 1
ATOM 6279 O O . ALA A 1 791 ? 104.426 -28.210 -296.789 1.00 50.91 791 ALA A O 1
ATOM 6280 N N . LYS A 1 792 ? 104.923 -26.311 -297.881 1.00 42.94 792 LYS A N 1
ATOM 6281 C CA . LYS A 1 792 ? 105.648 -26.953 -298.984 1.00 42.94 792 LYS A CA 1
ATOM 6282 C C . LYS A 1 792 ? 107.030 -27.502 -298.600 1.00 42.94 792 LYS A C 1
ATOM 6284 O O . LYS A 1 792 ? 107.479 -28.459 -299.221 1.00 42.94 792 LYS A O 1
ATOM 6289 N N . ASN A 1 793 ? 107.698 -26.919 -297.596 1.00 53.97 793 ASN A N 1
ATOM 6290 C CA . ASN A 1 793 ? 109.129 -27.169 -297.351 1.00 53.97 793 ASN A CA 1
ATOM 6291 C C . ASN A 1 793 ? 109.442 -27.979 -296.081 1.00 53.97 793 ASN A C 1
ATOM 6293 O O . ASN A 1 793 ? 110.428 -28.713 -296.067 1.00 53.97 793 ASN A O 1
ATOM 6297 N N . ALA A 1 794 ? 108.647 -27.872 -295.009 1.00 46.72 794 ALA A N 1
ATOM 6298 C CA . ALA A 1 794 ? 109.003 -28.488 -293.722 1.00 46.72 794 ALA A CA 1
ATOM 6299 C C . ALA A 1 794 ? 109.121 -30.024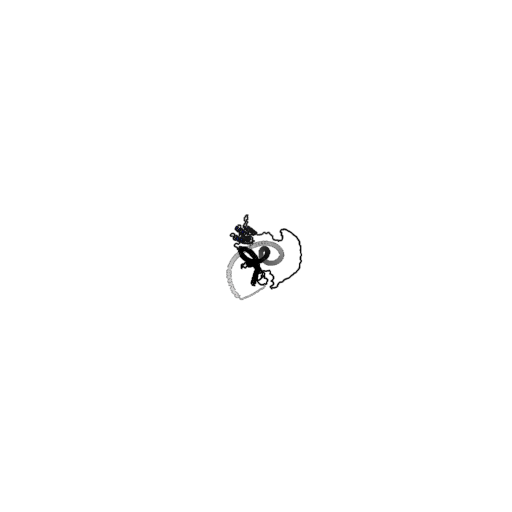 -293.801 1.00 46.72 794 ALA A C 1
ATOM 6301 O O . ALA A 1 794 ? 110.076 -30.602 -293.282 1.00 46.72 794 ALA A O 1
ATOM 6302 N N . LEU A 1 795 ? 108.207 -30.677 -294.529 1.00 51.22 795 LEU A N 1
ATOM 6303 C CA . LEU A 1 795 ? 108.199 -32.134 -294.708 1.00 51.22 795 LEU A CA 1
ATOM 6304 C C . LEU A 1 795 ? 109.247 -32.657 -295.713 1.00 51.22 795 LEU A C 1
ATOM 6306 O O . LEU A 1 795 ? 109.274 -33.852 -295.989 1.00 51.22 795 LEU A O 1
ATOM 6310 N N . ALA A 1 796 ? 110.111 -31.784 -296.246 1.00 50.00 796 ALA A N 1
ATOM 6311 C CA . ALA A 1 796 ? 111.292 -32.166 -297.023 1.00 50.00 796 ALA A CA 1
ATOM 6312 C C . ALA A 1 796 ? 112.600 -32.091 -296.208 1.00 50.00 796 ALA A C 1
ATOM 6314 O O . ALA A 1 796 ? 113.589 -32.707 -296.595 1.00 50.00 796 ALA A O 1
ATOM 6315 N N . ALA A 1 797 ? 112.624 -31.337 -295.100 1.00 45.62 797 ALA A N 1
ATOM 6316 C CA . ALA A 1 797 ? 113.841 -31.066 -294.328 1.00 45.62 797 ALA A CA 1
ATOM 6317 C C . ALA A 1 797 ? 114.009 -31.950 -293.077 1.00 45.62 797 ALA A C 1
ATOM 6319 O O . ALA A 1 797 ? 115.132 -32.127 -292.605 1.00 45.62 797 ALA A O 1
ATOM 6320 N N . VAL A 1 798 ? 112.924 -32.507 -292.522 1.00 43.78 798 VAL A N 1
ATOM 6321 C CA . VAL A 1 798 ? 113.013 -33.375 -291.334 1.00 43.78 798 VAL A CA 1
ATOM 6322 C C . VAL A 1 798 ? 113.552 -34.757 -291.702 1.00 43.78 798 VAL A C 1
ATOM 6324 O O . VAL A 1 798 ? 112.803 -35.669 -292.046 1.00 43.78 798 VAL A O 1
ATOM 6327 N N . LEU A 1 799 ? 114.875 -34.871 -291.546 1.00 50.31 799 LEU A N 1
ATOM 6328 C CA . LEU A 1 799 ? 115.664 -36.098 -291.401 1.00 50.31 799 LEU A CA 1
ATOM 6329 C C . LEU A 1 799 ? 116.826 -35.963 -290.318 1.00 50.31 799 LEU A C 1
ATOM 6331 O O . LEU A 1 799 ? 117.762 -36.745 -290.433 1.00 50.31 799 LEU A O 1
ATOM 6335 N N . LEU A 1 800 ? 116.854 -35.013 -289.317 1.00 32.50 800 LEU A N 1
ATOM 6336 C CA . LEU A 1 800 ? 118.085 -34.528 -288.541 1.00 32.50 800 LEU A CA 1
ATOM 6337 C C . LEU A 1 800 ? 118.103 -34.399 -286.934 1.00 32.50 800 LEU A C 1
ATOM 6339 O O . LEU A 1 800 ? 117.611 -35.314 -286.285 1.00 32.50 800 LEU A O 1
ATOM 6343 N N . GLN A 1 801 ? 118.756 -33.368 -286.291 1.00 37.09 801 GLN A N 1
ATOM 6344 C CA . GLN A 1 801 ? 119.564 -33.366 -284.986 1.00 37.09 801 GLN A CA 1
ATOM 6345 C C . GLN A 1 801 ? 119.084 -32.587 -283.673 1.00 37.09 801 GLN A C 1
ATOM 6347 O O . GLN A 1 801 ? 117.899 -32.268 -283.598 1.00 37.09 801 GLN A O 1
ATOM 6352 N N . ILE A 1 802 ? 119.929 -32.390 -282.594 1.00 54.50 802 ILE A N 1
ATOM 6353 C CA . ILE A 1 802 ? 119.622 -32.783 -281.161 1.00 54.50 802 ILE A CA 1
ATOM 6354 C C . ILE A 1 802 ? 120.227 -32.081 -279.838 1.00 54.50 802 ILE A C 1
ATOM 6356 O O . ILE A 1 802 ? 119.647 -32.343 -278.785 1.00 54.50 802 ILE A O 1
ATOM 6360 N N . GLU A 1 803 ? 121.319 -31.275 -279.744 1.00 21.58 803 GLU A N 1
ATOM 6361 C CA . GLU A 1 803 ? 122.356 -31.325 -278.620 1.00 21.58 803 GLU A CA 1
ATOM 6362 C C . GLU A 1 803 ? 122.566 -30.186 -277.479 1.00 21.58 803 GLU A C 1
ATOM 6364 O O . GLU A 1 803 ? 122.120 -29.057 -277.656 1.00 21.58 803 GLU A O 1
ATOM 6369 N N . GLU A 1 804 ? 123.335 -30.473 -276.359 1.00 10.48 804 GLU A N 1
ATOM 6370 C CA . GLU A 1 804 ? 124.158 -29.627 -275.343 1.00 10.48 804 GLU A CA 1
ATOM 6371 C C . GLU A 1 804 ? 123.714 -29.121 -273.872 1.00 10.48 804 GLU A C 1
ATOM 6373 O O . GLU A 1 804 ? 122.533 -29.198 -273.540 1.00 10.48 804 GLU A O 1
ATOM 6378 N N . VAL A 1 805 ? 124.659 -28.717 -272.926 1.00 30.33 805 VAL A N 1
ATOM 6379 C CA . VAL A 1 805 ? 124.569 -28.658 -271.376 1.00 30.33 805 VAL A CA 1
ATOM 6380 C C . VAL A 1 805 ? 125.546 -27.688 -270.521 1.00 30.33 805 VAL A C 1
ATOM 6382 O O . VAL A 1 805 ? 126.618 -27.377 -271.021 1.00 30.33 805 VAL A O 1
ATOM 6385 N N . GLU A 1 806 ? 125.244 -27.315 -269.214 1.00 39.00 806 GLU A N 1
ATOM 6386 C CA . GLU A 1 806 ? 126.065 -26.911 -267.947 1.00 39.00 806 GLU A CA 1
ATOM 6387 C C . GLU A 1 806 ? 125.695 -25.608 -267.078 1.00 39.00 806 GLU A C 1
ATOM 6389 O O . GLU A 1 806 ? 124.644 -25.064 -267.399 1.00 39.00 806 GLU A O 1
ATOM 6394 N N . ALA A 1 807 ? 126.258 -25.038 -265.936 1.00 49.56 807 ALA A N 1
ATOM 6395 C CA . ALA A 1 807 ? 127.571 -24.942 -265.151 1.00 49.56 807 ALA A CA 1
ATOM 6396 C C . ALA A 1 807 ? 127.531 -24.630 -263.551 1.00 49.56 807 ALA A C 1
ATOM 6398 O O . ALA A 1 807 ? 126.693 -25.234 -262.886 1.00 49.56 807 ALA A O 1
ATOM 6399 N N . ARG A 1 808 ? 128.441 -23.819 -262.866 1.00 48.25 808 ARG A N 1
ATOM 6400 C CA . ARG A 1 808 ? 128.756 -23.758 -261.340 1.00 48.25 808 ARG A CA 1
ATOM 6401 C C . ARG A 1 808 ? 129.263 -22.400 -260.632 1.00 48.25 808 ARG A C 1
ATOM 6403 O O . ARG A 1 808 ? 129.509 -21.452 -261.365 1.00 48.25 808 ARG A O 1
ATOM 6410 N N . GLY A 1 809 ? 129.500 -22.303 -259.265 1.00 54.06 809 GLY A N 1
ATOM 6411 C CA . GLY A 1 809 ? 130.132 -21.147 -258.459 1.00 54.06 809 GLY A CA 1
ATOM 6412 C C . GLY A 1 809 ? 130.350 -21.246 -256.865 1.00 54.06 809 GLY A C 1
ATOM 6413 O O . GLY A 1 809 ? 129.862 -22.227 -256.308 1.00 54.06 809 GLY A O 1
ATOM 6414 N N . LEU A 1 810 ? 131.060 -20.303 -256.130 1.00 56.59 810 LEU A N 1
ATOM 6415 C CA . LEU A 1 810 ? 131.364 -20.217 -254.619 1.00 56.59 810 LEU A CA 1
ATOM 6416 C C . LEU A 1 810 ? 131.985 -18.839 -254.086 1.00 56.59 810 LEU A C 1
ATOM 6418 O O . LEU A 1 810 ? 132.231 -17.965 -254.907 1.00 56.59 810 LEU A O 1
ATOM 6422 N N . GLU A 1 811 ? 132.305 -18.709 -252.764 1.00 55.38 811 GLU A N 1
ATOM 6423 C CA . GLU A 1 811 ? 133.309 -17.836 -252.025 1.00 55.38 811 GLU A CA 1
ATOM 6424 C C . GLU A 1 811 ? 133.200 -16.277 -251.886 1.00 55.38 811 GLU A C 1
ATOM 6426 O O . GLU A 1 811 ? 132.504 -15.625 -252.661 1.00 55.38 811 GLU A O 1
ATOM 6431 N N . GLY A 1 812 ? 133.888 -15.674 -250.879 1.00 42.12 812 GLY A N 1
ATOM 6432 C CA . GLY A 1 812 ? 134.006 -14.204 -250.675 1.00 42.12 812 GLY A CA 1
ATOM 6433 C C . GLY A 1 812 ? 134.462 -13.707 -249.293 1.00 42.12 812 GLY A C 1
ATOM 6434 O O . GLY A 1 812 ? 134.154 -12.530 -249.000 1.00 42.12 812 GLY A O 1
#

Nearest PDB structures (foldseek):
  1m5t-assembly1_A  TM=9.164E-01  e=5.514E-09  Caulobacter vibrioides
  6rh1-assembly1_C  TM=9.185E-01  e=9.936E-09  Thermotoga maritima
  3bre-assembly1_B  TM=8.195E-01  e=3.205E-07  Pseudomonas aeruginosa PAO1
  3i5a-assembly1_A  TM=8.058E-01  e=3.185E-06  Pseudomonas syringae pv. tomato str. DC3000

Sequence (812 aa):
MATKVLVFESDGAFANELTTEFQALGCEVDVVDDGNIGLQMAASHRPDLILLSIELPRTNGFSVCNRIKKDPSLKDIPLIIMSSMSNKDTFEQHRRLRTRAEDYLHKPIAFADLLQRVQQFLEISPSAGPSSLEDAIIIDDDISFEENDDEDLHTVMMNRSSLEAFETVEPKAPATTAVSTTPSRPRPSSRAPSQMEVDDLDVDEFADAAFDRLLDAPEPSDQKPSQTALQTPSQIAADTMSTEVPPMLLQEGIETRPATIPALPDIHSEELERLRNELERMQTKAVRLEQDLSASRADNRRLEEQVRSTEQASAEVERLQRQIDELKSRASIPPGRTGTVSSREFLDLREALNNKDKEILALRDQMSQKEKELLAARDVSLSLEREKADTQDKLLEFEKQALDFRMSIDRLTVQHGEEQQKSADLQARLNASLQQIEEQHTRITEQEALRLRESEEHAATLETQKREANQALDNLRGERETLSTRITELEKDLSDRNNRITGLENDIKARDSRITELEGNVGDRDNRIVGLENDIKTRDSRITELEGIVGDRDNRIVGLENDIKTRDSRITELEGIVGDRDNRITGLENDIKTRDSRISELEGNVGDRDNRIAGLESDIKTRDSRISELEGNVSDRGRRIDELDASVRDHQSRLEQRDAQIKELQEQVRDREAKLADGESRAKEKDARIDGLEQDLRAARQRTEEVEAERNERDSRIRDLESSLAKIITDRDALAEAKRDLSEKRSELEVQLGASVEKVGQLEALVLAEQERAKKLQVKWDHDKASLDRAKNALAAVLLQIEEVEARGLEG

pLDDT: mean 70.99, std 23.14, range [10.48, 98.31]

Radius of gyration: 168.73 Å; Cα contacts (8 Å, |Δi|>4): 252; chains: 1; bounding box: 265×117×578 Å

Secondary structure (DSSP, 8-state):
-PPEEEEE-S-HHHHHHHHHHHHHTT-EEEEES-HHHHHHHHHHH--SEEEEESB-SSSBHHHHHHHHTTSTTTTTS-EEEEESS--HHHHHHHHTSTT--SEEEESS--HHHHHHHHTTTS---PPPPPP----------------------------------------------------------------------------------------------------------------------------PPPP-PPPPP-HHHHHHHHHHHHHHHHHHHHHHHHHHHHHHHHHHHHHHHHHHHHHTTHHHHHHHHHHHHHHHTTS-----S-----TTHHHHHHHHHHHHHHHHHHHHHHHHHHHHHHHHHHHHHHHHHHHHHHHHHHHHHHHHHHHHHHHHHHHHHHHHHHHHHHHHHHHHHHHHHHHHHHHHHHHHHHHHHHHHHHHHHHHHHHHHHHHHHHHHHHHHHHHHHHHHHHHHHHHHHHHHHHHHHHHHHHHHHHHHHHHHHHHHHHHHHHHHHHHHHHHHHHHHHHHHHHHHHHHHHHHHHHHHHHHHHHHHHHHHHHHHHHHHHHHHHHHHHHHHHHHHHHHHHHHHHHHHHHHHHHHHHHHHHHHHHHHHHHHHHHHHHHHHHHHHHHHHHHHHHHHHHHHHHHHHHHHHHHHHHHHHHHHHHHHHHHHHHHHHHHHHHHHHHHHHHHHHHHHHHHHHHHHHHHHHHHHHHHHHHHHHHHHHHHHHHHHHHHHHHHHHHHHHHHHHHHHHHHHHHHHHHHHHHHGGGTSTTGGGTHHHH-S-------------

Mean predicted aligned error: 24.97 Å

Solvent-accessible surface area (backbone atoms only — not comparable to full-atom values): 49369 Å² total; per-residue (Å²): 128,68,50,32,36,36,37,38,40,61,53,70,66,62,48,50,51,55,43,53,56,44,40,73,43,51,32,45,70,48,80,30,44,43,56,68,59,43,52,53,45,45,75,71,68,59,43,66,32,36,41,36,28,36,70,34,61,101,43,53,28,67,64,44,44,44,49,41,47,64,35,93,91,45,42,85,45,52,33,36,38,34,31,77,82,68,54,68,68,57,55,56,56,46,59,72,43,94,44,41,60,80,45,80,47,63,51,87,70,58,66,69,64,52,48,63,52,47,53,77,79,43,93,83,59,74,65,82,76,85,89,79,88,83,83,88,85,93,79,85,85,89,83,89,80,82,84,89,85,89,82,90,85,78,93,82,79,87,82,82,90,80,82,88,81,89,87,83,85,84,88,83,88,82,91,84,89,85,85,91,89,85,87,89,84,88,87,89,88,88,87,86,79,92,80,82,88,86,86,85,86,80,82,86,90,81,87,92,89,87,89,78,91,90,85,89,80,87,84,86,88,86,81,86,88,86,88,91,86,81,84,88,81,79,86,84,78,91,79,89,85,91,80,91,86,83,84,91,82,81,87,80,84,90,82,85,78,84,90,80,83,82,76,81,80,72,76,65,56,65,57,54,54,51,54,54,60,53,52,55,55,47,56,60,50,47,60,51,47,57,52,59,44,55,53,42,60,51,56,42,52,59,44,60,56,53,54,62,61,56,58,61,56,60,62,52,48,61,58,56,55,59,59,58,58,61,64,62,70,77,77,77,85,88,84,83,81,93,81,92,84,70,92,65,71,75,52,61,67,58,57,64,55,64,59,55,68,55,60,58,55,64,65,56,60,61,53,63,61,48,64,60,59,43,58,66,43,54,61,63,42,60,55,47,61,52,60,43,54,71,50,54,62,61,53,62,58,56,60,51,58,64,52,59,56,53,63,50,52,61,53,53,56,55,53,51,54,56,50,54,54,52,51,53,53,51,52,53,53,48,54,54,50,49,54,53,48,52,60,45,50,52,54,48,53,52,51,51,54,48,53,48,49,55,49,50,53,52,49,51,54,51,54,48,52,52,49,53,53,50,54,53,51,52,50,53,46,52,52,50,50,58,50,51,55,51,48,55,51,51,54,49,55,49,49,60,49,50,58,50,47,57,51,51,54,50,56,44,56,56,47,54,54,50,48,55,52,49,53,49,60,44,52,58,47,51,57,49,48,58,52,50,52,53,54,45,57,55,48,52,58,50,48,56,53,50,51,50,58,46,51,58,46,52,58,49,46,56,52,51,51,52,56,46,54,58,48,52,56,52,47,54,52,50,51,52,59,47,51,57,47,52,54,50,48,56,51,52,52,53,55,45,57,54,47,52,55,50,48,54,52,52,51,50,58,45,52,58,47,51,56,50,47,56,50,49,51,54,52,46,55,52,49,51,55,51,47,56,51,51,51,49,54,49,51,54,50,46,53,50,47,56,52,49,52,48,50,49,50,52,52,48,54,52,44,52,52,46,51,50,50,49,50,52,52,47,49,61,42,52,64,44,51,54,54,47,49,54,51,48,53,63,41,52,61,49,49,61,55,45,54,56,54,49,54,55,51,52,64,54,49,59,61,50,53,61,54,53,55,59,47,56,61,51,67,46,59,52,54,58,54,53,59,59,50,55,55,58,52,54,57,50,50,56,57,51,49,61,52,44,57,64,48,51,64,43,51,57,50,53,49,56,49,47,66,51,52,56,55,48,53,61,54,53,54,58,58,52,59,54,57,52,56,58,52,57,65,60,63,61,61,66,52,75,68,64,60,68,64,56,69,72,50,59,89,77,64,81,84,86,91,93,94,95,96,93,93,95,95,88,92,137

Foldseek 3Di:
DAAEEEEADDPPVVLVVVCVVSVQLRHDYHYHQDLVVSLVCCVPVVGLEYEFEQDGPPHGRLVSLQVQCPDPSRVPRQYEYEYQPDDPVNLVVQCPDPSHHPYYYHPPDDVVRVVVVVCVRDPRGRDDDDDDDDDDDDDDDDDDDDDDDDDDDDDDDDDDDDDDDDDDDDDDDDDDDDDDDDDDDDDDDDDDDDDDDDDDDDDDDDDDDDDDDDDDDDDDDDDDDDDDDDDDDDDDDDDDDDDDDDDDDDDDDDDDDDDDDDDDPPVVPVVLVVLVVVLVVLVVVLVVLVVVLVVLVVVLVVLVVVLVVLVVVVVVLVVLVVVLVVLVVVPDDDDDDDDDDDPPPVPVSVVVNVVSVVVSVVSVVVNVVSVVVNVVSVVVSVVSVVVSVVSPVVSVVSVVVSVVVVVVVVVVVVVVVVVVVVVVVVVVVVVVVVVVVVVVVVVVVVVVVVVVVVVVVVVVVVVVVVVVVVVVVVVVVVVVVVVVVVVVVVVVVVVVVVVVVVVVVVVVVVVVVVVVVVVVVVVVVVVVVVVVVVVVVVVVVVVVVVVVVVVVVVVVVVVVVVVVVVVVVVVVVVVVVVVVVVVVVVVVVVVVVVVVVVVVVVVVVVVVVVVVVVVVVVVVVVVVVVVVVVVVVVVVVVVVVVVVVVVVVVVVVVVVVVVVVVVVVVVVVVVVVVVVVVVVVVVVVVVVVVVVVVVVVVVVVVVVVVVVVVVVVVVVVVVVVVVVVVVVVVVVVVVVVVVVVVVVVVVVVVVVVVVVVVVVVVVVVVVVVVVVVVVVVVPPVVVVPPPVVVVVPPVVPPPDDDDDDYDDDDDD